Protein AF-0000000080872276 (afdb_homodimer)

Nearest PDB structures (foldseek):
  3lgg-assembly1_B  TM=9.192E-01  e=4.359E-32  Homo sapiens
  3ewd-assembly1_A  TM=8.668E-01  e=3.730E-13  Plasmodium vivax
  2pgr-assembly1_A  TM=8.253E-01  e=4.298E-13  Plasmodium vivax
  2amx-assembly1_A  TM=7.951E-01  e=5.872E-11  Plasmodium yoelii
  2amx-assembly1_B  TM=6.738E-01  e=1.422E-11  Plasmodium yoelii

Radius of gyration: 31.78 Å; Cα contacts (8 Å, |Δi|>4): 2050; chains: 2; bounding box: 65×90×80 Å

InterPro domains:
  IPR001365 Adenosine deaminase domain [PF00962] (225-517)
  IPR006330 Adenosine/adenine deaminase [PTHR11409] (85-547)
  IPR032466 Metal-dependent hydrolase [SSF51556] (74-552)

Structure (mmCIF, N/CA/C/O backbone):
data_AF-0000000080872276-model_v1
#
loop_
_entity.id
_entity.type
_entity.pdbx_description
1 polymer 'adenosine deaminase'
#
loop_
_atom_site.group_PDB
_atom_site.id
_atom_site.type_symbol
_atom_site.label_atom_id
_atom_site.label_alt_id
_atom_site.label_comp_id
_atom_site.label_asym_id
_atom_site.label_entity_id
_atom_site.label_seq_id
_atom_site.pdbx_PDB_ins_code
_atom_site.Cartn_x
_atom_site.Cartn_y
_atom_site.Cartn_z
_atom_site.occupancy
_atom_site.B_iso_or_equiv
_atom_site.auth_seq_id
_atom_site.auth_comp_id
_atom_site.auth_asym_id
_atom_site.auth_atom_id
_atom_site.pdbx_PDB_model_num
ATOM 1 N N . MET A 1 1 ? -10.508 29 40.312 1 31.61 1 MET A N 1
ATOM 2 C CA . MET A 1 1 ? -11.875 28.844 39.844 1 31.61 1 MET A CA 1
ATOM 3 C C . MET A 1 1 ? -11.922 28 38.562 1 31.61 1 MET A C 1
ATOM 5 O O . MET A 1 1 ? -11.836 28.547 37.438 1 31.61 1 MET A O 1
ATOM 9 N N . ALA A 1 2 ? -11.039 26.969 38.375 1 41.19 2 ALA A N 1
ATOM 10 C CA . ALA A 1 2 ? -11.328 26.062 37.281 1 41.19 2 ALA A CA 1
ATOM 11 C C . ALA A 1 2 ? -12.82 25.75 37.188 1 41.19 2 ALA A C 1
ATOM 13 O O . ALA A 1 2 ? -13.406 25.188 38.125 1 41.19 2 ALA A O 1
ATOM 14 N N . ASN A 1 3 ? -13.703 26.547 36.625 1 44.94 3 ASN A N 1
ATOM 15 C CA . ASN A 1 3 ? -15.164 26.578 36.625 1 44.94 3 ASN A CA 1
ATOM 16 C C . ASN A 1 3 ? -15.75 25.188 36.375 1 44.94 3 ASN A C 1
ATOM 18 O O . ASN A 1 3 ? -15.422 24.531 35.406 1 44.94 3 ASN A O 1
ATOM 22 N N . SER A 1 4 ? -16.109 24.531 37.406 1 52.19 4 SER A N 1
ATOM 23 C CA . SER A 1 4 ? -16.734 23.234 37.656 1 52.19 4 SER A CA 1
ATOM 24 C C . SER A 1 4 ? -17.828 22.953 36.656 1 52.19 4 SER A C 1
ATOM 26 O O . SER A 1 4 ? -18.859 23.641 36.625 1 52.19 4 SER A O 1
ATOM 28 N N . ILE A 1 5 ? -17.391 22.875 35.281 1 63 5 ILE A N 1
ATOM 29 C CA . ILE A 1 5 ? -18.438 22.391 34.375 1 63 5 ILE A CA 1
ATOM 30 C C . ILE A 1 5 ? -19.219 21.266 35.062 1 63 5 ILE A C 1
ATOM 32 O O . ILE A 1 5 ? -18.625 20.297 35.531 1 63 5 ILE A O 1
ATOM 36 N N . ASP A 1 6 ? -20.312 21.656 35.719 1 62.34 6 ASP A N 1
ATOM 37 C CA . ASP A 1 6 ? -21.234 20.703 36.344 1 62.34 6 ASP A CA 1
ATOM 38 C C . ASP A 1 6 ? -21.656 19.609 35.344 1 62.34 6 ASP A C 1
ATOM 40 O O . ASP A 1 6 ? -22.766 19.656 34.812 1 62.34 6 ASP A O 1
ATOM 44 N N . ILE A 1 7 ? -20.828 19.141 34.5 1 71.25 7 ILE A N 1
ATOM 45 C CA . ILE A 1 7 ? -21.25 18.062 33.625 1 71.25 7 ILE A CA 1
ATOM 46 C C . ILE A 1 7 ? -20.906 16.719 34.25 1 71.25 7 ILE A C 1
ATOM 48 O O . ILE A 1 7 ? -19.875 16.562 34.906 1 71.25 7 ILE A O 1
ATOM 52 N N . ASP A 1 8 ? -21.922 15.953 34.312 1 86.56 8 ASP A N 1
ATOM 53 C CA . ASP A 1 8 ? -21.625 14.57 34.688 1 86.56 8 ASP A CA 1
ATOM 54 C C . ASP A 1 8 ? -20.812 13.859 33.594 1 86.56 8 ASP A C 1
ATOM 56 O O . ASP A 1 8 ? -21.375 13.102 32.812 1 86.56 8 ASP A O 1
ATOM 60 N N . ILE A 1 9 ? -19.547 14.133 33.5 1 88.88 9 ILE A N 1
ATOM 61 C CA . ILE A 1 9 ? -18.625 13.641 32.5 1 88.88 9 ILE A CA 1
ATOM 62 C C . ILE A 1 9 ? -18.625 12.117 32.5 1 88.88 9 ILE A C 1
ATOM 64 O O . ILE A 1 9 ? -18.5 11.492 31.438 1 88.88 9 ILE A O 1
ATOM 68 N N . ASP A 1 10 ? -18.812 11.547 33.594 1 91.19 10 ASP A N 1
ATOM 69 C CA . ASP A 1 10 ? -18.828 10.094 33.719 1 91.19 10 ASP A CA 1
ATOM 70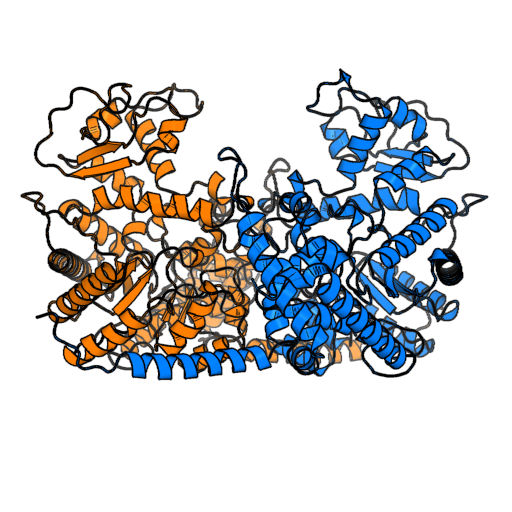 C C . ASP A 1 10 ? -20.016 9.492 32.969 1 91.19 10 ASP A C 1
ATOM 72 O O . ASP A 1 10 ? -19.891 8.469 32.312 1 91.19 10 ASP A O 1
ATOM 76 N N . LYS A 1 11 ? -21.141 10.125 33.219 1 93.5 11 LYS A N 1
ATOM 77 C CA . LYS A 1 11 ? -22.344 9.664 32.5 1 93.5 11 LYS A CA 1
ATOM 78 C C . LYS A 1 11 ? -22.188 9.82 31 1 93.5 11 LYS A C 1
ATOM 80 O O . LYS A 1 11 ? -22.578 8.93 30.234 1 93.5 11 LYS A O 1
ATOM 85 N N . GLN A 1 12 ? -21.672 10.906 30.562 1 94.5 12 GLN A N 1
ATOM 86 C CA . GLN A 1 12 ? -21.453 11.141 29.125 1 94.5 12 GLN A CA 1
ATOM 87 C C . GLN A 1 12 ? -20.484 10.125 28.547 1 94.5 12 GLN A C 1
ATOM 89 O O . GLN A 1 12 ? -20.672 9.641 27.422 1 94.5 12 GLN A O 1
ATOM 94 N N . ILE A 1 13 ? -19.5 9.828 29.281 1 96.19 13 ILE A N 1
ATOM 95 C CA . ILE A 1 13 ? -18.5 8.852 28.844 1 96.19 13 ILE A CA 1
ATOM 96 C C . ILE A 1 13 ? -19.156 7.484 28.688 1 96.19 13 ILE A C 1
ATOM 98 O O . ILE A 1 13 ? -18.938 6.785 27.703 1 96.19 13 ILE A O 1
ATOM 102 N N . SER A 1 14 ? -19.938 7.109 29.672 1 96.38 14 SER A N 1
ATOM 103 C CA . SER A 1 14 ? -20.609 5.816 29.641 1 96.38 14 SER A CA 1
ATOM 104 C C . SER A 1 14 ? -21.516 5.703 28.422 1 96.38 14 SER A C 1
ATOM 106 O O . SER A 1 14 ? -21.531 4.676 27.734 1 96.38 14 SER A O 1
ATOM 108 N N . GLU A 1 15 ? -22.312 6.734 28.172 1 96.69 15 GLU A N 1
ATOM 109 C CA . GLU A 1 15 ? -23.188 6.754 27.016 1 96.69 15 GLU A CA 1
ATOM 110 C C . GLU A 1 15 ? -22.391 6.688 25.719 1 96.69 15 GLU A C 1
ATOM 112 O O . GLU A 1 15 ? -22.781 5.988 24.781 1 96.69 15 GLU A O 1
ATOM 117 N N . TYR A 1 16 ? -21.312 7.422 25.734 1 97.31 16 TYR A N 1
ATOM 118 C CA . TYR A 1 16 ? -20.422 7.418 24.578 1 97.31 16 TYR A CA 1
ATOM 119 C C . TYR A 1 16 ? -19.875 6.023 24.312 1 97.31 16 TYR A C 1
ATOM 121 O O . TYR A 1 16 ? -19.859 5.559 23.172 1 97.31 16 TYR A O 1
ATOM 129 N N . LEU A 1 17 ? -19.391 5.379 25.281 1 98.12 17 LEU A N 1
ATOM 130 C CA . LEU A 1 17 ? -18.766 4.062 25.141 1 98.12 17 LEU A CA 1
ATOM 131 C C . LEU A 1 17 ? -19.781 3.039 24.641 1 98.12 17 LEU A C 1
ATOM 133 O O . LEU A 1 17 ? -19.422 2.145 23.859 1 98.12 17 LEU A O 1
ATOM 137 N N . LYS A 1 18 ? -21.031 3.172 25.031 1 98.12 18 LYS A N 1
ATOM 138 C CA . LYS A 1 18 ? -22.078 2.291 24.531 1 98.12 18 LYS A CA 1
ATOM 139 C C . LYS A 1 18 ? -22.281 2.484 23.031 1 98.12 18 LYS A C 1
ATOM 141 O O . LYS A 1 18 ? -22.406 1.51 22.297 1 98.12 18 LYS A O 1
ATOM 146 N N . LYS A 1 19 ? -22.359 3.729 22.641 1 98.19 19 LYS A N 1
ATOM 147 C CA . LYS A 1 19 ? -22.5 4.039 21.234 1 98.19 19 LYS A CA 1
ATOM 148 C C . LYS A 1 19 ? -21.312 3.514 20.422 1 98.19 19 LYS A C 1
ATOM 150 O O . LYS A 1 19 ? -21.484 2.99 19.328 1 98.19 19 LYS A O 1
ATOM 155 N N . ARG A 1 20 ? -20.172 3.691 20.969 1 98.31 20 ARG A N 1
ATOM 156 C CA . ARG A 1 20 ? -18.953 3.242 20.312 1 98.31 20 ARG A CA 1
ATOM 157 C C . ARG A 1 20 ? -18.953 1.728 20.141 1 98.31 20 ARG A C 1
ATOM 159 O O . ARG A 1 20 ? -18.578 1.217 19.078 1 98.31 20 ARG A O 1
ATOM 166 N N . GLU A 1 21 ? -19.266 1.045 21.156 1 97.88 21 GLU A N 1
ATOM 167 C CA . GLU A 1 21 ? -19.312 -0.413 21.109 1 97.88 21 GLU A CA 1
ATOM 168 C C . GLU A 1 21 ? -20.328 -0.896 20.078 1 97.88 21 GLU A C 1
ATOM 170 O O . GLU A 1 21 ? -20.062 -1.858 19.344 1 97.88 21 GLU A O 1
ATOM 175 N N . ALA A 1 22 ? -21.469 -0.276 20.016 1 98.31 22 ALA A N 1
ATOM 176 C CA . ALA A 1 22 ? -22.484 -0.627 19.031 1 98.31 22 ALA A CA 1
ATOM 177 C C . ALA A 1 22 ? -21.969 -0.394 17.625 1 98.31 22 ALA A C 1
ATOM 179 O O . ALA A 1 22 ? -22.25 -1.189 16.719 1 98.31 22 ALA A O 1
ATOM 180 N N . LEU A 1 23 ? -21.297 0.684 17.438 1 98.31 23 LEU A N 1
ATOM 181 C CA . LEU A 1 23 ? -20.75 1.012 16.125 1 98.31 23 LEU A CA 1
ATOM 182 C C . LEU A 1 23 ? -19.703 -0.02 15.695 1 98.31 23 LEU A C 1
ATOM 184 O O . LEU A 1 23 ? -19.703 -0.466 14.547 1 98.31 23 LEU A O 1
ATOM 188 N N . VAL A 1 24 ? -18.812 -0.357 16.562 1 97.75 24 VAL A N 1
ATOM 189 C CA . VAL A 1 24 ? -17.781 -1.355 16.297 1 97.75 24 VAL A CA 1
ATOM 190 C C . VAL A 1 24 ? -18.438 -2.693 15.961 1 97.75 24 VAL A C 1
ATOM 192 O O . VAL A 1 24 ? -18.016 -3.389 15.039 1 97.75 24 VAL A O 1
ATOM 195 N N . ALA A 1 25 ? -19.469 -3.033 16.734 1 97.25 25 ALA A N 1
ATOM 196 C CA . ALA A 1 25 ? -20.172 -4.289 16.516 1 97.25 25 ALA A CA 1
ATOM 197 C C . ALA A 1 25 ? -20.812 -4.324 15.125 1 97.25 25 ALA A C 1
ATOM 199 O O . ALA A 1 25 ? -20.797 -5.355 14.445 1 97.25 25 ALA A O 1
ATOM 200 N N . LYS A 1 26 ? -21.391 -3.234 14.734 1 97.81 26 LYS A N 1
ATOM 201 C CA . LYS A 1 26 ? -22 -3.148 13.414 1 97.81 26 LYS A CA 1
ATOM 202 C C . LYS A 1 26 ? -20.969 -3.348 12.305 1 97.81 26 LYS A C 1
ATOM 204 O O . LYS A 1 26 ? -21.234 -4.023 11.312 1 97.81 26 LYS A O 1
ATOM 209 N N . GLU A 1 27 ? -19.844 -2.709 12.5 1 96.69 27 GLU A N 1
ATOM 210 C CA . GLU A 1 27 ? -18.734 -2.887 11.562 1 96.69 27 GLU A CA 1
ATOM 211 C C . GLU A 1 27 ? -18.328 -4.355 11.453 1 96.69 27 GLU A C 1
ATOM 213 O O . GLU A 1 27 ? -18.125 -4.867 10.352 1 96.69 27 GLU A O 1
ATOM 218 N N . LYS A 1 28 ? -18.266 -5.07 12.508 1 96.81 28 LYS A N 1
ATOM 219 C CA . LYS A 1 28 ? -17.797 -6.449 12.57 1 96.81 28 LYS A CA 1
ATOM 220 C C . LYS A 1 28 ? -18.797 -7.406 11.938 1 96.81 28 LYS A C 1
ATOM 222 O O . LYS A 1 28 ? -18.422 -8.477 11.461 1 96.81 28 LYS A O 1
ATOM 227 N N . GLU A 1 29 ? -20.062 -7.066 11.859 1 98 29 GLU A N 1
ATOM 228 C CA . GLU A 1 29 ? -21.094 -7.902 11.258 1 98 29 GLU A CA 1
ATOM 229 C C . GLU A 1 29 ? -20.875 -8.078 9.766 1 98 29 GLU A C 1
ATOM 231 O O . GLU A 1 29 ? -21.344 -9.039 9.164 1 98 29 GLU A O 1
ATOM 236 N N . LEU A 1 30 ? -20.156 -7.184 9.195 1 97.94 30 LEU A N 1
ATOM 237 C CA . LEU A 1 30 ? -19.984 -7.191 7.742 1 97.94 30 LEU A CA 1
ATOM 238 C C . LEU A 1 30 ? -18.812 -8.078 7.348 1 97.94 30 LEU A C 1
ATOM 240 O O . LEU A 1 30 ? -18.656 -8.43 6.176 1 97.94 30 LEU A O 1
ATOM 244 N N . ARG A 1 31 ? -18.016 -8.523 8.266 1 98.06 31 ARG A N 1
ATOM 245 C CA . ARG A 1 31 ? -16.75 -9.18 7.977 1 98.06 31 ARG A CA 1
ATOM 246 C C . ARG A 1 31 ? -16.969 -10.617 7.508 1 98.06 31 ARG A C 1
ATOM 248 O O . ARG A 1 31 ? -17.984 -11.234 7.844 1 98.06 31 ARG A O 1
ATOM 255 N N . HIS A 1 32 ? -15.992 -11.164 6.871 1 96.56 32 HIS A N 1
ATOM 256 C CA . HIS A 1 32 ? -15.984 -12.5 6.293 1 96.56 32 HIS A CA 1
ATOM 257 C C . HIS A 1 32 ? -16.156 -13.57 7.371 1 96.56 32 HIS A C 1
ATOM 259 O O . HIS A 1 32 ? -16.719 -14.633 7.121 1 96.56 32 HIS A O 1
ATOM 265 N N . ASP A 1 33 ? -15.672 -13.266 8.578 1 98.12 33 ASP A N 1
ATOM 266 C CA . ASP A 1 33 ? -15.562 -14.305 9.602 1 98.12 33 ASP A CA 1
ATOM 267 C C . ASP A 1 33 ? -16.656 -14.156 10.648 1 98.12 33 ASP A C 1
ATOM 269 O O . ASP A 1 33 ? -16.594 -14.773 11.719 1 98.12 33 ASP A O 1
ATOM 273 N N . TYR A 1 34 ? -17.641 -13.281 10.422 1 98.19 34 TYR A N 1
ATOM 274 C CA . TYR A 1 34 ? -18.688 -13.016 11.398 1 98.19 34 TYR A CA 1
ATOM 275 C C . TYR A 1 34 ? -19.422 -14.297 11.773 1 98.19 34 TYR A C 1
ATOM 277 O O . TYR A 1 34 ? -19.531 -14.633 12.961 1 98.19 34 TYR A O 1
ATOM 285 N N . LYS A 1 35 ? -19.906 -15.062 10.812 1 97.75 35 LYS A N 1
ATOM 286 C CA . LYS A 1 35 ? -20.641 -16.297 11.07 1 97.75 35 LYS A CA 1
ATOM 287 C C . LYS A 1 35 ? -19.734 -17.359 11.711 1 97.75 35 LYS A C 1
ATOM 289 O O . LYS A 1 35 ? -20.172 -18.109 12.57 1 97.75 35 LYS A O 1
ATOM 294 N N . PHE A 1 36 ? -18.516 -17.406 11.211 1 98.44 36 PHE A N 1
ATOM 295 C CA . PHE A 1 36 ? -17.562 -18.359 11.773 1 98.44 36 PHE A CA 1
ATOM 296 C C . PHE A 1 36 ? -17.344 -18.109 13.258 1 98.44 36 PHE A C 1
ATOM 298 O O . PHE A 1 36 ? -17.375 -19.031 14.062 1 98.44 36 PHE A O 1
ATOM 305 N N . ARG A 1 37 ? -17.141 -16.859 13.656 1 98.12 37 ARG A N 1
ATOM 306 C CA . ARG A 1 37 ? -16.938 -16.484 15.047 1 98.12 37 ARG A CA 1
ATOM 307 C C . ARG A 1 37 ? -18.141 -16.875 15.906 1 98.12 37 ARG A C 1
ATOM 309 O O . ARG A 1 37 ? -17.969 -17.328 17.047 1 98.12 37 ARG A O 1
ATOM 316 N N . LYS A 1 38 ? -19.297 -16.734 15.383 1 97.5 38 LYS A N 1
ATOM 317 C CA . LYS A 1 38 ? -20.516 -17.047 16.125 1 97.5 38 LYS A CA 1
ATOM 318 C C . LYS A 1 38 ? -20.656 -18.562 16.328 1 97.5 38 LYS A C 1
ATOM 320 O O . LYS A 1 38 ? -21.297 -19 17.281 1 97.5 38 LYS A O 1
ATOM 325 N N . SER A 1 39 ? -20.016 -19.312 15.484 1 97.56 39 SER A N 1
ATOM 326 C CA . SER A 1 39 ? -20.203 -20.766 15.508 1 97.56 39 SER A CA 1
ATOM 327 C C . SER A 1 39 ? -19.109 -21.453 16.312 1 97.56 39 SER A C 1
ATOM 329 O O . SER A 1 39 ? -19.109 -22.672 16.453 1 97.56 39 SER A O 1
ATOM 331 N N . LEU A 1 40 ? -18.188 -20.75 16.812 1 98.31 40 LEU A N 1
ATOM 332 C CA . LEU A 1 40 ? -17.047 -21.344 17.5 1 98.31 40 LEU A CA 1
ATOM 333 C C . LEU A 1 40 ? -17.484 -22.062 18.766 1 98.31 40 LEU A C 1
ATOM 335 O O . LEU A 1 40 ? -18.375 -21.594 19.469 1 98.31 40 LEU A O 1
ATOM 339 N N . SER A 1 41 ? -16.922 -23.234 19.078 1 98.5 41 SER A N 1
ATOM 340 C CA . SER A 1 41 ? -17.094 -23.922 20.359 1 98.5 41 SER A CA 1
ATOM 341 C C . SER A 1 41 ? -16.438 -23.141 21.484 1 98.5 41 SER A C 1
ATOM 343 O O . SER A 1 41 ? -15.625 -22.25 21.25 1 98.5 41 SER A O 1
ATOM 345 N N . PRO A 1 42 ? -16.797 -23.453 22.719 1 98.19 42 PRO A N 1
ATOM 346 C CA . PRO A 1 42 ? -16.125 -22.828 23.844 1 98.19 42 PRO A CA 1
ATOM 347 C C . PRO A 1 42 ? -14.609 -23.047 23.828 1 98.19 42 PRO A C 1
ATOM 349 O O . PRO A 1 42 ? -13.844 -22.141 24.141 1 98.19 42 PRO A O 1
ATOM 352 N N . THR A 1 43 ? -14.211 -24.234 23.422 1 98.38 43 THR A N 1
ATOM 353 C CA . THR A 1 43 ? -12.789 -24.547 23.344 1 98.38 43 THR A CA 1
ATOM 354 C C . THR A 1 43 ? -12.102 -23.672 22.297 1 98.38 43 THR A C 1
ATOM 356 O O . THR A 1 43 ? -11.008 -23.156 22.531 1 98.38 43 THR A O 1
ATOM 359 N N . ALA A 1 44 ? -12.734 -23.516 21.156 1 98.69 44 ALA A N 1
ATOM 360 C CA . ALA A 1 44 ? -12.172 -22.688 20.094 1 98.69 44 ALA A CA 1
ATOM 361 C C . ALA A 1 44 ? -12.078 -21.234 20.516 1 98.69 44 ALA A C 1
ATOM 363 O O . ALA A 1 44 ? -11.125 -20.531 20.156 1 98.69 44 ALA A O 1
ATOM 364 N N . LYS A 1 45 ? -13.047 -20.75 21.25 1 98.31 45 LYS A N 1
ATOM 365 C CA . LYS A 1 45 ? -13.023 -19.391 21.766 1 98.31 45 LYS A CA 1
ATOM 366 C C . LYS A 1 45 ? -11.852 -19.188 22.719 1 98.31 45 LYS A C 1
ATOM 368 O O . LYS A 1 45 ? -11.188 -18.141 22.688 1 98.31 45 LYS A O 1
ATOM 373 N N . ARG A 1 46 ? -11.672 -20.188 23.578 1 98.25 46 ARG A N 1
ATOM 374 C CA . ARG A 1 46 ? -10.547 -20.125 24.5 1 98.25 46 ARG A CA 1
ATOM 375 C C . ARG A 1 46 ? -9.219 -20.109 23.75 1 98.25 46 ARG A C 1
ATOM 377 O O . ARG A 1 46 ? -8.32 -19.328 24.078 1 98.25 46 ARG A O 1
ATOM 384 N N . ALA A 1 47 ? -9.109 -20.969 22.766 1 98.81 47 ALA A N 1
ATOM 385 C CA . ALA A 1 47 ? -7.898 -21.016 21.953 1 98.81 47 ALA A CA 1
ATOM 386 C C . ALA A 1 47 ? -7.629 -19.656 21.297 1 98.81 47 ALA A C 1
ATOM 388 O O . ALA A 1 47 ? -6.492 -19.188 21.297 1 98.81 47 ALA A O 1
ATOM 389 N N . ALA A 1 48 ? -8.672 -19.062 20.75 1 98.56 48 ALA A N 1
ATOM 390 C CA . ALA A 1 48 ? -8.539 -17.766 20.094 1 98.56 48 ALA A CA 1
ATOM 391 C C . ALA A 1 48 ? -8.062 -16.688 21.078 1 98.56 48 ALA A C 1
ATOM 393 O O . ALA A 1 48 ? -7.23 -15.852 20.734 1 98.56 48 ALA A O 1
ATOM 394 N N . ALA A 1 49 ? -8.594 -16.719 22.266 1 98.19 49 ALA A N 1
ATOM 395 C CA . ALA A 1 49 ? -8.188 -15.758 23.281 1 98.19 49 ALA A CA 1
ATOM 396 C C . ALA A 1 49 ? -6.719 -15.938 23.656 1 98.19 49 ALA A C 1
ATOM 398 O O . ALA A 1 49 ? -6 -14.961 23.859 1 98.19 49 ALA A O 1
ATOM 399 N N . ILE A 1 50 ? -6.344 -17.188 23.797 1 98.62 50 ILE A N 1
ATOM 400 C CA . ILE A 1 50 ? -4.957 -17.516 24.109 1 98.62 50 ILE A CA 1
ATOM 401 C C . ILE A 1 50 ? -4.039 -16.969 23.016 1 98.62 50 ILE A C 1
ATOM 403 O O . ILE A 1 50 ? -3.037 -16.312 23.312 1 98.62 50 ILE A O 1
ATOM 407 N N . VAL A 1 51 ? -4.379 -17.219 21.781 1 98.69 51 VAL A N 1
ATOM 408 C CA . VAL A 1 51 ? -3.572 -16.797 20.641 1 98.69 51 VAL A CA 1
ATOM 409 C C . VAL A 1 51 ? -3.494 -15.266 20.609 1 98.69 51 VAL A C 1
ATOM 411 O O . VAL A 1 51 ? -2.441 -14.695 20.312 1 98.69 51 VAL A O 1
ATOM 414 N N . ALA A 1 52 ? -4.578 -14.602 20.922 1 97.75 52 ALA A N 1
ATOM 415 C CA . ALA A 1 52 ? -4.59 -13.141 20.969 1 97.75 52 ALA A CA 1
ATOM 416 C C . ALA A 1 52 ? -3.602 -12.609 22 1 97.75 52 ALA A C 1
ATOM 418 O O . ALA A 1 52 ? -2.914 -11.617 21.766 1 97.75 52 ALA A O 1
ATOM 419 N N . ARG A 1 53 ? -3.537 -13.25 23.141 1 97.88 53 ARG A N 1
ATOM 420 C CA . ARG A 1 53 ? -2.615 -12.844 24.203 1 97.88 53 ARG A CA 1
ATOM 421 C C . ARG A 1 53 ? -1.168 -13.086 23.781 1 97.88 53 ARG A C 1
ATOM 423 O O . ARG A 1 53 ? -0.294 -12.258 24.062 1 97.88 53 ARG A O 1
ATOM 430 N N . ILE A 1 54 ? -0.938 -14.203 23.156 1 98.38 54 ILE A N 1
ATOM 431 C CA . ILE A 1 54 ? 0.403 -14.508 22.672 1 98.38 54 ILE A CA 1
ATOM 432 C C . ILE A 1 54 ? 0.83 -13.469 21.641 1 98.38 54 ILE A C 1
ATOM 434 O O . ILE A 1 54 ? 1.961 -12.977 21.672 1 98.38 54 ILE A O 1
ATOM 438 N N . ARG A 1 55 ? -0.069 -13.156 20.734 1 97.5 55 ARG A N 1
ATOM 439 C CA . ARG A 1 55 ? 0.225 -12.164 19.703 1 97.5 55 ARG A CA 1
ATOM 440 C C . ARG A 1 55 ? 0.623 -10.828 20.328 1 97.5 55 ARG A C 1
ATOM 442 O O . ARG A 1 55 ? 1.596 -10.203 19.906 1 97.5 55 ARG A O 1
ATOM 449 N N . GLN A 1 56 ? -0.145 -10.414 21.312 1 95.56 56 GLN A N 1
ATOM 450 C CA . GLN A 1 56 ? 0.146 -9.164 22 1 95.56 56 GLN A CA 1
ATOM 451 C C . GLN A 1 56 ? 1.501 -9.219 22.703 1 95.56 56 GLN A C 1
ATOM 453 O O . GLN A 1 56 ? 2.289 -8.273 22.609 1 95.56 56 GLN A O 1
ATOM 458 N N . HIS A 1 57 ? 1.738 -10.281 23.359 1 96.56 57 HIS A N 1
ATOM 459 C CA . HIS A 1 57 ? 3.006 -10.453 24.062 1 96.56 57 HIS A CA 1
ATOM 460 C C . HIS A 1 57 ? 4.18 -10.422 23.078 1 96.56 57 HIS A C 1
ATOM 462 O O . HIS A 1 57 ? 5.191 -9.766 23.359 1 96.56 57 HIS A O 1
ATOM 468 N N . GLU A 1 58 ? 4.062 -11.125 22 1 96.88 58 GLU A N 1
ATOM 469 C CA . GLU A 1 58 ? 5.141 -11.172 21.016 1 96.88 58 GLU A CA 1
ATOM 470 C C . GLU A 1 58 ? 5.355 -9.805 20.359 1 96.88 58 GLU A C 1
ATOM 472 O O . GLU A 1 58 ? 6.484 -9.445 20.047 1 96.88 58 GLU A O 1
ATOM 477 N N . ALA A 1 59 ? 4.293 -9.07 20.156 1 94.12 59 ALA A N 1
ATOM 478 C CA . ALA A 1 59 ? 4.414 -7.715 19.625 1 94.12 59 ALA A CA 1
ATOM 479 C C . ALA A 1 59 ? 5.293 -6.852 20.516 1 94.12 59 ALA A C 1
ATOM 481 O O . ALA A 1 59 ? 6.027 -5.988 20.031 1 94.12 59 ALA A O 1
ATOM 482 N N . GLU A 1 60 ? 5.301 -7.129 21.766 1 92.38 60 GLU A N 1
ATOM 483 C CA . GLU A 1 60 ? 5.977 -6.285 22.75 1 92.38 60 GLU A CA 1
ATOM 484 C C . GLU A 1 60 ? 7.375 -6.816 23.062 1 92.38 60 GLU A C 1
ATOM 486 O O . GLU A 1 60 ? 8.211 -6.094 23.609 1 92.38 60 GLU A O 1
ATOM 491 N N . THR A 1 61 ? 7.637 -8.062 22.672 1 94.69 61 THR A N 1
ATOM 492 C CA . THR A 1 61 ? 8.883 -8.664 23.156 1 94.69 61 THR A CA 1
ATOM 493 C C . THR A 1 61 ? 9.758 -9.086 21.969 1 94.69 61 THR A C 1
ATOM 495 O O . THR A 1 61 ? 10.977 -8.914 22 1 94.69 61 THR A O 1
ATOM 498 N N . VAL A 1 62 ? 9.148 -9.664 20.938 1 95.38 62 VAL A N 1
ATOM 499 C CA . VAL A 1 62 ? 9.898 -10.195 19.812 1 95.38 62 VAL A CA 1
ATOM 500 C C . VAL A 1 62 ? 10.219 -9.07 18.828 1 95.38 62 VAL A C 1
ATOM 502 O O . VAL A 1 62 ? 11.32 -9.023 18.266 1 95.38 62 VAL A O 1
ATOM 505 N N . TRP A 1 63 ? 9.375 -8.25 18.656 1 94.56 63 TRP A N 1
ATOM 506 C CA . TRP A 1 63 ? 9.477 -7.23 17.609 1 94.56 63 TRP A CA 1
ATOM 507 C C . TRP A 1 63 ? 10 -5.922 18.188 1 94.56 63 TRP A C 1
ATOM 509 O O . TRP A 1 63 ? 9.391 -4.867 18 1 94.56 63 TRP A O 1
ATOM 519 N N . THR A 1 64 ? 11.086 -5.98 18.891 1 90.25 64 THR A N 1
ATOM 520 C CA . THR A 1 64 ? 11.836 -4.863 19.453 1 90.25 64 THR A CA 1
ATOM 521 C C . THR A 1 64 ? 13.305 -4.934 19.047 1 90.25 64 THR A C 1
ATOM 523 O O . THR A 1 64 ? 13.82 -6.012 18.75 1 90.25 64 THR A O 1
ATOM 526 N N . LYS A 1 65 ? 13.953 -3.809 19.047 1 87.5 65 LYS A N 1
ATOM 527 C CA . LYS A 1 65 ? 15.375 -3.766 18.703 1 87.5 65 LYS A CA 1
ATOM 528 C C . LYS A 1 65 ? 16.219 -4.48 19.766 1 87.5 65 LYS A C 1
ATOM 530 O O . LYS A 1 65 ? 15.984 -4.316 20.953 1 87.5 65 LYS A O 1
ATOM 535 N N . GLU A 1 66 ? 17.156 -5.266 19.25 1 79.19 66 GLU A N 1
ATOM 536 C CA . GLU A 1 66 ? 18.062 -5.938 20.188 1 79.19 66 GLU A CA 1
ATOM 537 C C . GLU A 1 66 ? 19.172 -5 20.641 1 79.19 66 GLU A C 1
ATOM 539 O O . GLU A 1 66 ? 19.594 -5.055 21.797 1 79.19 66 GLU A O 1
ATOM 544 N N . THR A 1 67 ? 19.656 -4.238 19.625 1 74.75 67 THR A N 1
ATOM 545 C CA . THR A 1 67 ? 20.703 -3.271 19.922 1 74.75 67 THR A CA 1
ATOM 546 C C . THR A 1 67 ? 20.375 -1.913 19.297 1 74.75 67 THR A C 1
ATOM 548 O O . THR A 1 67 ? 19.609 -1.829 18.344 1 74.75 67 THR A O 1
ATOM 551 N N . GLU A 1 68 ? 20.875 -1.021 19.781 1 71 68 GLU A N 1
ATOM 552 C CA . GLU A 1 68 ? 20.703 0.337 19.266 1 71 68 GLU A CA 1
ATOM 553 C C . GLU A 1 68 ? 21.328 0.49 17.875 1 71 68 GLU A C 1
ATOM 555 O O . GLU A 1 68 ? 20.938 1.375 17.125 1 71 68 GLU A O 1
ATOM 560 N N . GLU A 1 69 ? 22.156 -0.406 17.5 1 68.81 69 GLU A N 1
ATOM 561 C CA . GLU A 1 69 ? 22.906 -0.29 16.25 1 68.81 69 GLU A CA 1
ATOM 562 C C . GLU A 1 69 ? 22.125 -0.883 15.086 1 68.81 69 GLU A C 1
ATOM 564 O O . GLU A 1 69 ? 22.484 -0.687 13.922 1 68.81 69 GLU A O 1
ATOM 569 N N . GLU A 1 70 ? 21.125 -1.538 15.438 1 74.31 70 GLU A N 1
ATOM 570 C CA . GLU A 1 70 ? 20.312 -2.098 14.359 1 74.31 70 GLU A CA 1
ATOM 571 C C . GLU A 1 70 ? 19.672 -0.996 13.516 1 74.31 70 GLU A C 1
ATOM 573 O O . GLU A 1 70 ? 19.094 -0.049 14.062 1 74.31 70 GLU A O 1
ATOM 578 N N . GLU A 1 71 ? 20.062 -1.17 12.273 1 75.19 71 GLU A N 1
ATOM 579 C CA . GLU A 1 71 ? 19.547 -0.168 11.352 1 75.19 71 GLU A CA 1
ATOM 580 C C . GLU A 1 71 ? 18.047 -0.384 11.078 1 75.19 71 GLU A C 1
ATOM 582 O O . GLU A 1 71 ? 17.594 -1.523 10.945 1 75.19 71 GLU A O 1
ATOM 587 N N . GLY A 1 72 ? 17.312 0.676 11.172 1 83.81 72 GLY A N 1
ATOM 588 C CA . GLY A 1 72 ? 15.891 0.62 10.859 1 83.81 72 GLY A CA 1
ATOM 589 C C . GLY A 1 72 ? 15.031 0.211 12.039 1 83.81 72 GLY A C 1
ATOM 590 O O . GLY A 1 72 ? 15.555 -0.09 13.117 1 83.81 72 GLY A O 1
ATOM 591 N N . ASP A 1 73 ? 13.828 0.251 11.898 1 89.12 73 ASP A N 1
ATOM 592 C CA . ASP A 1 73 ? 12.875 -0.121 12.938 1 89.12 73 ASP A CA 1
ATOM 593 C C . ASP A 1 73 ? 12.539 -1.61 12.875 1 89.12 73 ASP A C 1
ATOM 595 O O . ASP A 1 73 ? 12.773 -2.26 11.852 1 89.12 73 ASP A O 1
ATOM 599 N N . VAL A 1 74 ? 12.234 -2.242 13.984 1 93.69 74 VAL A N 1
ATOM 600 C CA . VAL A 1 74 ? 11.742 -3.611 14.086 1 93.69 74 VAL A CA 1
ATOM 601 C C . VAL A 1 74 ? 10.305 -3.605 14.602 1 93.69 74 VAL A C 1
ATOM 603 O O . VAL A 1 74 ? 10.031 -3.102 15.688 1 93.69 74 VAL A O 1
ATOM 606 N N . TYR A 1 75 ? 9.375 -4.094 13.828 1 92.69 75 TYR A N 1
ATOM 607 C CA . TYR A 1 75 ? 7.965 -4.035 14.18 1 92.69 75 TYR A CA 1
ATOM 608 C C . TYR A 1 75 ? 7.188 -5.168 13.523 1 92.69 75 TYR A C 1
ATOM 610 O O . TYR A 1 75 ? 7.605 -5.695 12.484 1 92.69 75 TYR A O 1
ATOM 618 N N . PRO A 1 76 ? 6.121 -5.566 14.188 1 93.31 76 PRO A N 1
ATOM 619 C CA . PRO A 1 76 ? 5.309 -6.625 13.578 1 93.31 76 PRO A CA 1
ATOM 620 C C . PRO A 1 76 ? 4.762 -6.234 12.203 1 93.31 76 PRO A C 1
ATOM 622 O O . PRO A 1 76 ? 4.145 -5.176 12.062 1 93.31 76 PRO A O 1
ATOM 625 N N . GLY A 1 77 ? 4.977 -7.098 11.227 1 93.62 77 GLY A N 1
ATOM 626 C CA . GLY A 1 77 ? 4.438 -6.883 9.891 1 93.62 77 GLY A CA 1
ATOM 627 C C . GLY A 1 77 ? 5.406 -6.18 8.961 1 93.62 77 GLY A C 1
ATOM 628 O O . GLY A 1 77 ? 5.039 -5.793 7.848 1 93.62 77 GLY A O 1
ATOM 629 N N . MET A 1 78 ? 6.672 -5.969 9.461 1 94.38 78 MET A N 1
ATOM 630 C CA . MET A 1 78 ? 7.66 -5.363 8.578 1 94.38 78 MET A CA 1
ATOM 631 C C . MET A 1 78 ? 7.941 -6.266 7.375 1 94.38 78 MET A C 1
ATOM 633 O O . MET A 1 78 ? 7.312 -7.312 7.223 1 94.38 78 MET A O 1
ATOM 637 N N . MET A 1 79 ? 8.75 -5.895 6.41 1 95.56 79 MET A N 1
ATOM 638 C CA . MET A 1 79 ? 8.992 -6.594 5.148 1 95.56 79 MET A CA 1
ATOM 639 C C . MET A 1 79 ? 9.43 -8.031 5.402 1 95.56 79 MET A C 1
ATOM 641 O O . MET A 1 79 ? 10.227 -8.297 6.301 1 95.56 79 MET A O 1
ATOM 645 N N . PHE A 1 80 ? 9 -9.016 4.641 1 96.44 80 PHE A N 1
ATOM 646 C CA . PHE A 1 80 ? 9.039 -10.453 4.883 1 96.44 80 PHE A CA 1
ATOM 647 C C . PHE A 1 80 ? 10.469 -10.938 5.051 1 96.44 80 PHE A C 1
ATOM 649 O O . PHE A 1 80 ? 10.789 -11.617 6.027 1 96.44 80 PHE A O 1
ATOM 656 N N . THR A 1 81 ? 11.336 -10.539 4.145 1 94.12 81 THR A N 1
ATOM 657 C CA . THR A 1 81 ? 12.688 -11.102 4.148 1 94.12 81 THR A CA 1
ATOM 658 C C . THR A 1 81 ? 13.469 -10.617 5.363 1 94.12 81 THR A C 1
ATOM 660 O O . THR A 1 81 ? 14.422 -11.273 5.793 1 94.12 81 THR A O 1
ATOM 663 N N . LEU A 1 82 ? 13.062 -9.492 5.887 1 93.62 82 LEU A N 1
ATOM 664 C CA . LEU A 1 82 ? 13.68 -8.977 7.102 1 93.62 82 LEU A CA 1
ATOM 665 C C . LEU A 1 82 ? 13.07 -9.617 8.344 1 93.62 82 LEU A C 1
ATOM 667 O O . LEU A 1 82 ? 13.742 -9.773 9.367 1 93.62 82 LEU A O 1
ATOM 671 N N . ALA A 1 83 ? 11.828 -10.062 8.234 1 94.75 83 ALA A N 1
ATOM 672 C CA . ALA A 1 83 ? 11.07 -10.531 9.391 1 94.75 83 ALA A CA 1
ATOM 673 C C . ALA A 1 83 ? 11.18 -12.039 9.555 1 94.75 83 ALA A C 1
ATOM 675 O O . ALA A 1 83 ? 10.945 -12.578 10.641 1 94.75 83 ALA A O 1
ATOM 676 N N . LYS A 1 84 ? 11.547 -12.773 8.57 1 94.62 84 LYS A N 1
ATOM 677 C CA . LYS A 1 84 ? 11.375 -14.219 8.461 1 94.62 84 LYS A CA 1
ATOM 678 C C . LYS A 1 84 ? 12.078 -14.945 9.609 1 94.62 84 LYS A C 1
ATOM 680 O O . LYS A 1 84 ? 11.492 -15.82 10.25 1 94.62 84 LYS A O 1
ATOM 685 N N . ASP A 1 85 ? 13.305 -14.57 9.898 1 93.38 85 ASP A N 1
ATOM 686 C CA . ASP A 1 85 ? 14.078 -15.273 10.922 1 93.38 85 ASP A CA 1
ATOM 687 C C . ASP A 1 85 ? 13.422 -15.141 12.289 1 93.38 85 ASP A C 1
ATOM 689 O O . ASP A 1 85 ? 13.344 -16.109 13.047 1 93.38 85 ASP A O 1
ATOM 693 N N . ARG A 1 86 ? 12.945 -13.969 12.617 1 94.62 86 ARG A N 1
ATOM 694 C CA . ARG A 1 86 ? 12.266 -13.742 13.891 1 94.62 86 ARG A CA 1
ATOM 695 C C . ARG A 1 86 ? 10.922 -14.461 13.93 1 94.62 86 ARG A C 1
ATOM 697 O O . ARG A 1 86 ? 10.555 -15.039 14.953 1 94.62 86 ARG A O 1
ATOM 704 N N . MET A 1 87 ? 10.227 -14.422 12.859 1 95.31 87 MET A N 1
ATOM 705 C CA . MET A 1 87 ? 8.922 -15.062 12.695 1 95.31 87 MET A CA 1
ATOM 706 C C . MET A 1 87 ? 8.984 -16.531 13.078 1 95.31 87 MET A C 1
ATOM 708 O O . MET A 1 87 ? 8.148 -17.016 13.836 1 95.31 87 MET A O 1
ATOM 712 N N . GLU A 1 88 ? 10 -17.25 12.648 1 95.38 88 GLU A N 1
ATOM 713 C CA . GLU A 1 88 ? 10.094 -18.688 12.766 1 95.38 88 GLU A CA 1
ATOM 714 C C . GLU A 1 88 ? 10.453 -19.109 14.188 1 95.38 88 GLU A C 1
ATOM 716 O O . GLU A 1 88 ? 10.398 -20.297 14.523 1 95.38 88 GLU A O 1
ATOM 721 N N . LYS A 1 89 ? 10.688 -18.109 15.039 1 95.38 89 LYS A N 1
ATOM 722 C CA . LYS A 1 89 ? 11.078 -18.422 16.406 1 95.38 89 LYS A CA 1
ATOM 723 C C . LYS A 1 89 ? 9.961 -18.109 17.391 1 95.38 89 LYS A C 1
ATOM 725 O O . LYS A 1 89 ? 10.109 -18.297 18.594 1 95.38 89 LYS A O 1
ATOM 730 N N . THR A 1 90 ? 8.852 -17.703 16.938 1 97.38 90 THR A N 1
ATOM 731 C CA . THR A 1 90 ? 7.762 -17.234 17.781 1 97.38 90 THR A CA 1
ATOM 732 C C . THR A 1 90 ? 6.871 -18.406 18.203 1 97.38 90 THR A C 1
ATOM 734 O O . THR A 1 90 ? 6.902 -19.469 17.578 1 97.38 90 THR A O 1
ATOM 737 N N . GLU A 1 91 ? 6.109 -18.203 19.234 1 97.81 91 GLU A N 1
ATOM 738 C CA . GLU A 1 91 ? 5.062 -19.156 19.609 1 97.81 91 GLU A CA 1
ATOM 739 C C . GLU A 1 91 ? 3.951 -19.172 18.562 1 97.81 91 GLU A C 1
ATOM 741 O O . GLU A 1 91 ? 3.375 -20.234 18.281 1 97.81 91 GLU A O 1
ATOM 746 N N . LEU A 1 92 ? 3.648 -18.047 18 1 98.25 92 LEU A N 1
ATOM 747 C CA . LEU A 1 92 ? 2.641 -17.984 16.953 1 98.25 92 LEU A CA 1
ATOM 748 C C . LEU A 1 92 ? 3.025 -18.875 15.773 1 98.25 92 LEU A C 1
ATOM 750 O O . LEU A 1 92 ? 2.158 -19.469 15.133 1 98.25 92 LEU A O 1
ATOM 754 N N . TRP A 1 93 ? 4.344 -18.922 15.484 1 97.62 93 TRP A N 1
ATOM 755 C CA . TRP A 1 93 ? 4.812 -19.797 14.406 1 97.62 93 TRP A CA 1
ATOM 756 C C . TRP A 1 93 ? 4.48 -21.25 14.711 1 97.62 93 TRP A C 1
ATOM 758 O O . TRP A 1 93 ? 3.965 -21.969 13.852 1 97.62 93 TRP A O 1
ATOM 768 N N . ARG A 1 94 ? 4.742 -21.672 15.898 1 97.88 94 ARG A N 1
ATOM 769 C CA . ARG A 1 94 ? 4.457 -23.047 16.312 1 97.88 94 ARG A CA 1
ATOM 770 C C . ARG A 1 94 ? 2.971 -23.344 16.203 1 97.88 94 ARG A C 1
ATOM 772 O O . ARG A 1 94 ? 2.59 -24.422 15.734 1 97.88 94 ARG A O 1
ATOM 779 N N . ILE A 1 95 ? 2.195 -22.391 16.578 1 98.62 95 ILE A N 1
ATOM 780 C CA . ILE A 1 95 ? 0.748 -22.562 16.578 1 98.62 95 ILE A CA 1
ATOM 781 C C . ILE A 1 95 ? 0.245 -22.672 15.141 1 98.62 95 ILE A C 1
ATOM 783 O O . ILE A 1 95 ? -0.489 -23.594 14.797 1 98.62 95 ILE A O 1
ATOM 787 N N . VAL A 1 96 ? 0.659 -21.75 14.266 1 98.31 96 VAL A N 1
ATOM 788 C CA . VAL A 1 96 ? 0.17 -21.719 12.898 1 98.31 96 VAL A CA 1
ATOM 789 C C . VAL A 1 96 ? 0.696 -22.922 12.125 1 98.31 96 VAL A C 1
ATOM 791 O O . VAL A 1 96 ? 0.006 -23.469 11.258 1 98.31 96 VAL A O 1
ATOM 794 N N . LYS A 1 97 ? 1.915 -23.375 12.445 1 97.06 97 LYS A N 1
ATOM 795 C CA . LYS A 1 97 ? 2.48 -24.547 11.797 1 97.06 97 LYS A CA 1
ATOM 796 C C . LYS A 1 97 ? 1.621 -25.781 12.055 1 97.06 97 LYS A C 1
ATOM 798 O O . LYS A 1 97 ? 1.472 -26.641 11.18 1 97.06 97 LYS A O 1
ATOM 803 N N . LYS A 1 98 ? 1.057 -25.875 13.211 1 97.62 98 LYS A N 1
ATOM 804 C CA . LYS A 1 98 ? 0.258 -27.031 13.609 1 97.62 98 LYS A CA 1
ATOM 805 C C . LYS A 1 98 ? -1.18 -26.906 13.109 1 97.62 98 LYS A C 1
ATOM 807 O O . LYS A 1 98 ? -1.905 -27.891 13.031 1 97.62 98 LYS A O 1
ATOM 812 N N . MET A 1 99 ? -1.626 -25.734 12.742 1 98.38 99 MET A N 1
ATOM 813 C CA . MET A 1 99 ? -3.004 -25.453 12.344 1 98.38 99 MET A CA 1
ATOM 814 C C . MET A 1 99 ? -3.395 -26.266 11.117 1 98.38 99 MET A C 1
ATOM 816 O O . MET A 1 99 ? -2.605 -26.391 10.18 1 98.38 99 MET A O 1
ATOM 820 N N . PRO A 1 100 ? -4.59 -26.938 11.125 1 98.44 100 PRO A N 1
ATOM 821 C CA . PRO A 1 100 ? -5.082 -27.516 9.875 1 98.44 100 PRO A CA 1
ATOM 822 C C . PRO A 1 100 ? -5.492 -26.453 8.852 1 98.44 100 PRO A C 1
ATOM 824 O O . PRO A 1 100 ? -6.598 -25.922 8.93 1 98.44 100 PRO A O 1
ATOM 827 N N . LYS A 1 101 ? -4.691 -26.203 7.898 1 98.5 101 LYS A N 1
ATOM 828 C CA . LYS A 1 101 ? -4.895 -25.125 6.949 1 98.5 101 LYS A CA 1
ATOM 829 C C . LYS A 1 101 ? -5.832 -25.547 5.82 1 98.5 101 LYS A C 1
ATOM 831 O O . LYS A 1 101 ? -6.25 -24.719 5.012 1 98.5 101 LYS A O 1
ATOM 836 N N . GLY A 1 102 ? -6.176 -26.828 5.785 1 98.06 102 GLY A N 1
ATOM 837 C CA . GLY A 1 102 ? -7.188 -27.312 4.855 1 98.06 102 GLY A CA 1
ATOM 838 C C . GLY A 1 102 ? -6.66 -27.484 3.443 1 98.06 102 GLY A C 1
ATOM 839 O O . GLY A 1 102 ? -5.969 -28.453 3.15 1 98.06 102 GLY A O 1
ATOM 840 N N . CYS A 1 103 ? -6.961 -26.484 2.547 1 98.69 103 CYS A N 1
ATOM 841 C CA . CYS A 1 103 ? -6.656 -26.656 1.13 1 98.69 103 CYS A CA 1
ATOM 842 C C . CYS A 1 103 ? -5.793 -25.5 0.619 1 98.69 103 CYS A C 1
ATOM 844 O O . CYS A 1 103 ? -5.918 -24.375 1.086 1 98.69 103 CYS A O 1
ATOM 846 N N . LEU A 1 104 ? -4.871 -25.828 -0.265 1 98.56 104 LEU A N 1
ATOM 847 C CA . LEU A 1 104 ? -4.098 -24.844 -1.015 1 98.56 104 LEU A CA 1
ATOM 848 C C . LEU A 1 104 ? -4.66 -24.672 -2.422 1 98.56 104 LEU A C 1
ATOM 850 O O . LEU A 1 104 ? -4.641 -25.609 -3.223 1 98.56 104 LEU A O 1
ATOM 854 N N . LEU A 1 105 ? -5.137 -23.453 -2.709 1 98.75 105 LEU A N 1
ATOM 855 C CA . LEU A 1 105 ? -5.922 -23.266 -3.926 1 98.75 105 LEU A CA 1
ATOM 856 C C . LEU A 1 105 ? -5.117 -22.516 -4.984 1 98.75 105 LEU A C 1
ATOM 858 O O . LEU A 1 105 ? -5.512 -22.469 -6.148 1 98.75 105 LEU A O 1
ATOM 862 N N . HIS A 1 106 ? -3.992 -21.906 -4.566 1 98.69 106 HIS A N 1
ATOM 863 C CA . HIS A 1 106 ? -3.18 -21.141 -5.508 1 98.69 106 HIS A CA 1
ATOM 864 C C . HIS A 1 106 ? -1.694 -21.438 -5.312 1 98.69 106 HIS A C 1
ATOM 866 O O . HIS A 1 106 ? -1.073 -20.906 -4.383 1 98.69 106 HIS A O 1
ATOM 872 N N . ALA A 1 107 ? -1.151 -22.172 -6.195 1 97.38 107 ALA A N 1
ATOM 873 C CA . ALA A 1 107 ? 0.266 -22.531 -6.227 1 97.38 107 ALA A CA 1
ATOM 874 C C . ALA A 1 107 ? 0.695 -22.953 -7.625 1 97.38 107 ALA A C 1
ATOM 876 O O . ALA A 1 107 ? -0.051 -23.641 -8.328 1 97.38 107 ALA A O 1
ATOM 877 N N . HIS A 1 108 ? 1.795 -22.531 -7.984 1 96.56 108 HIS A N 1
ATOM 878 C CA . HIS A 1 108 ? 2.383 -22.922 -9.258 1 96.56 108 HIS A CA 1
ATOM 879 C C . HIS A 1 108 ? 3.424 -24.016 -9.062 1 96.56 108 HIS A C 1
ATOM 881 O O . HIS A 1 108 ? 4.438 -23.812 -8.391 1 96.56 108 HIS A O 1
ATOM 887 N N . LEU A 1 109 ? 3.215 -25.109 -9.672 1 94.69 109 LEU A N 1
ATOM 888 C CA . LEU A 1 109 ? 4.008 -26.312 -9.43 1 94.69 109 LEU A CA 1
ATOM 889 C C . LEU A 1 109 ? 5.496 -26.031 -9.586 1 94.69 109 LEU A C 1
ATOM 891 O O . LEU A 1 109 ? 6.289 -26.328 -8.695 1 94.69 109 LEU A O 1
ATOM 895 N N . GLU A 1 110 ? 5.906 -25.391 -10.648 1 92.56 110 GLU A N 1
ATOM 896 C CA . GLU A 1 110 ? 7.312 -25.172 -10.984 1 92.56 110 GLU A CA 1
ATOM 897 C C . GLU A 1 110 ? 8 -24.312 -9.922 1 92.56 110 GLU A C 1
ATOM 899 O O . GLU A 1 110 ? 9.195 -24.484 -9.664 1 92.56 110 GLU A O 1
ATOM 904 N N . ALA A 1 111 ? 7.207 -23.5 -9.312 1 93.75 111 ALA A N 1
ATOM 905 C CA . ALA A 1 111 ? 7.785 -22.531 -8.375 1 93.75 111 ALA A CA 1
ATOM 906 C C . ALA A 1 111 ? 7.664 -23.031 -6.938 1 93.75 111 ALA A C 1
ATOM 908 O O . ALA A 1 111 ? 7.996 -22.297 -5.996 1 93.75 111 ALA A O 1
ATOM 909 N N . MET A 1 112 ? 7.191 -24.188 -6.727 1 94.06 112 MET A N 1
ATOM 910 C CA . MET A 1 112 ? 7.117 -24.797 -5.398 1 94.06 112 MET A CA 1
ATOM 911 C C . MET A 1 112 ? 8.391 -25.562 -5.074 1 94.06 112 MET A C 1
ATOM 913 O O . MET A 1 112 ? 8.508 -26.156 -3.996 1 94.06 112 MET A O 1
ATOM 917 N N . VAL A 1 113 ? 9.359 -25.484 -5.82 1 88.81 113 VAL A N 1
ATOM 918 C CA . VAL A 1 113 ? 10.578 -26.266 -5.734 1 88.81 113 VAL A CA 1
ATOM 919 C C . VAL A 1 113 ? 11.5 -25.688 -4.664 1 88.81 113 VAL A C 1
ATOM 921 O O . VAL A 1 113 ? 11.555 -24.469 -4.484 1 88.81 113 VAL A O 1
ATOM 924 N N . ASP A 1 114 ? 12.133 -26.531 -3.945 1 91.88 114 ASP A N 1
ATOM 925 C CA . ASP A 1 114 ? 13.297 -26.156 -3.139 1 91.88 114 ASP A CA 1
ATOM 926 C C . ASP A 1 114 ? 14.547 -26.031 -4.004 1 91.88 114 ASP A C 1
ATOM 928 O O . ASP A 1 114 ? 15.031 -27.031 -4.555 1 91.88 114 ASP A O 1
ATOM 932 N N . MET A 1 115 ? 15.102 -24.891 -4.047 1 94.5 115 MET A N 1
ATOM 933 C CA . MET A 1 115 ? 16.172 -24.656 -5.012 1 94.5 115 MET A CA 1
ATOM 934 C C . MET A 1 115 ? 17.438 -25.422 -4.633 1 94.5 115 MET A C 1
ATOM 936 O O . MET A 1 115 ? 18.172 -25.875 -5.508 1 94.5 115 MET A O 1
ATOM 940 N N . ASP A 1 116 ? 17.672 -25.594 -3.316 1 93.94 116 ASP A N 1
ATOM 941 C CA . ASP A 1 116 ? 18.812 -26.422 -2.916 1 93.94 116 ASP A CA 1
ATOM 942 C C . ASP A 1 116 ? 18.641 -27.859 -3.395 1 93.94 116 ASP A C 1
ATOM 944 O O . ASP A 1 116 ? 19.578 -28.453 -3.951 1 93.94 116 ASP A O 1
ATOM 948 N N . TRP A 1 117 ? 17.531 -28.359 -3.146 1 95 117 TRP A N 1
ATOM 949 C CA . TRP A 1 117 ? 17.25 -29.719 -3.596 1 95 117 TRP A CA 1
ATOM 950 C C . TRP A 1 117 ? 17.344 -29.828 -5.113 1 95 117 TRP A C 1
ATOM 952 O O . TRP A 1 117 ? 17.875 -30.797 -5.641 1 95 117 TRP A O 1
ATOM 962 N N . LEU A 1 118 ? 16.797 -28.844 -5.832 1 95.69 118 LEU A N 1
ATOM 963 C CA . LEU A 1 118 ? 16.75 -28.859 -7.289 1 95.69 118 LEU A CA 1
ATOM 964 C C . LEU A 1 118 ? 18.141 -28.953 -7.891 1 95.69 118 LEU A C 1
ATOM 966 O O . LEU A 1 118 ? 18.391 -29.797 -8.75 1 95.69 118 LEU A O 1
ATOM 970 N N . PHE A 1 119 ? 19.031 -28.141 -7.434 1 96.81 119 PHE A N 1
ATOM 971 C CA . PHE A 1 119 ? 20.344 -28.094 -8.047 1 96.81 119 PHE A CA 1
ATOM 972 C C . PHE A 1 119 ? 21.203 -29.266 -7.57 1 96.81 119 PHE A C 1
ATOM 974 O O . PHE A 1 119 ? 22.062 -29.75 -8.305 1 96.81 119 PHE A O 1
ATOM 981 N N . ASP A 1 120 ? 20.891 -29.734 -6.379 1 96.19 120 ASP A N 1
ATOM 982 C CA . ASP A 1 120 ? 21.5 -31 -5.965 1 96.19 120 ASP A CA 1
ATOM 983 C C . ASP A 1 120 ? 21.062 -32.156 -6.875 1 96.19 120 ASP A C 1
ATOM 985 O O . ASP A 1 120 ? 21.875 -33 -7.242 1 96.19 120 ASP A O 1
ATOM 989 N N . ALA A 1 121 ? 19.781 -32.156 -7.184 1 95.94 121 ALA A N 1
ATOM 990 C CA . ALA A 1 121 ? 19.266 -33.188 -8.086 1 95.94 121 ALA A CA 1
ATOM 991 C C . ALA A 1 121 ? 19.938 -33.094 -9.453 1 95.94 121 ALA A C 1
ATOM 993 O O . ALA A 1 121 ? 20.297 -34.125 -10.039 1 95.94 121 ALA A O 1
ATOM 994 N N . ALA A 1 122 ? 20.125 -31.922 -9.961 1 97 122 ALA A N 1
ATOM 995 C CA . ALA A 1 122 ? 20.766 -31.734 -11.258 1 97 122 ALA A CA 1
ATOM 996 C C . ALA A 1 122 ? 22.219 -32.219 -11.234 1 97 122 ALA A C 1
ATOM 998 O O . ALA A 1 122 ? 22.688 -32.844 -12.188 1 97 122 ALA A O 1
ATOM 999 N N . LEU A 1 123 ? 22.891 -31.953 -10.148 1 97.38 123 LEU A N 1
ATOM 1000 C CA . LEU A 1 123 ? 24.312 -32.312 -10.023 1 97.38 123 LEU A CA 1
ATOM 1001 C C . LEU A 1 123 ? 24.484 -33.812 -9.805 1 97.38 123 LEU A C 1
ATOM 1003 O O . LEU A 1 123 ? 25.5 -34.375 -10.188 1 97.38 123 LEU A O 1
ATOM 1007 N N . ASN A 1 124 ? 23.469 -34.406 -9.273 1 96.56 124 ASN A N 1
ATOM 1008 C CA . ASN A 1 124 ? 23.609 -35.812 -8.891 1 96.56 124 ASN A CA 1
ATOM 1009 C C . ASN A 1 124 ? 22.922 -36.75 -9.891 1 96.56 124 ASN A C 1
ATOM 1011 O O . ASN A 1 124 ? 22.906 -37.969 -9.711 1 96.56 124 ASN A O 1
ATOM 1015 N N . THR A 1 125 ? 22.312 -36.219 -10.852 1 95.44 125 THR A N 1
ATOM 1016 C CA . THR A 1 125 ? 21.703 -37 -11.922 1 95.44 125 THR A CA 1
ATOM 1017 C C . THR A 1 125 ? 22.547 -36.938 -13.188 1 95.44 125 THR A C 1
ATOM 1019 O O . THR A 1 125 ? 22.641 -35.875 -13.812 1 95.44 125 THR A O 1
ATOM 1022 N N . PRO A 1 126 ? 23.094 -38.094 -13.508 1 93.38 126 PRO A N 1
ATOM 1023 C CA . PRO A 1 126 ? 23.891 -38.062 -14.727 1 93.38 126 PRO A CA 1
ATOM 1024 C C . PRO A 1 126 ? 23.094 -37.625 -15.953 1 93.38 126 PRO A C 1
ATOM 1026 O O . PRO A 1 126 ? 21.922 -38 -16.094 1 93.38 126 PRO A O 1
ATOM 1029 N N . GLY A 1 127 ? 23.781 -36.75 -16.781 1 93.75 127 GLY A N 1
ATOM 1030 C CA . GLY A 1 127 ? 23.172 -36.375 -18.047 1 93.75 127 GLY A CA 1
ATOM 1031 C C . GLY A 1 127 ? 22.734 -34.938 -18.094 1 93.75 127 GLY A C 1
ATOM 1032 O O . GLY A 1 127 ? 22.422 -34.406 -19.172 1 93.75 127 GLY A O 1
ATOM 1033 N N . PHE A 1 128 ? 22.797 -34.219 -16.984 1 96.19 128 PHE A N 1
ATOM 1034 C CA . PHE A 1 128 ? 22.391 -32.844 -17 1 96.19 128 PHE A CA 1
ATOM 1035 C C . PHE A 1 128 ? 23.516 -31.938 -17.531 1 96.19 128 PHE A C 1
ATOM 1037 O O . PHE A 1 128 ? 24.672 -32.125 -17.156 1 96.19 128 PHE A O 1
ATOM 1044 N N . HIS A 1 129 ? 23.172 -31.094 -18.359 1 96.12 129 HIS A N 1
ATOM 1045 C CA . HIS A 1 129 ? 24.062 -30.109 -18.953 1 96.12 129 HIS A CA 1
ATOM 1046 C C . HIS A 1 129 ? 23.547 -28.688 -18.703 1 96.12 129 HIS A C 1
ATOM 1048 O O . HIS A 1 129 ? 22.359 -28.5 -18.406 1 96.12 129 HIS A O 1
ATOM 1054 N N . ILE A 1 130 ? 24.391 -27.75 -18.734 1 97.06 130 ILE A N 1
ATOM 1055 C CA . ILE A 1 130 ? 24.094 -26.328 -18.594 1 97.06 130 ILE A CA 1
ATOM 1056 C C . ILE A 1 130 ? 24.578 -25.562 -19.828 1 97.06 130 ILE A C 1
ATOM 1058 O O . ILE A 1 130 ? 25.578 -25.938 -20.438 1 97.06 130 ILE A O 1
ATOM 1062 N N . SER A 1 131 ? 23.891 -24.562 -20.25 1 96.56 131 SER A N 1
ATOM 1063 C CA . SER A 1 131 ? 24.266 -23.703 -21.359 1 96.56 131 SER A CA 1
ATOM 1064 C C . SER A 1 131 ? 23.953 -22.234 -21.062 1 96.56 131 SER A C 1
ATOM 1066 O O . SER A 1 131 ? 23.203 -21.938 -20.141 1 96.56 131 SER A O 1
ATOM 1068 N N . SER A 1 132 ? 24.578 -21.328 -21.734 1 96.75 132 SER A N 1
ATOM 1069 C CA . SER A 1 132 ? 24.422 -19.875 -21.609 1 96.75 132 SER A CA 1
ATOM 1070 C C . SER A 1 132 ? 24.344 -19.219 -22.984 1 96.75 132 SER A C 1
ATOM 1072 O O . SER A 1 132 ? 24.891 -19.734 -23.953 1 96.75 132 SER A O 1
ATOM 1074 N N . ASP A 1 133 ? 23.625 -18.125 -23.078 1 97.06 133 ASP A N 1
ATOM 1075 C CA . ASP A 1 133 ? 23.516 -17.406 -24.344 1 97.06 133 ASP A CA 1
ATOM 1076 C C . ASP A 1 133 ? 24.734 -16.531 -24.578 1 97.06 133 ASP A C 1
ATOM 1078 O O . ASP A 1 133 ? 24.984 -16.078 -25.703 1 97.06 133 ASP A O 1
ATOM 1082 N N . ILE A 1 134 ? 25.469 -16.25 -23.5 1 96.75 134 ILE A N 1
ATOM 1083 C CA . ILE A 1 134 ? 26.703 -15.484 -23.609 1 96.75 134 ILE A CA 1
ATOM 1084 C C . ILE A 1 134 ? 27.797 -16.141 -22.766 1 96.75 134 ILE A C 1
ATOM 1086 O O . ILE A 1 134 ? 27.5 -16.922 -21.844 1 96.75 134 ILE A O 1
ATOM 1090 N N . PRO A 1 135 ? 29.109 -15.789 -23.062 1 96.12 135 PRO A N 1
ATOM 1091 C CA . PRO A 1 135 ? 30.188 -16.312 -22.219 1 96.12 135 PRO A CA 1
ATOM 1092 C C . PRO A 1 135 ? 30.125 -15.734 -20.797 1 96.12 135 PRO A C 1
ATOM 1094 O O . PRO A 1 135 ? 29.844 -14.547 -20.625 1 96.12 135 PRO A O 1
ATOM 1097 N N . LEU A 1 136 ? 30.422 -16.578 -19.828 1 96.12 136 LEU A N 1
ATOM 1098 C CA . LEU A 1 136 ? 30.391 -16.172 -18.438 1 96.12 136 LEU A CA 1
ATOM 1099 C C . LEU A 1 136 ? 31.781 -15.781 -17.953 1 96.12 136 LEU A C 1
ATOM 1101 O O . LEU A 1 136 ? 32.344 -16.422 -17.047 1 96.12 136 LEU A O 1
ATOM 1105 N N . THR A 1 137 ? 32.25 -14.602 -18.469 1 93.88 137 THR A N 1
ATOM 1106 C CA . THR A 1 137 ? 33.625 -14.234 -18.25 1 93.88 137 THR A CA 1
ATOM 1107 C C . THR A 1 137 ? 33.719 -13.102 -17.234 1 93.88 137 THR A C 1
ATOM 1109 O O . THR A 1 137 ? 34.812 -12.773 -16.766 1 93.88 137 THR A O 1
ATOM 1112 N N . THR A 1 138 ? 32.625 -12.5 -16.891 1 93 138 THR A N 1
ATOM 1113 C CA . THR A 1 138 ? 32.594 -11.383 -15.961 1 93 138 THR A CA 1
ATOM 1114 C C . THR A 1 138 ? 31.438 -11.539 -14.969 1 93 138 THR A C 1
ATOM 1116 O O . THR A 1 138 ? 30.469 -12.258 -15.234 1 93 138 THR A O 1
ATOM 1119 N N . PRO A 1 139 ? 31.562 -10.781 -13.891 1 91.19 139 PRO A N 1
ATOM 1120 C CA . PRO A 1 139 ? 30.422 -10.773 -12.961 1 91.19 139 PRO A CA 1
ATOM 1121 C C . PRO A 1 139 ? 29.141 -10.258 -13.594 1 91.19 139 PRO A C 1
ATOM 1123 O O . PRO A 1 139 ? 28.062 -10.766 -13.305 1 91.19 139 PRO A O 1
ATOM 1126 N N . LYS A 1 140 ? 29.281 -9.273 -14.414 1 90.19 140 LYS A N 1
ATOM 1127 C CA . LYS A 1 140 ? 28.109 -8.719 -15.102 1 90.19 140 LYS A CA 1
ATOM 1128 C C . LYS A 1 140 ? 27.453 -9.766 -15.992 1 90.19 140 LYS A C 1
ATOM 1130 O O . LYS A 1 140 ? 26.219 -9.844 -16.062 1 90.19 140 LYS A O 1
ATOM 1135 N N . ALA A 1 141 ? 28.266 -10.562 -16.656 1 93.56 141 ALA A N 1
ATOM 1136 C CA . ALA A 1 141 ? 27.734 -11.617 -17.516 1 93.56 141 ALA A CA 1
ATOM 1137 C C . ALA A 1 141 ? 27 -12.672 -16.688 1 93.56 141 ALA A C 1
ATOM 1139 O O . ALA A 1 141 ? 25.969 -13.195 -17.109 1 93.56 141 ALA A O 1
ATOM 1140 N N . LEU A 1 142 ? 27.562 -13 -15.523 1 93.75 142 LEU A N 1
ATOM 1141 C CA . LEU A 1 142 ? 26.922 -13.969 -14.633 1 93.75 142 LEU A CA 1
ATOM 1142 C C . LEU A 1 142 ? 25.547 -13.484 -14.211 1 93.75 142 LEU A C 1
ATOM 1144 O O 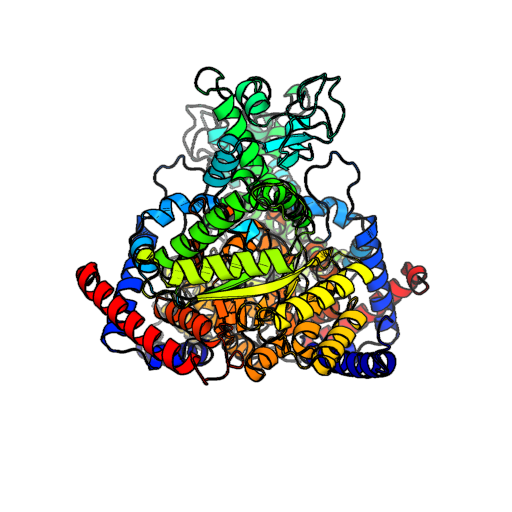. LEU A 1 142 ? 24.625 -14.297 -14.047 1 93.75 142 LEU A O 1
ATOM 1148 N N . GLY A 1 143 ? 25.406 -12.211 -14.133 1 90.56 143 GLY A N 1
ATOM 1149 C CA . GLY A 1 143 ? 24.156 -11.641 -13.664 1 90.56 143 GLY A CA 1
ATOM 1150 C C . GLY A 1 143 ? 23.125 -11.5 -14.758 1 90.56 143 GLY A C 1
ATOM 1151 O O . GLY A 1 143 ? 21.922 -11.445 -14.477 1 90.56 143 GLY A O 1
ATOM 1152 N N . LYS A 1 144 ? 23.5 -11.547 -15.984 1 90.38 144 LYS A N 1
ATOM 1153 C CA . LYS A 1 144 ? 22.578 -11.188 -17.047 1 90.38 144 LYS A CA 1
ATOM 1154 C C . LYS A 1 144 ? 22.328 -12.367 -17.984 1 90.38 144 LYS A C 1
ATOM 1156 O O . LYS A 1 144 ? 21.375 -12.367 -18.766 1 90.38 144 LYS A O 1
ATOM 1161 N N . ALA A 1 145 ? 23.234 -13.375 -17.922 1 94.94 145 ALA A N 1
ATOM 1162 C CA . ALA A 1 145 ? 23.188 -14.469 -18.891 1 94.94 145 ALA A CA 1
ATOM 1163 C C . ALA A 1 145 ? 21.891 -15.258 -18.766 1 94.94 145 ALA A C 1
ATOM 1165 O O . ALA A 1 145 ? 21.359 -15.438 -17.672 1 94.94 145 ALA A O 1
ATOM 1166 N N . ASN A 1 146 ? 21.375 -15.695 -19.922 1 96.06 146 ASN A N 1
ATOM 1167 C CA . ASN A 1 146 ? 20.281 -16.656 -19.938 1 96.06 146 ASN A CA 1
ATOM 1168 C C . ASN A 1 146 ? 20.812 -18.094 -19.812 1 96.06 146 ASN A C 1
ATOM 1170 O O . ASN A 1 146 ? 21.266 -18.688 -20.781 1 96.06 146 ASN A O 1
ATOM 1174 N N . ILE A 1 147 ? 20.594 -18.609 -18.641 1 96.5 147 ILE A N 1
ATOM 1175 C CA . ILE A 1 147 ? 21.094 -19.938 -18.312 1 96.5 147 ILE A CA 1
ATOM 1176 C C . ILE A 1 147 ? 20 -20.969 -18.516 1 96.5 147 ILE A C 1
ATOM 1178 O O . ILE A 1 147 ? 18.828 -20.719 -18.203 1 96.5 147 ILE A O 1
ATOM 1182 N N . GLN A 1 148 ? 20.391 -22.125 -19.047 1 95.5 148 GLN A N 1
ATOM 1183 C CA . GLN A 1 148 ? 19.438 -23.203 -19.219 1 95.5 148 GLN A CA 1
ATOM 1184 C C . GLN A 1 148 ? 20.047 -24.547 -18.828 1 95.5 148 GLN A C 1
ATOM 1186 O O . GLN A 1 148 ? 21.25 -24.781 -19.047 1 95.5 148 GLN A O 1
ATOM 1191 N N . PHE A 1 149 ? 19.312 -25.359 -18.203 1 96 149 PHE A N 1
ATOM 1192 C CA . PHE A 1 149 ? 19.656 -26.75 -17.922 1 96 149 PHE A CA 1
ATOM 1193 C C . PHE A 1 149 ? 18.906 -27.688 -18.859 1 96 149 PHE A C 1
ATOM 1195 O O . PHE A 1 149 ? 17.781 -27.391 -19.266 1 96 149 PHE A O 1
ATOM 1202 N N . THR A 1 150 ? 19.594 -28.703 -19.219 1 92.25 150 THR A N 1
ATOM 1203 C CA . THR A 1 150 ? 18.969 -29.672 -20.109 1 92.25 150 THR A CA 1
ATOM 1204 C C . THR A 1 150 ? 19.531 -31.078 -19.859 1 92.25 150 THR A C 1
ATOM 1206 O O . THR A 1 150 ? 20.719 -31.234 -19.594 1 92.25 150 THR A O 1
ATOM 1209 N N . TYR A 1 151 ? 18.641 -32.031 -19.859 1 93.25 151 TYR A N 1
ATOM 1210 C CA . TYR A 1 151 ? 19.094 -33.438 -19.812 1 93.25 151 TYR A CA 1
ATOM 1211 C C . TYR A 1 151 ? 19.438 -33.938 -21.203 1 93.25 151 TYR A C 1
ATOM 1213 O O . TYR A 1 151 ? 18.656 -33.781 -22.141 1 93.25 151 TYR A O 1
ATOM 1221 N N . CYS A 1 152 ? 20.594 -34.469 -21.281 1 90.12 152 CYS A N 1
ATOM 1222 C CA . CYS A 1 152 ? 21.031 -35.156 -22.484 1 90.12 152 CYS A CA 1
ATOM 1223 C C . CYS A 1 152 ? 21.719 -36.469 -22.125 1 90.12 152 CYS A C 1
ATOM 1225 O O . CYS A 1 152 ? 22.688 -36.469 -21.375 1 90.12 152 CYS A O 1
ATOM 1227 N N . ALA A 1 153 ? 21.219 -37.5 -22.781 1 86.31 153 ALA A N 1
ATOM 1228 C CA . ALA A 1 153 ? 21.797 -38.812 -22.5 1 86.31 153 ALA A CA 1
ATOM 1229 C C . ALA A 1 153 ? 23.25 -38.875 -22.953 1 86.31 153 ALA A C 1
ATOM 1231 O O . ALA A 1 153 ? 24.078 -39.531 -22.328 1 86.31 153 ALA A O 1
ATOM 1232 N N . THR A 1 154 ? 23.562 -38.25 -24.016 1 86.69 154 THR A N 1
ATOM 1233 C CA . THR A 1 154 ? 24.922 -38.25 -24.547 1 86.69 154 THR A CA 1
ATOM 1234 C C . THR A 1 154 ? 25.516 -36.844 -24.484 1 86.69 154 THR A C 1
ATOM 1236 O O . THR A 1 154 ? 24.906 -35.875 -24.953 1 86.69 154 THR A O 1
ATOM 1239 N N . THR A 1 155 ? 26.672 -36.75 -23.922 1 86.62 155 THR A N 1
ATOM 1240 C CA . THR A 1 155 ? 27.328 -35.469 -23.812 1 86.62 155 THR A CA 1
ATOM 1241 C C . THR A 1 155 ? 27.906 -35.031 -25.156 1 86.62 155 THR A C 1
ATOM 1243 O O . THR A 1 155 ? 28.781 -35.688 -25.703 1 86.62 155 THR A O 1
ATOM 1246 N N . PRO A 1 156 ? 27.469 -33.906 -25.562 1 85.75 156 PRO A N 1
ATOM 1247 C CA . PRO A 1 156 ? 28.078 -33.406 -26.797 1 85.75 156 PRO A CA 1
ATOM 1248 C C . PRO A 1 156 ? 29.516 -32.938 -26.609 1 85.75 156 PRO A C 1
ATOM 1250 O O . PRO A 1 156 ? 29.891 -32.5 -25.5 1 85.75 156 PRO A O 1
ATOM 1253 N N . LYS A 1 157 ? 30.281 -33.062 -27.609 1 83.56 157 LYS A N 1
ATOM 1254 C CA . LYS A 1 157 ? 31.656 -32.562 -27.578 1 83.56 157 LYS A CA 1
ATOM 1255 C C . LYS A 1 157 ? 31.688 -31.062 -27.703 1 83.56 157 LYS A C 1
ATOM 1257 O O . LYS A 1 157 ? 31.109 -30.5 -28.641 1 83.56 157 LYS A O 1
ATOM 1262 N N . VAL A 1 158 ? 32.156 -30.406 -26.672 1 81.56 158 VAL A N 1
ATOM 1263 C CA . VAL A 1 158 ? 32.312 -28.953 -26.734 1 81.56 158 VAL A CA 1
ATOM 1264 C C . VAL A 1 158 ? 33.781 -28.578 -26.578 1 81.56 158 VAL A C 1
ATOM 1266 O O . VAL A 1 158 ? 34.5 -29.188 -25.797 1 81.56 158 VAL A O 1
ATOM 1269 N N . ALA A 1 159 ? 34.219 -27.578 -27.359 1 74.94 159 ALA A N 1
ATOM 1270 C CA . ALA A 1 159 ? 35.625 -27.172 -27.391 1 74.94 159 ALA A CA 1
ATOM 1271 C C . ALA A 1 159 ? 35.969 -26.297 -26.188 1 74.94 159 ALA A C 1
ATOM 1273 O O . ALA A 1 159 ? 37.031 -26.422 -25.594 1 74.94 159 ALA A O 1
ATOM 1274 N N . GLU A 1 160 ? 34.969 -25.453 -25.781 1 85.56 160 GLU A N 1
ATOM 1275 C CA . GLU A 1 160 ? 35.25 -24.469 -24.734 1 85.56 160 GLU A CA 1
ATOM 1276 C C . GLU A 1 160 ? 34.156 -24.422 -23.703 1 85.56 160 GLU A C 1
ATOM 1278 O O . GLU A 1 160 ? 32.969 -24.562 -24.031 1 85.56 160 GLU A O 1
ATOM 1283 N N . GLY A 1 161 ? 34.594 -24.172 -22.469 1 91.44 161 GLY A N 1
ATOM 1284 C CA . GLY A 1 161 ? 33.688 -24.078 -21.359 1 91.44 161 GLY A CA 1
ATOM 1285 C C . GLY A 1 161 ? 32.969 -22.734 -21.266 1 91.44 161 GLY A C 1
ATOM 1286 O O . GLY A 1 161 ? 33.281 -21.828 -22.047 1 91.44 161 GLY A O 1
ATOM 1287 N N . LEU A 1 162 ? 32.062 -22.594 -20.375 1 95.06 162 LEU A N 1
ATOM 1288 C CA . LEU A 1 162 ? 31.172 -21.438 -20.25 1 95.06 162 LEU A CA 1
ATOM 1289 C C . LEU A 1 162 ? 31.969 -20.188 -19.906 1 95.06 162 LEU A C 1
ATOM 1291 O O . LEU A 1 162 ? 31.562 -19.078 -20.25 1 95.06 162 LEU A O 1
ATOM 1295 N N . CYS A 1 163 ? 33.094 -20.359 -19.281 1 93.81 163 CYS A N 1
ATOM 1296 C CA . CYS A 1 163 ? 33.844 -19.203 -18.797 1 93.81 163 CYS A CA 1
ATOM 1297 C C . CYS A 1 163 ? 34.938 -18.797 -19.797 1 93.81 163 CYS A C 1
ATOM 1299 O O . CYS A 1 163 ? 35.781 -17.953 -19.484 1 93.81 163 CYS A O 1
ATOM 1301 N N . SER A 1 164 ? 34.906 -19.359 -20.938 1 93.25 164 SER A N 1
ATOM 1302 C CA . SER A 1 164 ? 35.844 -19 -22.016 1 93.25 164 SER A CA 1
ATOM 1303 C C . SER A 1 164 ? 35.25 -17.922 -22.906 1 93.25 164 SER A C 1
ATOM 1305 O O . SER A 1 164 ? 34.062 -17.953 -23.219 1 93.25 164 SER A O 1
ATOM 1307 N N . SER A 1 165 ? 36.094 -17.062 -23.375 1 94.06 165 SER A N 1
ATOM 1308 C CA . SER A 1 165 ? 35.656 -16.047 -24.328 1 94.06 165 SER A CA 1
ATOM 1309 C C . SER A 1 165 ? 35.281 -16.672 -25.656 1 94.06 165 SER A C 1
ATOM 1311 O O . SER A 1 165 ? 34.562 -16.062 -26.469 1 94.06 165 SER A O 1
ATOM 1313 N N . GLN A 1 166 ? 35.719 -17.938 -25.875 1 94.62 166 GLN A N 1
ATOM 1314 C CA . GLN A 1 166 ? 35.438 -18.641 -27.125 1 94.62 166 GLN A CA 1
ATOM 1315 C C . GLN A 1 166 ? 34.219 -19.547 -26.984 1 94.62 166 GLN A C 1
ATOM 1317 O O . GLN A 1 166 ? 33.906 -20.328 -27.906 1 94.62 166 GLN A O 1
ATOM 1322 N N . TYR A 1 167 ? 33.562 -19.453 -25.828 1 96.12 167 TYR A N 1
ATOM 1323 C CA . TYR A 1 167 ? 32.375 -20.25 -25.625 1 96.12 167 TYR A CA 1
ATOM 1324 C C . TYR A 1 167 ? 31.344 -19.953 -26.719 1 96.12 167 TYR A C 1
ATOM 1326 O O . TYR A 1 167 ? 31.016 -18.797 -26.969 1 96.12 167 TYR A O 1
ATOM 1334 N N . GLU A 1 168 ? 30.891 -21.016 -27.438 1 95.5 168 GLU A N 1
ATOM 1335 C CA . GLU A 1 168 ? 29.797 -20.859 -28.391 1 95.5 168 GLU A CA 1
ATOM 1336 C C . GLU A 1 168 ? 28.438 -20.812 -27.688 1 95.5 168 GLU A C 1
ATOM 1338 O O . GLU A 1 168 ? 28.047 -21.766 -27.016 1 95.5 168 GLU A O 1
ATOM 1343 N N . PRO A 1 169 ? 27.734 -19.797 -27.891 1 96.12 169 PRO A N 1
ATOM 1344 C CA . PRO A 1 169 ? 26.453 -19.641 -27.203 1 96.12 169 PRO A CA 1
ATOM 1345 C C . PRO A 1 169 ? 25.547 -20.875 -27.359 1 96.12 169 PRO A C 1
ATOM 1347 O O . PRO A 1 169 ? 25.406 -21.391 -28.469 1 96.12 169 PRO A O 1
ATOM 1350 N N . ARG A 1 170 ? 25.078 -21.406 -26.203 1 95.69 170 ARG A N 1
ATOM 1351 C CA . ARG A 1 170 ? 24.078 -22.469 -26.094 1 95.69 170 ARG A CA 1
ATOM 1352 C C . ARG A 1 170 ? 24.719 -23.844 -26.266 1 95.69 170 ARG A C 1
ATOM 1354 O O . ARG A 1 170 ? 24.016 -24.844 -26.359 1 95.69 170 ARG A O 1
ATOM 1361 N N . SER A 1 171 ? 26.031 -23.812 -26.344 1 95.69 171 SER A N 1
ATOM 1362 C CA . SER A 1 171 ? 26.703 -25.094 -26.266 1 95.69 171 SER A CA 1
ATOM 1363 C C . SER A 1 171 ? 26.516 -25.75 -24.906 1 95.69 171 SER A C 1
ATOM 1365 O O . SER A 1 171 ? 26.562 -25.062 -23.875 1 95.69 171 SER A O 1
ATOM 1367 N N . LEU A 1 172 ? 26.297 -27.078 -24.953 1 96.12 172 LEU A N 1
ATOM 1368 C CA . LEU A 1 172 ? 26 -27.812 -23.719 1 96.12 172 LEU A CA 1
ATOM 1369 C C . LEU A 1 172 ? 27.281 -28.25 -23.031 1 96.12 172 LEU A C 1
ATOM 1371 O O . LEU A 1 172 ? 28.172 -28.797 -23.656 1 96.12 172 LEU A O 1
ATOM 1375 N N . VAL A 1 173 ? 27.344 -27.953 -21.766 1 96.06 173 VAL A N 1
ATOM 1376 C CA . VAL A 1 173 ? 28.438 -28.375 -20.906 1 96.06 173 VAL A CA 1
ATOM 1377 C C . VAL A 1 173 ? 27.906 -29.172 -19.719 1 96.06 173 VAL A C 1
ATOM 1379 O O . VAL A 1 173 ? 26.906 -28.781 -19.109 1 96.06 173 VAL A O 1
ATOM 1382 N N . PRO A 1 174 ? 28.531 -30.344 -19.453 1 96.5 174 PRO A N 1
ATOM 1383 C CA . PRO A 1 174 ? 28.062 -31.047 -18.266 1 96.5 174 PRO A CA 1
ATOM 1384 C C . PRO A 1 174 ? 28.031 -30.156 -17.016 1 96.5 174 PRO A C 1
ATOM 1386 O O . PRO A 1 174 ? 29.031 -29.484 -16.734 1 96.5 174 PRO A O 1
ATOM 1389 N N . VAL A 1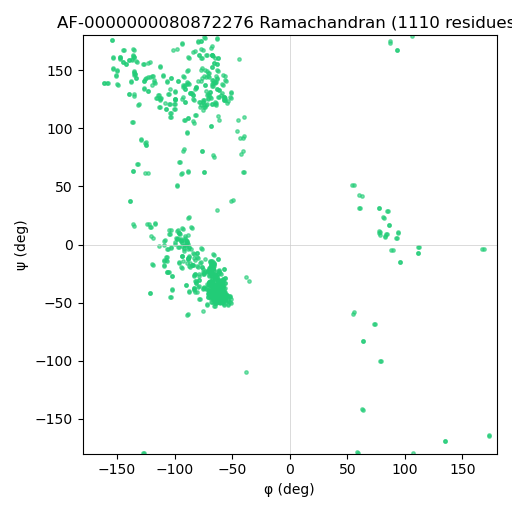 175 ? 26.906 -30.203 -16.328 1 97.38 175 VAL A N 1
ATOM 1390 C CA . VAL A 1 175 ? 26.719 -29.281 -15.211 1 97.38 175 VAL A CA 1
ATOM 1391 C C . VAL A 1 175 ? 27.781 -29.516 -14.148 1 97.38 175 VAL A C 1
ATOM 1393 O O . VAL A 1 175 ? 28.281 -28.578 -13.523 1 97.38 175 VAL A O 1
ATOM 1396 N N . THR A 1 176 ? 28.188 -30.75 -13.914 1 96.5 176 THR A N 1
ATOM 1397 C CA . THR A 1 176 ? 29.172 -31.109 -12.906 1 96.5 176 THR A CA 1
ATOM 1398 C C . THR A 1 176 ? 30.531 -30.516 -13.25 1 96.5 176 THR A C 1
ATOM 1400 O O . THR A 1 176 ? 31.25 -30.031 -12.375 1 96.5 176 THR A O 1
ATOM 1403 N N . GLU A 1 177 ? 30.859 -30.562 -14.547 1 95.12 177 GLU A N 1
ATOM 1404 C CA . GLU A 1 177 ? 32.125 -30 -14.984 1 95.12 177 GLU A CA 1
ATOM 1405 C C . GLU A 1 177 ? 32.188 -28.5 -14.719 1 95.12 177 GLU A C 1
ATOM 1407 O O . GLU A 1 177 ? 33.188 -27.984 -14.211 1 95.12 177 GLU A O 1
ATOM 1412 N N . PHE A 1 178 ? 31.156 -27.859 -15.055 1 96.25 178 PHE A N 1
ATOM 1413 C CA . PHE A 1 178 ? 31.109 -26.422 -14.836 1 96.25 178 PHE A CA 1
ATOM 1414 C C . PHE A 1 178 ? 31.109 -26.094 -13.344 1 96.25 178 PHE A C 1
ATOM 1416 O O . PHE A 1 178 ? 31.875 -25.234 -12.898 1 96.25 178 PHE A O 1
ATOM 1423 N N . ALA A 1 179 ? 30.266 -26.781 -12.57 1 96.94 179 ALA A N 1
ATOM 1424 C CA . ALA A 1 179 ? 30.172 -26.547 -11.133 1 96.94 179 ALA A CA 1
ATOM 1425 C C . ALA A 1 179 ? 31.516 -26.766 -10.445 1 96.94 179 ALA A C 1
ATOM 1427 O O . ALA A 1 179 ? 31.891 -26 -9.555 1 96.94 179 ALA A O 1
ATOM 1428 N N . ASP A 1 180 ? 32.25 -27.688 -10.891 1 95.12 180 ASP A N 1
ATOM 1429 C CA . ASP A 1 180 ? 33.5 -28.078 -10.25 1 95.12 180 ASP A CA 1
ATOM 1430 C C . ASP A 1 180 ? 34.656 -27.156 -10.672 1 95.12 180 ASP A C 1
ATOM 1432 O O . ASP A 1 180 ? 35.719 -27.156 -10.055 1 95.12 180 ASP A O 1
ATOM 1436 N N . SER A 1 181 ? 34.438 -26.375 -11.688 1 92.94 181 SER A N 1
ATOM 1437 C CA . SER A 1 181 ? 35.5 -25.469 -12.156 1 92.94 181 SER A CA 1
ATOM 1438 C C . SER A 1 181 ? 35.031 -24.016 -12.086 1 92.94 181 SER A C 1
ATOM 1440 O O . SER A 1 181 ? 35.594 -23.156 -12.75 1 92.94 181 SER A O 1
ATOM 1442 N N . PHE A 1 182 ? 33.938 -23.766 -11.359 1 94.25 182 PHE A N 1
ATOM 1443 C CA . PHE A 1 182 ? 33.406 -22.422 -11.25 1 94.25 182 PHE A CA 1
ATOM 1444 C C . PHE A 1 182 ? 34.469 -21.453 -10.727 1 94.25 182 PHE A C 1
ATOM 1446 O O . PHE A 1 182 ? 35.062 -21.688 -9.664 1 94.25 182 PHE A O 1
ATOM 1453 N N . PRO A 1 183 ? 34.719 -20.375 -11.43 1 87.62 183 PRO A N 1
ATOM 1454 C CA . PRO A 1 183 ? 35.844 -19.516 -11.07 1 87.62 183 PRO A CA 1
ATOM 1455 C C . PRO A 1 183 ? 35.594 -18.703 -9.797 1 87.62 183 PRO A C 1
ATOM 1457 O O . PRO A 1 183 ? 34.5 -18.156 -9.617 1 87.62 183 PRO A O 1
ATOM 1460 N N . ALA A 1 184 ? 36.562 -18.484 -9.008 1 81.06 184 ALA A N 1
ATOM 1461 C CA . ALA A 1 184 ? 36.5 -17.812 -7.719 1 81.06 184 ALA A CA 1
ATOM 1462 C C . ALA A 1 184 ? 36.344 -16.297 -7.898 1 81.06 184 ALA A C 1
ATOM 1464 O O . ALA A 1 184 ? 35.75 -15.633 -7.039 1 81.06 184 ALA A O 1
ATOM 1465 N N . ASP A 1 185 ? 36.719 -15.719 -8.961 1 81.75 185 ASP A N 1
ATOM 1466 C CA . ASP A 1 185 ? 36.812 -14.273 -9.109 1 81.75 185 ASP A CA 1
ATOM 1467 C C . ASP A 1 185 ? 35.531 -13.703 -9.703 1 81.75 185 ASP A C 1
ATOM 1469 O O . ASP A 1 185 ? 35.406 -12.484 -9.852 1 81.75 185 ASP A O 1
ATOM 1473 N N . LEU A 1 186 ? 34.625 -14.523 -9.945 1 83.88 186 LEU A N 1
ATOM 1474 C CA . LEU A 1 186 ? 33.438 -14.031 -10.617 1 83.88 186 LEU A CA 1
ATOM 1475 C C . LEU A 1 186 ? 32.375 -13.641 -9.609 1 83.88 186 LEU A C 1
ATOM 1477 O O . LEU A 1 186 ? 31.359 -13.016 -9.969 1 83.88 186 LEU A O 1
ATOM 1481 N N . LEU A 1 187 ? 32.406 -13.883 -8.406 1 80.12 187 LEU A N 1
ATOM 1482 C CA . LEU A 1 187 ? 31.438 -13.453 -7.398 1 80.12 187 LEU A CA 1
ATOM 1483 C C . LEU A 1 187 ? 32.031 -12.375 -6.5 1 80.12 187 LEU A C 1
ATOM 1485 O O . LEU A 1 187 ? 33.219 -12.422 -6.172 1 80.12 187 LEU A O 1
ATOM 1489 N N . PRO A 1 188 ? 31.328 -11.117 -6.449 1 59.56 188 PRO A N 1
ATOM 1490 C CA . PRO A 1 188 ? 31.906 -10.031 -5.66 1 59.56 188 PRO A CA 1
ATOM 1491 C C . PRO A 1 188 ? 32.562 -10.516 -4.359 1 59.56 188 PRO A C 1
ATOM 1493 O O . PRO A 1 188 ? 33.719 -10.25 -4.109 1 59.56 188 PRO A O 1
ATOM 1496 N N . SER A 1 189 ? 32.062 -10.289 -3.102 1 51.88 189 SER A N 1
ATOM 1497 C CA . SER A 1 189 ? 32.562 -9.852 -1.81 1 51.88 189 SER A CA 1
ATOM 1498 C C . SER A 1 189 ? 33.344 -10.961 -1.124 1 51.88 189 SER A C 1
ATOM 1500 O O . SER A 1 189 ? 33.969 -10.742 -0.077 1 51.88 189 SER A O 1
ATOM 1502 N N . GLU A 1 190 ? 32.906 -12.219 -0.801 1 54.09 190 GLU A N 1
ATOM 1503 C CA . GLU A 1 190 ? 33.531 -12.781 0.399 1 54.09 190 GLU A CA 1
ATOM 1504 C C . GLU A 1 190 ? 34.938 -13.258 0.125 1 54.09 190 GLU A C 1
ATOM 1506 O O . GLU A 1 190 ? 35.281 -13.578 -1.014 1 54.09 190 GLU A O 1
ATOM 1511 N N . PRO A 1 191 ? 35.75 -13.07 1.052 1 52.56 191 PRO A N 1
ATOM 1512 C CA . PRO A 1 191 ? 37.094 -13.641 0.95 1 52.56 191 PRO A CA 1
ATOM 1513 C C . PRO A 1 191 ? 37.094 -15.039 0.346 1 52.56 191 PRO A C 1
ATOM 1515 O O . PRO A 1 191 ? 36.344 -15.906 0.773 1 52.56 191 PRO A O 1
ATOM 1518 N N . LEU A 1 192 ? 37.562 -15.266 -0.811 1 53.88 192 LEU A N 1
ATOM 1519 C CA . LEU A 1 192 ? 37.688 -16.438 -1.664 1 53.88 192 LEU A CA 1
ATOM 1520 C C . LEU A 1 192 ? 37.969 -17.688 -0.834 1 53.88 192 LEU A C 1
ATOM 1522 O O . LEU A 1 192 ? 37.656 -18.812 -1.254 1 53.88 192 LEU A O 1
ATOM 1526 N N . GLY A 1 193 ? 38.656 -17.594 0.307 1 57.41 193 GLY A N 1
ATOM 1527 C CA . GLY A 1 193 ? 39.406 -18.703 0.858 1 57.41 193 GLY A CA 1
ATOM 1528 C C . GLY A 1 193 ? 38.531 -19.828 1.397 1 57.41 193 GLY A C 1
ATOM 1529 O O . GLY A 1 193 ? 39.031 -20.922 1.659 1 57.41 193 GLY A O 1
ATOM 1530 N N . LYS A 1 194 ? 37.156 -19.562 1.723 1 69.62 194 LYS A N 1
ATOM 1531 C CA . LYS A 1 194 ? 36.625 -20.656 2.52 1 69.62 194 LYS A CA 1
ATOM 1532 C C . LYS A 1 194 ? 35.625 -21.484 1.717 1 69.62 194 LYS A C 1
ATOM 1534 O O . LYS A 1 194 ? 35.188 -22.547 2.166 1 69.62 194 LYS A O 1
ATOM 1539 N N . LYS A 1 195 ? 35.156 -21.281 0.284 1 88.06 195 LYS A N 1
ATOM 1540 C CA . LYS A 1 195 ? 34.125 -22.078 -0.388 1 88.06 195 LYS A CA 1
ATOM 1541 C C . LYS A 1 195 ? 34.719 -22.828 -1.58 1 88.06 195 LYS A C 1
ATOM 1543 O O . LYS A 1 195 ? 35.594 -22.312 -2.295 1 88.06 195 LYS A O 1
ATOM 1548 N N . THR A 1 196 ? 34.281 -24.109 -1.73 1 92.81 196 THR A N 1
ATOM 1549 C CA . THR A 1 196 ? 34.656 -24.891 -2.902 1 92.81 196 THR A CA 1
ATOM 1550 C C . THR A 1 196 ? 34.031 -24.312 -4.16 1 92.81 196 THR A C 1
ATOM 1552 O O . THR A 1 196 ? 33.062 -23.531 -4.078 1 92.81 196 THR A O 1
ATOM 1555 N N . PRO A 1 197 ? 34.562 -24.672 -5.34 1 93.5 197 PRO A N 1
ATOM 1556 C CA . PRO A 1 197 ? 33.938 -24.219 -6.586 1 93.5 197 PRO A CA 1
ATOM 1557 C C . PRO A 1 197 ? 32.469 -24.594 -6.676 1 93.5 197 PRO A C 1
ATOM 1559 O O . PRO A 1 197 ? 31.641 -23.766 -7.078 1 93.5 197 PRO A O 1
ATOM 1562 N N . ARG A 1 198 ? 32.156 -25.719 -6.316 1 94.75 198 ARG A N 1
ATOM 1563 C CA . ARG A 1 198 ? 30.766 -26.172 -6.359 1 94.75 198 ARG A CA 1
ATOM 1564 C C . ARG A 1 198 ? 29.891 -25.328 -5.438 1 94.75 198 ARG A C 1
ATOM 1566 O O . ARG A 1 198 ? 28.75 -25.031 -5.773 1 94.75 198 ARG A O 1
ATOM 1573 N N . GLU A 1 199 ? 30.391 -25.031 -4.301 1 94.25 199 GLU A N 1
ATOM 1574 C CA . GLU A 1 199 ? 29.641 -24.188 -3.367 1 94.25 199 GLU A CA 1
ATOM 1575 C C . GLU A 1 199 ? 29.406 -22.797 -3.943 1 94.25 199 GLU A C 1
ATOM 1577 O O . GLU A 1 199 ? 28.312 -22.219 -3.773 1 94.25 199 GLU A O 1
ATOM 1582 N N . ARG A 1 200 ? 30.391 -22.297 -4.625 1 93.88 200 ARG A N 1
ATOM 1583 C CA . ARG A 1 200 ? 30.25 -20.984 -5.258 1 93.88 200 ARG A CA 1
ATOM 1584 C C . ARG A 1 200 ? 29.25 -21.031 -6.406 1 93.88 200 ARG A C 1
ATOM 1586 O O . ARG A 1 200 ? 28.469 -20.094 -6.59 1 93.88 200 ARG A O 1
ATOM 1593 N N . PHE A 1 201 ? 29.359 -22.125 -7.148 1 95.56 201 PHE A N 1
ATOM 1594 C CA . PHE A 1 201 ? 28.391 -22.328 -8.219 1 95.56 201 PHE A CA 1
ATOM 1595 C C . PHE A 1 201 ? 26.969 -22.328 -7.676 1 95.56 201 PHE A C 1
ATOM 1597 O O . PHE A 1 201 ? 26.094 -21.641 -8.203 1 95.56 201 PHE A O 1
ATOM 1604 N N . LEU A 1 202 ? 26.781 -23.031 -6.574 1 96.06 202 LEU A N 1
ATOM 1605 C CA . LEU A 1 202 ? 25.453 -23.156 -5.973 1 96.06 202 LEU A CA 1
ATOM 1606 C C . LEU A 1 202 ? 24.984 -21.812 -5.43 1 96.06 202 LEU A C 1
ATOM 1608 O O . LEU A 1 202 ? 23.812 -21.453 -5.57 1 96.06 202 LEU A O 1
ATOM 1612 N N . GLU A 1 203 ? 25.844 -21.109 -4.832 1 93.81 203 GLU A N 1
ATOM 1613 C CA . GLU A 1 203 ? 25.5 -19.781 -4.344 1 93.81 203 GLU A CA 1
ATOM 1614 C C . GLU A 1 203 ? 25.031 -18.875 -5.488 1 93.81 203 GLU A C 1
ATOM 1616 O O . GLU A 1 203 ? 24.031 -18.172 -5.367 1 93.81 203 GLU A O 1
ATOM 1621 N N . TRP A 1 204 ? 25.734 -18.953 -6.555 1 95.31 204 TRP A N 1
ATOM 1622 C CA . TRP A 1 204 ? 25.422 -18.141 -7.723 1 95.31 204 TRP A CA 1
ATOM 1623 C C . TRP A 1 204 ? 24.062 -18.531 -8.312 1 95.31 204 TRP A C 1
ATOM 1625 O O . TRP A 1 204 ? 23.203 -17.672 -8.5 1 95.31 204 TRP A O 1
ATOM 1635 N N . ILE A 1 205 ? 23.922 -19.812 -8.57 1 96.5 205 ILE A N 1
ATOM 1636 C CA . ILE A 1 205 ? 22.75 -20.234 -9.328 1 96.5 205 ILE A CA 1
ATOM 1637 C C . ILE A 1 205 ? 21.5 -20.078 -8.469 1 96.5 205 ILE A C 1
ATOM 1639 O O . ILE A 1 205 ? 20.422 -19.781 -8.984 1 96.5 205 ILE A O 1
ATOM 1643 N N . ILE A 1 206 ? 21.609 -20.25 -7.199 1 95.56 206 ILE A N 1
ATOM 1644 C CA . ILE A 1 206 ? 20.484 -20.078 -6.301 1 95.56 206 ILE A CA 1
ATOM 1645 C C . ILE A 1 206 ? 20.094 -18.594 -6.234 1 95.56 206 ILE A C 1
ATOM 1647 O O . ILE A 1 206 ? 18.906 -18.25 -6.285 1 95.56 206 ILE A O 1
ATOM 1651 N N . ALA A 1 207 ? 21.078 -17.734 -6.168 1 94.5 207 ALA A N 1
ATOM 1652 C CA . ALA A 1 207 ? 20.781 -16.297 -6.188 1 94.5 207 ALA A CA 1
ATOM 1653 C C . ALA A 1 207 ? 20.125 -15.891 -7.5 1 94.5 207 ALA A C 1
ATOM 1655 O O . ALA A 1 207 ? 19.281 -14.992 -7.52 1 94.5 207 ALA A O 1
ATOM 1656 N N . ARG A 1 208 ? 20.469 -16.594 -8.555 1 95.5 208 ARG A N 1
ATOM 1657 C CA . ARG A 1 208 ? 19.906 -16.297 -9.867 1 95.5 208 ARG A CA 1
ATOM 1658 C C . ARG A 1 208 ? 18.469 -16.797 -9.969 1 95.5 208 ARG A C 1
ATOM 1660 O O . ARG A 1 208 ? 17.672 -16.25 -10.758 1 95.5 208 ARG A O 1
ATOM 1667 N N . THR A 1 209 ? 18.141 -17.766 -9.086 1 96.38 209 THR A N 1
ATOM 1668 C CA . THR A 1 209 ? 16.859 -18.438 -9.273 1 96.38 209 THR A CA 1
ATOM 1669 C C . THR A 1 209 ? 15.938 -18.188 -8.078 1 96.38 209 THR A C 1
ATOM 1671 O O . THR A 1 209 ? 15.008 -18.953 -7.836 1 96.38 209 THR A O 1
ATOM 1674 N N . THR A 1 210 ? 16.172 -17.203 -7.254 1 95.94 210 THR A N 1
ATOM 1675 C CA . THR A 1 210 ? 15.312 -16.703 -6.184 1 95.94 210 THR A CA 1
ATOM 1676 C C . THR A 1 210 ? 15.297 -15.18 -6.176 1 95.94 210 THR A C 1
ATOM 1678 O O . THR A 1 210 ? 16.141 -14.539 -6.801 1 95.94 210 THR A O 1
ATOM 1681 N N . ILE A 1 211 ? 14.344 -14.617 -5.609 1 96.31 211 ILE A N 1
ATOM 1682 C CA . ILE A 1 211 ? 14.398 -13.195 -5.285 1 96.31 211 ILE A CA 1
ATOM 1683 C C . ILE A 1 211 ? 15.172 -13 -3.982 1 96.31 211 ILE A C 1
ATOM 1685 O O . ILE A 1 211 ? 14.719 -13.406 -2.912 1 96.31 211 ILE A O 1
ATOM 1689 N N . THR A 1 212 ? 16.344 -12.398 -4.074 1 94.5 212 THR A N 1
ATOM 1690 C CA . THR A 1 212 ? 17.219 -12.266 -2.91 1 94.5 212 THR A CA 1
ATOM 1691 C C . THR A 1 212 ? 16.656 -11.234 -1.936 1 94.5 212 THR A C 1
ATOM 1693 O O . THR A 1 212 ? 15.773 -10.453 -2.291 1 94.5 212 THR A O 1
ATOM 1696 N N . ALA A 1 213 ? 17.125 -11.266 -0.76 1 92.56 213 ALA A N 1
ATOM 1697 C CA . ALA A 1 213 ? 16.703 -10.305 0.256 1 92.56 213 ALA A CA 1
ATOM 1698 C C . ALA A 1 213 ? 16.938 -8.867 -0.208 1 92.56 213 ALA A C 1
ATOM 1700 O O . ALA A 1 213 ? 16.094 -8 -0.023 1 92.56 213 ALA A O 1
ATOM 1701 N N . GLU A 1 214 ? 18.031 -8.633 -0.827 1 92.56 214 GLU A N 1
ATOM 1702 C CA . GLU A 1 214 ? 18.359 -7.301 -1.319 1 92.56 214 GLU A CA 1
ATOM 1703 C C . GLU A 1 214 ? 17.391 -6.855 -2.406 1 92.56 214 GLU A C 1
ATOM 1705 O O . GLU A 1 214 ? 16.906 -5.719 -2.387 1 92.56 214 GLU A O 1
ATOM 1710 N N . GLU A 1 215 ? 17.125 -7.73 -3.311 1 93.88 215 GLU A N 1
ATOM 1711 C CA . GLU A 1 215 ? 16.219 -7.426 -4.41 1 93.88 215 GLU A CA 1
ATOM 1712 C C . GLU A 1 215 ? 14.805 -7.156 -3.902 1 93.88 215 GLU A C 1
ATOM 1714 O O . GLU A 1 215 ? 14.094 -6.309 -4.441 1 93.88 215 GLU A O 1
ATOM 1719 N N . SER A 1 216 ? 14.438 -7.898 -2.865 1 94.5 216 SER A N 1
ATOM 1720 C CA . SER A 1 216 ? 13.078 -7.805 -2.346 1 94.5 216 SER A CA 1
ATOM 1721 C C . SER A 1 216 ? 12.828 -6.449 -1.693 1 94.5 216 SER A C 1
ATOM 1723 O O . SER A 1 216 ? 11.68 -6.031 -1.543 1 94.5 216 SER A O 1
ATOM 1725 N N . LEU A 1 217 ? 13.883 -5.699 -1.342 1 92.62 217 LEU A N 1
ATOM 1726 C CA . LEU A 1 217 ? 13.75 -4.43 -0.633 1 92.62 217 LEU A CA 1
ATOM 1727 C C . LEU A 1 217 ? 13.711 -3.262 -1.613 1 92.62 217 LEU A C 1
ATOM 1729 O O . LEU A 1 217 ? 13.352 -2.143 -1.238 1 92.62 217 LEU A O 1
ATOM 1733 N N . ARG A 1 218 ? 14 -3.473 -2.928 1 92.38 218 ARG A N 1
ATOM 1734 C CA . ARG A 1 218 ? 14.156 -2.389 -3.891 1 92.38 218 ARG A CA 1
ATOM 1735 C C . ARG A 1 218 ? 12.836 -2.104 -4.613 1 92.38 218 ARG A C 1
ATOM 1737 O O . ARG A 1 218 ? 12.797 -2.074 -5.844 1 92.38 218 ARG A O 1
ATOM 1744 N N . HIS A 1 219 ? 11.828 -1.718 -3.844 1 90.81 219 HIS A N 1
ATOM 1745 C CA . HIS A 1 219 ? 10.5 -1.469 -4.383 1 90.81 219 HIS A CA 1
ATOM 1746 C C . HIS A 1 219 ? 10.516 -0.32 -5.383 1 90.81 219 HIS A C 1
ATOM 1748 O O . HIS A 1 219 ? 9.703 -0.287 -6.309 1 90.81 219 HIS A O 1
ATOM 1754 N N . HIS A 1 220 ? 11.477 0.573 -5.258 1 91.06 220 HIS A N 1
ATOM 1755 C CA . HIS A 1 220 ? 11.539 1.746 -6.121 1 91.06 220 HIS A CA 1
ATOM 1756 C C . HIS A 1 220 ? 11.898 1.358 -7.551 1 91.06 220 HIS A C 1
ATOM 1758 O O . HIS A 1 220 ? 11.734 2.156 -8.477 1 91.06 220 HIS A O 1
ATOM 1764 N N . GLU A 1 221 ? 12.383 0.131 -7.738 1 93 221 GLU A N 1
ATOM 1765 C CA . GLU A 1 221 ? 12.781 -0.309 -9.07 1 93 221 GLU A CA 1
ATOM 1766 C C . GLU A 1 221 ? 11.57 -0.731 -9.898 1 93 221 GLU A C 1
ATOM 1768 O O . GLU A 1 221 ? 11.68 -0.935 -11.109 1 93 221 GLU A O 1
ATOM 1773 N N . GLY A 1 222 ? 10.391 -0.89 -9.297 1 93 222 GLY A N 1
ATOM 1774 C CA . GLY A 1 222 ? 9.148 -1.08 -10.031 1 93 222 GLY A CA 1
ATOM 1775 C C . GLY A 1 222 ? 8.797 -2.541 -10.234 1 93 222 GLY A C 1
ATOM 1776 O O . GLY A 1 222 ? 9.648 -3.418 -10.086 1 93 222 GLY A O 1
ATOM 1777 N N . ILE A 1 223 ? 7.609 -2.818 -10.641 1 95.94 223 ILE A N 1
ATOM 1778 C CA . ILE A 1 223 ? 7.02 -4.148 -10.758 1 95.94 223 ILE A CA 1
ATOM 1779 C C . ILE A 1 223 ? 7.602 -4.863 -11.977 1 95.94 223 ILE A C 1
ATOM 1781 O O . ILE A 1 223 ? 7.914 -6.055 -11.914 1 95.94 223 ILE A O 1
ATOM 1785 N N . ASN A 1 224 ? 7.848 -4.145 -13.047 1 95.31 224 ASN A N 1
ATOM 1786 C CA . ASN A 1 224 ? 8.312 -4.777 -14.281 1 95.31 224 ASN A CA 1
ATOM 1787 C C . ASN A 1 224 ? 9.688 -5.406 -14.102 1 95.31 224 ASN A C 1
ATOM 1789 O O . ASN A 1 224 ? 9.953 -6.492 -14.625 1 95.31 224 ASN A O 1
ATOM 1793 N N . MET A 1 225 ? 10.5 -4.789 -13.305 1 94.5 225 MET A N 1
ATOM 1794 C CA . MET A 1 225 ? 11.867 -5.281 -13.133 1 94.5 225 MET A CA 1
ATOM 1795 C C . MET A 1 225 ? 11.875 -6.59 -12.352 1 94.5 225 MET A C 1
ATOM 1797 O O . MET A 1 225 ? 12.586 -7.531 -12.719 1 94.5 225 MET A O 1
ATOM 1801 N N . ILE A 1 226 ? 11.141 -6.668 -11.297 1 96.69 226 ILE A N 1
ATOM 1802 C CA . ILE A 1 226 ? 11.141 -7.883 -10.484 1 96.69 226 ILE A CA 1
ATOM 1803 C C . ILE A 1 226 ? 10.445 -9.008 -11.242 1 96.69 226 ILE A C 1
ATOM 1805 O O . ILE A 1 226 ? 10.828 -10.18 -11.117 1 96.69 226 ILE A O 1
ATOM 1809 N N . TRP A 1 227 ? 9.43 -8.664 -12.008 1 97.25 227 TRP A N 1
ATOM 1810 C CA . TRP A 1 227 ? 8.734 -9.68 -12.805 1 97.25 227 TRP A CA 1
ATOM 1811 C C . TRP A 1 227 ? 9.656 -10.25 -13.883 1 97.25 227 TRP A C 1
ATOM 1813 O O . TRP A 1 227 ? 9.594 -11.438 -14.188 1 97.25 227 TRP A O 1
ATOM 1823 N N . ALA A 1 228 ? 10.492 -9.375 -14.461 1 94.94 228 ALA A N 1
ATOM 1824 C CA . ALA A 1 228 ? 11.453 -9.867 -15.445 1 94.94 228 ALA A CA 1
ATOM 1825 C C . ALA A 1 228 ? 12.375 -10.922 -14.828 1 94.94 228 ALA A C 1
ATOM 1827 O O . ALA A 1 228 ? 12.594 -11.984 -15.414 1 94.94 228 ALA A O 1
ATOM 1828 N N . LYS A 1 229 ? 12.891 -10.602 -13.719 1 95.25 229 LYS A N 1
ATOM 1829 C CA . LYS A 1 229 ? 13.711 -11.586 -13.023 1 95.25 229 LYS A CA 1
ATOM 1830 C C . LYS A 1 229 ? 12.914 -12.844 -12.695 1 95.25 229 LYS A C 1
ATOM 1832 O O . LYS A 1 229 ? 13.367 -13.961 -12.953 1 95.25 229 LYS A O 1
ATOM 1837 N N . PHE A 1 230 ? 11.773 -12.672 -12.117 1 97.38 230 PHE A N 1
ATOM 1838 C CA . PHE A 1 230 ? 10.883 -13.758 -11.727 1 97.38 230 PHE A CA 1
ATOM 1839 C C . PHE A 1 230 ? 10.633 -14.703 -12.891 1 97.38 230 PHE A C 1
ATOM 1841 O O . PHE A 1 230 ? 10.797 -15.922 -12.758 1 97.38 230 PHE A O 1
ATOM 1848 N N . GLN A 1 231 ? 10.273 -14.156 -14.023 1 95.5 231 GLN A N 1
ATOM 1849 C CA . GLN A 1 231 ? 9.93 -14.961 -15.195 1 95.5 231 GLN A CA 1
ATOM 1850 C C . GLN A 1 231 ? 11.156 -15.695 -15.734 1 95.5 231 GLN A C 1
ATOM 1852 O O . GLN A 1 231 ? 11.039 -16.812 -16.234 1 95.5 231 GLN A O 1
ATOM 1857 N N . SER A 1 232 ? 12.305 -15.094 -15.594 1 94.56 232 SER A N 1
ATOM 1858 C CA . SER A 1 232 ? 13.523 -15.703 -16.125 1 94.56 232 SER A CA 1
ATOM 1859 C C . SER A 1 232 ? 13.883 -16.969 -15.352 1 94.56 232 SER A C 1
ATOM 1861 O O . SER A 1 232 ? 14.555 -17.859 -15.883 1 94.56 232 SER A O 1
ATOM 1863 N N . ILE A 1 233 ? 13.406 -17.047 -14.141 1 95.94 233 ILE A N 1
ATOM 1864 C CA . ILE A 1 233 ? 13.766 -18.156 -13.258 1 95.94 233 ILE A CA 1
ATOM 1865 C C . ILE A 1 233 ? 13.141 -19.453 -13.781 1 95.94 233 ILE A C 1
ATOM 1867 O O . ILE A 1 233 ? 13.766 -20.516 -13.711 1 95.94 233 ILE A O 1
ATOM 1871 N N . PHE A 1 234 ? 11.977 -19.375 -14.344 1 94.5 234 PHE A N 1
ATOM 1872 C CA . PHE A 1 234 ? 11.242 -20.547 -14.797 1 94.5 234 PHE A CA 1
ATOM 1873 C C . PHE A 1 234 ? 11.977 -21.25 -15.93 1 94.5 234 PHE A C 1
ATOM 1875 O O . PHE A 1 234 ? 11.914 -22.469 -16.062 1 94.5 234 PHE A O 1
ATOM 1882 N N . LEU A 1 235 ? 12.734 -20.469 -16.703 1 90.69 235 LEU A N 1
ATOM 1883 C CA . LEU A 1 235 ? 13.492 -21.047 -17.812 1 90.69 235 LEU A CA 1
ATOM 1884 C C . LEU A 1 235 ? 14.586 -21.984 -17.281 1 90.69 235 LEU A C 1
ATOM 1886 O O . LEU A 1 235 ? 14.883 -23 -17.922 1 90.69 235 LEU A O 1
ATOM 1890 N N . VAL A 1 236 ? 15.102 -21.625 -16.156 1 94.88 236 VAL A N 1
ATOM 1891 C CA . VAL A 1 236 ? 16.156 -22.422 -15.562 1 94.88 236 VAL A CA 1
ATOM 1892 C C . VAL A 1 236 ? 15.555 -23.656 -14.898 1 94.88 236 VAL A C 1
ATOM 1894 O O . VAL A 1 236 ? 16 -24.781 -15.148 1 94.88 236 VAL A O 1
ATOM 1897 N N . VAL A 1 237 ? 14.531 -23.5 -14.156 1 94.25 237 VAL A N 1
ATOM 1898 C CA . VAL A 1 237 ? 13.938 -24.531 -13.328 1 94.25 237 VAL A CA 1
ATOM 1899 C C . VAL A 1 237 ? 13.32 -25.609 -14.219 1 94.25 237 VAL A C 1
ATOM 1901 O O . VAL A 1 237 ? 13.469 -26.812 -13.953 1 94.25 237 VAL A O 1
ATOM 1904 N N . GLN A 1 238 ? 12.695 -25.188 -15.258 1 92.69 238 GLN A N 1
ATOM 1905 C CA . GLN A 1 238 ? 11.992 -26.109 -16.141 1 92.69 238 GLN A CA 1
ATOM 1906 C C . GLN A 1 238 ? 12.969 -27.078 -16.812 1 92.69 238 GLN A C 1
ATOM 1908 O O . GLN A 1 238 ? 12.633 -28.234 -17.062 1 92.69 238 GLN A O 1
ATOM 1913 N N . GLY A 1 239 ? 14.195 -26.641 -17.047 1 93.12 239 GLY A N 1
ATOM 1914 C CA . GLY A 1 239 ? 15.203 -27.484 -17.656 1 93.12 239 GLY A CA 1
ATOM 1915 C C . GLY A 1 239 ? 15.609 -28.656 -16.797 1 93.12 239 GLY A C 1
ATOM 1916 O O . GLY A 1 239 ? 16.141 -29.656 -17.297 1 93.12 239 GLY A O 1
ATOM 1917 N N . ILE A 1 240 ? 15.289 -28.516 -15.516 1 95.31 240 ILE A N 1
ATOM 1918 C CA . ILE A 1 240 ? 15.68 -29.562 -14.586 1 95.31 240 ILE A CA 1
ATOM 1919 C C . ILE A 1 240 ? 14.461 -30.406 -14.227 1 95.31 240 ILE A C 1
ATOM 1921 O O . ILE A 1 240 ? 14.5 -31.641 -14.336 1 95.31 240 ILE A O 1
ATOM 1925 N N . ILE A 1 241 ? 13.352 -29.875 -13.938 1 93.81 241 ILE A N 1
ATOM 1926 C CA . ILE A 1 241 ? 12.211 -30.594 -13.398 1 93.81 241 ILE A CA 1
ATOM 1927 C C . ILE A 1 241 ? 11.523 -31.391 -14.516 1 93.81 241 ILE A C 1
ATOM 1929 O O . ILE A 1 241 ? 10.82 -32.375 -14.258 1 93.81 241 ILE A O 1
ATOM 1933 N N . ASN A 1 242 ? 11.789 -31 -15.82 1 92.69 242 ASN A N 1
ATOM 1934 C CA . ASN A 1 242 ? 11.062 -31.641 -16.922 1 92.69 242 ASN A CA 1
ATOM 1935 C C . ASN A 1 242 ? 11.781 -32.906 -17.391 1 92.69 242 ASN A C 1
ATOM 1937 O O . ASN A 1 242 ? 11.742 -33.219 -18.578 1 92.69 242 ASN A O 1
ATOM 1941 N N . TYR A 1 243 ? 12.539 -33.469 -16.578 1 94.94 243 TYR A N 1
ATOM 1942 C CA . TYR A 1 243 ? 13.047 -34.812 -16.703 1 94.94 243 TYR A CA 1
ATOM 1943 C C . TYR A 1 243 ? 12.32 -35.75 -15.75 1 94.94 243 TYR A C 1
ATOM 1945 O O . TYR A 1 243 ? 12.336 -35.562 -14.531 1 94.94 243 TYR A O 1
ATOM 1953 N N . GLU A 1 244 ? 11.656 -36.812 -16.312 1 95.31 244 GLU A N 1
ATOM 1954 C CA . GLU A 1 244 ? 10.648 -37.594 -15.609 1 95.31 244 GLU A CA 1
ATOM 1955 C C . GLU A 1 244 ? 11.156 -38.062 -14.25 1 95.31 244 GLU A C 1
ATOM 1957 O O . GLU A 1 244 ? 10.461 -37.938 -13.242 1 95.31 244 GLU A O 1
ATOM 1962 N N . PRO A 1 245 ? 12.406 -38.625 -14.117 1 95.69 245 PRO A N 1
ATOM 1963 C CA . PRO A 1 245 ? 12.859 -39.094 -12.805 1 95.69 245 PRO A CA 1
ATOM 1964 C C . PRO A 1 245 ? 12.93 -37.969 -11.781 1 95.69 245 PRO A C 1
ATOM 1966 O O . PRO A 1 245 ? 12.578 -38.156 -10.617 1 95.69 245 PRO A O 1
ATOM 1969 N N . VAL A 1 246 ? 13.359 -36.844 -12.234 1 95.75 246 VAL A N 1
ATOM 1970 C CA . VAL A 1 246 ? 13.438 -35.688 -11.336 1 95.75 246 VAL A CA 1
ATOM 1971 C C . VAL A 1 246 ? 12.039 -35.156 -11.039 1 95.75 246 VAL A C 1
ATOM 1973 O O . VAL A 1 246 ? 11.734 -34.812 -9.898 1 95.75 246 VAL A O 1
ATOM 1976 N N . TYR A 1 247 ? 11.188 -35.188 -12.055 1 95.12 247 TYR A N 1
ATOM 1977 C CA . TYR A 1 247 ? 9.82 -34.688 -11.914 1 95.12 247 TYR A CA 1
ATOM 1978 C C . TYR A 1 247 ? 9.062 -35.469 -10.859 1 95.12 247 TYR A C 1
ATOM 1980 O O . TYR A 1 247 ? 8.352 -34.906 -10.031 1 95.12 247 TYR A O 1
ATOM 1988 N N . ARG A 1 248 ? 9.172 -36.812 -10.906 1 96.31 248 ARG A N 1
ATOM 1989 C CA . ARG A 1 248 ? 8.469 -37.688 -9.969 1 96.31 248 ARG A CA 1
ATOM 1990 C C . ARG A 1 248 ? 8.883 -37.375 -8.531 1 96.31 248 ARG A C 1
ATOM 1992 O O . ARG A 1 248 ? 8.039 -37.281 -7.637 1 96.31 248 ARG A O 1
ATOM 1999 N N . GLN A 1 249 ? 10.195 -37.188 -8.352 1 95.88 249 GLN A N 1
ATOM 2000 C CA . GLN A 1 249 ? 10.688 -36.875 -7.012 1 95.88 249 GLN A CA 1
ATOM 2001 C C . GLN A 1 249 ? 10.242 -35.5 -6.566 1 95.88 249 GLN A C 1
ATOM 2003 O O . GLN A 1 249 ? 9.836 -35.312 -5.422 1 95.88 249 GLN A O 1
ATOM 2008 N N . PHE A 1 250 ? 10.422 -34.625 -7.492 1 94.5 250 PHE A N 1
ATOM 2009 C CA . PHE A 1 250 ? 10.039 -33.219 -7.277 1 94.5 250 PHE A CA 1
ATOM 2010 C C . PHE A 1 250 ? 8.586 -33.125 -6.836 1 94.5 250 PHE A C 1
ATOM 2012 O O . PHE A 1 250 ? 8.281 -32.5 -5.812 1 94.5 250 PHE A O 1
ATOM 2019 N N . PHE A 1 251 ? 7.695 -33.719 -7.504 1 95.38 251 PHE A N 1
ATOM 2020 C CA . PHE A 1 251 ? 6.258 -33.656 -7.25 1 95.38 251 PHE A CA 1
ATOM 2021 C C . PHE A 1 251 ? 5.926 -34.344 -5.926 1 95.38 251 PHE A C 1
ATOM 2023 O O . PHE A 1 251 ? 5.129 -33.812 -5.141 1 95.38 251 PHE A O 1
ATOM 2030 N N . TRP A 1 252 ? 6.547 -35.469 -5.676 1 96.25 252 TRP A N 1
ATOM 2031 C CA . TRP A 1 252 ? 6.363 -36.188 -4.41 1 96.25 252 TRP A CA 1
ATOM 2032 C C . TRP A 1 252 ? 6.746 -35.281 -3.232 1 96.25 252 TRP A C 1
ATOM 2034 O O . TRP A 1 252 ? 6.02 -35.219 -2.238 1 96.25 252 TRP A O 1
ATOM 2044 N N . ASN A 1 253 ? 7.891 -34.656 -3.35 1 94.81 253 ASN A N 1
ATOM 2045 C CA . ASN A 1 253 ? 8.375 -33.781 -2.283 1 94.81 253 ASN A CA 1
ATOM 2046 C C . ASN A 1 253 ? 7.398 -32.625 -1.997 1 94.81 253 ASN A C 1
ATOM 2048 O O . ASN A 1 253 ? 7.199 -32.25 -0.841 1 94.81 253 ASN A O 1
ATOM 2052 N N . ILE A 1 254 ? 6.812 -32.094 -3.033 1 95.38 254 ILE A N 1
ATOM 2053 C CA . ILE A 1 254 ? 5.844 -31.016 -2.873 1 95.38 254 ILE A CA 1
ATOM 2054 C C . ILE A 1 254 ? 4.652 -31.516 -2.055 1 95.38 254 ILE A C 1
ATOM 2056 O O . ILE A 1 254 ? 4.262 -30.875 -1.071 1 95.38 254 ILE A O 1
ATOM 2060 N N . LEU A 1 255 ? 4.078 -32.656 -2.404 1 96.75 255 LEU A N 1
ATOM 2061 C CA . LEU A 1 255 ? 2.922 -33.219 -1.696 1 96.75 255 LEU A CA 1
ATOM 2062 C C . LEU A 1 255 ? 3.266 -33.5 -0.242 1 96.75 255 LEU A C 1
ATOM 2064 O O . LEU A 1 255 ? 2.488 -33.188 0.663 1 96.75 255 LEU A O 1
ATOM 2068 N N . HIS A 1 256 ? 4.441 -34.031 -0.087 1 95.62 256 HIS A N 1
ATOM 2069 C CA . HIS A 1 256 ? 4.891 -34.375 1.254 1 95.62 256 HIS A CA 1
ATOM 2070 C C . HIS A 1 256 ? 5.031 -33.156 2.137 1 95.62 256 HIS A C 1
ATOM 2072 O O . HIS A 1 256 ? 4.535 -33.125 3.266 1 95.62 256 HIS A O 1
ATOM 2078 N N . HIS A 1 257 ? 5.707 -32.156 1.657 1 94.75 257 HIS A N 1
ATOM 2079 C CA . HIS A 1 257 ? 5.945 -30.953 2.432 1 94.75 257 HIS A CA 1
ATOM 2080 C C . HIS A 1 257 ? 4.645 -30.203 2.711 1 94.75 257 HIS A C 1
ATOM 2082 O O . HIS A 1 257 ? 4.465 -29.641 3.793 1 94.75 257 HIS A O 1
ATOM 2088 N N . LEU A 1 258 ? 3.74 -30.141 1.746 1 96.56 258 LEU A N 1
ATOM 2089 C CA . LEU A 1 258 ? 2.441 -29.516 1.956 1 96.56 258 LEU A CA 1
ATOM 2090 C C . LEU A 1 258 ? 1.655 -30.234 3.041 1 96.56 258 LEU A C 1
ATOM 2092 O O . LEU A 1 258 ? 1.063 -29.609 3.918 1 96.56 258 LEU A O 1
ATOM 2096 N N . HIS A 1 259 ? 1.688 -31.547 2.918 1 96.75 259 HIS A N 1
ATOM 2097 C CA . HIS A 1 259 ? 0.989 -32.375 3.902 1 96.75 259 HIS A CA 1
ATOM 2098 C C . HIS A 1 259 ? 1.537 -32.125 5.305 1 96.75 259 HIS A C 1
ATOM 2100 O O . HIS A 1 259 ? 0.77 -31.969 6.258 1 96.75 259 HIS A O 1
ATOM 2106 N N . GLN A 1 260 ? 2.822 -32 5.41 1 94.69 260 GLN A N 1
ATOM 2107 C CA . GLN A 1 260 ? 3.463 -31.766 6.695 1 94.69 260 GLN A CA 1
ATOM 2108 C C . GLN A 1 260 ? 3.127 -30.375 7.219 1 94.69 260 GLN A C 1
ATOM 2110 O O . GLN A 1 260 ? 3.166 -30.125 8.43 1 94.69 260 GLN A O 1
ATOM 2115 N N . ASP A 1 261 ? 2.729 -29.531 6.332 1 96 261 ASP A N 1
ATOM 2116 C CA . ASP A 1 261 ? 2.441 -28.156 6.707 1 96 261 ASP A CA 1
ATOM 2117 C C . ASP A 1 261 ? 0.951 -27.953 6.973 1 96 261 ASP A C 1
ATOM 2119 O O . ASP A 1 261 ? 0.47 -26.812 7.027 1 96 261 ASP A O 1
ATOM 2123 N N . GLY A 1 262 ? 0.203 -28.984 7.035 1 96.25 262 GLY A N 1
ATOM 2124 C CA . GLY A 1 262 ? -1.193 -28.906 7.434 1 96.25 262 GLY A CA 1
ATOM 2125 C C . GLY A 1 262 ? -2.146 -28.781 6.262 1 96.25 262 GLY A C 1
ATOM 2126 O O . GLY A 1 262 ? -3.326 -28.469 6.445 1 96.25 262 GLY A O 1
ATOM 2127 N N . ILE A 1 263 ? -1.652 -28.969 5.062 1 97.94 263 ILE A N 1
ATOM 2128 C CA . ILE A 1 263 ? -2.48 -28.953 3.861 1 97.94 263 ILE A CA 1
ATOM 2129 C C . ILE A 1 263 ? -2.973 -30.375 3.555 1 97.94 263 ILE A C 1
ATOM 2131 O O . ILE A 1 263 ? -2.186 -31.312 3.533 1 97.94 263 ILE A O 1
ATOM 2135 N N . LEU A 1 264 ? -4.266 -30.469 3.262 1 98.19 264 LEU A N 1
ATOM 2136 C CA . LEU A 1 264 ? -4.875 -31.781 3.062 1 98.19 264 LEU A CA 1
ATOM 2137 C C . LEU A 1 264 ? -5.23 -32 1.594 1 98.19 264 LEU A C 1
ATOM 2139 O O . LEU A 1 264 ? -5.461 -33.125 1.167 1 98.19 264 LEU A O 1
ATOM 2143 N N . TRP A 1 265 ? -5.289 -30.953 0.883 1 98.19 265 TRP A N 1
ATOM 2144 C CA . TRP A 1 265 ? -5.637 -30.953 -0.534 1 98.19 265 TRP A CA 1
ATOM 2145 C C . TRP A 1 265 ? -4.973 -29.781 -1.254 1 98.19 265 TRP A C 1
ATOM 2147 O O . TRP A 1 265 ? -4.84 -28.688 -0.692 1 98.19 265 TRP A O 1
ATOM 2157 N N . VAL A 1 266 ? -4.594 -30.031 -2.535 1 98.12 266 VAL A N 1
ATOM 2158 C CA . VAL A 1 266 ? -3.98 -28.922 -3.25 1 98.12 266 VAL A CA 1
ATOM 2159 C C . VAL A 1 266 ? -4.484 -28.891 -4.691 1 98.12 266 VAL A C 1
ATOM 2161 O O . VAL A 1 266 ? -4.605 -29.938 -5.336 1 98.12 266 VAL A O 1
ATOM 2164 N N . ASP A 1 267 ? -4.965 -27.719 -5.184 1 98.19 267 ASP A N 1
ATOM 2165 C CA . ASP A 1 267 ? -5.172 -27.406 -6.594 1 98.19 267 ASP A CA 1
ATOM 2166 C C . ASP A 1 267 ? -3.936 -26.75 -7.195 1 98.19 267 ASP A C 1
ATOM 2168 O O . ASP A 1 267 ? -3.689 -25.562 -6.973 1 98.19 267 ASP A O 1
ATOM 2172 N N . LEU A 1 268 ? -3.199 -27.484 -8.023 1 97.25 268 LEU A N 1
ATOM 2173 C CA . LEU A 1 268 ? -1.913 -27 -8.516 1 97.25 268 LEU A CA 1
ATOM 2174 C C . LEU A 1 268 ? -2.047 -26.438 -9.93 1 97.25 268 LEU A C 1
ATOM 2176 O O . LEU A 1 268 ? -2.691 -27.047 -10.781 1 97.25 268 LEU A O 1
ATOM 2180 N N . ARG A 1 269 ? -1.511 -25.281 -10.125 1 97.75 269 ARG A N 1
ATOM 2181 C CA . ARG A 1 269 ? -1.399 -24.75 -11.484 1 97.75 269 ARG A CA 1
ATOM 2182 C C . ARG A 1 269 ? -0.136 -25.266 -12.164 1 97.75 269 ARG A C 1
ATOM 2184 O O . ARG A 1 269 ? 0.958 -25.188 -11.602 1 97.75 269 ARG A O 1
ATOM 2191 N N . VAL A 1 270 ? -0.307 -25.766 -13.336 1 95 270 VAL A N 1
ATOM 2192 C CA . VAL A 1 270 ? 0.807 -26.312 -14.102 1 95 270 VAL A CA 1
ATOM 2193 C C . VAL A 1 270 ? 0.774 -25.766 -15.531 1 95 270 VAL A C 1
ATOM 2195 O O . VAL A 1 270 ? -0.239 -25.875 -16.219 1 95 270 VAL A O 1
ATOM 2198 N N . ALA A 1 271 ? 1.845 -25.109 -15.844 1 89.19 271 ALA A N 1
ATOM 2199 C CA . ALA A 1 271 ? 2.018 -24.672 -17.219 1 89.19 271 ALA A CA 1
ATOM 2200 C C . ALA A 1 271 ? 2.779 -25.703 -18.047 1 89.19 271 ALA A C 1
ATOM 2202 O O . ALA A 1 271 ? 4.008 -25.672 -18.109 1 89.19 271 ALA A O 1
ATOM 2203 N N . TYR A 1 272 ? 2.152 -26.734 -18.562 1 72 272 TYR A N 1
ATOM 2204 C CA . TYR A 1 272 ? 2.812 -27.859 -19.203 1 72 272 TYR A CA 1
ATOM 2205 C C . TYR A 1 272 ? 3.594 -27.406 -20.438 1 72 272 TYR A C 1
ATOM 2207 O O . TYR A 1 272 ? 3.043 -26.75 -21.312 1 72 272 TYR A O 1
ATOM 2215 N N . PRO A 1 273 ? 4.961 -27.594 -19.969 1 63.81 273 PRO A N 1
ATOM 2216 C CA . PRO A 1 273 ? 5.887 -27.203 -21.031 1 63.81 273 PRO A CA 1
ATOM 2217 C C . PRO A 1 273 ? 5.844 -28.156 -22.234 1 63.81 273 PRO A C 1
ATOM 2219 O O . PRO A 1 273 ? 5.402 -29.297 -22.094 1 63.81 273 PRO A O 1
ATOM 2222 N N . ILE A 1 274 ? 6.465 -27.703 -23.219 1 63.41 274 ILE A N 1
ATOM 2223 C CA . ILE A 1 274 ? 6.648 -28.438 -24.453 1 63.41 274 ILE A CA 1
ATOM 2224 C C . ILE A 1 274 ? 7.859 -29.359 -24.344 1 63.41 274 ILE A C 1
ATOM 2226 O O . ILE A 1 274 ? 8.109 -30.188 -25.219 1 63.41 274 ILE A O 1
ATOM 2230 N N . THR A 1 275 ? 8.414 -29.609 -23.109 1 77 275 THR A N 1
ATOM 2231 C CA . THR A 1 275 ? 9.711 -30.281 -23.172 1 77 275 THR A CA 1
ATOM 2232 C C . THR A 1 275 ? 9.82 -31.359 -22.094 1 77 275 THR A C 1
ATOM 2234 O O . THR A 1 275 ? 10.891 -31.562 -21.516 1 77 275 THR A O 1
ATOM 2237 N N . PHE A 1 276 ? 8.836 -32.094 -21.75 1 87.56 276 PHE A N 1
ATOM 2238 C CA . PHE A 1 276 ? 8.898 -33.156 -20.766 1 87.56 276 PHE A CA 1
ATOM 2239 C C . PHE A 1 276 ? 9.602 -34.375 -21.344 1 87.56 276 PHE A C 1
ATOM 2241 O O . PHE A 1 276 ? 9.203 -34.906 -22.391 1 87.56 276 PHE A O 1
ATOM 2248 N N . ARG A 1 277 ? 10.695 -34.844 -20.625 1 90.44 277 ARG A N 1
ATOM 2249 C CA . ARG A 1 277 ? 11.555 -35.875 -21.188 1 90.44 277 ARG A CA 1
ATOM 2250 C C . ARG A 1 277 ? 11.391 -37.188 -20.438 1 90.44 277 ARG A C 1
ATOM 2252 O O . ARG A 1 277 ? 11.289 -37.188 -19.203 1 90.44 277 ARG A O 1
ATOM 2259 N N . ALA A 1 278 ? 11.5 -38.281 -21.219 1 89.94 278 ALA A N 1
ATOM 2260 C CA . ALA A 1 278 ? 11.32 -39.625 -20.688 1 89.94 278 ALA A CA 1
ATOM 2261 C C . ALA A 1 278 ? 12.555 -40.062 -19.906 1 89.94 278 ALA A C 1
ATOM 2263 O O . ALA A 1 278 ? 13.68 -39.688 -20.219 1 89.94 278 ALA A O 1
ATOM 2264 N N . ALA A 1 279 ? 12.391 -40.906 -18.953 1 83.94 279 ALA A N 1
ATOM 2265 C CA . ALA A 1 279 ? 13.43 -41.406 -18.047 1 83.94 279 ALA A CA 1
ATOM 2266 C C . ALA A 1 279 ? 14.516 -42.156 -18.812 1 83.94 279 ALA A C 1
ATOM 2268 O O . ALA A 1 279 ? 15.703 -41.844 -18.656 1 83.94 279 ALA A O 1
ATOM 2269 N N . GLU A 1 280 ? 14.141 -43.031 -19.625 1 80.44 280 GLU A N 1
ATOM 2270 C CA . GLU A 1 280 ? 15.094 -43.969 -20.219 1 80.44 280 GLU A CA 1
ATOM 2271 C C . GLU A 1 280 ? 15.719 -43.375 -21.484 1 80.44 280 GLU A C 1
ATOM 2273 O O . GLU A 1 280 ? 16.938 -43.469 -21.672 1 80.44 280 GLU A O 1
ATOM 2278 N N . THR A 1 281 ? 14.938 -42.719 -22.297 1 79.06 281 THR A N 1
ATOM 2279 C CA . THR A 1 281 ? 15.414 -42.344 -23.625 1 79.06 281 THR A CA 1
ATOM 2280 C C . THR A 1 281 ? 15.727 -40.875 -23.688 1 79.06 281 THR A C 1
ATOM 2282 O O . THR A 1 281 ? 16.469 -40.438 -24.578 1 79.06 281 THR A O 1
ATOM 2285 N N . GLY A 1 282 ? 15.094 -40.188 -22.812 1 83.31 282 GLY A N 1
ATOM 2286 C CA . GLY A 1 282 ? 15.219 -38.75 -22.906 1 83.31 282 GLY A CA 1
ATOM 2287 C C . GLY A 1 282 ? 14.352 -38.156 -23.984 1 83.31 282 GLY A C 1
ATOM 2288 O O . GLY A 1 282 ? 14.43 -36.938 -24.25 1 83.31 282 GLY A O 1
ATOM 2289 N N . ALA A 1 283 ? 13.5 -38.938 -24.562 1 87.75 283 ALA A N 1
ATOM 2290 C CA . ALA A 1 283 ? 12.625 -38.438 -25.625 1 87.75 283 ALA A CA 1
ATOM 2291 C C . ALA A 1 283 ? 11.57 -37.5 -25.078 1 87.75 283 ALA A C 1
ATOM 2293 O O . ALA A 1 283 ? 11.117 -37.656 -23.938 1 87.75 283 ALA A O 1
ATOM 2294 N N . ILE A 1 284 ? 11.227 -36.562 -25.891 1 89.81 284 ILE A N 1
ATOM 2295 C CA . ILE A 1 284 ? 10.211 -35.594 -25.484 1 89.81 284 ILE A CA 1
ATOM 2296 C C . ILE A 1 284 ? 8.844 -36.281 -25.453 1 89.81 284 ILE A C 1
ATOM 2298 O O . ILE A 1 284 ? 8.445 -36.938 -26.422 1 89.81 284 ILE A O 1
ATOM 2302 N N . LEU A 1 285 ? 8.203 -36.188 -24.359 1 88.94 285 LEU A N 1
ATOM 2303 C CA . LEU A 1 285 ? 6.883 -36.75 -24.156 1 88.94 285 LEU A CA 1
ATOM 2304 C C . LEU A 1 285 ? 5.793 -35.719 -24.328 1 88.94 285 LEU A C 1
ATOM 2306 O O . LEU A 1 285 ? 6.086 -34.5 -24.391 1 88.94 285 LEU A O 1
ATOM 2310 N N . THR A 1 286 ? 4.562 -36.156 -24.406 1 87.56 286 THR A N 1
ATOM 2311 C CA . THR A 1 286 ? 3.432 -35.25 -24.578 1 87.56 286 THR A CA 1
ATOM 2312 C C . THR A 1 286 ? 2.98 -34.688 -23.234 1 87.56 286 THR A C 1
ATOM 2314 O O . THR A 1 286 ? 3.387 -35.188 -22.188 1 87.56 286 THR A O 1
ATOM 2317 N N . SER A 1 287 ? 2.172 -33.656 -23.328 1 89.38 287 SER A N 1
ATOM 2318 C CA . SER A 1 287 ? 1.577 -33.125 -22.109 1 89.38 287 SER A CA 1
ATOM 2319 C C . SER A 1 287 ? 0.723 -34.156 -21.406 1 89.38 287 SER A C 1
ATOM 2321 O O . SER A 1 287 ? 0.67 -34.188 -20.172 1 89.38 287 SER A O 1
ATOM 2323 N N . ALA A 1 288 ? 0.05 -34.969 -22.156 1 89.06 288 ALA A N 1
ATOM 2324 C CA . ALA A 1 288 ? -0.768 -36.062 -21.594 1 89.06 288 ALA A CA 1
ATOM 2325 C C . ALA A 1 288 ? 0.086 -37.031 -20.781 1 89.06 288 ALA A C 1
ATOM 2327 O O . ALA A 1 288 ? -0.35 -37.531 -19.75 1 89.06 288 ALA A O 1
ATOM 2328 N N . ASP A 1 289 ? 1.264 -37.281 -21.281 1 90.5 289 ASP A N 1
ATOM 2329 C CA . ASP A 1 289 ? 2.191 -38.156 -20.562 1 90.5 289 ASP A CA 1
ATOM 2330 C C . ASP A 1 289 ? 2.584 -37.531 -19.219 1 90.5 289 ASP A C 1
ATOM 2332 O O . ASP A 1 289 ? 2.689 -38.25 -18.219 1 90.5 289 ASP A O 1
ATOM 2336 N N . ALA A 1 290 ? 2.834 -36.281 -19.312 1 92.31 290 ALA A N 1
ATOM 2337 C CA . ALA A 1 290 ? 3.189 -35.594 -18.078 1 92.31 290 ALA A CA 1
ATOM 2338 C C . ALA A 1 290 ? 2.045 -35.625 -17.062 1 92.31 290 ALA A C 1
ATOM 2340 O O . ALA A 1 290 ? 2.273 -35.812 -15.859 1 92.31 290 ALA A O 1
ATOM 2341 N N . VAL A 1 291 ? 0.781 -35.5 -17.5 1 95.19 291 VAL A N 1
ATOM 2342 C CA . VAL A 1 291 ? -0.396 -35.562 -16.656 1 95.19 291 VAL A CA 1
ATOM 2343 C C . VAL A 1 291 ? -0.501 -36.969 -16.047 1 95.19 291 VAL A C 1
ATOM 2345 O O . VAL A 1 291 ? -0.823 -37.125 -14.867 1 95.19 291 VAL A O 1
ATOM 2348 N N . LYS A 1 292 ? -0.232 -37.938 -16.891 1 95 292 LYS A N 1
ATOM 2349 C CA . LYS A 1 292 ? -0.24 -39.312 -16.406 1 95 292 LYS A CA 1
ATOM 2350 C C . LYS A 1 292 ? 0.76 -39.5 -15.273 1 95 292 LYS A C 1
ATOM 2352 O O . LYS A 1 292 ? 0.433 -40.125 -14.25 1 95 292 LYS A O 1
ATOM 2357 N N . VAL A 1 293 ? 1.954 -39 -15.484 1 95.06 293 VAL A N 1
ATOM 2358 C CA . VAL A 1 293 ? 2.992 -39.125 -14.469 1 95.06 293 VAL A CA 1
ATOM 2359 C C . VAL A 1 293 ? 2.537 -38.438 -13.18 1 95.06 293 VAL A C 1
ATOM 2361 O O . VAL A 1 293 ? 2.711 -38.969 -12.086 1 95.06 293 VAL A O 1
ATOM 2364 N N . SER A 1 294 ? 1.948 -37.25 -13.281 1 95.62 294 SER A N 1
ATOM 2365 C CA . SER A 1 294 ? 1.422 -36.531 -12.125 1 95.62 294 SER A CA 1
ATOM 2366 C C . SER A 1 294 ? 0.367 -37.344 -11.398 1 95.62 294 SER A C 1
ATOM 2368 O O . SER A 1 294 ? 0.37 -37.438 -10.172 1 95.62 294 SER A O 1
ATOM 2370 N N . SER A 1 295 ? -0.523 -37.906 -12.164 1 96.75 295 SER A N 1
ATOM 2371 C CA . SER A 1 295 ? -1.575 -38.75 -11.609 1 96.75 295 SER A CA 1
ATOM 2372 C C . SER A 1 295 ? -0.989 -39.938 -10.82 1 96.75 295 SER A C 1
ATOM 2374 O O . SER A 1 295 ? -1.458 -40.25 -9.727 1 96.75 295 SER A O 1
ATOM 2376 N N . GLU A 1 296 ? 0.005 -40.531 -11.406 1 97.69 296 GLU A N 1
ATOM 2377 C CA . GLU A 1 296 ? 0.645 -41.688 -10.766 1 97.69 296 GLU A CA 1
ATOM 2378 C C . GLU A 1 296 ? 1.305 -41.281 -9.445 1 97.69 296 GLU A C 1
ATOM 2380 O O . GLU A 1 296 ? 1.223 -42 -8.461 1 97.69 296 GLU A O 1
ATOM 2385 N N . VAL A 1 297 ? 1.96 -40.125 -9.43 1 97.62 297 VAL A N 1
ATOM 2386 C CA . VAL A 1 297 ? 2.643 -39.656 -8.227 1 97.62 297 VAL A CA 1
ATOM 2387 C C . VAL A 1 297 ? 1.615 -39.312 -7.152 1 97.62 297 VAL A C 1
ATOM 2389 O O . VAL A 1 297 ? 1.809 -39.625 -5.973 1 97.62 297 VAL A O 1
ATOM 2392 N N . ILE A 1 298 ? 0.496 -38.656 -7.496 1 97.75 298 ILE A N 1
ATOM 2393 C CA . ILE A 1 298 ? -0.559 -38.312 -6.559 1 97.75 298 ILE A CA 1
ATOM 2394 C C . ILE A 1 298 ? -1.13 -39.562 -5.906 1 97.75 298 ILE A C 1
ATOM 2396 O O . ILE A 1 298 ? -1.252 -39.625 -4.68 1 97.75 298 ILE A O 1
ATOM 2400 N N . GLU A 1 299 ? -1.433 -40.562 -6.734 1 97.81 299 GLU A N 1
ATOM 2401 C CA . GLU A 1 299 ? -2.012 -41.781 -6.223 1 97.81 299 GLU A CA 1
ATOM 2402 C C . GLU A 1 299 ? -1.022 -42.531 -5.336 1 97.81 299 GLU A C 1
ATOM 2404 O O . GLU A 1 299 ? -1.406 -43.125 -4.312 1 97.81 299 GLU A O 1
ATOM 2409 N N . ALA A 1 300 ? 0.197 -42.531 -5.805 1 98.31 300 ALA A N 1
ATOM 2410 C CA . ALA A 1 300 ? 1.229 -43.188 -5.016 1 98.31 300 ALA A CA 1
ATOM 2411 C C . ALA A 1 300 ? 1.374 -42.562 -3.643 1 98.31 300 ALA A C 1
ATOM 2413 O O . ALA A 1 300 ? 1.535 -43.25 -2.635 1 98.31 300 ALA A O 1
ATOM 2414 N N . TYR A 1 301 ? 1.386 -41.25 -3.58 1 98.12 301 TYR A N 1
ATOM 2415 C CA . TYR A 1 301 ? 1.52 -40.531 -2.307 1 98.12 301 TYR A CA 1
ATOM 2416 C C . TYR A 1 301 ? 0.333 -40.844 -1.396 1 98.12 301 TYR A C 1
ATOM 2418 O O . TYR A 1 301 ? 0.511 -41.156 -0.217 1 98.12 301 TYR A O 1
ATOM 2426 N N . LYS A 1 302 ? -0.893 -40.75 -1.923 1 97.56 302 LYS A N 1
ATOM 2427 C CA . LYS A 1 302 ? -2.104 -41 -1.148 1 97.56 302 LYS A CA 1
ATOM 2428 C C . LYS A 1 302 ? -2.088 -42.406 -0.549 1 97.56 302 LYS A C 1
ATOM 2430 O O . LYS A 1 302 ? -2.6 -42.625 0.551 1 97.56 302 LYS A O 1
ATOM 2435 N N . SER A 1 303 ? -1.49 -43.281 -1.284 1 97.69 303 SER A N 1
ATOM 2436 C CA . SER A 1 303 ? -1.508 -44.688 -0.878 1 97.69 303 SER A CA 1
ATOM 2437 C C . SER A 1 303 ? -0.337 -45 0.044 1 97.69 303 SER A C 1
ATOM 2439 O O . SER A 1 303 ? -0.298 -46.094 0.655 1 97.69 303 SER A O 1
ATOM 2441 N N . SER A 1 304 ? 0.578 -44.125 0.116 1 97.94 304 SER A N 1
ATOM 2442 C CA . SER A 1 304 ? 1.758 -44.344 0.945 1 97.94 304 SER A CA 1
ATOM 2443 C C . SER A 1 304 ? 1.443 -44.156 2.422 1 97.94 304 SER A C 1
ATOM 2445 O O . SER A 1 304 ? 0.396 -43.594 2.768 1 97.94 304 SER A O 1
ATOM 2447 N N . LEU A 1 305 ? 2.342 -44.562 3.285 1 97.31 305 LEU A N 1
ATOM 2448 C CA . LEU A 1 305 ? 2.223 -44.344 4.723 1 97.31 305 LEU A CA 1
ATOM 2449 C C . LEU A 1 305 ? 2.318 -42.875 5.062 1 97.31 305 LEU A C 1
ATOM 2451 O O . LEU A 1 305 ? 1.573 -42.375 5.91 1 97.31 305 LEU A O 1
ATOM 2455 N N . GLU A 1 306 ? 3.186 -42.188 4.363 1 95.56 306 GLU A N 1
ATOM 2456 C CA . GLU A 1 306 ? 3.385 -40.781 4.586 1 95.56 306 GLU A CA 1
ATOM 2457 C C . GLU A 1 306 ? 2.16 -39.969 4.152 1 95.56 306 GLU A C 1
ATOM 2459 O O . GLU A 1 306 ? 1.902 -38.875 4.684 1 95.56 306 GLU A O 1
ATOM 2464 N N . GLY A 1 307 ? 1.431 -40.5 3.23 1 97.5 307 GLY A N 1
ATOM 2465 C CA . GLY A 1 307 ? 0.305 -39.781 2.645 1 97.5 307 GLY A CA 1
ATOM 2466 C C . GLY A 1 307 ? -1.005 -40.062 3.363 1 97.5 307 GLY A C 1
ATOM 2467 O O . GLY A 1 307 ? -2.055 -39.562 2.949 1 97.5 307 GLY A O 1
ATOM 2468 N N . LYS A 1 308 ? -0.931 -40.844 4.469 1 97.19 308 LYS A N 1
ATOM 2469 C CA . LYS A 1 308 ? -2.156 -41.125 5.207 1 97.19 308 LYS A CA 1
ATOM 2470 C C . LYS A 1 308 ? -2.846 -39.844 5.656 1 97.19 308 LYS A C 1
ATOM 2472 O O . LYS A 1 308 ? -2.221 -38.969 6.277 1 97.19 308 LYS A O 1
ATOM 2477 N N . GLY A 1 309 ? -4.086 -39.688 5.305 1 95.75 309 GLY A N 1
ATOM 2478 C CA . GLY A 1 309 ? -4.867 -38.531 5.703 1 95.75 309 GLY A CA 1
ATOM 2479 C C . GLY A 1 309 ? -4.883 -37.438 4.656 1 95.75 309 GLY A C 1
ATOM 2480 O O . GLY A 1 309 ? -5.672 -36.5 4.75 1 95.75 309 GLY A O 1
ATOM 2481 N N . PHE A 1 310 ? -3.977 -37.5 3.676 1 97.94 310 PHE A N 1
ATOM 2482 C CA . PHE A 1 310 ? -3.965 -36.562 2.574 1 97.94 310 PHE A CA 1
ATOM 2483 C C . PHE A 1 310 ? -5.148 -36.781 1.641 1 97.94 310 PHE A C 1
ATOM 2485 O O . PHE A 1 310 ? -5.449 -37.938 1.291 1 97.94 310 PHE A O 1
ATOM 2492 N N . TRP A 1 311 ? -5.895 -35.719 1.328 1 97.38 311 TRP A N 1
ATOM 2493 C CA . TRP A 1 311 ? -7.129 -35.844 0.561 1 97.38 311 TRP A CA 1
ATOM 2494 C C . TRP A 1 311 ? -6.832 -36 -0.928 1 97.38 311 TRP A C 1
ATOM 2496 O O . TRP A 1 311 ? -7.621 -36.562 -1.67 1 97.38 311 TRP A O 1
ATOM 2506 N N . GLY A 1 312 ? -5.715 -35.406 -1.416 1 97.19 312 GLY A N 1
ATOM 2507 C CA . GLY A 1 312 ? -5.371 -35.531 -2.824 1 97.19 312 GLY A CA 1
ATOM 2508 C C . GLY A 1 312 ? -4.949 -34.219 -3.457 1 97.19 312 GLY A C 1
ATOM 2509 O O . GLY A 1 312 ? -4.688 -33.219 -2.754 1 97.19 312 GLY A O 1
ATOM 2510 N N . ALA A 1 313 ? -4.836 -34.219 -4.75 1 97.69 313 ALA A N 1
ATOM 2511 C CA . ALA A 1 313 ? -4.43 -33.062 -5.539 1 97.69 313 ALA A CA 1
ATOM 2512 C C . ALA A 1 313 ? -5.055 -33.094 -6.93 1 97.69 313 ALA A C 1
ATOM 2514 O O . ALA A 1 313 ? -5.375 -34.156 -7.445 1 97.69 313 ALA A O 1
ATOM 2515 N N . ARG A 1 314 ? -5.281 -31.984 -7.461 1 97.31 314 ARG A N 1
ATOM 2516 C CA . ARG A 1 314 ? -5.676 -31.828 -8.859 1 97.31 314 ARG A CA 1
ATOM 2517 C C . ARG A 1 314 ? -4.906 -30.703 -9.523 1 97.31 314 ARG A C 1
ATOM 2519 O O . ARG A 1 314 ? -4.223 -29.922 -8.844 1 97.31 314 ARG A O 1
ATOM 2526 N N . ILE A 1 315 ? -5.035 -30.703 -10.852 1 97.19 315 ILE A N 1
ATOM 2527 C CA . ILE A 1 315 ? -4.238 -29.766 -11.633 1 97.19 315 ILE A CA 1
ATOM 2528 C C . ILE A 1 315 ? -5.152 -28.766 -12.344 1 97.19 315 ILE A C 1
ATOM 2530 O O . ILE A 1 315 ? -6.145 -29.172 -12.961 1 97.19 315 ILE A O 1
ATOM 2534 N N . ILE A 1 316 ? -4.906 -27.516 -12.148 1 98 316 ILE A N 1
ATOM 2535 C CA . ILE A 1 316 ? -5.477 -26.469 -12.992 1 98 316 ILE A CA 1
ATOM 2536 C C . ILE A 1 316 ? -4.559 -26.219 -14.18 1 98 316 ILE A C 1
ATOM 2538 O O . ILE A 1 316 ? -3.455 -25.688 -14.023 1 98 316 ILE A O 1
ATOM 2542 N N . TRP A 1 317 ? -5.039 -26.656 -15.352 1 97.62 317 TRP A N 1
ATOM 2543 C CA . TRP A 1 317 ? -4.273 -26.422 -16.578 1 97.62 317 TRP A CA 1
ATOM 2544 C C . TRP A 1 317 ? -4.098 -24.938 -16.844 1 97.62 317 TRP A C 1
ATOM 2546 O O . TRP A 1 317 ? -5.074 -24.188 -16.875 1 97.62 317 TRP A O 1
ATOM 2556 N N . THR A 1 318 ? -2.836 -24.516 -17.031 1 97.06 318 THR A N 1
ATOM 2557 C CA . THR A 1 318 ? -2.637 -23.078 -17.188 1 97.06 318 THR A CA 1
ATOM 2558 C C . THR A 1 318 ? -1.866 -22.766 -18.469 1 97.06 318 THR A C 1
ATOM 2560 O O . THR A 1 318 ? -0.999 -23.547 -18.875 1 97.06 318 THR A O 1
ATOM 2563 N N . SER A 1 319 ? -2.229 -21.734 -19.141 1 96.19 319 SER A N 1
ATOM 2564 C CA . SER A 1 319 ? -1.503 -21.172 -20.281 1 96.19 319 SER A CA 1
ATOM 2565 C C . SER A 1 319 ? -0.933 -19.797 -19.938 1 96.19 319 SER A C 1
ATOM 2567 O O . SER A 1 319 ? -1.43 -19.109 -19.031 1 96.19 319 SER A O 1
ATOM 2569 N N . ILE A 1 320 ? 0.151 -19.453 -20.641 1 95.94 320 ILE A N 1
ATOM 2570 C CA . ILE A 1 320 ? 0.784 -18.156 -20.406 1 95.94 320 ILE A CA 1
ATOM 2571 C C . ILE A 1 320 ? 0.065 -17.078 -21.219 1 95.94 320 ILE A C 1
ATOM 2573 O O . ILE A 1 320 ? -0.039 -17.188 -22.453 1 95.94 320 ILE A O 1
ATOM 2577 N N . ARG A 1 321 ? -0.379 -16.062 -20.578 1 96.94 321 ARG A N 1
ATOM 2578 C CA . ARG A 1 321 ? -1.28 -15.094 -21.188 1 96.94 321 ARG A CA 1
ATOM 2579 C C . ARG A 1 321 ? -0.585 -14.328 -22.297 1 96.94 321 ARG A C 1
ATOM 2581 O O . ARG A 1 321 ? -1.244 -13.766 -23.188 1 96.94 321 ARG A O 1
ATOM 2588 N N . ARG A 1 322 ? 0.734 -14.297 -22.297 1 95.62 322 ARG A N 1
ATOM 2589 C CA . ARG A 1 322 ? 1.467 -13.516 -23.297 1 95.62 322 ARG A CA 1
ATOM 2590 C C . ARG A 1 322 ? 1.501 -14.234 -24.641 1 95.62 322 ARG A C 1
ATOM 2592 O O . ARG A 1 322 ? 1.833 -13.633 -25.656 1 95.62 322 ARG A O 1
ATOM 2599 N N . PHE A 1 323 ? 1.178 -15.523 -24.688 1 95.69 323 PHE A N 1
ATOM 2600 C CA . PHE A 1 323 ? 1.246 -16.297 -25.906 1 95.69 323 PHE A CA 1
ATOM 2601 C C . PHE A 1 323 ? 0.219 -15.805 -26.922 1 95.69 323 PHE A C 1
ATOM 2603 O O . PHE A 1 323 ? -0.765 -15.164 -26.547 1 95.69 323 PHE A O 1
ATOM 2610 N N . ASP A 1 324 ? 0.503 -16.078 -28.156 1 95.56 324 ASP A N 1
ATOM 2611 C CA . ASP A 1 324 ? -0.416 -15.625 -29.203 1 95.56 324 ASP A CA 1
ATOM 2612 C C . ASP A 1 324 ? -1.65 -16.516 -29.266 1 95.56 324 ASP A C 1
ATOM 2614 O O . ASP A 1 324 ? -1.747 -17.5 -28.531 1 95.56 324 ASP A O 1
ATOM 2618 N N . GLN A 1 325 ? -2.574 -16.219 -30.047 1 96.25 325 GLN A N 1
ATOM 2619 C CA . GLN A 1 325 ? -3.873 -16.875 -30.125 1 96.25 325 GLN A CA 1
ATOM 2620 C C . GLN A 1 325 ? -3.721 -18.344 -30.5 1 96.25 325 GLN A C 1
ATOM 2622 O O . GLN A 1 325 ? -4.371 -19.203 -29.906 1 96.25 325 GLN A O 1
ATOM 2627 N N . GLU A 1 326 ? -2.891 -18.641 -31.453 1 95.88 326 GLU A N 1
ATOM 2628 C CA . GLU A 1 326 ? -2.711 -20.016 -31.922 1 95.88 326 GLU A CA 1
ATOM 2629 C C . GLU A 1 326 ? -2.176 -20.906 -30.812 1 95.88 326 GLU A C 1
ATOM 2631 O O . GLU A 1 326 ? -2.66 -22.031 -30.625 1 95.88 326 GLU A O 1
ATOM 2636 N N . ALA A 1 327 ? -1.231 -20.406 -30.109 1 94.75 327 ALA A N 1
ATOM 2637 C CA . ALA A 1 327 ? -0.63 -21.172 -29.031 1 94.75 327 ALA A CA 1
ATOM 2638 C C . ALA A 1 327 ? -1.636 -21.406 -27.906 1 94.75 327 ALA A C 1
ATOM 2640 O O . ALA A 1 327 ? -1.67 -22.484 -27.312 1 94.75 327 ALA A O 1
ATOM 2641 N N . ILE A 1 328 ? -2.439 -20.438 -27.562 1 96.38 328 ILE A N 1
ATOM 2642 C CA . ILE A 1 328 ? -3.426 -20.562 -26.5 1 96.38 328 ILE A CA 1
ATOM 2643 C C . ILE A 1 328 ? -4.492 -21.578 -26.891 1 96.38 328 ILE A C 1
ATOM 2645 O O . ILE A 1 328 ? -4.863 -22.438 -26.078 1 96.38 328 ILE A O 1
ATOM 2649 N N . ILE A 1 329 ? -4.945 -21.531 -28.125 1 96.25 329 ILE A N 1
ATOM 2650 C CA . ILE A 1 329 ? -5.961 -22.469 -28.594 1 96.25 329 ILE A CA 1
ATOM 2651 C C . ILE A 1 329 ? -5.406 -23.891 -28.594 1 96.25 329 ILE A C 1
ATOM 2653 O O . ILE A 1 329 ? -6.094 -24.828 -28.188 1 96.25 329 ILE A O 1
ATOM 2657 N N . ALA A 1 330 ? -4.145 -24.031 -29.047 1 94.94 330 ALA A N 1
ATOM 2658 C CA . ALA A 1 330 ? -3.508 -25.344 -29.016 1 94.94 330 ALA A CA 1
ATOM 2659 C C . ALA A 1 330 ? -3.461 -25.875 -27.594 1 94.94 330 ALA A C 1
ATOM 2661 O O . ALA A 1 330 ? -3.732 -27.062 -27.359 1 94.94 330 ALA A O 1
ATOM 2662 N N . SER A 1 331 ? -3.082 -25.047 -26.672 1 95.56 331 SER A N 1
ATOM 2663 C CA . SER A 1 331 ? -3.035 -25.438 -25.266 1 95.56 331 SER A CA 1
ATOM 2664 C C . SER A 1 331 ? -4.418 -25.828 -24.75 1 95.56 331 SER A C 1
ATOM 2666 O O . SER A 1 331 ? -4.555 -26.797 -24 1 95.56 331 SER A O 1
ATOM 2668 N N . MET A 1 332 ? -5.43 -25.109 -25.125 1 97.19 332 MET A N 1
ATOM 2669 C CA . MET A 1 332 ? -6.805 -25.391 -24.734 1 97.19 332 MET A CA 1
ATOM 2670 C C . MET A 1 332 ? -7.258 -26.766 -25.25 1 97.19 332 MET A C 1
ATOM 2672 O O . MET A 1 332 ? -7.922 -27.516 -24.547 1 97.19 332 MET A O 1
ATOM 2676 N N . LYS A 1 333 ? -6.906 -27.047 -26.453 1 96.38 333 LYS A N 1
ATOM 2677 C CA . LYS A 1 333 ? -7.23 -28.359 -27.016 1 96.38 333 LYS A CA 1
ATOM 2678 C C . LYS A 1 333 ? -6.539 -29.469 -26.234 1 96.38 333 LYS A C 1
ATOM 2680 O O . LYS A 1 333 ? -7.145 -30.516 -25.969 1 96.38 333 LYS A O 1
ATOM 2685 N N . GLU A 1 334 ? -5.293 -29.25 -25.891 1 95.19 334 GLU A N 1
ATOM 2686 C CA . GLU A 1 334 ? -4.562 -30.234 -25.094 1 95.19 334 GLU A CA 1
ATOM 2687 C C . GLU A 1 334 ? -5.207 -30.422 -23.719 1 95.19 334 GLU A C 1
ATOM 2689 O O . GLU A 1 334 ? -5.262 -31.531 -23.203 1 95.19 334 GLU A O 1
ATOM 2694 N N . CYS A 1 335 ? -5.641 -29.344 -23.156 1 96.69 335 CYS A N 1
ATOM 2695 C CA . CYS A 1 335 ? -6.316 -29.391 -21.859 1 96.69 335 CYS A CA 1
ATOM 2696 C C . CYS A 1 335 ? -7.547 -30.281 -21.922 1 96.69 335 CYS A C 1
ATOM 2698 O O . CYS A 1 335 ? -7.746 -31.125 -21.047 1 96.69 335 CYS A O 1
ATOM 2700 N N . VAL A 1 336 ? -8.375 -30.094 -22.953 1 96.94 336 VAL A N 1
ATOM 2701 C CA . VAL A 1 336 ? -9.602 -30.875 -23.125 1 96.94 336 VAL A CA 1
ATOM 2702 C C . VAL A 1 336 ? -9.25 -32.344 -23.297 1 96.94 336 VAL A C 1
ATOM 2704 O O . VAL A 1 336 ? -9.891 -33.219 -22.688 1 96.94 336 VAL A O 1
ATOM 2707 N N . GLU A 1 337 ? -8.219 -32.625 -24.094 1 95.94 337 GLU A N 1
ATOM 2708 C CA . GLU A 1 337 ? -7.785 -34 -24.281 1 95.94 337 GLU A CA 1
ATOM 2709 C C . GLU A 1 337 ? -7.32 -34.625 -22.969 1 95.94 337 GLU A C 1
ATOM 2711 O O . GLU A 1 337 ? -7.648 -35.75 -22.672 1 95.94 337 GLU A O 1
ATOM 2716 N N . ALA A 1 338 ? -6.527 -33.875 -22.234 1 95.06 338 ALA A N 1
ATOM 2717 C CA . ALA A 1 338 ? -6.051 -34.344 -20.938 1 95.06 338 ALA A CA 1
ATOM 2718 C C . ALA A 1 338 ? -7.211 -34.594 -19.984 1 95.06 338 ALA A C 1
ATOM 2720 O O . ALA A 1 338 ? -7.199 -35.562 -19.219 1 95.06 338 ALA A O 1
ATOM 2721 N N . LYS A 1 339 ? -8.195 -33.719 -20 1 96.12 339 LYS A N 1
ATOM 2722 C CA . LYS A 1 339 ? -9.367 -33.875 -19.156 1 96.12 339 LYS A CA 1
ATOM 2723 C C . LYS A 1 339 ? -10.133 -35.156 -19.5 1 96.12 339 LYS A C 1
ATOM 2725 O O . LYS A 1 339 ? -10.625 -35.844 -18.609 1 96.12 339 LYS A O 1
ATOM 2730 N N . LYS A 1 340 ? -10.258 -35.469 -20.75 1 96.25 340 LYS A N 1
ATOM 2731 C CA . LYS A 1 340 ? -10.945 -36.688 -21.188 1 96.25 340 LYS A CA 1
ATOM 2732 C C . LYS A 1 340 ? -10.188 -37.938 -20.734 1 96.25 340 LYS A C 1
ATOM 2734 O O . LYS A 1 340 ? -10.797 -38.906 -20.297 1 96.25 340 LYS A O 1
ATOM 2739 N N . LEU A 1 341 ? -8.891 -37.875 -20.844 1 95.25 341 LEU A N 1
ATOM 2740 C CA . LEU A 1 341 ? -8.055 -39.031 -20.516 1 95.25 341 LEU A CA 1
ATOM 2741 C C . LEU A 1 341 ? -7.938 -39.219 -19.016 1 95.25 341 LEU A C 1
ATOM 2743 O O . LEU A 1 341 ? -7.875 -40.344 -18.531 1 95.25 341 LEU A O 1
ATOM 2747 N N . TYR A 1 342 ? -7.855 -38.062 -18.297 1 93.81 342 TYR A N 1
ATOM 2748 C CA . TYR A 1 342 ? -7.66 -38.094 -16.844 1 93.81 342 TYR A CA 1
ATOM 2749 C C . TYR A 1 342 ? -8.641 -37.156 -16.156 1 93.81 342 TYR A C 1
ATOM 2751 O O . TYR A 1 342 ? -8.234 -36.156 -15.547 1 93.81 342 TYR A O 1
ATOM 2759 N N . PRO A 1 343 ? -9.898 -37.469 -16.156 1 92.75 343 PRO A N 1
ATOM 2760 C CA . PRO A 1 343 ? -10.953 -36.562 -15.695 1 92.75 343 PRO A CA 1
ATOM 2761 C C . PRO A 1 343 ? -10.797 -36.188 -14.219 1 92.75 343 PRO A C 1
ATOM 2763 O O . PRO A 1 343 ? -11.211 -35.094 -13.805 1 92.75 343 PRO A O 1
ATOM 2766 N N . ASP A 1 344 ? -10.133 -37 -13.461 1 91.94 344 ASP A N 1
ATOM 2767 C CA . ASP A 1 344 ? -10.016 -36.75 -12.031 1 91.94 344 ASP A CA 1
ATOM 2768 C C . ASP A 1 344 ? -8.758 -35.938 -11.711 1 91.94 344 ASP A C 1
ATOM 2770 O O . ASP A 1 344 ? -8.57 -35.5 -10.57 1 91.94 344 ASP A O 1
ATOM 2774 N N . VAL A 1 345 ? -7.941 -35.656 -12.711 1 95.12 345 VAL A N 1
ATOM 2775 C CA . VAL A 1 345 ? -6.676 -34.969 -12.469 1 95.12 345 VAL A CA 1
ATOM 2776 C C . VAL A 1 345 ? -6.801 -33.5 -12.859 1 95.12 345 VAL A C 1
ATOM 2778 O O . VAL A 1 345 ? -6.328 -32.594 -12.141 1 95.12 345 VAL A O 1
ATOM 2781 N N . ILE A 1 346 ? -7.496 -33.25 -13.945 1 96.5 346 ILE A N 1
ATOM 2782 C CA . ILE A 1 346 ? -7.609 -31.891 -14.461 1 96.5 346 ILE A CA 1
ATOM 2783 C C . ILE A 1 346 ? -8.844 -31.219 -13.867 1 96.5 346 ILE A C 1
ATOM 2785 O O . ILE A 1 346 ? -9.969 -31.688 -14.062 1 96.5 346 ILE A O 1
ATOM 2789 N N . ALA A 1 347 ? -8.609 -30.094 -13.203 1 96.5 347 ALA A N 1
ATOM 2790 C CA . ALA A 1 347 ? -9.68 -29.469 -12.43 1 96.5 347 ALA A CA 1
ATOM 2791 C C . ALA A 1 347 ? -10.266 -28.266 -13.18 1 96.5 347 ALA A C 1
ATOM 2793 O O . ALA A 1 347 ? -11.422 -27.906 -12.969 1 96.5 347 ALA A O 1
ATOM 2794 N N . GLY A 1 348 ? -9.523 -27.672 -13.977 1 97.56 348 GLY A N 1
ATOM 2795 C CA . GLY A 1 348 ? -9.977 -26.453 -14.641 1 97.56 348 GLY A CA 1
ATOM 2796 C C . GLY A 1 348 ? -8.883 -25.781 -15.445 1 97.56 348 GLY A C 1
ATOM 2797 O O . GLY A 1 348 ? -7.891 -26.406 -15.812 1 97.56 348 GLY A O 1
ATOM 2798 N N . PHE A 1 349 ? -9.164 -24.484 -15.797 1 98.25 349 PHE A N 1
ATOM 2799 C CA . PHE A 1 349 ? -8.289 -23.75 -16.703 1 98.25 349 PHE A CA 1
ATOM 2800 C C . PHE A 1 349 ? -7.98 -22.359 -16.188 1 98.25 349 PHE A C 1
ATOM 2802 O O . PHE A 1 349 ? -8.844 -21.719 -15.578 1 98.25 349 PHE A O 1
ATOM 2809 N N . ASP A 1 350 ? -6.75 -21.922 -16.422 1 98.44 350 ASP A N 1
ATOM 2810 C CA . ASP A 1 350 ? -6.332 -20.594 -16 1 98.44 350 ASP A CA 1
ATOM 2811 C C . ASP A 1 350 ? -5.359 -19.984 -17 1 98.44 350 ASP A C 1
ATOM 2813 O O . ASP A 1 350 ? -4.816 -20.672 -17.859 1 98.44 350 ASP A O 1
ATOM 2817 N N . LEU A 1 351 ? -5.262 -18.641 -17 1 97.94 351 LEU A N 1
ATOM 2818 C CA . LEU A 1 351 ? -4.254 -17.859 -17.703 1 97.94 351 LEU A CA 1
ATOM 2819 C C . LEU A 1 351 ? -3.326 -17.156 -16.719 1 97.94 351 LEU A C 1
ATOM 2821 O O . LEU A 1 351 ? -3.783 -16.422 -15.852 1 97.94 351 LEU A O 1
ATOM 2825 N N . VAL A 1 352 ? -2.025 -17.391 -16.906 1 97.38 352 VAL A N 1
ATOM 2826 C CA . VAL A 1 352 ? -1.105 -16.906 -15.891 1 97.38 352 VAL A CA 1
ATOM 2827 C C . VAL A 1 352 ? -0.018 -16.047 -16.531 1 97.38 352 VAL A C 1
ATOM 2829 O O . VAL A 1 352 ? -0.043 -15.805 -17.734 1 97.38 352 VAL A O 1
ATOM 2832 N N . GLY A 1 353 ? 0.898 -15.539 -15.734 1 96.75 353 GLY A N 1
ATOM 2833 C CA . GLY A 1 353 ? 1.917 -14.586 -16.141 1 96.75 353 GLY A CA 1
ATOM 2834 C C . GLY A 1 353 ? 1.655 -13.18 -15.633 1 96.75 353 GLY A C 1
ATOM 2835 O O . GLY A 1 353 ? 0.646 -12.93 -14.969 1 96.75 353 GLY A O 1
ATOM 2836 N N . GLN A 1 354 ? 2.592 -12.289 -16.016 1 97.69 354 GLN A N 1
ATOM 2837 C CA . GLN A 1 354 ? 2.412 -10.898 -15.586 1 97.69 354 GLN A CA 1
ATOM 2838 C C . GLN A 1 354 ? 1.159 -10.297 -16.219 1 97.69 354 GLN A C 1
ATOM 2840 O O . GLN A 1 354 ? 1.047 -10.211 -17.438 1 97.69 354 GLN A O 1
ATOM 2845 N N . GLU A 1 355 ? 0.224 -9.859 -15.461 1 97.62 355 GLU A N 1
ATOM 2846 C CA . GLU A 1 355 ? -1.026 -9.312 -15.984 1 97.62 355 GLU A CA 1
ATOM 2847 C C . GLU A 1 355 ? -0.794 -7.996 -16.719 1 97.62 355 GLU A C 1
ATOM 2849 O O . GLU A 1 355 ? -1.341 -7.77 -17.797 1 97.62 355 GLU A O 1
ATOM 2854 N N . ASP A 1 356 ? 0.029 -7.078 -16.203 1 95.88 356 ASP A N 1
ATOM 2855 C CA . ASP A 1 356 ? 0.203 -5.719 -16.703 1 95.88 356 ASP A CA 1
ATOM 2856 C C . ASP A 1 356 ? 0.816 -5.723 -18.094 1 95.88 356 ASP A C 1
ATOM 2858 O O . ASP A 1 356 ? 0.512 -4.852 -18.922 1 95.88 356 ASP A O 1
ATOM 2862 N N . LEU A 1 357 ? 1.709 -6.641 -18.406 1 94.94 357 LEU A N 1
ATOM 2863 C CA . LEU A 1 357 ? 2.381 -6.648 -19.703 1 94.94 357 LEU A CA 1
ATOM 2864 C C . LEU A 1 357 ? 1.849 -7.77 -20.578 1 94.94 357 LEU A C 1
ATOM 2866 O O . LEU A 1 357 ? 2.258 -7.906 -21.734 1 94.94 357 LEU A O 1
ATOM 2870 N N . GLY A 1 358 ? 0.953 -8.57 -20.016 1 96.69 358 GLY A N 1
ATOM 2871 C CA . GLY A 1 358 ? 0.356 -9.656 -20.781 1 96.69 358 GLY A CA 1
ATOM 2872 C C . GLY A 1 358 ? -0.956 -9.266 -21.438 1 96.69 358 GLY A C 1
ATOM 2873 O O . GLY A 1 358 ? -1.483 -8.18 -21.188 1 96.69 358 GLY A O 1
ATOM 2874 N N . ARG A 1 359 ? -1.465 -10.148 -22.234 1 97.81 359 ARG A N 1
ATOM 2875 C CA . ARG A 1 359 ? -2.766 -9.93 -22.859 1 97.81 359 ARG A CA 1
ATOM 2876 C C . ARG A 1 359 ? -3.883 -9.953 -21.828 1 97.81 359 ARG A C 1
ATOM 2878 O O . ARG A 1 359 ? -3.865 -10.773 -20.906 1 97.81 359 ARG A O 1
ATOM 2885 N N . THR A 1 360 ? -4.805 -9.07 -21.953 1 98.44 360 THR A N 1
ATOM 2886 C CA . THR A 1 360 ? -5.945 -9.008 -21.047 1 98.44 360 THR A CA 1
ATOM 2887 C C . THR A 1 360 ? -6.984 -10.062 -21.422 1 98.44 360 THR A C 1
ATOM 2889 O O . THR A 1 360 ? -6.926 -10.648 -22.5 1 98.44 360 THR A O 1
ATOM 2892 N N . HIS A 1 361 ? -7.918 -10.367 -20.484 1 98.62 361 HIS A N 1
ATOM 2893 C CA . HIS A 1 361 ? -9.031 -11.258 -20.797 1 98.62 361 HIS A CA 1
ATOM 2894 C C . HIS A 1 361 ? -9.852 -10.727 -21.953 1 98.62 361 HIS A C 1
ATOM 2896 O O . HIS A 1 361 ? -10.32 -11.5 -22.797 1 98.62 361 HIS A O 1
ATOM 2902 N N . LEU A 1 362 ? -9.992 -9.414 -22.016 1 98.25 362 LEU A N 1
ATOM 2903 C CA . LEU A 1 362 ? -10.75 -8.805 -23.094 1 98.25 362 LEU A CA 1
ATOM 2904 C C . LEU A 1 362 ? -10.086 -9.062 -24.438 1 98.25 362 LEU A C 1
ATOM 2906 O O . LEU A 1 362 ? -10.758 -9.391 -25.422 1 98.25 362 LEU A O 1
ATOM 2910 N N . GLU A 1 363 ? -8.789 -8.891 -24.484 1 97.88 363 GLU A N 1
ATOM 2911 C CA . GLU A 1 363 ? -8.047 -9.148 -25.703 1 97.88 363 GLU A CA 1
ATOM 2912 C C . GLU A 1 363 ? -8.156 -10.617 -26.125 1 97.88 363 GLU A C 1
ATOM 2914 O O . GLU A 1 363 ? -8.133 -10.938 -27.312 1 97.88 363 GLU A O 1
ATOM 2919 N N . MET A 1 364 ? -8.297 -11.523 -25.156 1 98.06 364 MET A N 1
ATOM 2920 C CA . MET A 1 364 ? -8.336 -12.961 -25.422 1 98.06 364 MET A CA 1
ATOM 2921 C C . MET A 1 364 ? -9.781 -13.469 -25.469 1 98.06 364 MET A C 1
ATOM 2923 O O . MET A 1 364 ? -10.016 -14.68 -25.453 1 98.06 364 MET A O 1
ATOM 2927 N N . LEU A 1 365 ? -10.734 -12.555 -25.516 1 97.56 365 LEU A N 1
ATOM 2928 C CA . LEU A 1 365 ? -12.148 -12.914 -25.422 1 97.56 365 LEU A CA 1
ATOM 2929 C C . LEU A 1 365 ? -12.531 -13.906 -26.516 1 97.56 365 LEU A C 1
ATOM 2931 O O . LEU A 1 365 ? -13.25 -14.875 -26.266 1 97.56 365 LEU A O 1
ATOM 2935 N N . PRO A 1 366 ? -12.062 -13.742 -27.797 1 96.06 366 PRO A N 1
ATOM 2936 C CA . PRO A 1 366 ? -12.422 -14.727 -28.828 1 96.06 366 PRO A CA 1
ATOM 2937 C C . PRO A 1 366 ? -11.961 -16.141 -28.469 1 96.06 366 PRO A C 1
ATOM 2939 O O . PRO A 1 366 ? -12.719 -17.094 -28.625 1 96.06 366 PRO A O 1
ATOM 2942 N N . GLU A 1 367 ? -10.742 -16.281 -27.953 1 96.62 367 GLU A N 1
ATOM 2943 C CA . GLU A 1 367 ? -10.211 -17.578 -27.547 1 96.62 367 GLU A CA 1
ATOM 2944 C C . GLU A 1 367 ? -11.016 -18.172 -26.391 1 96.62 367 GLU A C 1
ATOM 2946 O O . GLU A 1 367 ? -11.312 -19.359 -26.375 1 96.62 367 GLU A O 1
ATOM 2951 N N . LEU A 1 368 ? -11.383 -17.328 -25.453 1 97.94 368 LEU A N 1
ATOM 2952 C CA . LEU A 1 368 ? -12.062 -17.781 -24.25 1 97.94 368 LEU A CA 1
ATOM 2953 C C . LEU A 1 368 ? -13.484 -18.234 -24.547 1 97.94 368 LEU A C 1
ATOM 2955 O O . LEU A 1 368 ? -13.945 -19.25 -24.016 1 97.94 368 LEU A O 1
ATOM 2959 N N . LEU A 1 369 ? -14.172 -17.484 -25.375 1 96.5 369 LEU A N 1
ATOM 2960 C CA . LEU A 1 369 ? -15.516 -17.891 -25.781 1 96.5 369 LEU A CA 1
ATOM 2961 C C . LEU A 1 369 ? -15.477 -19.156 -26.625 1 96.5 369 LEU A C 1
ATOM 2963 O O . LEU A 1 369 ? -16.328 -20.031 -26.469 1 96.5 369 LEU A O 1
ATOM 2967 N N . TRP A 1 370 ? -14.516 -19.203 -27.516 1 95.94 370 TRP A N 1
ATOM 2968 C CA . TRP A 1 370 ? -14.32 -20.422 -28.281 1 95.94 370 TRP A CA 1
ATOM 2969 C C . TRP A 1 370 ? -14.109 -21.625 -27.359 1 95.94 370 TRP A C 1
ATOM 2971 O O . TRP A 1 370 ? -14.695 -22.688 -27.578 1 95.94 370 TRP A O 1
ATOM 2981 N N . PHE A 1 371 ? -13.289 -21.516 -26.406 1 97.38 371 PHE A N 1
ATOM 2982 C CA . PHE A 1 371 ? -12.961 -22.594 -25.484 1 97.38 371 PHE A CA 1
ATOM 2983 C C . PHE A 1 371 ? -14.211 -23.094 -24.766 1 97.38 371 PHE A C 1
ATOM 2985 O O . PHE A 1 371 ? -14.406 -24.297 -24.609 1 97.38 371 PHE A O 1
ATOM 2992 N N . LYS A 1 372 ? -15.016 -22.172 -24.281 1 96.25 372 LYS A N 1
ATOM 2993 C CA . LYS A 1 372 ? -16.25 -22.547 -23.609 1 96.25 372 LYS A CA 1
ATOM 2994 C C . LYS A 1 372 ? -17.125 -23.406 -24.516 1 96.25 372 LYS A C 1
ATOM 2996 O O . LYS A 1 372 ? -17.656 -24.422 -24.078 1 96.25 372 LYS A O 1
ATOM 3001 N N . GLU A 1 373 ? -17.25 -22.984 -25.734 1 94.94 373 GLU A N 1
ATOM 3002 C CA . GLU A 1 373 ? -18.062 -23.734 -26.688 1 94.94 373 GLU A CA 1
ATOM 3003 C C . GLU A 1 373 ? -17.422 -25.078 -27.016 1 94.94 373 GLU A C 1
ATOM 3005 O O . GLU A 1 373 ? -18.109 -26.094 -27.156 1 94.94 373 GLU A O 1
ATOM 3010 N N . TYR A 1 374 ? -16.141 -25.031 -27.188 1 96.5 374 TYR A N 1
ATOM 3011 C CA . TYR A 1 374 ? -15.414 -26.25 -27.469 1 96.5 374 TYR A CA 1
ATOM 3012 C C . TYR A 1 374 ? -15.594 -27.266 -26.344 1 96.5 374 TYR A C 1
ATOM 3014 O O . TYR A 1 374 ? -15.836 -28.453 -26.594 1 96.5 374 TYR A O 1
ATOM 3022 N N . CYS A 1 375 ? -15.5 -26.875 -25.141 1 97.12 375 CYS A N 1
ATOM 3023 C CA . CYS A 1 375 ? -15.719 -27.734 -23.984 1 97.12 375 CYS A CA 1
ATOM 3024 C C . CYS A 1 375 ? -17.125 -28.312 -23.984 1 97.12 375 CYS A C 1
ATOM 3026 O O . CYS A 1 375 ? -17.297 -29.5 -23.719 1 97.12 375 CYS A O 1
ATOM 3028 N N . LYS A 1 376 ? -18.062 -27.484 -24.328 1 95.06 376 LYS A N 1
ATOM 3029 C CA . LYS A 1 376 ? -19.438 -27.969 -24.422 1 95.06 376 LYS A CA 1
ATOM 3030 C C . LYS A 1 376 ? -19.578 -29.078 -25.469 1 95.06 376 LYS A C 1
ATOM 3032 O O . LYS A 1 376 ? -20.203 -30.109 -25.219 1 95.06 376 LYS A O 1
ATOM 3037 N N . GLN A 1 377 ? -19.016 -28.797 -26.547 1 95.19 377 GLN A N 1
ATOM 3038 C CA . GLN A 1 377 ? -19.078 -29.766 -27.641 1 95.19 377 GLN A CA 1
ATOM 3039 C C . GLN A 1 377 ? -18.391 -31.062 -27.266 1 95.19 377 GLN A C 1
ATOM 3041 O O . GLN A 1 377 ? -18.828 -32.156 -27.688 1 95.19 377 GLN A O 1
ATOM 3046 N N . GLN A 1 378 ? -17.375 -30.953 -26.562 1 96.44 378 GLN A N 1
ATOM 3047 C CA . GLN A 1 378 ? -16.609 -32.125 -26.172 1 96.44 378 GLN A CA 1
ATOM 3048 C C . GLN A 1 378 ? -17.141 -32.75 -24.891 1 96.44 378 GLN A C 1
ATOM 3050 O O . GLN A 1 378 ? -16.609 -33.75 -24.406 1 96.44 378 GLN A O 1
ATOM 3055 N N . HIS A 1 379 ? -18.141 -32.188 -24.266 1 95.62 379 HIS A N 1
ATOM 3056 C CA . HIS A 1 379 ? -18.828 -32.656 -23.078 1 95.62 379 HIS A CA 1
ATOM 3057 C C . HIS A 1 379 ? -17.891 -32.781 -21.891 1 95.62 379 HIS A C 1
ATOM 3059 O O . HIS A 1 379 ? -17.859 -33.781 -21.203 1 95.62 379 HIS A O 1
ATOM 3065 N N . VAL A 1 380 ? -17.047 -31.781 -21.75 1 95.12 380 VAL A N 1
ATOM 3066 C CA . VAL A 1 380 ? -16.172 -31.672 -20.578 1 95.12 380 VAL A CA 1
ATOM 3067 C C . VAL A 1 380 ? -16.469 -30.391 -19.812 1 95.12 380 VAL A C 1
ATOM 3069 O O . VAL A 1 380 ? -16.891 -29.391 -20.406 1 95.12 380 VAL A O 1
ATOM 3072 N N . ASP A 1 381 ? -16.359 -30.469 -18.531 1 93.75 381 ASP A N 1
ATOM 3073 C CA . ASP A 1 381 ? -16.531 -29.312 -17.656 1 93.75 381 ASP A CA 1
ATOM 3074 C C . ASP A 1 381 ? -15.172 -28.797 -17.172 1 93.75 381 ASP A C 1
ATOM 3076 O O . ASP A 1 381 ? -14.516 -29.453 -16.359 1 93.75 381 ASP A O 1
ATOM 3080 N N . LEU A 1 382 ? -14.789 -27.703 -17.625 1 96.5 382 LEU A N 1
ATOM 3081 C CA . LEU A 1 382 ? -13.539 -27.078 -17.234 1 96.5 382 LEU A CA 1
ATOM 3082 C C . LEU A 1 382 ? -13.781 -25.656 -16.734 1 96.5 382 LEU A C 1
ATOM 3084 O O . LEU A 1 382 ? -13.695 -24.703 -17.5 1 96.5 382 LEU A O 1
ATOM 3088 N N . PRO A 1 383 ? -14.062 -25.562 -15.445 1 97.06 383 PRO A N 1
ATOM 3089 C CA . PRO A 1 383 ? -14.281 -24.219 -14.898 1 97.06 383 PRO A CA 1
ATOM 3090 C C . PRO A 1 383 ? -13.039 -23.328 -14.992 1 97.06 383 PRO A C 1
ATOM 3092 O O . PRO A 1 383 ? -11.914 -23.844 -15.055 1 97.06 383 PRO A O 1
ATOM 3095 N N . PHE A 1 384 ? -13.312 -21.984 -15 1 98.25 384 PHE A N 1
ATOM 3096 C CA . PHE A 1 384 ? -12.219 -21.016 -15.016 1 98.25 384 PHE A CA 1
ATOM 3097 C C . PHE A 1 384 ? -11.797 -20.672 -13.594 1 98.25 384 PHE A C 1
ATOM 3099 O O . PHE A 1 384 ? -12.641 -20.531 -12.711 1 98.25 384 PHE A O 1
ATOM 3106 N N . PHE A 1 385 ? -10.531 -20.547 -13.336 1 98.62 385 PHE A N 1
ATOM 3107 C CA . PHE A 1 385 ? -9.891 -20.031 -12.133 1 98.62 385 PHE A CA 1
ATOM 3108 C C . PHE A 1 385 ? -8.93 -18.906 -12.469 1 98.62 385 PHE A C 1
ATOM 3110 O O . PHE A 1 385 ? -7.766 -18.922 -12.07 1 98.62 385 PHE A O 1
ATOM 3117 N N . PHE A 1 386 ? -9.406 -17.828 -13.023 1 98.81 386 PHE A N 1
ATOM 3118 C CA . PHE A 1 386 ? -8.586 -16.844 -13.703 1 98.81 386 PHE A CA 1
ATOM 3119 C C . PHE A 1 386 ? -7.793 -16.016 -12.703 1 98.81 386 PHE A C 1
ATOM 3121 O O . PHE A 1 386 ? -8.336 -15.586 -11.68 1 98.81 386 PHE A O 1
ATOM 3128 N N . HIS A 1 387 ? -6.543 -15.797 -13.055 1 98.81 387 HIS A N 1
ATOM 3129 C CA . HIS A 1 387 ? -5.863 -14.633 -12.5 1 98.81 387 HIS A CA 1
ATOM 3130 C C . HIS A 1 387 ? -6.535 -13.336 -12.938 1 98.81 387 HIS A C 1
ATOM 3132 O O . HIS A 1 387 ? -6.805 -13.148 -14.133 1 98.81 387 HIS A O 1
ATOM 3138 N N . ALA A 1 388 ? -6.758 -12.445 -12.023 1 98.81 388 ALA A N 1
ATOM 3139 C CA . ALA A 1 388 ? -7.293 -11.117 -12.328 1 98.81 388 ALA A CA 1
ATOM 3140 C C . ALA A 1 388 ? -7.027 -10.148 -11.18 1 98.81 388 ALA A C 1
ATOM 3142 O O . ALA A 1 388 ? -7.133 -10.516 -10.008 1 98.81 388 ALA A O 1
ATOM 3143 N N . GLY A 1 389 ? -6.656 -8.953 -11.508 1 98.62 389 GLY A N 1
ATOM 3144 C CA . GLY A 1 389 ? -6.508 -7.895 -10.516 1 98.62 389 GLY A CA 1
ATOM 3145 C C . GLY A 1 389 ? -5.156 -7.918 -9.82 1 98.62 389 GLY A C 1
ATOM 3146 O O . GLY A 1 389 ? -4.973 -7.262 -8.797 1 98.62 389 GLY A O 1
ATOM 3147 N N . GLU A 1 390 ? -4.195 -8.734 -10.266 1 98.62 390 GLU A N 1
ATOM 3148 C CA . GLU A 1 390 ? -2.838 -8.664 -9.742 1 98.62 390 GLU A CA 1
ATOM 3149 C C . GLU A 1 390 ? -2.102 -7.438 -10.281 1 98.62 390 GLU A C 1
ATOM 3151 O O . GLU A 1 390 ? -1.12 -7.57 -11.016 1 98.62 390 GLU A O 1
ATOM 3156 N N . THR A 1 391 ? -2.602 -6.266 -9.969 1 98.25 391 THR A N 1
ATOM 3157 C CA . THR A 1 391 ? -2.15 -4.992 -10.523 1 98.25 391 THR A CA 1
ATOM 3158 C C . THR A 1 391 ? -2.428 -3.85 -9.555 1 98.25 391 THR A C 1
ATOM 3160 O O . THR A 1 391 ? -3.174 -4.016 -8.586 1 98.25 391 THR A O 1
ATOM 3163 N N . LEU A 1 392 ? -1.717 -2.771 -9.789 1 97.31 392 LEU A N 1
ATOM 3164 C CA . LEU A 1 392 ? -1.962 -1.555 -9.023 1 97.31 392 LEU A CA 1
ATOM 3165 C C . LEU A 1 392 ? -2.932 -0.636 -9.758 1 97.31 392 LEU A C 1
ATOM 3167 O O . LEU A 1 392 ? -3.223 0.468 -9.289 1 97.31 392 LEU A O 1
ATOM 3171 N N . GLY A 1 393 ? -3.449 -1.066 -10.906 1 96.62 393 GLY A N 1
ATOM 3172 C CA . GLY A 1 393 ? -4.367 -0.261 -11.695 1 96.62 393 GLY A CA 1
ATOM 3173 C C . GLY A 1 393 ? -5.707 -0.049 -11.023 1 96.62 393 GLY A C 1
ATOM 3174 O O . GLY A 1 393 ? -6.055 -0.764 -10.078 1 96.62 393 GLY A O 1
ATOM 3175 N N . ASP A 1 394 ? -6.441 0.928 -11.5 1 96 394 ASP A N 1
ATOM 3176 C CA . ASP A 1 394 ? -7.758 1.249 -10.953 1 96 394 ASP A CA 1
ATOM 3177 C C . ASP A 1 394 ? -8.766 1.5 -12.078 1 96 394 ASP A C 1
ATOM 3179 O O . ASP A 1 394 ? -9.766 2.191 -11.875 1 96 394 ASP A O 1
ATOM 3183 N N . GLY A 1 395 ? -8.406 1.057 -13.234 1 95 395 GLY A N 1
ATOM 3184 C CA . GLY A 1 395 ? -9.297 1.271 -14.367 1 95 395 GLY A CA 1
ATOM 3185 C C . GLY A 1 395 ? -8.633 0.998 -15.703 1 95 395 GLY A C 1
ATOM 3186 O O . GLY A 1 395 ? -9.281 1.076 -16.75 1 95 395 GLY A O 1
ATOM 3187 N N . ASN A 1 396 ? -7.379 0.696 -15.719 1 94.75 396 ASN A N 1
ATOM 3188 C CA . ASN A 1 396 ? -6.695 0.355 -16.969 1 94.75 396 ASN A CA 1
ATOM 3189 C C . ASN A 1 396 ? -7.082 -1.038 -17.453 1 94.75 396 ASN A C 1
ATOM 3191 O O . ASN A 1 396 ? -7.883 -1.724 -16.812 1 94.75 396 ASN A O 1
ATOM 3195 N N . GLY A 1 397 ? -6.543 -1.429 -18.594 1 96.31 397 GLY A N 1
ATOM 3196 C CA . GLY A 1 397 ? -6.895 -2.697 -19.219 1 96.31 397 GLY A CA 1
ATOM 3197 C C . GLY A 1 397 ? -6.648 -3.891 -18.312 1 96.31 397 GLY A C 1
ATOM 3198 O O . GLY A 1 397 ? -7.469 -4.809 -18.266 1 96.31 397 GLY A O 1
ATOM 3199 N N . THR A 1 398 ? -5.539 -3.881 -17.625 1 97.75 398 THR A N 1
ATOM 3200 C CA . THR A 1 398 ? -5.191 -4.992 -16.75 1 97.75 398 THR A CA 1
ATOM 3201 C C . THR A 1 398 ? -6.184 -5.098 -15.594 1 97.75 398 THR A C 1
ATOM 3203 O O . THR A 1 398 ? -6.645 -6.195 -15.266 1 97.75 398 THR A O 1
ATOM 3206 N N . ASP A 1 399 ? -6.469 -3.955 -14.977 1 98.25 399 ASP A N 1
ATOM 3207 C CA . ASP A 1 399 ? -7.469 -3.922 -13.914 1 98.25 399 ASP A CA 1
ATOM 3208 C C . ASP A 1 399 ? -8.82 -4.434 -14.414 1 98.25 399 ASP A C 1
ATOM 3210 O O . ASP A 1 399 ? -9.57 -5.051 -13.656 1 98.25 399 ASP A O 1
ATOM 3214 N N . GLY A 1 400 ? -9.102 -4.254 -15.664 1 98.38 400 GLY A N 1
ATOM 3215 C CA . GLY A 1 400 ? -10.336 -4.691 -16.297 1 98.38 400 GLY A CA 1
ATOM 3216 C C . GLY A 1 400 ? -10.484 -6.199 -16.344 1 98.38 400 GLY A C 1
ATOM 3217 O O . GLY A 1 400 ? -11.594 -6.715 -16.531 1 98.38 400 GLY A O 1
ATOM 3218 N N . ASN A 1 401 ? -9.391 -6.918 -16.125 1 98.81 401 ASN A N 1
ATOM 3219 C CA . ASN A 1 401 ? -9.461 -8.375 -16.047 1 98.81 401 ASN A CA 1
ATOM 3220 C C . ASN A 1 401 ? -10.445 -8.836 -14.977 1 98.81 401 ASN A C 1
ATOM 3222 O O . ASN A 1 401 ? -11.055 -9.898 -15.102 1 98.81 401 ASN A O 1
ATOM 3226 N N . LEU A 1 402 ? -10.617 -8.023 -13.93 1 98.88 402 LEU A N 1
ATOM 3227 C CA . LEU A 1 402 ? -11.562 -8.367 -12.867 1 98.88 402 LEU A CA 1
ATOM 3228 C C . LEU A 1 402 ? -12.984 -8.414 -13.406 1 98.88 402 LEU A C 1
ATOM 3230 O O . LEU A 1 402 ? -13.742 -9.344 -13.102 1 98.88 402 LEU A O 1
ATOM 3234 N N . PHE A 1 403 ? -13.359 -7.453 -14.242 1 98.81 403 PHE A N 1
ATOM 3235 C CA . PHE A 1 403 ? -14.688 -7.418 -14.844 1 98.81 403 PHE A CA 1
ATOM 3236 C C . PHE A 1 403 ? -14.914 -8.648 -15.711 1 98.81 403 PHE A C 1
ATOM 3238 O O . PHE A 1 403 ? -15.961 -9.297 -15.617 1 98.81 403 PHE A O 1
ATOM 3245 N N . ASP A 1 404 ? -13.977 -8.93 -16.469 1 98.88 404 ASP A N 1
ATOM 3246 C CA . ASP A 1 404 ? -14.086 -10.031 -17.422 1 98.88 404 ASP A CA 1
ATOM 3247 C C . ASP A 1 404 ? -14.109 -11.375 -16.703 1 98.88 404 ASP A C 1
ATOM 3249 O O . ASP A 1 404 ? -14.828 -12.289 -17.109 1 98.88 404 ASP A O 1
ATOM 3253 N N . ALA A 1 405 ? -13.227 -11.531 -15.664 1 98.81 405 ALA A N 1
ATOM 3254 C CA . ALA A 1 405 ? -13.242 -12.781 -14.898 1 98.81 405 ALA A CA 1
ATOM 3255 C C . ALA A 1 405 ? -14.641 -13.078 -14.359 1 98.81 405 ALA A C 1
ATOM 3257 O O . ALA A 1 405 ? -15.117 -14.211 -14.453 1 98.81 405 ALA A O 1
ATOM 3258 N N . ILE A 1 406 ? -15.297 -12.078 -13.82 1 98.81 406 ILE A N 1
ATOM 3259 C CA . ILE A 1 406 ? -16.625 -12.25 -13.242 1 98.81 406 ILE A CA 1
ATOM 3260 C C . ILE A 1 406 ? -17.625 -12.562 -14.344 1 98.81 406 ILE A C 1
ATOM 3262 O O . ILE A 1 406 ? -18.422 -13.5 -14.227 1 98.81 406 ILE A O 1
ATOM 3266 N N . LEU A 1 407 ? -17.578 -11.844 -15.492 1 98.56 407 LEU A N 1
ATOM 3267 C CA . LEU A 1 407 ? -18.531 -12.008 -16.578 1 98.56 407 LEU A CA 1
ATOM 3268 C C . LEU A 1 407 ? -18.375 -13.375 -17.234 1 98.56 407 LEU A C 1
ATOM 3270 O O . LEU A 1 407 ? -19.344 -13.953 -17.734 1 98.56 407 LEU A O 1
ATOM 3274 N N . LEU A 1 408 ? -17.156 -13.914 -17.203 1 98.31 408 LEU A N 1
ATOM 3275 C CA . LEU A 1 408 ? -16.875 -15.188 -17.844 1 98.31 408 LEU A CA 1
ATOM 3276 C C . LEU A 1 408 ? -17.188 -16.359 -16.922 1 98.31 408 LEU A C 1
ATOM 3278 O O . LEU A 1 408 ? -17.031 -17.516 -17.297 1 98.31 408 LEU A O 1
ATOM 3282 N N . GLY A 1 409 ? -17.578 -16.078 -15.688 1 97.38 409 GLY A N 1
ATOM 3283 C CA . GLY A 1 409 ? -18.062 -17.094 -14.781 1 97.38 409 GLY A CA 1
ATOM 3284 C C . GLY A 1 409 ? -16.953 -17.812 -14.023 1 97.38 409 GLY A C 1
ATOM 3285 O O . GLY A 1 409 ? -17.078 -19 -13.703 1 97.38 409 GLY A O 1
ATOM 3286 N N . THR A 1 410 ? -15.883 -17.141 -13.812 1 98.25 410 THR A N 1
ATOM 3287 C CA . THR A 1 410 ? -14.797 -17.734 -13.039 1 98.25 410 THR A CA 1
ATOM 3288 C C . THR A 1 410 ? -15.289 -18.172 -11.664 1 98.25 410 THR A C 1
ATOM 3290 O O . THR A 1 410 ? -16.125 -17.5 -11.055 1 98.25 410 THR A O 1
ATOM 3293 N N . LYS A 1 411 ? -14.742 -19.266 -11.156 1 97.69 411 LYS A N 1
ATOM 3294 C CA . LYS A 1 411 ? -15.164 -19.797 -9.859 1 97.69 411 LYS A CA 1
ATOM 3295 C C . LYS A 1 411 ? -14.328 -19.203 -8.727 1 97.69 411 LYS A C 1
ATOM 3297 O O . LYS A 1 411 ? -14.812 -19.062 -7.602 1 97.69 411 LYS A O 1
ATOM 3302 N N . ARG A 1 412 ? -13.141 -18.984 -9.016 1 98.69 412 ARG A N 1
ATOM 3303 C CA . ARG A 1 412 ? -12.195 -18.328 -8.109 1 98.69 412 ARG A CA 1
ATOM 3304 C C . ARG A 1 412 ? -11.375 -17.266 -8.836 1 98.69 412 ARG A C 1
ATOM 3306 O O . ARG A 1 412 ? -11.125 -17.391 -10.039 1 98.69 412 ARG A O 1
ATOM 3313 N N . ILE A 1 413 ? -11.031 -16.234 -8.172 1 98.88 413 ILE A N 1
ATOM 3314 C CA . ILE A 1 413 ? -10.164 -15.203 -8.727 1 98.88 413 ILE A CA 1
ATOM 3315 C C . ILE A 1 413 ? -8.789 -15.289 -8.07 1 98.88 413 ILE A C 1
ATOM 3317 O O . ILE A 1 413 ? -8.664 -15.141 -6.852 1 98.88 413 ILE A O 1
ATOM 3321 N N . GLY A 1 414 ? -7.797 -15.594 -8.898 1 98.81 414 GLY A N 1
ATOM 3322 C CA . GLY A 1 414 ? -6.434 -15.586 -8.406 1 98.81 414 GLY A CA 1
ATOM 3323 C C . GLY A 1 414 ? -5.918 -14.195 -8.086 1 98.81 414 GLY A C 1
ATOM 3324 O O . GLY A 1 414 ? -6.004 -13.289 -8.914 1 98.81 414 GLY A O 1
ATOM 3325 N N . HIS A 1 415 ? -5.387 -13.977 -6.836 1 98.62 415 HIS A N 1
ATOM 3326 C CA . HIS A 1 415 ? -4.801 -12.758 -6.281 1 98.62 415 HIS A CA 1
ATOM 3327 C C . HIS A 1 415 ? -5.879 -11.727 -5.965 1 98.62 415 HIS A C 1
ATOM 3329 O O . HIS A 1 415 ? -6.121 -11.414 -4.797 1 98.62 415 HIS A O 1
ATOM 3335 N N . GLY A 1 416 ? -6.504 -11.195 -7.023 1 98.69 416 GLY A N 1
ATOM 3336 C CA . GLY A 1 416 ? -7.562 -10.219 -6.805 1 98.69 416 GLY A CA 1
ATOM 3337 C C . GLY A 1 416 ? -7.094 -8.984 -6.066 1 98.69 416 GLY A C 1
ATOM 3338 O O . GLY A 1 416 ? -7.855 -8.367 -5.32 1 98.69 416 GLY A O 1
ATOM 3339 N N . PHE A 1 417 ? -5.871 -8.562 -6.219 1 98.69 417 PHE A N 1
ATOM 3340 C CA . PHE A 1 417 ? -5.234 -7.543 -5.395 1 98.69 417 PHE A CA 1
ATOM 3341 C C . PHE A 1 417 ? -5.961 -6.211 -5.523 1 98.69 417 PHE A C 1
ATOM 3343 O O . PHE A 1 417 ? -6.145 -5.5 -4.535 1 98.69 417 PHE A O 1
ATOM 3350 N N . SER A 1 418 ? -6.406 -5.793 -6.727 1 98.62 418 SER A N 1
ATOM 3351 C CA . SER A 1 418 ? -7.008 -4.484 -6.949 1 98.62 418 SER A CA 1
ATOM 3352 C C . SER A 1 418 ? -8.516 -4.527 -6.738 1 98.62 418 SER A C 1
ATOM 3354 O O . SER A 1 418 ? -9.203 -3.512 -6.883 1 98.62 418 SER A O 1
ATOM 3356 N N . LEU A 1 419 ? -9.062 -5.652 -6.348 1 98.81 419 LEU A N 1
ATOM 3357 C CA . LEU A 1 419 ? -10.5 -5.836 -6.227 1 98.81 419 LEU A CA 1
ATOM 3358 C C . LEU A 1 419 ? -11.094 -4.859 -5.215 1 98.81 419 LEU A C 1
ATOM 3360 O O . LEU A 1 419 ? -12.211 -4.379 -5.391 1 98.81 419 LEU A O 1
ATOM 3364 N N . HIS A 1 420 ? -10.336 -4.527 -4.148 1 98.25 420 HIS A N 1
ATOM 3365 C CA . HIS A 1 420 ? -10.82 -3.674 -3.07 1 98.25 420 HIS A CA 1
ATOM 3366 C C . HIS A 1 420 ? -11.156 -2.279 -3.584 1 98.25 420 HIS A C 1
ATOM 3368 O O . HIS A 1 420 ? -11.859 -1.519 -2.91 1 98.25 420 HIS A O 1
ATOM 3374 N N . ARG A 1 421 ? -10.766 -1.923 -4.793 1 98.19 421 ARG A N 1
ATOM 3375 C CA . ARG A 1 421 ? -11.023 -0.617 -5.391 1 98.19 421 ARG A CA 1
ATOM 3376 C C . ARG A 1 421 ? -12.359 -0.607 -6.129 1 98.19 421 ARG A C 1
ATOM 3378 O O . ARG A 1 421 ? -12.742 0.406 -6.719 1 98.19 421 ARG A O 1
ATOM 3385 N N . HIS A 1 422 ? -13.094 -1.727 -6.125 1 98.5 422 HIS A N 1
ATOM 3386 C CA . HIS A 1 422 ? -14.305 -1.87 -6.934 1 98.5 422 HIS A CA 1
ATOM 3387 C C . HIS A 1 422 ? -15.477 -2.357 -6.09 1 98.5 422 HIS A C 1
ATOM 3389 O O . HIS A 1 422 ? -15.758 -3.557 -6.043 1 98.5 422 HIS A O 1
ATOM 3395 N N . PRO A 1 423 ? -16.219 -1.407 -5.531 1 98.12 423 PRO A N 1
ATOM 3396 C CA . PRO A 1 423 ? -17.281 -1.792 -4.598 1 98.12 423 PRO A CA 1
ATOM 3397 C C . PRO A 1 423 ? -18.375 -2.643 -5.254 1 98.12 423 PRO A C 1
ATOM 3399 O O . PRO A 1 423 ? -18.859 -3.602 -4.652 1 98.12 423 PRO A O 1
ATOM 3402 N N . HIS A 1 424 ? -18.766 -2.346 -6.484 1 98.5 424 HIS A N 1
ATOM 3403 C CA . HIS A 1 424 ? -19.797 -3.146 -7.137 1 98.5 424 HIS A CA 1
ATOM 3404 C C . HIS A 1 424 ? -19.281 -4.543 -7.473 1 98.5 424 HIS A C 1
ATOM 3406 O O . HIS A 1 424 ? -20.016 -5.523 -7.352 1 98.5 424 HIS A O 1
ATOM 3412 N N . LEU A 1 425 ? -18.047 -4.652 -7.945 1 98.75 425 LEU A N 1
ATOM 3413 C CA . LEU A 1 425 ? -17.469 -5.969 -8.211 1 98.75 425 LEU A CA 1
ATOM 3414 C C . LEU A 1 425 ? -17.422 -6.805 -6.938 1 98.75 425 LEU A C 1
ATOM 3416 O O . LEU A 1 425 ? -17.609 -8.023 -6.977 1 98.75 425 LEU A O 1
ATOM 3420 N N . ILE A 1 426 ? -17.047 -6.199 -5.797 1 98.62 426 ILE A N 1
ATOM 3421 C CA . ILE A 1 426 ? -17.047 -6.918 -4.527 1 98.62 426 ILE A CA 1
ATOM 3422 C C . ILE A 1 426 ? -18.438 -7.504 -4.258 1 98.62 426 ILE A C 1
ATOM 3424 O O . ILE A 1 426 ? -18.562 -8.664 -3.865 1 98.62 426 ILE A O 1
ATOM 3428 N N . SER A 1 427 ? -19.469 -6.719 -4.488 1 98.19 427 SER A N 1
ATOM 3429 C CA . SER A 1 427 ? -20.844 -7.203 -4.305 1 98.19 427 SER A CA 1
ATOM 3430 C C . SER A 1 427 ? -21.125 -8.398 -5.203 1 98.19 427 SER A C 1
ATOM 3432 O O . SER A 1 427 ? -21.75 -9.375 -4.77 1 98.19 427 SER A O 1
ATOM 3434 N N . LEU A 1 428 ? -20.656 -8.328 -6.414 1 98.69 428 LEU A N 1
ATOM 3435 C CA . LEU A 1 428 ? -20.891 -9.406 -7.367 1 98.69 428 LEU A CA 1
ATOM 3436 C C . LEU A 1 428 ? -20.109 -10.656 -6.984 1 98.69 428 LEU A C 1
ATOM 3438 O O . LEU A 1 428 ? -20.594 -11.781 -7.152 1 98.69 428 LEU A O 1
ATOM 3442 N N . VAL A 1 429 ? -18.906 -10.438 -6.527 1 98.62 429 VAL A N 1
ATOM 3443 C CA . VAL A 1 429 ? -18.078 -11.555 -6.082 1 98.62 429 VAL A CA 1
ATOM 3444 C C . VAL A 1 429 ? -18.781 -12.305 -4.953 1 98.62 429 VAL A C 1
ATOM 3446 O O . VAL A 1 429 ? -18.812 -13.539 -4.941 1 98.62 429 VAL A O 1
ATOM 3449 N N . LYS A 1 430 ? -19.359 -11.609 -4.023 1 97.88 430 LYS A N 1
ATOM 3450 C CA . LYS A 1 430 ? -20.094 -12.219 -2.914 1 97.88 430 LYS A CA 1
ATOM 3451 C C . LYS A 1 430 ? -21.375 -12.891 -3.404 1 97.88 430 LYS A C 1
ATOM 3453 O O . LYS A 1 430 ? -21.656 -14.039 -3.053 1 97.88 430 LYS A O 1
ATOM 3458 N N . GLN A 1 431 ? -22.094 -12.219 -4.285 1 97.75 431 GLN A N 1
ATOM 3459 C CA . GLN A 1 431 ? -23.375 -12.711 -4.785 1 97.75 431 GLN A CA 1
ATOM 3460 C C . GLN A 1 431 ? -23.188 -13.977 -5.617 1 97.75 431 GLN A C 1
ATOM 3462 O O . GLN A 1 431 ? -24.016 -14.891 -5.57 1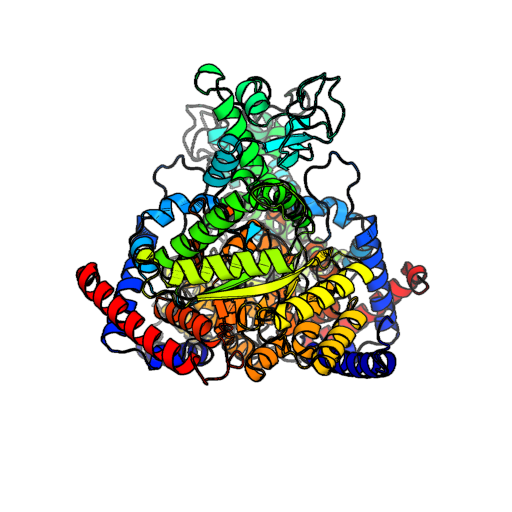 97.75 431 GLN A O 1
ATOM 3467 N N . ASN A 1 432 ? -22.094 -13.977 -6.363 1 97.69 432 ASN A N 1
ATOM 3468 C CA . ASN A 1 432 ? -21.844 -15.102 -7.266 1 97.69 432 ASN A CA 1
ATOM 3469 C C . ASN A 1 432 ? -21.016 -16.188 -6.59 1 97.69 432 ASN A C 1
ATOM 3471 O O . ASN A 1 432 ? -20.609 -17.156 -7.234 1 97.69 432 ASN A O 1
ATOM 3475 N N . ASN A 1 433 ? -20.734 -16.062 -5.328 1 96.62 433 ASN A N 1
ATOM 3476 C CA . ASN A 1 433 ? -19.984 -17.047 -4.562 1 96.62 433 ASN A CA 1
ATOM 3477 C C . ASN A 1 433 ? -18.625 -17.344 -5.207 1 96.62 433 ASN A C 1
ATOM 3479 O O . ASN A 1 433 ? -18.297 -18.5 -5.469 1 96.62 433 ASN A O 1
ATOM 3483 N N . ILE A 1 434 ? -17.906 -16.297 -5.48 1 98.44 434 ILE A N 1
ATOM 3484 C CA . ILE A 1 434 ? -16.562 -16.375 -6.039 1 98.44 434 ILE A CA 1
ATOM 3485 C C . ILE A 1 434 ? -15.523 -16.203 -4.93 1 98.44 434 ILE A C 1
ATOM 3487 O O . ILE A 1 434 ? -15.562 -15.219 -4.184 1 98.44 434 ILE A O 1
ATOM 3491 N N . CYS A 1 435 ? -14.617 -17.156 -4.785 1 98.5 435 CYS A N 1
ATOM 3492 C CA . CYS A 1 435 ? -13.555 -17.078 -3.793 1 98.5 435 CYS A CA 1
ATOM 3493 C C . CYS A 1 435 ? -12.336 -16.359 -4.355 1 98.5 435 CYS A C 1
ATOM 3495 O O . CYS A 1 435 ? -11.984 -16.531 -5.523 1 98.5 435 CYS A O 1
ATOM 3497 N N . VAL A 1 436 ? -11.711 -15.5 -3.561 1 98.88 436 VAL A N 1
ATOM 3498 C CA . VAL A 1 436 ? -10.484 -14.82 -3.967 1 98.88 436 VAL A CA 1
ATOM 3499 C C . VAL A 1 436 ? -9.273 -15.523 -3.354 1 98.88 436 VAL A C 1
ATOM 3501 O O . VAL A 1 436 ? -9.234 -15.75 -2.143 1 98.88 436 VAL A O 1
ATOM 3504 N N . GLU A 1 437 ? -8.328 -15.922 -4.199 1 98.94 437 GLU A N 1
ATOM 3505 C CA . GLU A 1 437 ? -7.105 -16.594 -3.775 1 98.94 437 GLU A CA 1
ATOM 3506 C C . GLU A 1 437 ? -6 -15.586 -3.471 1 98.94 437 GLU A C 1
ATOM 3508 O O . GLU A 1 437 ? -5.254 -15.188 -4.367 1 98.94 437 GLU A O 1
ATOM 3513 N N . VAL A 1 438 ? -5.855 -15.242 -2.221 1 98.81 438 VAL A N 1
ATOM 3514 C CA . VAL A 1 438 ? -4.918 -14.188 -1.855 1 98.81 438 VAL A CA 1
ATOM 3515 C C . VAL A 1 438 ? -3.557 -14.797 -1.527 1 98.81 438 VAL A C 1
ATOM 3517 O O . VAL A 1 438 ? -3.477 -15.812 -0.835 1 98.81 438 VAL A O 1
ATOM 3520 N N . CYS A 1 439 ? -2.49 -14.195 -2.016 1 98.5 439 CYS A N 1
ATOM 3521 C CA . CYS A 1 439 ? -1.112 -14.617 -1.794 1 98.5 439 CYS A CA 1
ATOM 3522 C C . CYS A 1 439 ? -0.279 -13.477 -1.216 1 98.5 439 CYS A C 1
ATOM 3524 O O . CYS A 1 439 ? 0.47 -12.82 -1.94 1 98.5 439 CYS A O 1
ATOM 3526 N N . PRO A 1 440 ? -0.281 -13.281 0.117 1 98.06 440 PRO A N 1
ATOM 3527 C CA . PRO A 1 440 ? 0.271 -12.07 0.737 1 98.06 440 PRO A CA 1
ATOM 3528 C C . PRO A 1 440 ? 1.759 -11.883 0.448 1 98.06 440 PRO A C 1
ATOM 3530 O O . PRO A 1 440 ? 2.184 -10.797 0.045 1 98.06 440 PRO A O 1
ATOM 3533 N N . ILE A 1 441 ? 2.535 -12.898 0.62 1 97.56 441 ILE A N 1
ATOM 3534 C CA . ILE A 1 441 ? 3.979 -12.773 0.46 1 97.56 441 ILE A CA 1
ATOM 3535 C C . ILE A 1 441 ? 4.32 -12.57 -1.016 1 97.56 441 ILE A C 1
ATOM 3537 O O . ILE A 1 441 ? 5.188 -11.758 -1.354 1 97.56 441 ILE A O 1
ATOM 3541 N N . SER A 1 442 ? 3.65 -13.297 -1.92 1 97.94 442 SER A N 1
ATOM 3542 C CA . SER A 1 442 ? 3.848 -13.102 -3.352 1 97.94 442 SER A CA 1
ATOM 3543 C C . SER A 1 442 ? 3.576 -11.656 -3.758 1 97.94 442 SER A C 1
ATOM 3545 O O . SER A 1 442 ? 4.363 -11.055 -4.488 1 97.94 442 SER A O 1
ATOM 3547 N N . ASN A 1 443 ? 2.455 -11.102 -3.246 1 98.25 443 ASN A N 1
ATOM 3548 C CA . ASN A 1 443 ? 2.094 -9.719 -3.561 1 98.25 443 ASN A CA 1
ATOM 3549 C C . ASN A 1 443 ? 3.154 -8.734 -3.072 1 98.25 443 ASN A C 1
ATOM 3551 O O . ASN A 1 443 ? 3.424 -7.73 -3.729 1 98.25 443 ASN A O 1
ATOM 3555 N N . GLU A 1 444 ? 3.756 -9.039 -1.932 1 97.56 444 GLU A N 1
ATOM 3556 C CA . GLU A 1 444 ? 4.801 -8.172 -1.39 1 97.56 444 GLU A CA 1
ATOM 3557 C C . GLU A 1 444 ? 6.082 -8.273 -2.213 1 97.56 444 GLU A C 1
ATOM 3559 O O . GLU A 1 444 ? 6.613 -7.258 -2.67 1 97.56 444 GLU A O 1
ATOM 3564 N N . ILE A 1 445 ? 6.559 -9.5 -2.443 1 97.5 445 ILE A N 1
ATOM 3565 C CA . ILE A 1 445 ? 7.855 -9.727 -3.072 1 97.5 445 ILE A CA 1
ATOM 3566 C C . ILE A 1 445 ? 7.812 -9.273 -4.527 1 97.5 445 ILE A C 1
ATOM 3568 O O . ILE A 1 445 ? 8.805 -8.758 -5.051 1 97.5 445 ILE A O 1
ATOM 3572 N N . LEU A 1 446 ? 6.625 -9.406 -5.113 1 97.81 446 LEU A N 1
ATOM 3573 C CA . LEU A 1 446 ? 6.488 -8.961 -6.496 1 97.81 446 LEU A CA 1
ATOM 3574 C C . LEU A 1 446 ? 5.992 -7.52 -6.559 1 97.81 446 LEU A C 1
ATOM 3576 O O . LEU A 1 446 ? 5.508 -7.07 -7.598 1 97.81 446 LEU A O 1
ATOM 3580 N N . ARG A 1 447 ? 6.008 -6.805 -5.512 1 96.75 447 ARG A N 1
ATOM 3581 C CA . ARG A 1 447 ? 6.055 -5.359 -5.332 1 96.75 447 ARG A CA 1
ATOM 3582 C C . ARG A 1 447 ? 4.688 -4.73 -5.578 1 96.75 447 ARG A C 1
ATOM 3584 O O . ARG A 1 447 ? 4.59 -3.609 -6.074 1 96.75 447 ARG A O 1
ATOM 3591 N N . LEU A 1 448 ? 3.633 -5.473 -5.266 1 97.69 448 LEU A N 1
ATOM 3592 C CA . LEU A 1 448 ? 2.307 -4.867 -5.258 1 97.69 448 LEU A CA 1
ATOM 3593 C C . LEU A 1 448 ? 2.051 -4.137 -3.945 1 97.69 448 LEU A C 1
ATOM 3595 O O . LEU A 1 448 ? 1.204 -3.242 -3.881 1 97.69 448 LEU A O 1
ATOM 3599 N N . THR A 1 449 ? 2.699 -4.527 -2.887 1 96.81 449 THR A N 1
ATOM 3600 C CA . THR A 1 449 ? 2.666 -3.873 -1.584 1 96.81 449 THR A CA 1
ATOM 3601 C C . THR A 1 449 ? 4.043 -3.904 -0.927 1 96.81 449 THR A C 1
ATOM 3603 O O . THR A 1 449 ? 4.852 -4.793 -1.213 1 96.81 449 THR A O 1
ATOM 3606 N N . SER A 1 450 ? 4.312 -2.982 -0.049 1 94.81 450 SER A N 1
ATOM 3607 C CA . SER A 1 450 ? 5.641 -2.891 0.552 1 94.81 450 SER A CA 1
ATOM 3608 C C . SER A 1 450 ? 5.801 -3.885 1.696 1 94.81 450 SER A C 1
ATOM 3610 O O . SER A 1 450 ? 6.91 -4.332 1.987 1 94.81 450 SER A O 1
ATOM 3612 N N . SER A 1 451 ? 4.746 -4.137 2.377 1 96.12 451 SER A N 1
ATOM 3613 C CA . SER A 1 451 ? 4.68 -5.109 3.463 1 96.12 451 SER A CA 1
ATOM 3614 C C . SER A 1 451 ? 3.26 -5.637 3.646 1 96.12 451 SER A C 1
ATOM 3616 O O . SER A 1 451 ? 2.332 -5.184 2.973 1 96.12 451 SER A O 1
ATOM 3618 N N . ILE A 1 452 ? 3.102 -6.578 4.547 1 97.69 452 ILE A N 1
ATOM 3619 C CA . ILE A 1 452 ? 1.787 -7.152 4.812 1 97.69 452 ILE A CA 1
ATOM 3620 C C . ILE A 1 452 ? 0.865 -6.078 5.395 1 97.69 452 ILE A C 1
ATOM 3622 O O . ILE A 1 452 ? -0.349 -6.113 5.176 1 97.69 452 ILE A O 1
ATOM 3626 N N . LEU A 1 453 ? 1.373 -5.074 6.027 1 96.69 453 LEU A N 1
ATOM 3627 C CA . LEU A 1 453 ? 0.573 -4.043 6.68 1 96.69 453 LEU A CA 1
ATOM 3628 C C . LEU A 1 453 ? -0.155 -3.186 5.648 1 96.69 453 LEU A C 1
ATOM 3630 O O . LEU A 1 453 ? -1.249 -2.682 5.914 1 96.69 453 LEU A O 1
ATOM 3634 N N . SER A 1 454 ? 0.417 -3.016 4.52 1 96.44 454 SER A N 1
ATOM 3635 C CA . SER A 1 454 ? -0.15 -2.176 3.471 1 96.44 454 SER A CA 1
ATOM 3636 C C . SER A 1 454 ? -0.973 -3 2.486 1 96.44 454 SER A C 1
ATOM 3638 O O . SER A 1 454 ? -1.426 -2.484 1.463 1 96.44 454 SER A O 1
ATOM 3640 N N . HIS A 1 455 ? -1.125 -4.25 2.744 1 98 455 HIS A N 1
ATOM 3641 C CA . HIS A 1 455 ? -1.844 -5.145 1.846 1 98 455 HIS A CA 1
ATOM 3642 C C . HIS A 1 455 ? -3.33 -4.809 1.803 1 98 455 HIS A C 1
ATOM 3644 O O . HIS A 1 455 ? -3.896 -4.355 2.801 1 98 455 HIS A O 1
ATOM 3650 N N . SER A 1 456 ? -4.02 -5.102 0.728 1 97.31 456 SER A N 1
ATOM 3651 C CA . SER A 1 456 ? -5.426 -4.777 0.512 1 97.31 456 SER A CA 1
ATOM 3652 C C . SER A 1 456 ? -6.34 -5.785 1.207 1 97.31 456 SER A C 1
ATOM 3654 O O . SER A 1 456 ? -7.551 -5.578 1.291 1 97.31 456 SER A O 1
ATOM 3656 N N . LEU A 1 457 ? -5.816 -6.852 1.768 1 98.5 457 LEU A N 1
ATOM 3657 C CA . LEU A 1 457 ? -6.551 -7.98 2.328 1 98.5 457 LEU A CA 1
ATOM 3658 C C . LEU A 1 457 ? -7.543 -7.512 3.387 1 98.5 457 LEU A C 1
ATOM 3660 O O . LEU A 1 457 ? -8.703 -7.934 3.389 1 98.5 457 LEU A O 1
ATOM 3664 N N . PRO A 1 458 ? -7.168 -6.562 4.336 1 98.06 458 PRO A N 1
ATOM 3665 C CA . PRO A 1 458 ? -8.125 -6.156 5.367 1 98.06 458 PRO A CA 1
ATOM 3666 C C . PRO A 1 458 ? -9.398 -5.547 4.781 1 98.06 458 PRO A C 1
ATOM 3668 O O . PRO A 1 458 ? -10.492 -5.766 5.309 1 98.06 458 PRO A O 1
ATOM 3671 N N . ALA A 1 459 ? -9.242 -4.812 3.695 1 98.25 459 ALA A N 1
ATOM 3672 C CA . ALA A 1 459 ? -10.414 -4.207 3.064 1 98.25 459 ALA A CA 1
ATOM 3673 C C . ALA A 1 459 ? -11.352 -5.277 2.512 1 98.25 459 ALA A C 1
ATOM 3675 O O . ALA A 1 459 ? -12.57 -5.188 2.674 1 98.25 459 ALA A O 1
ATOM 3676 N N . MET A 1 460 ? -10.812 -6.305 1.886 1 98.38 460 MET A N 1
ATOM 3677 C CA . MET A 1 460 ? -11.625 -7.391 1.336 1 98.38 460 MET A CA 1
ATOM 3678 C C . MET A 1 460 ? -12.32 -8.164 2.447 1 98.38 460 MET A C 1
ATOM 3680 O O . MET A 1 460 ? -13.516 -8.469 2.348 1 98.38 460 MET A O 1
ATOM 3684 N N . LEU A 1 461 ? -11.586 -8.438 3.492 1 98.5 461 LEU A N 1
ATOM 3685 C CA . LEU A 1 461 ? -12.141 -9.172 4.621 1 98.5 461 LEU A CA 1
ATOM 3686 C C . LEU A 1 461 ? -13.273 -8.398 5.273 1 98.5 461 LEU A C 1
ATOM 3688 O O . LEU A 1 461 ? -14.297 -8.977 5.641 1 98.5 461 LEU A O 1
ATOM 3692 N N . ALA A 1 462 ? -13.062 -7.098 5.422 1 98.25 462 ALA A N 1
ATOM 3693 C CA . ALA A 1 462 ? -14.047 -6.234 6.066 1 98.25 462 ALA A CA 1
ATOM 3694 C C . ALA A 1 462 ? -15.344 -6.18 5.254 1 98.25 462 ALA A C 1
ATOM 3696 O O . ALA A 1 462 ? -16.422 -5.992 5.812 1 98.25 462 ALA A O 1
ATOM 3697 N N . HIS A 1 463 ? -15.234 -6.402 3.932 1 97.81 463 HIS A N 1
ATOM 3698 C CA . HIS A 1 463 ? -16.391 -6.355 3.049 1 97.81 463 HIS A CA 1
ATOM 3699 C C . HIS A 1 463 ? -17.047 -7.73 2.922 1 97.81 463 HIS A C 1
ATOM 3701 O O . HIS A 1 463 ? -17.984 -7.91 2.135 1 97.81 463 HIS A O 1
ATOM 3707 N N . GLY A 1 464 ? -16.5 -8.711 3.594 1 98.31 464 GLY A N 1
ATOM 3708 C CA . GLY A 1 464 ? -17.141 -10.023 3.643 1 98.31 464 GLY A CA 1
ATOM 3709 C C . GLY A 1 464 ? -16.766 -10.906 2.471 1 98.31 464 GLY A C 1
ATOM 3710 O O . GLY A 1 464 ? -17.453 -11.883 2.178 1 98.31 464 GLY A O 1
ATOM 3711 N N . VAL A 1 465 ? -15.727 -10.594 1.757 1 98.56 465 VAL A N 1
ATOM 3712 C CA . VAL A 1 465 ? -15.273 -11.383 0.62 1 98.56 465 VAL A CA 1
ATOM 3713 C C . VAL A 1 465 ? -14.719 -12.719 1.11 1 98.56 465 VAL A C 1
ATOM 3715 O O . VAL A 1 465 ? -13.969 -12.773 2.088 1 98.56 465 VAL A O 1
ATOM 3718 N N . GLY A 1 466 ? -15.164 -13.875 0.489 1 98.38 466 GLY A N 1
ATOM 3719 C CA . GLY A 1 466 ? -14.539 -15.156 0.767 1 98.38 466 GLY A CA 1
ATOM 3720 C C . GLY A 1 466 ? -13.109 -15.242 0.26 1 98.38 466 GLY A C 1
ATOM 3721 O O . GLY A 1 466 ? -12.859 -15.086 -0.937 1 98.38 466 GLY A O 1
ATOM 3722 N N . VAL A 1 467 ? -12.203 -15.484 1.185 1 98.75 467 VAL A N 1
ATOM 3723 C CA . VAL A 1 467 ? -10.781 -15.461 0.845 1 98.75 467 VAL A CA 1
ATOM 3724 C C . VAL A 1 467 ? -10.125 -16.766 1.279 1 98.75 467 VAL A C 1
ATOM 3726 O O . VAL A 1 467 ? -10.406 -17.281 2.361 1 98.75 467 VAL A O 1
ATOM 3729 N N . SER A 1 468 ? -9.336 -17.328 0.414 1 98.75 468 SER A N 1
ATOM 3730 C CA . SER A 1 468 ? -8.375 -18.375 0.789 1 98.75 468 SER A CA 1
ATOM 3731 C C . SER A 1 468 ? -6.949 -17.828 0.781 1 98.75 468 SER A C 1
ATOM 3733 O O . SER A 1 468 ? -6.594 -17.016 -0.073 1 98.75 468 SER A O 1
ATOM 3735 N N . LEU A 1 469 ? -6.129 -18.219 1.732 1 98.56 469 LEU A N 1
ATOM 3736 C CA . LEU A 1 469 ? -4.727 -17.828 1.793 1 98.56 469 LEU A CA 1
ATOM 3737 C C . LEU A 1 469 ? -3.842 -18.859 1.098 1 98.56 469 LEU A C 1
ATOM 3739 O O . LEU A 1 469 ? -4.066 -20.062 1.229 1 98.56 469 LEU A O 1
ATOM 3743 N N . ASN A 1 470 ? -2.881 -18.359 0.338 1 98.62 470 ASN A N 1
ATOM 3744 C CA . ASN A 1 470 ? -2.064 -19.234 -0.491 1 98.62 470 ASN A CA 1
ATOM 3745 C C . ASN A 1 470 ? -0.621 -18.75 -0.574 1 98.62 470 ASN A C 1
ATOM 3747 O O . ASN A 1 470 ? -0.324 -17.609 -0.206 1 98.62 470 ASN A O 1
ATOM 3751 N N . ASN A 1 471 ? 0.276 -19.609 -1.082 1 97.44 471 ASN A N 1
ATOM 3752 C CA . ASN A 1 471 ? 1.698 -19.281 -1.049 1 97.44 471 ASN A CA 1
ATOM 3753 C C . ASN A 1 471 ? 2.232 -18.969 -2.441 1 97.44 471 ASN A C 1
ATOM 3755 O O . ASN A 1 471 ? 3.334 -18.438 -2.582 1 97.44 471 ASN A O 1
ATOM 3759 N N . ASP A 1 472 ? 1.488 -19.281 -3.49 1 97.31 472 ASP A N 1
ATOM 3760 C CA . ASP A 1 472 ? 1.768 -18.922 -4.875 1 97.31 472 ASP A CA 1
ATOM 3761 C C . ASP A 1 472 ? 3.064 -19.562 -5.363 1 97.31 472 ASP A C 1
ATOM 3763 O O . ASP A 1 472 ? 3.057 -20.688 -5.867 1 97.31 472 ASP A O 1
ATOM 3767 N N . ASP A 1 473 ? 4.305 -18.984 -5.09 1 96.5 473 ASP A N 1
ATOM 3768 C CA . ASP A 1 473 ? 5.598 -19.391 -5.621 1 96.5 473 ASP A CA 1
ATOM 3769 C C . ASP A 1 473 ? 6.664 -19.406 -4.531 1 96.5 473 ASP A C 1
ATOM 3771 O O . ASP A 1 473 ? 7.707 -18.766 -4.664 1 96.5 473 ASP A O 1
ATOM 3775 N N . PRO A 1 474 ? 6.52 -20.25 -3.518 1 96 474 PRO A N 1
ATOM 3776 C CA . PRO A 1 474 ? 7.359 -20.141 -2.324 1 96 474 PRO A CA 1
ATOM 3777 C C . PRO A 1 474 ? 8.82 -20.484 -2.6 1 96 474 PRO A C 1
ATOM 3779 O O . PRO A 1 474 ? 9.719 -20 -1.903 1 96 474 PRO A O 1
ATOM 3782 N N . GLY A 1 475 ? 9.109 -21.266 -3.598 1 94.75 475 GLY A N 1
ATOM 3783 C CA . GLY A 1 475 ? 10.484 -21.625 -3.904 1 94.75 475 GLY A CA 1
ATOM 3784 C C . GLY A 1 475 ? 11.305 -20.469 -4.43 1 94.75 475 GLY A C 1
ATOM 3785 O O . GLY A 1 475 ? 12.539 -20.5 -4.383 1 94.75 475 GLY A O 1
ATOM 3786 N N . ILE A 1 476 ? 10.633 -19.484 -4.902 1 96 476 ILE A N 1
ATOM 3787 C CA . ILE A 1 476 ? 11.297 -18.359 -5.543 1 96 476 ILE A CA 1
ATOM 3788 C C . ILE A 1 476 ? 11.258 -17.141 -4.617 1 96 476 ILE A C 1
ATOM 3790 O O . ILE A 1 476 ? 12.156 -16.297 -4.648 1 96 476 ILE A O 1
ATOM 3794 N N . LEU A 1 477 ? 10.297 -17.094 -3.688 1 96 477 LEU A N 1
ATOM 3795 C CA . LEU A 1 477 ? 9.922 -15.828 -3.049 1 96 477 LEU A CA 1
ATOM 3796 C C . LEU A 1 477 ? 10.578 -15.695 -1.679 1 96 477 LEU A C 1
ATOM 3798 O O . LEU A 1 477 ? 10.344 -14.719 -0.967 1 96 477 LEU A O 1
ATOM 3802 N N . GLY A 1 478 ? 11.414 -16.656 -1.228 1 89.06 478 GLY A N 1
ATOM 3803 C CA . GLY A 1 478 ? 12.234 -16.453 -0.038 1 89.06 478 GLY A CA 1
ATOM 3804 C C . GLY A 1 478 ? 11.797 -17.328 1.127 1 89.06 478 GLY A C 1
ATOM 3805 O O . GLY A 1 478 ? 12.445 -17.344 2.174 1 89.06 478 GLY A O 1
ATOM 3806 N N . GLN A 1 479 ? 10.75 -18.141 1.054 1 88.31 479 GLN A N 1
ATOM 3807 C CA . GLN A 1 479 ? 10.297 -19 2.145 1 88.31 479 GLN A CA 1
ATOM 3808 C C . GLN A 1 479 ? 11.312 -20.094 2.428 1 88.31 479 GLN A C 1
ATOM 3810 O O . GLN A 1 479 ? 11.398 -20.609 3.551 1 88.31 479 GLN A O 1
ATOM 3815 N N . LYS A 1 480 ? 12.289 -20.422 1.574 1 73.06 480 LYS A N 1
ATOM 3816 C CA . LYS A 1 480 ? 13.359 -21.422 1.627 1 73.06 480 LYS A CA 1
ATOM 3817 C C . LYS A 1 480 ? 12.797 -22.812 1.852 1 73.06 480 LYS A C 1
ATOM 3819 O O . LYS A 1 480 ? 13.242 -23.781 1.216 1 73.06 480 LYS A O 1
ATOM 3824 N N . THR A 1 481 ? 11.992 -22.984 3.061 1 64.69 481 THR A N 1
ATOM 3825 C CA . THR A 1 481 ? 11.391 -24.312 3.209 1 64.69 481 THR A CA 1
ATOM 3826 C C . THR A 1 481 ? 10.258 -24.5 2.209 1 64.69 481 THR A C 1
ATOM 3828 O O . THR A 1 481 ? 9.359 -23.656 2.111 1 64.69 481 THR A O 1
ATOM 3831 N N . THR A 1 482 ? 10.5 -25.562 1.407 1 62.91 482 THR A N 1
ATOM 3832 C CA . THR A 1 482 ? 9.664 -25.828 0.243 1 62.91 482 THR A CA 1
ATOM 3833 C C . THR A 1 482 ? 8.195 -25.922 0.643 1 62.91 482 THR A C 1
ATOM 3835 O O . THR A 1 482 ? 7.848 -26.641 1.584 1 62.91 482 THR A O 1
ATOM 3838 N N . ALA A 1 483 ? 7.363 -25.062 0.052 1 67.19 483 ALA A N 1
ATOM 3839 C CA . ALA A 1 483 ? 5.91 -25.141 -0.066 1 67.19 483 ALA A CA 1
ATOM 3840 C C . ALA A 1 483 ? 5.227 -24.672 1.214 1 67.19 483 ALA A C 1
ATOM 3842 O O . ALA A 1 483 ? 4.141 -25.141 1.557 1 67.19 483 ALA A O 1
ATOM 3843 N N . SER A 1 484 ? 6.035 -23.828 1.928 1 86.31 484 SER A N 1
ATOM 3844 C CA . SER A 1 484 ? 5.43 -23.453 3.199 1 86.31 484 SER A CA 1
ATOM 3845 C C . SER A 1 484 ? 4.297 -22.453 2.99 1 86.31 484 SER A C 1
ATOM 3847 O O . SER A 1 484 ? 4.52 -21.344 2.484 1 86.31 484 SER A O 1
ATOM 3849 N N . VAL A 1 485 ? 3.117 -22.859 3.41 1 95.75 485 VAL A N 1
ATOM 3850 C CA . VAL A 1 485 ? 1.919 -22.031 3.463 1 95.75 485 VAL A CA 1
ATOM 3851 C C . VAL A 1 485 ? 1.842 -21.328 4.812 1 95.75 485 VAL A C 1
ATOM 3853 O O . VAL A 1 485 ? 1.163 -20.297 4.945 1 95.75 485 VAL A O 1
ATOM 3856 N N . THR A 1 486 ? 2.607 -21.781 5.789 1 97.5 486 THR A N 1
ATOM 3857 C CA . THR A 1 486 ? 2.594 -21.266 7.152 1 97.5 486 THR A CA 1
ATOM 3858 C C . THR A 1 486 ? 3.041 -19.812 7.18 1 97.5 486 THR A C 1
ATOM 3860 O O . THR A 1 486 ? 2.498 -19 7.934 1 97.5 486 THR A O 1
ATOM 3863 N N . HIS A 1 487 ? 3.998 -19.469 6.348 1 97.19 487 HIS A N 1
ATOM 3864 C CA . HIS A 1 487 ? 4.508 -18.094 6.324 1 97.19 487 HIS A CA 1
ATOM 3865 C C . HIS A 1 487 ? 3.395 -17.109 6.02 1 97.19 487 HIS A C 1
ATOM 3867 O O . HIS A 1 487 ? 3.275 -16.078 6.691 1 97.19 487 HIS A O 1
ATOM 3873 N N . ASP A 1 488 ? 2.576 -17.422 5.039 1 98.06 488 ASP A N 1
ATOM 3874 C CA . ASP A 1 488 ? 1.494 -16.516 4.645 1 98.06 488 ASP A CA 1
ATOM 3875 C C . ASP A 1 488 ? 0.432 -16.422 5.738 1 98.06 488 ASP A C 1
ATOM 3877 O O . ASP A 1 488 ? -0.037 -15.328 6.062 1 98.06 488 ASP A O 1
ATOM 3881 N N . TYR A 1 489 ? 0.061 -17.578 6.328 1 98.5 489 TYR A N 1
ATOM 3882 C CA . TYR A 1 489 ? -0.91 -17.594 7.414 1 98.5 489 TYR A CA 1
ATOM 3883 C C . TYR A 1 489 ? -0.405 -16.797 8.609 1 98.5 489 TYR A C 1
ATOM 3885 O O . TYR A 1 489 ? -1.155 -16.016 9.203 1 98.5 489 TYR A O 1
ATOM 3893 N N . TRP A 1 490 ? 0.862 -17.016 8.93 1 97.75 490 TRP A N 1
ATOM 3894 C CA . TRP A 1 490 ? 1.459 -16.328 10.062 1 97.75 490 TRP A CA 1
ATOM 3895 C C . TRP A 1 490 ? 1.456 -14.812 9.844 1 97.75 490 TRP A C 1
ATOM 3897 O O . TRP A 1 490 ? 1.092 -14.047 10.742 1 97.75 490 TRP A O 1
ATOM 3907 N N . GLN A 1 491 ? 1.803 -14.367 8.633 1 97.38 491 GLN A N 1
ATOM 3908 C CA . GLN A 1 491 ? 1.836 -12.945 8.312 1 97.38 491 GLN A CA 1
ATOM 3909 C C . GLN A 1 491 ? 0.479 -12.297 8.562 1 97.38 491 GLN A C 1
ATOM 3911 O O . GLN A 1 491 ? 0.401 -11.211 9.148 1 97.38 491 GLN A O 1
ATOM 3916 N N . VAL A 1 492 ? -0.512 -12.961 8.156 1 98.25 492 VAL A N 1
ATOM 3917 C CA . VAL A 1 492 ? -1.859 -12.406 8.266 1 98.25 492 VAL A CA 1
ATOM 3918 C C . VAL A 1 492 ? -2.281 -12.359 9.734 1 98.25 492 VAL A C 1
ATOM 3920 O O . VAL A 1 492 ? -2.838 -11.359 10.195 1 98.25 492 VAL A O 1
ATOM 3923 N N . LEU A 1 493 ? -2.002 -13.398 10.492 1 98.12 493 LEU A N 1
ATOM 3924 C CA . LEU A 1 493 ? -2.35 -13.453 11.906 1 98.12 493 LEU A CA 1
ATOM 3925 C C . LEU A 1 493 ? -1.625 -12.367 12.688 1 98.12 493 LEU A C 1
ATOM 3927 O O . LEU A 1 493 ? -2.234 -11.672 13.508 1 98.12 493 LEU A O 1
ATOM 3931 N N . GLN A 1 494 ? -0.375 -12.25 12.438 1 96.75 494 GLN A N 1
ATOM 3932 C CA . GLN A 1 494 ? 0.454 -11.328 13.203 1 96.75 494 GLN A CA 1
ATOM 3933 C C . GLN A 1 494 ? 0.133 -9.875 12.852 1 96.75 494 GLN A C 1
ATOM 3935 O O . GLN A 1 494 ? 0.142 -9.008 13.727 1 96.75 494 GLN A O 1
ATOM 3940 N N . ALA A 1 495 ? -0.199 -9.594 11.641 1 96.44 495 ALA A N 1
ATOM 3941 C CA . ALA A 1 495 ? -0.249 -8.227 11.141 1 96.44 495 ALA A CA 1
ATOM 3942 C C . ALA A 1 495 ? -1.579 -7.562 11.492 1 96.44 495 ALA A C 1
ATOM 3944 O O . ALA A 1 495 ? -1.635 -6.352 11.719 1 96.44 495 ALA A O 1
ATOM 3945 N N . PHE A 1 496 ? -2.662 -8.305 11.445 1 96.81 496 PHE A N 1
ATOM 3946 C CA . PHE A 1 496 ? -3.971 -7.66 11.422 1 96.81 496 PHE A CA 1
ATOM 3947 C C . PHE A 1 496 ? -4.738 -7.945 12.711 1 96.81 496 PHE A C 1
ATOM 3949 O O . PHE A 1 496 ? -5.066 -9.094 13 1 96.81 496 PHE A O 1
ATOM 3956 N N . ASP A 1 497 ? -5.133 -6.918 13.328 1 95.38 497 ASP A N 1
ATOM 3957 C CA . ASP A 1 497 ? -5.777 -6.988 14.641 1 95.38 497 ASP A CA 1
ATOM 3958 C C . ASP A 1 497 ? -7.168 -7.605 14.531 1 95.38 497 ASP A C 1
ATOM 3960 O O . ASP A 1 497 ? -7.617 -8.297 15.445 1 95.38 497 ASP A O 1
ATOM 3964 N N . ASN A 1 498 ? -7.766 -7.465 13.414 1 96.56 498 ASN A N 1
ATOM 3965 C CA . ASN A 1 498 ? -9.164 -7.875 13.297 1 96.56 498 ASN A CA 1
ATOM 3966 C C . ASN A 1 498 ? -9.281 -9.32 12.812 1 96.56 498 ASN A C 1
ATOM 3968 O O . ASN A 1 498 ? -10.391 -9.852 12.703 1 96.56 498 ASN A O 1
ATOM 3972 N N . VAL A 1 499 ? -8.219 -9.984 12.508 1 97.69 499 VAL A N 1
ATOM 3973 C CA . VAL A 1 499 ? -8.305 -11.328 11.945 1 97.69 499 VAL A CA 1
ATOM 3974 C C . VAL A 1 499 ? -8.352 -12.359 13.07 1 97.69 499 VAL A C 1
ATOM 3976 O O . VAL A 1 499 ? -9.367 -13.031 13.258 1 97.69 499 VAL A O 1
ATOM 3979 N N . GLY A 1 500 ? -7.27 -12.398 13.953 1 97.44 500 GLY A N 1
ATOM 3980 C CA . GLY A 1 500 ? -7.188 -13.398 15.008 1 97.44 500 GLY A CA 1
ATOM 3981 C C . GLY A 1 500 ? -7.211 -14.82 14.492 1 97.44 500 GLY A C 1
ATOM 3982 O O . GLY A 1 500 ? -7.188 -15.047 13.281 1 97.44 500 GLY A O 1
ATOM 3983 N N . LEU A 1 501 ? -7.176 -15.742 15.477 1 98.62 501 LEU A N 1
ATOM 3984 C CA . LEU A 1 501 ? -7.238 -17.156 15.109 1 98.62 501 LEU A CA 1
ATOM 3985 C C . LEU A 1 501 ? -8.547 -17.469 14.398 1 98.62 501 LEU A C 1
ATOM 3987 O O . LEU A 1 501 ? -8.586 -18.312 13.5 1 98.62 501 LEU A O 1
ATOM 3991 N N . GLU A 1 502 ? -9.617 -16.75 14.781 1 98.5 502 GLU A N 1
ATOM 3992 C CA . GLU A 1 502 ? -10.945 -16.969 14.203 1 98.5 502 GLU A CA 1
ATOM 3993 C C . GLU A 1 502 ? -10.953 -16.625 12.711 1 98.5 502 GLU A C 1
ATOM 3995 O O . GLU A 1 502 ? -11.445 -17.422 11.898 1 98.5 502 GLU A O 1
ATOM 4000 N N . GLY A 1 503 ? -10.43 -15.438 12.414 1 98.56 503 GLY A N 1
ATOM 4001 C CA . GLY A 1 503 ? -10.367 -15.055 11.016 1 98.56 503 GLY A CA 1
ATOM 4002 C C . GLY A 1 503 ? -9.531 -16 10.172 1 98.56 503 GLY A C 1
ATOM 4003 O O . GLY A 1 503 ? -9.875 -16.297 9.023 1 98.56 503 GLY A O 1
ATOM 4004 N N . LEU A 1 504 ? -8.438 -16.5 10.734 1 98.56 504 LEU A N 1
ATOM 4005 C CA . LEU A 1 504 ? -7.594 -17.469 10.031 1 98.56 504 LEU A CA 1
ATOM 4006 C C . LEU A 1 504 ? -8.344 -18.766 9.781 1 98.56 504 LEU A C 1
ATOM 4008 O O . LEU A 1 504 ? -8.219 -19.359 8.711 1 98.56 504 LEU A O 1
ATOM 4012 N N . GLY A 1 505 ? -9.023 -19.234 10.844 1 98.81 505 GLY A N 1
ATOM 4013 C CA . GLY A 1 505 ? -9.836 -20.422 10.68 1 98.81 505 GLY A CA 1
ATOM 4014 C C . GLY A 1 505 ? -10.883 -20.281 9.594 1 98.81 505 GLY A C 1
ATOM 4015 O O . GLY A 1 505 ? -11.086 -21.219 8.805 1 98.81 505 GLY A O 1
ATOM 4016 N N . ASP A 1 506 ? -11.516 -19.125 9.547 1 98.75 506 ASP A N 1
ATOM 4017 C CA . ASP A 1 506 ? -12.523 -18.875 8.523 1 98.75 506 ASP A CA 1
ATOM 4018 C C . ASP A 1 506 ? -11.914 -18.953 7.129 1 98.75 506 ASP A C 1
ATOM 4020 O O . ASP A 1 506 ? -12.531 -19.484 6.203 1 98.75 506 ASP A O 1
ATOM 4024 N N . MET A 1 507 ? -10.75 -18.406 6.945 1 98.81 507 MET A N 1
ATOM 4025 C CA . MET A 1 507 ? -10.094 -18.422 5.641 1 98.81 507 MET A CA 1
ATOM 4026 C C . MET A 1 507 ? -9.672 -19.844 5.258 1 98.81 507 MET A C 1
ATOM 4028 O O . MET A 1 507 ? -9.734 -20.219 4.086 1 98.81 507 MET A O 1
ATOM 4032 N N . ALA A 1 508 ? -9.211 -20.609 6.242 1 98.81 508 ALA A N 1
ATOM 4033 C CA . ALA A 1 508 ? -8.891 -22.016 5.984 1 98.81 508 ALA A CA 1
ATOM 4034 C C . ALA A 1 508 ? -10.141 -22.797 5.566 1 98.81 508 ALA A C 1
ATOM 4036 O O . ALA A 1 508 ? -10.109 -23.547 4.598 1 98.81 508 ALA A O 1
ATOM 4037 N N . LEU A 1 509 ? -11.203 -22.609 6.277 1 98.69 509 LEU A N 1
ATOM 4038 C CA . LEU A 1 509 ? -12.453 -23.266 5.938 1 98.69 509 LEU A CA 1
ATOM 4039 C C . LEU A 1 509 ? -12.938 -22.844 4.551 1 98.69 509 LEU A C 1
ATOM 4041 O O . LEU A 1 509 ? -13.469 -23.672 3.801 1 98.69 509 LEU A O 1
ATOM 4045 N N . THR A 1 510 ? -12.766 -21.578 4.254 1 98.56 510 THR A N 1
ATOM 4046 C CA . THR A 1 510 ? -13.117 -21.078 2.922 1 98.56 510 THR A CA 1
ATOM 4047 C C . THR A 1 510 ? -12.344 -21.844 1.848 1 98.56 510 THR A C 1
ATOM 4049 O O . THR A 1 510 ? -12.906 -22.219 0.812 1 98.56 510 THR A O 1
ATOM 4052 N N . GLY A 1 511 ? -11.07 -22.109 2.119 1 98.62 511 GLY A N 1
ATOM 4053 C CA . GLY A 1 511 ? -10.289 -22.922 1.198 1 98.62 511 GLY A CA 1
ATOM 4054 C C . GLY A 1 511 ? -10.898 -24.297 0.961 1 98.62 511 GLY A C 1
ATOM 4055 O O . GLY A 1 511 ? -10.953 -24.766 -0.176 1 98.62 511 GLY A O 1
ATOM 4056 N N . VAL A 1 512 ? -11.398 -24.922 1.973 1 98.5 512 VAL A N 1
ATOM 4057 C CA . VAL A 1 512 ? -12.008 -26.234 1.859 1 98.5 512 VAL A CA 1
ATOM 4058 C C . VAL A 1 512 ? -13.297 -26.141 1.046 1 98.5 512 VAL A C 1
ATOM 4060 O O . VAL A 1 512 ? -13.555 -26.984 0.182 1 98.5 512 VAL A O 1
ATOM 4063 N N . LYS A 1 513 ? -14.008 -25.109 1.27 1 97.94 513 LYS A N 1
ATOM 4064 C CA . LYS A 1 513 ? -15.312 -24.938 0.623 1 97.94 513 LYS A CA 1
ATOM 4065 C C . LYS A 1 513 ? -15.148 -24.672 -0.873 1 97.94 513 LYS A C 1
ATOM 4067 O O . LYS A 1 513 ? -16.047 -24.969 -1.659 1 97.94 513 LYS A O 1
ATOM 4072 N N . PHE A 1 514 ? -13.984 -24.203 -1.28 1 98.25 514 PHE A N 1
ATOM 4073 C CA . PHE A 1 514 ? -13.867 -23.766 -2.668 1 98.25 514 PHE A CA 1
ATOM 4074 C C . PHE A 1 514 ? -12.82 -24.594 -3.408 1 98.25 514 PHE A C 1
ATOM 4076 O O . PHE A 1 514 ? -12.461 -24.281 -4.547 1 98.25 514 PHE A O 1
ATOM 4083 N N . ALA A 1 515 ? -12.273 -25.625 -2.756 1 98.25 515 ALA A N 1
ATOM 4084 C CA . ALA A 1 515 ? -11.352 -26.531 -3.436 1 98.25 515 ALA A CA 1
ATOM 4085 C C . ALA A 1 515 ? -12.039 -27.25 -4.59 1 98.25 515 ALA A C 1
ATOM 4087 O O . ALA A 1 515 ? -13.242 -27.516 -4.547 1 98.25 515 ALA A O 1
ATOM 4088 N N . ALA A 1 516 ? -11.289 -27.578 -5.609 1 97.31 516 ALA A N 1
ATOM 4089 C CA . ALA A 1 516 ? -11.844 -28.234 -6.789 1 97.31 516 ALA A CA 1
ATOM 4090 C C . ALA A 1 516 ? -11.844 -29.75 -6.617 1 97.31 516 ALA A C 1
ATOM 4092 O O . ALA A 1 516 ? -11.25 -30.469 -7.422 1 97.31 516 ALA A O 1
ATOM 4093 N N . PHE A 1 517 ? -12.609 -30.234 -5.617 1 95.94 517 PHE A N 1
ATOM 4094 C CA . PHE A 1 517 ? -12.742 -31.672 -5.383 1 95.94 517 PHE A CA 1
ATOM 4095 C C . PHE A 1 517 ? -13.383 -32.344 -6.582 1 95.94 517 PHE A C 1
ATOM 4097 O O . PHE A 1 517 ? -14.094 -31.719 -7.359 1 95.94 517 PHE A O 1
ATOM 4104 N N . GLU A 1 518 ? -13.172 -33.688 -6.641 1 88.56 518 GLU A N 1
ATOM 4105 C CA . GLU A 1 518 ? -13.805 -34.469 -7.688 1 88.56 518 GLU A CA 1
ATOM 4106 C C . GLU A 1 518 ? -15.312 -34.594 -7.465 1 88.56 518 GLU A C 1
ATOM 4108 O O . GLU A 1 518 ? -15.766 -34.719 -6.324 1 88.56 518 GLU A O 1
ATOM 4113 N N . GLY A 1 519 ? -15.984 -34.594 -8.516 1 79.19 519 GLY A N 1
ATOM 4114 C CA . GLY A 1 519 ? -17.391 -34.938 -8.484 1 79.19 519 GLY A CA 1
ATOM 4115 C C . GLY A 1 519 ? -18.281 -33.844 -7.984 1 79.19 519 GLY A C 1
ATOM 4116 O O . GLY A 1 519 ? -19.469 -34.062 -7.711 1 79.19 519 GLY A O 1
ATOM 4117 N N . GLY A 1 520 ? -17.781 -32.625 -7.844 1 80.56 520 GLY A N 1
ATOM 4118 C CA . GLY A 1 520 ? -18.641 -31.562 -7.375 1 80.56 520 GLY A CA 1
ATOM 4119 C C . GLY A 1 520 ? -18.281 -30.219 -7.973 1 80.56 520 GLY A C 1
ATOM 4120 O O . GLY A 1 520 ? -17.172 -30.016 -8.469 1 80.56 520 GLY A O 1
ATOM 4121 N N . GLU A 1 521 ? -19.375 -29.312 -7.883 1 88.94 521 GLU A N 1
ATOM 4122 C CA . GLU A 1 521 ? -19.172 -27.953 -8.344 1 88.94 521 GLU A CA 1
ATOM 4123 C C . GLU A 1 521 ? -18.484 -27.109 -7.273 1 88.94 521 GLU A C 1
ATOM 4125 O O . GLU A 1 521 ? -18.812 -27.203 -6.09 1 88.94 521 GLU A O 1
ATOM 4130 N N . VAL A 1 522 ? -17.547 -26.375 -7.66 1 94.38 522 VAL A N 1
ATOM 4131 C CA . VAL A 1 522 ? -16.766 -25.531 -6.75 1 94.38 522 VAL A CA 1
ATOM 4132 C C . VAL A 1 522 ? -17.703 -24.594 -6 1 94.38 522 VAL A C 1
ATOM 4134 O O . VAL A 1 522 ? -18.547 -23.922 -6.609 1 94.38 522 VAL A O 1
ATOM 4137 N N . GLY A 1 523 ? -17.641 -24.562 -4.664 1 92.81 523 GLY A N 1
ATOM 4138 C CA . GLY A 1 523 ? -18.406 -23.641 -3.844 1 92.81 523 GLY A CA 1
ATOM 4139 C C . GLY A 1 523 ? -19.766 -24.156 -3.467 1 92.81 523 GLY A C 1
ATOM 4140 O O . GLY A 1 523 ? -20.5 -23.516 -2.693 1 92.81 523 GLY A O 1
ATOM 4141 N N . VAL A 1 524 ? -20.156 -25.312 -3.992 1 94.56 524 VAL A N 1
ATOM 4142 C CA . VAL A 1 524 ? -21.453 -25.891 -3.682 1 94.56 524 VAL A CA 1
ATOM 4143 C C . VAL A 1 524 ? -21.281 -27.062 -2.715 1 94.56 524 VAL A C 1
ATOM 4145 O O . VAL A 1 524 ? -20.453 -27.953 -2.953 1 94.56 524 VAL A O 1
ATOM 4148 N N . MET A 1 525 ? -22.047 -27.031 -1.652 1 93.94 525 MET A N 1
ATOM 4149 C CA . MET A 1 525 ? -21.953 -28.047 -0.604 1 93.94 525 MET A CA 1
ATOM 4150 C C . MET A 1 525 ? -22.609 -29.359 -1.045 1 93.94 525 MET A C 1
ATOM 4152 O O . MET A 1 525 ? -23.703 -29.688 -0.599 1 93.94 525 MET A O 1
ATOM 4156 N N . GLU A 1 526 ? -21.875 -30.094 -1.811 1 92.12 526 GLU A N 1
ATOM 4157 C CA . GLU A 1 526 ? -22.312 -31.391 -2.307 1 92.12 526 GLU A CA 1
ATOM 4158 C C . GLU A 1 526 ? -21.125 -32.344 -2.449 1 92.12 526 GLU A C 1
ATOM 4160 O O . GLU A 1 526 ? -19.969 -31.938 -2.361 1 92.12 526 GLU A O 1
ATOM 4165 N N . GLY A 1 527 ? -21.453 -33.562 -2.504 1 88.56 527 GLY A N 1
ATOM 4166 C CA . GLY A 1 527 ? -20.438 -34.594 -2.758 1 88.56 527 GLY A CA 1
ATOM 4167 C C . GLY A 1 527 ? -19.391 -34.656 -1.656 1 88.56 527 GLY A C 1
ATOM 4168 O O . GLY A 1 527 ? -19.734 -34.688 -0.472 1 88.56 527 GLY A O 1
ATOM 4169 N N . PRO A 1 528 ? -18.188 -34.875 -2.104 1 91.12 528 PRO A N 1
ATOM 4170 C CA . PRO A 1 528 ? -17.109 -35.031 -1.13 1 91.12 528 PRO A CA 1
ATOM 4171 C C . PRO A 1 528 ? -16.891 -33.812 -0.263 1 91.12 528 PRO A C 1
ATOM 4173 O O . PRO A 1 528 ? -16.328 -33.906 0.832 1 91.12 528 PRO A O 1
ATOM 4176 N N . ARG A 1 529 ? -17.312 -32.656 -0.734 1 95.81 529 ARG A N 1
ATOM 4177 C CA . ARG A 1 529 ? -17.078 -31.391 -0.028 1 95.81 529 ARG A CA 1
ATOM 4178 C C . ARG A 1 529 ? -17.734 -31.406 1.348 1 95.81 529 ARG A C 1
ATOM 4180 O O . ARG A 1 529 ? -17.172 -30.906 2.318 1 95.81 529 ARG A O 1
ATOM 4187 N N . VAL A 1 530 ? -18.938 -31.938 1.445 1 96.31 530 VAL A N 1
ATOM 4188 C CA . VAL A 1 530 ? -19.656 -32 2.713 1 96.31 530 VAL A CA 1
ATOM 4189 C C . VAL A 1 530 ? -18.828 -32.781 3.734 1 96.31 530 VAL A C 1
ATOM 4191 O O . VAL A 1 530 ? -18.656 -32.344 4.867 1 96.31 530 VAL A O 1
ATOM 4194 N N . GLN A 1 531 ? -18.344 -33.875 3.285 1 95.75 531 GLN A N 1
ATOM 4195 C CA . GLN A 1 531 ? -17.547 -34.719 4.164 1 95.75 531 GLN A CA 1
ATOM 4196 C C . GLN A 1 531 ? -16.234 -34.031 4.539 1 95.75 531 GLN A C 1
ATOM 4198 O O . GLN A 1 531 ? -15.781 -34.125 5.684 1 95.75 531 GLN A O 1
ATOM 4203 N N . ARG A 1 532 ? -15.594 -33.406 3.588 1 97.38 532 ARG A N 1
ATOM 4204 C CA . ARG A 1 532 ? -14.312 -32.781 3.826 1 97.38 532 ARG A CA 1
ATOM 4205 C C . ARG A 1 532 ? -14.461 -31.609 4.801 1 97.38 532 ARG A C 1
ATOM 4207 O O . ARG A 1 532 ? -13.586 -31.375 5.637 1 97.38 532 ARG A O 1
ATOM 4214 N N . VAL A 1 533 ? -15.539 -30.859 4.668 1 97.88 533 VAL A N 1
ATOM 4215 C CA . VAL A 1 533 ? -15.797 -29.75 5.59 1 97.88 533 VAL A CA 1
ATOM 4216 C C . VAL A 1 533 ? -15.961 -30.297 7.008 1 97.88 533 VAL A C 1
ATOM 4218 O O . VAL A 1 533 ? -15.414 -29.734 7.961 1 97.88 533 VAL A O 1
ATOM 4221 N N . GLU A 1 534 ? -16.672 -31.391 7.168 1 97.81 534 GLU A N 1
ATOM 4222 C CA . GLU A 1 534 ? -16.875 -32 8.477 1 97.81 534 GLU A CA 1
ATOM 4223 C C . GLU A 1 534 ? -15.547 -32.5 9.055 1 97.81 534 GLU A C 1
ATOM 4225 O O . GLU A 1 534 ? -15.273 -32.344 10.242 1 97.81 534 GLU A O 1
ATOM 4230 N N . GLU A 1 535 ? -14.812 -33.156 8.219 1 98 535 GLU A N 1
ATOM 4231 C CA . GLU A 1 535 ? -13.508 -33.656 8.656 1 98 535 GLU A CA 1
ATOM 4232 C C . GLU A 1 535 ? -12.602 -32.5 9.102 1 98 535 GLU A C 1
ATOM 4234 O O . GLU A 1 535 ? -11.898 -32.625 10.102 1 98 535 GLU A O 1
ATOM 4239 N N . TRP A 1 536 ? -12.586 -31.453 8.305 1 98.62 536 TRP A N 1
ATOM 4240 C CA . TRP A 1 536 ? -11.766 -30.297 8.672 1 98.62 536 TRP A CA 1
ATOM 4241 C C . TRP A 1 536 ? -12.211 -29.719 10.008 1 98.62 536 TRP A C 1
ATOM 4243 O O . TRP A 1 536 ? -11.375 -29.344 10.836 1 98.62 536 TRP A O 1
ATOM 4253 N N . ARG A 1 537 ? -13.5 -29.625 10.25 1 98.31 537 ARG A N 1
ATOM 4254 C CA . ARG A 1 537 ? -14.016 -29.094 11.5 1 98.31 537 ARG A CA 1
ATOM 4255 C C . ARG A 1 537 ? -13.547 -29.922 12.688 1 98.31 537 ARG A C 1
ATOM 4257 O O . ARG A 1 537 ? -13.242 -29.391 13.75 1 98.31 537 ARG A O 1
ATOM 4264 N N . LYS A 1 538 ? -13.523 -31.234 12.5 1 98.38 538 LYS A N 1
ATOM 4265 C CA . LYS A 1 538 ? -13.016 -32.094 13.547 1 98.38 538 LYS A CA 1
ATOM 4266 C C . LYS A 1 538 ? -11.539 -31.828 13.828 1 98.38 538 LYS A C 1
ATOM 4268 O O . LYS A 1 538 ? -11.125 -31.766 14.984 1 98.38 538 LYS A O 1
ATOM 4273 N N . ARG A 1 539 ? -10.82 -31.688 12.773 1 98.44 539 ARG A N 1
ATOM 4274 C CA . ARG A 1 539 ? -9.398 -31.391 12.922 1 98.44 539 ARG A CA 1
ATOM 4275 C C . ARG A 1 539 ? -9.188 -30.031 13.594 1 98.44 539 ARG A C 1
ATOM 4277 O O . ARG A 1 539 ? -8.258 -29.859 14.383 1 98.44 539 ARG A O 1
ATOM 4284 N N . TRP A 1 540 ? -10.008 -29.031 13.242 1 98.75 540 TRP A N 1
ATOM 4285 C CA . TRP A 1 540 ? -9.961 -27.703 13.836 1 98.75 540 TRP A CA 1
ATOM 4286 C C . TRP A 1 540 ? -10.195 -27.766 15.344 1 98.75 540 TRP A C 1
ATOM 4288 O O . TRP A 1 540 ? -9.484 -27.125 16.125 1 98.75 540 TRP A O 1
ATOM 4298 N N . GLU A 1 541 ? -11.156 -28.562 15.742 1 98.75 541 GLU A N 1
ATOM 4299 C CA . GLU A 1 541 ? -11.453 -28.703 17.156 1 98.75 541 GLU A CA 1
ATOM 4300 C C . GLU A 1 541 ? -10.289 -29.359 17.906 1 98.75 541 GLU A C 1
ATOM 4302 O O . GLU A 1 541 ? -9.945 -28.922 19.016 1 98.75 541 GLU A O 1
ATOM 4307 N N . VAL A 1 542 ? -9.742 -30.391 17.312 1 98.75 542 VAL A N 1
ATOM 4308 C CA . VAL A 1 542 ? -8.594 -31.062 17.906 1 98.75 542 VAL A CA 1
ATOM 4309 C C . VAL A 1 542 ? -7.43 -30.078 18.047 1 98.75 542 VAL A C 1
ATOM 4311 O O . VAL A 1 542 ? -6.73 -30.078 19.062 1 98.75 542 VAL A O 1
ATOM 4314 N N . PHE A 1 543 ? -7.18 -29.328 17.078 1 98.69 543 PHE A N 1
ATOM 4315 C CA . PHE A 1 543 ? -6.145 -28.297 17.078 1 98.69 543 PHE A CA 1
ATOM 4316 C C . PHE A 1 543 ? -6.383 -27.297 18.203 1 98.69 543 PHE A C 1
ATOM 4318 O O . PHE A 1 543 ? -5.457 -26.938 18.938 1 98.69 543 PHE A O 1
ATOM 4325 N N . CYS A 1 544 ? -7.633 -26.75 18.312 1 98.88 544 CYS A N 1
ATOM 4326 C CA . CYS A 1 544 ? -7.965 -25.797 19.359 1 98.88 544 CYS A CA 1
ATOM 4327 C C . CYS A 1 544 ? -7.742 -26.406 20.734 1 98.88 544 CYS A C 1
ATOM 4329 O O . CYS A 1 544 ? -7.27 -25.719 21.656 1 98.88 544 CYS A O 1
ATOM 4331 N N . GLU A 1 545 ? -8.086 -27.703 20.859 1 98.75 545 GLU A N 1
ATOM 4332 C CA . GLU A 1 545 ? -7.809 -28.406 22.109 1 98.75 545 GLU A CA 1
ATOM 4333 C C . GLU A 1 545 ? -6.312 -28.438 22.406 1 98.75 545 GLU A C 1
ATOM 4335 O O . GLU A 1 545 ? -5.898 -28.25 23.562 1 98.75 545 GLU A O 1
ATOM 4340 N N . TRP A 1 546 ? -5.594 -28.672 21.406 1 98.81 546 TRP A N 1
ATOM 4341 C CA . TRP A 1 546 ? -4.141 -28.703 21.562 1 98.81 546 TRP A CA 1
ATOM 4342 C C . TRP A 1 546 ? -3.617 -27.328 21.984 1 98.81 546 TRP A C 1
ATOM 4344 O O . TRP A 1 546 ? -2.74 -27.234 22.844 1 98.81 546 TRP A O 1
ATOM 4354 N N . VAL A 1 547 ? -4.098 -26.234 21.406 1 98.81 547 VAL A N 1
ATOM 4355 C CA . VAL A 1 547 ? -3.676 -24.875 21.766 1 98.81 547 VAL A CA 1
ATOM 4356 C C . VAL A 1 547 ? -3.953 -24.625 23.234 1 98.81 547 VAL A C 1
ATOM 4358 O O . VAL A 1 547 ? -3.092 -24.125 23.969 1 98.81 547 VAL A O 1
ATOM 4361 N N . VAL A 1 548 ? -5.152 -25.031 23.641 1 98.56 548 VAL A N 1
ATOM 4362 C CA . VAL A 1 548 ? -5.543 -24.797 25.031 1 98.56 548 VAL A CA 1
ATOM 4363 C C . VAL A 1 548 ? -4.664 -25.641 25.953 1 98.56 548 VAL A C 1
ATOM 4365 O O . VAL A 1 548 ? -4.234 -25.156 27.016 1 98.56 548 VAL A O 1
ATOM 4368 N N . ALA A 1 549 ? -4.391 -26.828 25.562 1 98.5 549 ALA A N 1
ATOM 4369 C CA . ALA A 1 549 ? -3.584 -27.734 26.391 1 98.5 549 ALA A CA 1
ATOM 4370 C C . ALA A 1 549 ? -2.137 -27.25 26.469 1 98.5 549 ALA A C 1
ATOM 4372 O O . ALA A 1 549 ? -1.532 -27.234 27.547 1 98.5 549 ALA A O 1
ATOM 4373 N N . GLU A 1 550 ? -1.612 -26.891 25.359 1 98.31 550 GLU A N 1
ATOM 4374 C CA . GLU A 1 550 ? -0.19 -26.578 25.266 1 98.31 550 GLU A CA 1
ATOM 4375 C C . GLU A 1 550 ? 0.098 -25.156 25.75 1 98.31 550 GLU A C 1
ATOM 4377 O O . GLU A 1 550 ? 1.158 -24.891 26.312 1 98.31 550 GLU A O 1
ATOM 4382 N N . PHE A 1 551 ? -0.852 -24.234 25.562 1 98.12 551 PHE A N 1
ATOM 4383 C CA . PHE A 1 551 ? -0.588 -22.828 25.828 1 98.12 551 PHE A CA 1
ATOM 4384 C C . PHE A 1 551 ? -1.575 -22.281 26.859 1 98.12 551 PHE A C 1
ATOM 4386 O O . PHE A 1 551 ? -1.757 -21.062 26.953 1 98.12 551 PHE A O 1
ATOM 4393 N N . GLY A 1 552 ? -2.229 -23.078 27.578 1 96.31 552 GLY A N 1
ATOM 4394 C CA . GLY A 1 552 ? -3.238 -22.688 28.547 1 96.31 552 GLY A CA 1
ATOM 4395 C C . GLY A 1 552 ? -2.709 -21.719 29.609 1 96.31 552 GLY A C 1
ATOM 4396 O O . GLY A 1 552 ? -3.482 -21.016 30.25 1 96.31 552 GLY A O 1
ATOM 4397 N N . HIS A 1 553 ? -1.392 -21.688 29.812 1 94.56 553 HIS A N 1
ATOM 4398 C CA . HIS A 1 553 ? -0.791 -20.812 30.812 1 94.56 553 HIS A CA 1
ATOM 4399 C C . HIS A 1 553 ? -0.967 -19.344 30.438 1 94.56 553 HIS A C 1
ATOM 4401 O O . HIS A 1 553 ? -0.805 -18.469 31.281 1 94.56 553 HIS A O 1
ATOM 4407 N N . TRP A 1 554 ? -1.469 -19.031 29.203 1 92.94 554 TRP A N 1
ATOM 4408 C CA . TRP A 1 554 ? -1.712 -17.672 28.734 1 92.94 554 TRP A CA 1
ATOM 4409 C C . TRP A 1 554 ? -3.102 -17.203 29.156 1 92.94 554 TRP A C 1
ATOM 4411 O O . TRP A 1 554 ? -3.402 -16 29.078 1 92.94 554 TRP A O 1
ATOM 4421 N N . GLU A 1 555 ? -4.098 -17.969 29.516 1 89.38 555 GLU A N 1
ATOM 4422 C CA . GLU A 1 555 ? -5.461 -17.578 29.859 1 89.38 555 GLU A CA 1
ATOM 4423 C C . GLU A 1 555 ? -5.473 -16.609 31.047 1 89.38 555 GLU A C 1
ATOM 4425 O O . GLU A 1 555 ? -6.32 -15.719 31.125 1 89.38 555 GLU A O 1
ATOM 4430 N N . GLY A 1 556 ? -4.473 -16.578 31.969 1 75 556 GLY A N 1
ATOM 4431 C CA . GLY A 1 556 ? -4.453 -15.734 33.156 1 75 556 GLY A CA 1
ATOM 4432 C C . GLY A 1 556 ? -3.529 -14.539 33 1 75 556 GLY A C 1
ATOM 4433 O O . GLY A 1 556 ? -3.379 -13.758 33.938 1 75 556 GLY A O 1
ATOM 4434 N N . LYS A 1 557 ? -3.129 -14.305 31.906 1 72.62 557 LYS A N 1
ATOM 4435 C CA . LYS A 1 557 ? -2.195 -13.203 31.703 1 72.62 557 LYS A CA 1
ATOM 4436 C C . LYS A 1 557 ? -2.877 -12.031 31 1 72.62 557 LYS A C 1
ATOM 4438 O O . LYS A 1 557 ? -3.789 -12.227 30.188 1 72.62 557 LYS A O 1
ATOM 4443 N N . MET B 1 1 ? -9.25 -30.484 -40.438 1 30.3 1 MET B N 1
ATOM 4444 C CA . MET B 1 1 ? -10.594 -30.438 -39.875 1 30.3 1 MET B CA 1
ATOM 4445 C C . MET B 1 1 ? -10.609 -29.547 -38.625 1 30.3 1 MET B C 1
ATOM 4447 O O . MET B 1 1 ? -10.375 -30.031 -37.5 1 30.3 1 MET B O 1
ATOM 4451 N N . ALA B 1 2 ? -9.891 -28.406 -38.562 1 41.16 2 ALA B N 1
ATOM 4452 C CA . ALA B 1 2 ? -10.117 -27.438 -37.5 1 41.16 2 ALA B CA 1
ATOM 4453 C C . ALA B 1 2 ? -11.609 -27.25 -37.25 1 41.16 2 ALA B C 1
ATOM 4455 O O . ALA B 1 2 ? -12.344 -26.797 -38.125 1 41.16 2 ALA B O 1
ATOM 4456 N N . ASN B 1 3 ? -12.32 -28.141 -36.562 1 44.75 3 ASN B N 1
ATOM 4457 C CA . ASN B 1 3 ? -13.75 -28.344 -36.375 1 44.75 3 ASN B CA 1
ATOM 4458 C C . ASN B 1 3 ? -14.477 -27.031 -36.125 1 44.75 3 ASN B C 1
ATOM 4460 O O . ASN B 1 3 ? -14.141 -26.297 -35.188 1 44.75 3 ASN B O 1
ATOM 4464 N N . SER B 1 4 ? -14.93 -26.438 -37.125 1 52.78 4 SER B N 1
ATOM 4465 C CA . SER B 1 4 ? -15.711 -25.219 -37.344 1 52.78 4 SER B CA 1
ATOM 4466 C C . SER B 1 4 ? -16.797 -25.078 -36.281 1 52.78 4 SER B C 1
ATOM 4468 O O . SER B 1 4 ? -17.719 -25.891 -36.219 1 52.78 4 SER B O 1
ATOM 4470 N N . ILE B 1 5 ? -16.297 -24.953 -34.969 1 63.38 5 ILE B N 1
ATOM 4471 C CA . ILE B 1 5 ? -17.359 -24.609 -34.031 1 63.38 5 ILE B CA 1
ATOM 4472 C C . ILE B 1 5 ? -18.297 -23.578 -34.656 1 63.38 5 ILE B C 1
ATOM 4474 O O . ILE B 1 5 ? -17.844 -22.547 -35.188 1 63.38 5 ILE B O 1
ATOM 4478 N N . ASP B 1 6 ? -19.359 -24.078 -35.312 1 62.41 6 ASP B N 1
ATOM 4479 C CA . ASP B 1 6 ? -20.406 -23.234 -35.906 1 62.41 6 ASP B CA 1
ATOM 4480 C C . ASP B 1 6 ? -20.906 -22.203 -34.906 1 62.41 6 ASP B C 1
ATOM 4482 O O . ASP B 1 6 ? -21.969 -22.375 -34.312 1 62.41 6 ASP B O 1
ATOM 4486 N N . ILE B 1 7 ? -20.094 -21.625 -34.094 1 71.25 7 ILE B N 1
ATOM 4487 C CA . ILE B 1 7 ? -20.578 -20.609 -33.188 1 71.25 7 ILE B CA 1
ATOM 4488 C C . ILE B 1 7 ? -20.406 -19.219 -33.812 1 71.25 7 ILE B C 1
ATOM 4490 O O . ILE B 1 7 ? -19.422 -18.969 -34.5 1 71.25 7 ILE B O 1
ATOM 4494 N N . ASP B 1 8 ? -21.516 -18.562 -33.844 1 86.56 8 ASP B N 1
ATOM 4495 C CA . ASP B 1 8 ? -21.391 -17.172 -34.219 1 86.56 8 ASP B CA 1
ATOM 4496 C C . ASP B 1 8 ? -20.609 -16.375 -33.188 1 86.56 8 ASP B C 1
ATOM 4498 O O . ASP B 1 8 ? -21.219 -15.672 -32.344 1 86.56 8 ASP B O 1
ATOM 4502 N N . ILE B 1 9 ? -19.328 -16.5 -33.125 1 88.88 9 ILE B N 1
ATOM 4503 C CA . ILE B 1 9 ? -18.422 -15.898 -32.156 1 88.88 9 ILE B CA 1
ATOM 4504 C C . ILE B 1 9 ? -18.594 -14.383 -32.156 1 88.88 9 ILE B C 1
ATOM 4506 O O . ILE B 1 9 ? -18.484 -13.742 -31.109 1 88.88 9 ILE B O 1
ATOM 4510 N N . ASP B 1 10 ? -18.891 -13.844 -33.281 1 91.12 10 ASP B N 1
ATOM 4511 C CA . ASP B 1 10 ? -19.062 -12.398 -33.375 1 91.12 10 ASP B CA 1
ATOM 4512 C C . ASP B 1 10 ? -20.281 -11.93 -32.594 1 91.12 10 ASP B C 1
ATOM 4514 O O . ASP B 1 10 ? -20.234 -10.891 -31.922 1 91.12 10 ASP B O 1
ATOM 4518 N N . LYS B 1 11 ? -21.375 -12.664 -32.781 1 93.56 11 LYS B N 1
ATOM 4519 C CA . LYS B 1 11 ? -22.578 -12.328 -32.031 1 93.56 11 LYS B CA 1
ATOM 4520 C C . LYS B 1 11 ? -22.344 -12.461 -30.516 1 93.56 11 LYS B C 1
ATOM 4522 O O . LYS B 1 11 ? -22.797 -11.617 -29.75 1 93.56 11 LYS B O 1
ATOM 4527 N N . GLN B 1 12 ? -21.672 -13.492 -30.078 1 94.5 12 GLN B N 1
ATOM 4528 C CA . GLN B 1 12 ? -21.375 -13.695 -28.672 1 94.5 12 GLN B CA 1
ATOM 4529 C C . GLN B 1 12 ? -20.484 -12.578 -28.125 1 94.5 12 GLN B C 1
ATOM 4531 O O . GLN B 1 12 ? -20.688 -12.117 -27 1 94.5 12 GLN B O 1
ATOM 4536 N N . ILE B 1 13 ? -19.547 -12.195 -28.891 1 96.25 13 ILE B N 1
ATOM 4537 C CA . ILE B 1 13 ? -18.656 -11.117 -28.5 1 96.25 13 ILE B CA 1
ATOM 4538 C C . ILE B 1 13 ? -19.453 -9.82 -28.328 1 96.25 13 ILE B C 1
ATOM 4540 O O . ILE B 1 13 ? -19.25 -9.102 -27.344 1 96.25 13 ILE B O 1
ATOM 4544 N N . SER B 1 14 ? -20.297 -9.531 -29.281 1 96.38 14 SER B N 1
ATOM 4545 C CA . SER B 1 14 ? -21.109 -8.312 -29.203 1 96.38 14 SER B CA 1
ATOM 4546 C C . SER B 1 14 ? -21.969 -8.297 -27.953 1 96.38 14 SER B C 1
ATOM 4548 O O . SER B 1 14 ? -22.062 -7.27 -27.281 1 96.38 14 SER B O 1
ATOM 4550 N N . GLU B 1 15 ? -22.625 -9.414 -27.672 1 96.69 15 GLU B N 1
ATOM 4551 C CA . GLU B 1 15 ? -23.453 -9.523 -26.469 1 96.69 15 GLU B CA 1
ATOM 4552 C C . GLU B 1 15 ? -22.609 -9.367 -25.203 1 96.69 15 GLU B C 1
ATOM 4554 O O . GLU B 1 15 ? -23.031 -8.703 -24.25 1 96.69 15 GLU B O 1
ATOM 4559 N N . TYR B 1 16 ? -21.469 -9.984 -25.281 1 97.31 16 TYR B N 1
ATOM 4560 C CA . TYR B 1 16 ? -20.531 -9.883 -24.156 1 97.31 16 TYR B CA 1
ATOM 4561 C C . TYR B 1 16 ? -20.125 -8.438 -23.922 1 97.31 16 TYR B C 1
ATOM 4563 O O . TYR B 1 16 ? -20.109 -7.969 -22.781 1 97.31 16 TYR B O 1
ATOM 4571 N N . LEU B 1 17 ? -19.75 -7.742 -24.906 1 98.12 17 LEU B N 1
ATOM 4572 C CA . LEU B 1 17 ? -19.281 -6.367 -24.797 1 98.12 17 LEU B CA 1
ATOM 4573 C C . LEU B 1 17 ? -20.359 -5.453 -24.25 1 98.12 17 LEU B C 1
ATOM 4575 O O . LEU B 1 17 ? -20.078 -4.523 -23.484 1 98.12 17 LEU B O 1
ATOM 4579 N N . LYS B 1 18 ? -21.609 -5.711 -24.594 1 98.12 18 LYS B N 1
ATOM 4580 C CA . LYS B 1 18 ? -22.719 -4.941 -24.062 1 98.12 18 LYS B CA 1
ATOM 4581 C C . LYS B 1 18 ? -22.844 -5.148 -22.547 1 98.12 18 LYS B C 1
ATOM 4583 O O . LYS B 1 18 ? -23.047 -4.188 -21.797 1 98.12 18 LYS B O 1
ATOM 4588 N N . LYS B 1 19 ? -22.766 -6.402 -22.156 1 98.19 19 LYS B N 1
ATOM 4589 C CA . LYS B 1 19 ? -22.828 -6.719 -20.734 1 98.19 19 LYS B CA 1
ATOM 4590 C C . LYS B 1 19 ? -21.656 -6.066 -19.984 1 98.19 19 LYS B C 1
ATOM 4592 O O . LYS B 1 19 ? -21.844 -5.559 -18.875 1 98.19 19 LYS B O 1
ATOM 4597 N N . ARG B 1 20 ? -20.531 -6.129 -20.562 1 98.31 20 ARG B N 1
ATOM 4598 C CA . ARG B 1 20 ? -19.344 -5.555 -19.969 1 98.31 20 ARG B CA 1
ATOM 4599 C C . ARG B 1 20 ? -19.484 -4.043 -19.797 1 98.31 20 ARG B C 1
ATOM 4601 O O . ARG B 1 20 ? -19.125 -3.494 -18.75 1 98.31 20 ARG B O 1
ATOM 4608 N N . GLU B 1 21 ? -19.922 -3.4 -20.812 1 97.88 21 GLU B N 1
ATOM 4609 C CA . GLU B 1 21 ? -20.125 -1.955 -20.75 1 97.88 21 GLU B CA 1
ATOM 4610 C C . GLU B 1 21 ? -21.125 -1.577 -19.672 1 97.88 21 GLU B C 1
ATOM 4612 O O . GLU B 1 21 ? -20.938 -0.59 -18.953 1 97.88 21 GLU B O 1
ATOM 4617 N N . ALA B 1 22 ? -22.188 -2.314 -19.562 1 98.31 22 ALA B N 1
ATOM 4618 C CA . ALA B 1 22 ? -23.203 -2.068 -18.547 1 98.31 22 ALA B CA 1
ATOM 4619 C C . ALA B 1 22 ? -22.609 -2.242 -17.141 1 98.31 22 ALA B C 1
ATOM 4621 O O . ALA B 1 22 ? -22.922 -1.477 -16.234 1 98.31 22 ALA B O 1
ATOM 4622 N N . LEU B 1 23 ? -21.812 -3.24 -16.984 1 98.31 23 LEU B N 1
ATOM 4623 C CA . LEU B 1 23 ? -21.172 -3.504 -15.703 1 98.31 23 LEU B CA 1
ATOM 4624 C C . LEU B 1 23 ? -20.234 -2.367 -15.32 1 98.31 23 LEU B C 1
ATOM 4626 O O . LEU B 1 23 ? -20.234 -1.917 -14.172 1 98.31 23 LEU B O 1
ATOM 4630 N N . VAL B 1 24 ? -19.422 -1.942 -16.234 1 97.75 24 VAL B N 1
ATOM 4631 C CA . VAL B 1 24 ? -18.484 -0.841 -16 1 97.75 24 VAL B CA 1
ATOM 4632 C C . VAL B 1 24 ? -19.266 0.424 -15.648 1 97.75 24 VAL B C 1
ATOM 4634 O O . VAL B 1 24 ? -18.875 1.161 -14.734 1 97.75 24 VAL B O 1
ATOM 4637 N N . ALA B 1 25 ? -20.359 0.654 -16.375 1 97.25 25 ALA B N 1
ATOM 4638 C CA . ALA B 1 25 ? -21.188 1.832 -16.109 1 97.25 25 ALA B CA 1
ATOM 4639 C C . ALA B 1 25 ? -21.766 1.804 -14.703 1 97.25 25 ALA B C 1
ATOM 4641 O O . ALA B 1 25 ? -21.828 2.834 -14.031 1 97.25 25 ALA B O 1
ATOM 4642 N N . LYS B 1 26 ? -22.203 0.664 -14.289 1 97.81 26 LYS B N 1
ATOM 4643 C CA . LYS B 1 26 ? -22.75 0.518 -12.945 1 97.81 26 LYS B CA 1
ATOM 4644 C C . LYS B 1 26 ? -21.688 0.827 -11.883 1 97.81 26 LYS B C 1
ATOM 4646 O O . LYS B 1 26 ? -21.984 1.479 -10.883 1 97.81 26 LYS B O 1
ATOM 4651 N N . GLU B 1 27 ? -20.516 0.305 -12.133 1 96.62 27 GLU B N 1
ATOM 4652 C CA . GLU B 1 27 ? -19.391 0.598 -11.234 1 96.62 27 GLU B CA 1
ATOM 4653 C C . GLU B 1 27 ? -19.141 2.1 -11.141 1 96.62 27 GLU B C 1
ATOM 4655 O O . GLU B 1 27 ? -18.938 2.633 -10.055 1 96.62 27 GLU B O 1
ATOM 4660 N N . LYS B 1 28 ? -19.188 2.816 -12.195 1 96.75 28 LYS B N 1
ATOM 4661 C CA . LYS B 1 28 ? -18.859 4.238 -12.273 1 96.75 28 LYS B CA 1
ATOM 4662 C C . LYS B 1 28 ? -19.938 5.09 -11.602 1 96.75 28 LYS B C 1
ATOM 4664 O O . LYS B 1 28 ? -19.656 6.195 -11.141 1 96.75 28 LYS B O 1
ATOM 4669 N N . GLU B 1 29 ? -21.156 4.621 -11.461 1 97.94 29 GLU B N 1
ATOM 4670 C CA . GLU B 1 29 ? -22.25 5.348 -10.82 1 97.94 29 GLU B CA 1
ATOM 4671 C C . GLU B 1 29 ? -21.969 5.555 -9.336 1 97.94 29 GLU B C 1
ATOM 4673 O O . GLU B 1 29 ? -22.531 6.465 -8.719 1 97.94 29 GLU B O 1
ATOM 4678 N N . LEU B 1 30 ? -21.141 4.738 -8.797 1 97.94 30 LEU B N 1
ATOM 4679 C CA . LEU B 1 30 ? -20.906 4.773 -7.359 1 97.94 30 LEU B CA 1
ATOM 4680 C C . LEU B 1 30 ? -19.797 5.773 -7.012 1 97.94 30 LEU B C 1
ATOM 4682 O O . LEU B 1 30 ? -19.641 6.141 -5.848 1 97.94 30 LEU B O 1
ATOM 4686 N N . ARG B 1 31 ? -19.109 6.289 -7.957 1 98.06 31 ARG B N 1
ATOM 4687 C CA . ARG B 1 31 ? -17.891 7.07 -7.723 1 98.06 31 ARG B CA 1
ATOM 4688 C C . ARG B 1 31 ? -18.234 8.477 -7.242 1 98.06 31 ARG B C 1
ATOM 4690 O O . ARG B 1 31 ? -19.328 8.992 -7.531 1 98.06 31 ARG B O 1
ATOM 4697 N N . HIS B 1 32 ? -17.297 9.125 -6.648 1 96.62 32 HIS B N 1
ATOM 4698 C CA . HIS B 1 32 ? -17.406 10.453 -6.066 1 96.62 32 HIS B CA 1
ATOM 4699 C C . HIS B 1 32 ? -17.734 11.492 -7.133 1 96.62 32 HIS B C 1
ATOM 4701 O O . HIS B 1 32 ? -18.406 12.492 -6.848 1 96.62 32 HIS B O 1
ATOM 4707 N N . ASP B 1 33 ? -17.281 11.258 -8.367 1 98.12 33 ASP B N 1
ATOM 4708 C CA . ASP B 1 33 ? -17.328 12.297 -9.391 1 98.12 33 ASP B CA 1
ATOM 4709 C C . ASP B 1 33 ? -18.453 12.039 -10.391 1 98.12 33 ASP B C 1
ATOM 4711 O O . ASP B 1 33 ? -18.5 12.656 -11.453 1 98.12 33 ASP B O 1
ATOM 4715 N N . TYR B 1 34 ? -19.328 11.062 -10.109 1 98.19 34 TYR B N 1
ATOM 4716 C CA . TYR B 1 34 ? -20.375 10.688 -11.047 1 98.19 34 TYR B CA 1
ATOM 4717 C C . TYR B 1 34 ? -21.25 11.891 -11.383 1 98.19 34 TYR B C 1
ATOM 4719 O O . TYR B 1 34 ? -21.453 12.203 -12.562 1 98.19 34 TYR B O 1
ATOM 4727 N N . LYS B 1 35 ? -21.766 12.602 -10.406 1 97.75 35 LYS B N 1
ATOM 4728 C CA . LYS B 1 35 ? -22.641 13.758 -10.625 1 97.75 35 LYS B CA 1
ATOM 4729 C C . LYS B 1 35 ? -21.875 14.891 -11.297 1 97.75 35 LYS B C 1
ATOM 4731 O O . LYS B 1 35 ? -22.438 15.602 -12.141 1 97.75 35 LYS B O 1
ATOM 4736 N N . PHE B 1 36 ? -20.656 15.07 -10.867 1 98.38 36 PHE B N 1
ATOM 4737 C CA . PHE B 1 36 ? -19.844 16.109 -11.461 1 98.38 36 PHE B CA 1
ATOM 4738 C C . PHE B 1 36 ? -19.656 15.875 -12.961 1 98.38 36 PHE B C 1
ATOM 4740 O O . PHE B 1 36 ? -19.812 16.797 -13.758 1 98.38 36 PHE B O 1
ATOM 4747 N N . ARG B 1 37 ? -19.344 14.664 -13.367 1 98.12 37 ARG B N 1
ATOM 4748 C CA . ARG B 1 37 ? -19.156 14.297 -14.766 1 98.12 37 ARG B CA 1
ATOM 4749 C C . ARG B 1 37 ? -20.422 14.562 -15.578 1 98.12 37 ARG B C 1
ATOM 4751 O O . ARG B 1 37 ? -20.344 15.023 -16.719 1 98.12 37 ARG B O 1
ATOM 4758 N N . LYS B 1 38 ? -21.531 14.32 -15 1 97.5 38 LYS B N 1
ATOM 4759 C CA . LYS B 1 38 ? -22.797 14.5 -15.68 1 97.5 38 LYS B CA 1
ATOM 4760 C C . LYS B 1 38 ? -23.109 15.984 -15.875 1 97.5 38 LYS B C 1
ATOM 4762 O O . LYS B 1 38 ? -23.828 16.359 -16.812 1 97.5 38 LYS B O 1
ATOM 4767 N N . SER B 1 39 ? -22.516 16.812 -15.062 1 97.56 39 SER B N 1
ATOM 4768 C CA . SER B 1 39 ? -22.859 18.234 -15.07 1 97.56 39 SER B CA 1
ATOM 4769 C C . SER B 1 39 ? -21.875 19.031 -15.914 1 97.56 39 SER B C 1
ATOM 4771 O O . SER B 1 39 ? -22 20.25 -16.062 1 97.56 39 SER B O 1
ATOM 4773 N N . LEU B 1 40 ? -20.906 18.422 -16.453 1 98.31 40 LEU B N 1
ATOM 4774 C CA . LEU B 1 40 ? -19.859 19.125 -17.188 1 98.31 40 LEU B CA 1
ATOM 4775 C C . LEU B 1 40 ? -20.422 19.797 -18.422 1 98.31 40 LEU B C 1
ATOM 4777 O O . LEU B 1 40 ? -21.297 19.25 -19.094 1 98.31 40 LEU B O 1
ATOM 4781 N N . SER B 1 41 ? -20 21.031 -18.766 1 98.5 41 SER B N 1
ATOM 4782 C CA . SER B 1 41 ? -20.297 21.688 -20.031 1 98.5 41 SER B CA 1
ATOM 4783 C C . SER B 1 41 ? -19.609 20.984 -21.188 1 98.5 41 SER B C 1
ATOM 4785 O O . SER B 1 41 ? -18.703 20.188 -20.984 1 98.5 41 SER B O 1
ATOM 4787 N N . PRO B 1 42 ? -20.062 21.25 -22.406 1 98.19 42 PRO B N 1
ATOM 4788 C CA . PRO B 1 42 ? -19.359 20.703 -23.562 1 98.19 42 PRO B CA 1
ATOM 4789 C C . PRO B 1 42 ? -17.891 21.078 -23.609 1 98.19 42 PRO B C 1
ATOM 4791 O O . PRO B 1 42 ? -17.047 20.234 -23.953 1 98.19 42 PRO B O 1
ATOM 4794 N N . THR B 1 43 ? -17.594 22.297 -23.203 1 98.38 43 THR B N 1
ATOM 4795 C CA . THR B 1 43 ? -16.203 22.75 -23.188 1 98.38 43 THR B CA 1
ATOM 4796 C C . THR B 1 43 ? -15.391 21.953 -22.172 1 98.38 43 THR B C 1
ATOM 4798 O O . THR B 1 43 ? -14.266 21.562 -22.453 1 98.38 43 THR B O 1
ATOM 4801 N N . ALA B 1 44 ? -15.961 21.734 -21.016 1 98.69 44 ALA B N 1
ATOM 4802 C CA . ALA B 1 44 ? -15.266 20.984 -19.969 1 98.69 44 ALA B CA 1
ATOM 4803 C C . ALA B 1 44 ? -15.039 19.531 -20.406 1 98.69 44 ALA B C 1
ATOM 4805 O O . ALA B 1 44 ? -14.008 18.938 -20.094 1 98.69 44 ALA B O 1
ATOM 4806 N N . LYS B 1 45 ? -15.992 18.953 -21.109 1 98.31 45 LYS B N 1
ATOM 4807 C CA . LYS B 1 45 ? -15.836 17.594 -21.625 1 98.31 45 LYS B CA 1
ATOM 4808 C C . LYS B 1 45 ? -14.695 17.516 -22.625 1 98.31 45 LYS B C 1
ATOM 4810 O O . LYS B 1 45 ? -13.922 16.547 -22.625 1 98.31 45 LYS B O 1
ATOM 4815 N N . ARG B 1 46 ? -14.648 18.531 -23.484 1 98.31 46 ARG B N 1
ATOM 4816 C CA . ARG B 1 46 ? -13.562 18.578 -24.453 1 98.31 46 ARG B CA 1
ATOM 4817 C C . ARG B 1 46 ? -12.211 18.703 -23.75 1 98.31 46 ARG B C 1
ATOM 4819 O O . ARG B 1 46 ? -11.25 18.031 -24.125 1 98.31 46 ARG B O 1
ATOM 4826 N N . ALA B 1 47 ? -12.156 19.578 -22.766 1 98.81 47 ALA B N 1
ATOM 4827 C CA . ALA B 1 47 ? -10.922 19.75 -22.016 1 98.81 47 ALA B CA 1
ATOM 4828 C C . ALA B 1 47 ? -10.484 18.422 -21.375 1 98.81 47 ALA B C 1
ATOM 4830 O O . ALA B 1 47 ? -9.305 18.078 -21.406 1 98.81 47 ALA B O 1
ATOM 4831 N N . ALA B 1 48 ? -11.43 17.719 -20.797 1 98.56 48 ALA B N 1
ATOM 4832 C CA . ALA B 1 48 ? -11.148 16.453 -20.141 1 98.56 48 ALA B CA 1
ATOM 4833 C C . ALA B 1 48 ? -10.602 15.438 -21.156 1 98.56 48 ALA B C 1
ATOM 4835 O O . ALA B 1 48 ? -9.672 14.688 -20.844 1 98.56 48 ALA B O 1
ATOM 4836 N N . ALA B 1 49 ? -11.18 15.406 -22.297 1 98.19 49 ALA B N 1
ATOM 4837 C CA . ALA B 1 49 ? -10.727 14.492 -23.344 1 98.19 49 ALA B CA 1
ATOM 4838 C C . ALA B 1 49 ? -9.297 14.82 -23.781 1 98.19 49 ALA B C 1
ATOM 4840 O O . ALA B 1 49 ? -8.484 13.922 -24 1 98.19 49 ALA B O 1
ATOM 4841 N N . ILE B 1 50 ? -9.055 16.094 -23.922 1 98.62 50 ILE B N 1
ATOM 4842 C CA . ILE B 1 50 ? -7.723 16.562 -24.297 1 98.62 50 ILE B CA 1
ATOM 4843 C C . ILE B 1 50 ? -6.711 16.125 -23.234 1 98.62 50 ILE B C 1
ATOM 4845 O O . ILE B 1 50 ? -5.656 15.578 -23.578 1 98.62 50 ILE B O 1
ATOM 4849 N N . VAL B 1 51 ? -7.023 16.344 -22 1 98.69 51 VAL B N 1
ATOM 4850 C CA . VAL B 1 51 ? -6.137 16 -20.891 1 98.69 51 VAL B CA 1
ATOM 4851 C C . VAL B 1 51 ? -5.895 14.492 -20.859 1 98.69 51 VAL B C 1
ATOM 4853 O O . VAL B 1 51 ? -4.777 14.039 -20.609 1 98.69 51 VAL B O 1
ATOM 4856 N N . ALA B 1 52 ? -6.918 13.711 -21.141 1 97.75 52 ALA B N 1
ATOM 4857 C CA . ALA B 1 52 ? -6.777 12.258 -21.188 1 97.75 52 ALA B CA 1
ATOM 4858 C C . ALA B 1 52 ? -5.781 11.836 -22.266 1 97.75 52 ALA B C 1
ATOM 4860 O O . ALA B 1 52 ? -4.988 10.914 -22.062 1 97.75 52 ALA B O 1
ATOM 4861 N N . ARG B 1 53 ? -5.832 12.477 -23.406 1 97.94 53 ARG B N 1
ATOM 4862 C CA . ARG B 1 53 ? -4.918 12.172 -24.5 1 97.94 53 ARG B CA 1
ATOM 4863 C C . ARG B 1 53 ? -3.484 12.555 -24.141 1 97.94 53 ARG B C 1
ATOM 4865 O O . ARG B 1 53 ? -2.543 11.828 -24.453 1 97.94 53 ARG B O 1
ATOM 4872 N N . ILE B 1 54 ? -3.352 13.695 -23.516 1 98.38 54 ILE B N 1
ATOM 4873 C CA . ILE B 1 54 ? -2.031 14.141 -23.094 1 98.38 54 ILE B CA 1
ATOM 4874 C C . ILE B 1 54 ? -1.456 13.148 -22.078 1 98.38 54 ILE B C 1
ATOM 4876 O O . ILE B 1 54 ? -0.282 12.781 -22.156 1 98.38 54 ILE B O 1
ATOM 4880 N N . ARG B 1 55 ? -2.275 12.75 -21.125 1 97.5 55 ARG B N 1
ATOM 4881 C CA . ARG B 1 55 ? -1.839 11.789 -20.125 1 97.5 55 ARG B CA 1
ATOM 4882 C C . ARG B 1 55 ? -1.333 10.508 -20.781 1 97.5 55 ARG B C 1
ATOM 4884 O O . ARG B 1 55 ? -0.283 9.984 -20.391 1 97.5 55 ARG B O 1
ATOM 4891 N N . GLN B 1 56 ? -2.09 10.016 -21.734 1 95.56 56 GLN B N 1
ATOM 4892 C CA . GLN B 1 56 ? -1.699 8.797 -22.422 1 95.56 56 GLN B CA 1
ATOM 4893 C C . GLN B 1 56 ? -0.388 8.992 -23.188 1 95.56 56 GLN B C 1
ATOM 4895 O O . GLN B 1 56 ? 0.495 8.133 -23.141 1 95.56 56 GLN B O 1
ATOM 4900 N N . HIS B 1 57 ? -0.29 10.078 -23.844 1 96.56 57 HIS B N 1
ATOM 4901 C CA . HIS B 1 57 ? 0.922 10.383 -24.594 1 96.56 57 HIS B CA 1
ATOM 4902 C C . HIS B 1 57 ? 2.135 10.469 -23.672 1 96.56 57 HIS B C 1
ATOM 4904 O O . HIS B 1 57 ? 3.195 9.922 -23.984 1 96.56 57 HIS B O 1
ATOM 4910 N N . GLU B 1 58 ? 1.987 11.156 -22.578 1 96.88 58 GLU B N 1
ATOM 4911 C CA . GLU B 1 58 ? 3.096 11.305 -21.641 1 96.88 58 GLU B CA 1
ATOM 4912 C C . GLU B 1 58 ? 3.477 9.969 -21.016 1 96.88 58 GLU B C 1
ATOM 4914 O O . GLU B 1 58 ? 4.652 9.719 -20.734 1 96.88 58 GLU B O 1
ATOM 4919 N N . ALA B 1 59 ? 2.506 9.125 -20.766 1 94.12 59 ALA B N 1
ATOM 4920 C CA . ALA B 1 59 ? 2.785 7.785 -20.25 1 94.12 59 ALA B CA 1
ATOM 4921 C C . ALA B 1 59 ? 3.709 7.016 -21.188 1 94.12 59 ALA B C 1
ATOM 4923 O O . ALA B 1 59 ? 4.551 6.234 -20.75 1 94.12 59 ALA B O 1
ATOM 4924 N N . GLU B 1 60 ? 3.631 7.297 -22.438 1 92.44 60 GLU B N 1
ATOM 4925 C CA . GLU B 1 60 ? 4.344 6.531 -23.453 1 92.44 60 GLU B CA 1
ATOM 4926 C C . GLU B 1 60 ? 5.668 7.199 -23.812 1 92.44 60 GLU B C 1
ATOM 4928 O O . GLU B 1 60 ? 6.543 6.57 -24.422 1 92.44 60 GLU B O 1
ATOM 4933 N N . THR B 1 61 ? 5.816 8.461 -23.438 1 94.62 61 THR B N 1
ATOM 4934 C CA . THR B 1 61 ? 6.98 9.18 -23.953 1 94.62 61 THR B CA 1
ATOM 4935 C C . THR B 1 61 ? 7.852 9.688 -22.797 1 94.62 61 THR B C 1
ATOM 4937 O O . THR B 1 61 ? 9.078 9.633 -22.875 1 94.62 61 THR B O 1
ATOM 4940 N N . VAL B 1 62 ? 7.23 10.203 -21.75 1 95.38 62 VAL B N 1
ATOM 4941 C CA . VAL B 1 62 ? 7.965 10.812 -20.641 1 95.38 62 VAL B CA 1
ATOM 4942 C C . VAL B 1 62 ? 8.43 9.719 -19.672 1 95.38 62 VAL B C 1
ATOM 4944 O O . VAL B 1 62 ? 9.547 9.781 -19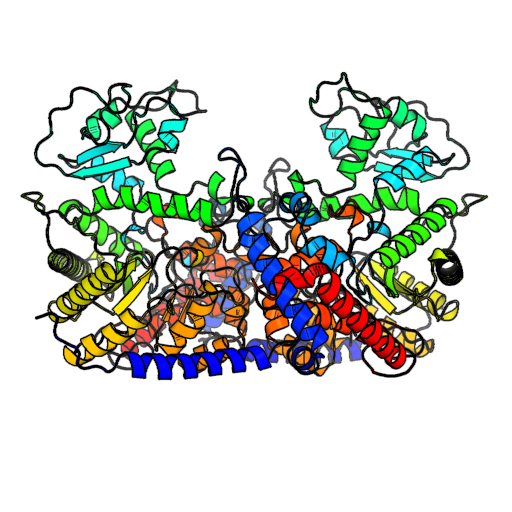.141 1 95.38 62 VAL B O 1
ATOM 4947 N N . TRP B 1 63 ? 7.672 8.82 -19.469 1 94.56 63 TRP B N 1
ATOM 4948 C CA . TRP B 1 63 ? 7.902 7.82 -18.422 1 94.56 63 TRP B CA 1
ATOM 4949 C C . TRP B 1 63 ? 8.516 6.559 -19.016 1 94.56 63 TRP B C 1
ATOM 4951 O O . TRP B 1 63 ? 8.016 5.453 -18.797 1 94.56 63 TRP B O 1
ATOM 4961 N N . THR B 1 64 ? 9.562 6.727 -19.781 1 90.25 64 THR B N 1
ATOM 4962 C CA . THR B 1 64 ? 10.383 5.676 -20.359 1 90.25 64 THR B CA 1
ATOM 4963 C C . THR B 1 64 ? 11.859 5.887 -20.016 1 90.25 64 THR B C 1
ATOM 4965 O O . THR B 1 64 ? 12.281 7.012 -19.75 1 90.25 64 THR B O 1
ATOM 4968 N N . LYS B 1 65 ? 12.594 4.82 -20.031 1 87.44 65 LYS B N 1
ATOM 4969 C CA . LYS B 1 65 ? 14.023 4.918 -19.75 1 87.44 65 LYS B CA 1
ATOM 4970 C C . LYS B 1 65 ? 14.75 5.699 -20.844 1 87.44 65 LYS B C 1
ATOM 4972 O O . LYS B 1 65 ? 14.5 5.5 -22.031 1 87.44 65 LYS B O 1
ATOM 4977 N N . GLU B 1 66 ? 15.648 6.582 -20.406 1 79.19 66 GLU B N 1
ATOM 4978 C CA . GLU B 1 66 ? 16.453 7.32 -21.359 1 79.19 66 GLU B CA 1
ATOM 4979 C C . GLU B 1 66 ? 17.656 6.496 -21.828 1 79.19 66 GLU B C 1
ATOM 4981 O O . GLU B 1 66 ? 18.047 6.57 -23 1 79.19 66 GLU B O 1
ATOM 4986 N N . THR B 1 67 ? 18.234 5.805 -20.812 1 74.75 67 THR B N 1
ATOM 4987 C CA . THR B 1 67 ? 19.375 4.957 -21.125 1 74.75 67 THR B CA 1
ATOM 4988 C C . THR B 1 67 ? 19.234 3.588 -20.469 1 74.75 67 THR B C 1
ATOM 4990 O O . THR B 1 67 ? 18.5 3.445 -19.484 1 74.75 67 THR B O 1
ATOM 4993 N N . GLU B 1 68 ? 19.812 2.746 -20.922 1 70.94 68 GLU B N 1
ATOM 4994 C CA . GLU B 1 68 ? 19.812 1.395 -20.359 1 70.94 68 GLU B CA 1
ATOM 4995 C C . GLU B 1 68 ? 20.5 1.353 -19 1 70.94 68 GLU B C 1
ATOM 4997 O O . GLU B 1 68 ? 20.25 0.448 -18.203 1 70.94 68 GLU B O 1
ATOM 5002 N N . GLU B 1 69 ? 21.219 2.357 -18.656 1 68.62 69 GLU B N 1
ATOM 5003 C CA . GLU B 1 69 ? 22.016 2.365 -17.438 1 68.62 69 GLU B CA 1
ATOM 5004 C C . GLU B 1 69 ? 21.203 2.881 -16.25 1 68.62 69 GLU B C 1
ATOM 5006 O O . GLU B 1 69 ? 21.609 2.736 -15.102 1 68.62 69 GLU B O 1
ATOM 5011 N N . GLU B 1 70 ? 20.109 3.408 -16.578 1 74.06 70 GLU B N 1
ATOM 5012 C CA . GLU B 1 70 ? 19.266 3.881 -15.484 1 74.06 70 GLU B CA 1
ATOM 5013 C C . GLU B 1 70 ? 18.797 2.723 -14.609 1 74.06 70 GLU B C 1
ATOM 5015 O O . GLU B 1 70 ? 18.328 1.706 -15.125 1 74.06 70 GLU B O 1
ATOM 5020 N N . GLU B 1 71 ? 19.203 2.973 -13.391 1 74.81 71 GLU B N 1
ATOM 5021 C CA . GLU B 1 71 ? 18.844 1.926 -12.438 1 74.81 71 GLU B CA 1
ATOM 5022 C C . GLU B 1 71 ? 17.359 1.933 -12.148 1 74.81 71 GLU B C 1
ATOM 5024 O O . GLU B 1 71 ? 16.75 2.996 -11.977 1 74.81 71 GLU B O 1
ATOM 5029 N N . GLY B 1 72 ? 16.766 0.795 -12.273 1 83.38 72 GLY B N 1
ATOM 5030 C CA . GLY B 1 72 ? 15.352 0.659 -11.953 1 83.38 72 GLY B CA 1
ATOM 5031 C C . GLY B 1 72 ? 14.445 0.995 -13.117 1 83.38 72 GLY B C 1
ATOM 5032 O O . GLY B 1 72 ? 14.914 1.387 -14.188 1 83.38 72 GLY B O 1
ATOM 5033 N N . ASP B 1 73 ? 13.258 0.823 -12.961 1 88.94 73 ASP B N 1
ATOM 5034 C CA . ASP B 1 73 ? 12.25 1.108 -13.977 1 88.94 73 ASP B CA 1
ATOM 5035 C C . ASP B 1 73 ? 11.766 2.551 -13.883 1 88.94 73 ASP B C 1
ATOM 5037 O O . ASP B 1 73 ? 11.953 3.209 -12.859 1 88.94 73 ASP B O 1
ATOM 5041 N N . VAL B 1 74 ? 11.359 3.156 -14.977 1 93.75 74 VAL B N 1
ATOM 5042 C CA . VAL B 1 74 ? 10.719 4.465 -15.039 1 93.75 74 VAL B CA 1
ATOM 5043 C C . VAL B 1 74 ? 9.273 4.309 -15.492 1 93.75 74 VAL B C 1
ATOM 5045 O O . VAL B 1 74 ? 9.008 3.779 -16.578 1 93.75 74 VAL B O 1
ATOM 5048 N N . TYR B 1 75 ? 8.32 4.691 -14.688 1 92.69 75 TYR B N 1
ATOM 5049 C CA . TYR B 1 75 ? 6.902 4.484 -14.977 1 92.69 75 TYR B CA 1
ATOM 5050 C C . TYR B 1 75 ? 6.043 5.531 -14.281 1 92.69 75 TYR B C 1
ATOM 5052 O O . TYR B 1 75 ? 6.453 6.102 -13.266 1 92.69 75 TYR B O 1
ATOM 5060 N N . PRO B 1 76 ? 4.906 5.816 -14.883 1 93.25 76 PRO B N 1
ATOM 5061 C CA . PRO B 1 76 ? 4.016 6.781 -14.234 1 93.25 76 PRO B CA 1
ATOM 5062 C C . PRO B 1 76 ? 3.59 6.344 -12.836 1 93.25 76 PRO B C 1
ATOM 5064 O O . PRO B 1 76 ? 3.148 5.207 -12.648 1 93.25 76 PRO B O 1
ATOM 5067 N N . GLY B 1 77 ? 3.721 7.242 -11.875 1 93.5 77 GLY B N 1
ATOM 5068 C CA . GLY B 1 77 ? 3.262 6.984 -10.523 1 93.5 77 GLY B CA 1
ATOM 5069 C C . GLY B 1 77 ? 4.336 6.391 -9.625 1 93.5 77 GLY B C 1
ATOM 5070 O O . GLY B 1 77 ? 4.059 5.984 -8.5 1 93.5 77 GLY B O 1
ATOM 5071 N N . MET B 1 78 ? 5.598 6.305 -10.164 1 94.31 78 MET B N 1
ATOM 5072 C CA . MET B 1 78 ? 6.676 5.801 -9.32 1 94.31 78 MET B CA 1
ATOM 5073 C C . MET B 1 78 ? 6.91 6.727 -8.133 1 94.31 78 MET B C 1
ATOM 5075 O O . MET B 1 78 ? 6.172 7.691 -7.934 1 94.31 78 MET B O 1
ATOM 5079 N N . MET B 1 79 ? 7.801 6.449 -7.215 1 95.5 79 MET B N 1
ATOM 5080 C CA . MET B 1 79 ? 8.023 7.168 -5.965 1 95.5 79 MET B CA 1
ATOM 5081 C C . MET B 1 79 ? 8.297 8.648 -6.23 1 95.5 79 MET B C 1
ATOM 5083 O O . MET B 1 79 ? 9.023 8.992 -7.168 1 95.5 79 MET B O 1
ATOM 5087 N N . PHE B 1 80 ? 7.82 9.578 -5.441 1 96.44 80 PHE B N 1
ATOM 5088 C CA . PHE B 1 80 ? 7.703 11.016 -5.676 1 96.44 80 PHE B CA 1
ATOM 5089 C C . PHE B 1 80 ? 9.07 11.641 -5.91 1 96.44 80 PHE B C 1
ATOM 5091 O O . PHE B 1 80 ? 9.273 12.352 -6.898 1 96.44 80 PHE B O 1
ATOM 5098 N N . THR B 1 81 ? 10.023 11.328 -5.051 1 93.94 81 THR B N 1
ATOM 5099 C CA . THR B 1 81 ? 11.305 12.023 -5.117 1 93.94 81 THR B CA 1
ATOM 5100 C C . THR B 1 81 ? 12.07 11.625 -6.379 1 93.94 81 THR B C 1
ATOM 5102 O O . THR B 1 81 ? 12.93 12.375 -6.852 1 93.94 81 THR B O 1
ATOM 5105 N N . LEU B 1 82 ? 11.758 10.461 -6.879 1 93.62 82 LEU B N 1
ATOM 5106 C CA . LEU B 1 82 ? 12.367 10.016 -8.125 1 93.62 82 LEU B CA 1
ATOM 5107 C C . LEU B 1 82 ? 11.633 10.594 -9.328 1 93.62 82 LEU B C 1
ATOM 5109 O O . LEU B 1 82 ? 12.234 10.812 -10.383 1 93.62 82 LEU B O 1
ATOM 5113 N N . ALA B 1 83 ? 10.359 10.898 -9.164 1 94.69 83 ALA B N 1
ATOM 5114 C CA . ALA B 1 83 ? 9.5 11.289 -10.281 1 94.69 83 ALA B CA 1
ATOM 5115 C C . ALA B 1 83 ? 9.461 12.805 -10.438 1 94.69 83 ALA B C 1
ATOM 5117 O O . ALA B 1 83 ? 9.125 13.312 -11.516 1 94.69 83 ALA B O 1
ATOM 5118 N N . LYS B 1 84 ? 9.789 13.562 -9.469 1 94.62 84 LYS B N 1
ATOM 5119 C CA . LYS B 1 84 ? 9.484 14.984 -9.344 1 94.62 84 LYS B CA 1
ATOM 5120 C C . LYS B 1 84 ? 10.062 15.773 -10.516 1 94.62 84 LYS B C 1
ATOM 5122 O O . LYS B 1 84 ? 9.367 16.594 -11.125 1 94.62 84 LYS B O 1
ATOM 5127 N N . ASP B 1 85 ? 11.305 15.523 -10.859 1 93.31 85 ASP B N 1
ATOM 5128 C CA . ASP B 1 85 ? 11.961 16.312 -11.906 1 93.31 85 ASP B CA 1
ATOM 5129 C C . ASP B 1 85 ? 11.266 16.109 -13.258 1 93.31 85 ASP B C 1
ATOM 5131 O O . ASP B 1 85 ? 11.07 17.078 -14 1 93.31 85 ASP B O 1
ATOM 5135 N N . ARG B 1 86 ? 10.906 14.898 -13.562 1 94.62 86 ARG B N 1
ATOM 5136 C CA . ARG B 1 86 ? 10.195 14.609 -14.805 1 94.62 86 ARG B CA 1
ATOM 5137 C C . ARG B 1 86 ? 8.789 15.188 -14.781 1 94.62 86 ARG B C 1
ATOM 5139 O O . ARG B 1 86 ? 8.32 15.727 -15.789 1 94.62 86 ARG B O 1
ATOM 5146 N N . MET B 1 87 ? 8.141 15.07 -13.68 1 95.38 87 MET B N 1
ATOM 5147 C CA . MET B 1 87 ? 6.789 15.57 -13.453 1 95.38 87 MET B CA 1
ATOM 5148 C C . MET B 1 87 ? 6.684 17.047 -13.836 1 95.38 87 MET B C 1
ATOM 5150 O O . MET B 1 87 ? 5.766 17.438 -14.562 1 95.38 87 MET B O 1
ATOM 5154 N N . GLU B 1 88 ? 7.633 17.859 -13.453 1 95.44 88 GLU B N 1
ATOM 5155 C CA . GLU B 1 88 ? 7.57 19.312 -13.562 1 95.44 88 GLU B CA 1
ATOM 5156 C C . GLU B 1 88 ? 7.82 19.781 -14.992 1 95.44 88 GLU B C 1
ATOM 5158 O O . GLU B 1 88 ? 7.641 20.953 -15.32 1 95.44 88 GLU B O 1
ATOM 5163 N N . LYS B 1 89 ? 8.117 18.797 -15.867 1 95.38 89 LYS B N 1
ATOM 5164 C CA . LYS B 1 89 ? 8.422 19.156 -17.25 1 95.38 89 LYS B CA 1
ATOM 5165 C C . LYS B 1 89 ? 7.305 18.719 -18.188 1 95.38 89 LYS B C 1
ATOM 5167 O O . LYS B 1 89 ? 7.379 18.938 -19.406 1 95.38 89 LYS B O 1
ATOM 5172 N N . THR B 1 90 ? 6.27 18.188 -17.688 1 97.31 90 THR B N 1
ATOM 5173 C CA . THR B 1 90 ? 5.199 17.625 -18.484 1 97.31 90 THR B CA 1
ATOM 5174 C C . THR B 1 90 ? 4.172 18.688 -18.859 1 97.31 90 THR B C 1
ATOM 5176 O O . THR B 1 90 ? 4.121 19.75 -18.234 1 97.31 90 THR B O 1
ATOM 5179 N N . GLU B 1 91 ? 3.395 18.406 -19.875 1 97.88 91 GLU B N 1
ATOM 5180 C CA . GLU B 1 91 ? 2.24 19.25 -20.188 1 97.88 91 GLU B CA 1
ATOM 5181 C C . GLU B 1 91 ? 1.175 19.156 -19.109 1 97.88 91 GLU B C 1
ATOM 5183 O O . GLU B 1 91 ? 0.504 20.141 -18.797 1 97.88 91 GLU B O 1
ATOM 5188 N N . LEU B 1 92 ? 1.014 18 -18.531 1 98.25 92 LEU B N 1
ATOM 5189 C CA . LEU B 1 92 ? 0.062 17.828 -17.438 1 98.25 92 LEU B CA 1
ATOM 5190 C C . LEU B 1 92 ? 0.402 18.75 -16.281 1 98.25 92 LEU B C 1
ATOM 5192 O O . LEU B 1 92 ? -0.495 19.266 -15.602 1 98.25 92 LEU B O 1
ATOM 5196 N N . TRP B 1 93 ? 1.724 18.938 -16.047 1 97.62 93 TRP B N 1
ATOM 5197 C CA . TRP B 1 93 ? 2.146 19.859 -14.992 1 97.62 93 TRP B CA 1
ATOM 5198 C C . TRP B 1 93 ? 1.656 21.281 -15.273 1 97.62 93 TRP B C 1
ATOM 5200 O O . TRP B 1 93 ? 1.106 21.938 -14.391 1 97.62 93 TRP B O 1
ATOM 5210 N N . ARG B 1 94 ? 1.823 21.719 -16.469 1 97.81 94 ARG B N 1
ATOM 5211 C CA . ARG B 1 94 ? 1.383 23.047 -16.875 1 97.81 94 ARG B CA 1
ATOM 5212 C C . ARG B 1 94 ? -0.123 23.203 -16.688 1 97.81 94 ARG B C 1
ATOM 5214 O O . ARG B 1 94 ? -0.592 24.234 -16.203 1 97.81 94 ARG B O 1
ATOM 5221 N N . ILE B 1 95 ? -0.808 22.156 -17.047 1 98.62 95 ILE B N 1
ATOM 5222 C CA . ILE B 1 95 ? -2.266 22.188 -16.984 1 98.62 95 ILE B CA 1
ATOM 5223 C C . ILE B 1 95 ? -2.715 22.25 -15.523 1 98.62 95 ILE B C 1
ATOM 5225 O O . ILE 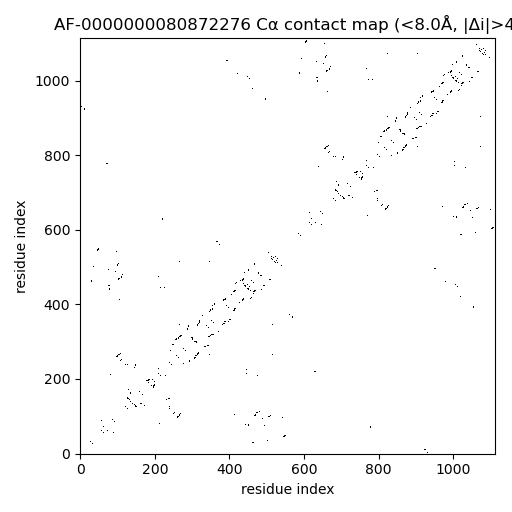B 1 95 ? -3.525 23.094 -15.141 1 98.62 95 ILE B O 1
ATOM 5229 N N . VAL B 1 96 ? -2.176 21.375 -14.672 1 98.31 96 VAL B N 1
ATOM 5230 C CA . VAL B 1 96 ? -2.6 21.297 -13.273 1 98.31 96 VAL B CA 1
ATOM 5231 C C . VAL B 1 96 ? -2.172 22.547 -12.531 1 98.31 96 VAL B C 1
ATOM 5233 O O . VAL B 1 96 ? -2.877 23.016 -11.633 1 98.31 96 VAL B O 1
ATOM 5236 N N . LYS B 1 97 ? -1.025 23.125 -12.891 1 97 97 LYS B N 1
ATOM 5237 C CA . LYS B 1 97 ? -0.559 24.359 -12.266 1 97 97 LYS B CA 1
ATOM 5238 C C . LYS B 1 97 ? -1.551 25.5 -12.484 1 97 97 LYS B C 1
ATOM 5240 O O . LYS B 1 97 ? -1.746 26.328 -11.609 1 97 97 LYS B O 1
ATOM 5245 N N . LYS B 1 98 ? -2.174 25.531 -13.609 1 97.56 98 LYS B N 1
ATOM 5246 C CA . LYS B 1 98 ? -3.104 26.594 -13.969 1 97.56 98 LYS B CA 1
ATOM 5247 C C . LYS B 1 98 ? -4.5 26.312 -13.422 1 97.56 98 LYS B C 1
ATOM 5249 O O . LYS B 1 98 ? -5.32 27.234 -13.305 1 97.56 98 LYS B O 1
ATOM 5254 N N . MET B 1 99 ? -4.805 25.109 -13.039 1 98.38 99 MET B N 1
ATOM 5255 C CA . MET B 1 99 ? -6.129 24.672 -12.594 1 98.38 99 MET B CA 1
ATOM 5256 C C . MET B 1 99 ? -6.555 25.453 -11.344 1 98.38 99 MET B C 1
ATOM 5258 O O . MET B 1 99 ? -5.75 25.656 -10.445 1 98.38 99 MET B O 1
ATOM 5262 N N . PRO B 1 100 ? -7.812 25.984 -11.312 1 98.44 100 PRO B N 1
ATOM 5263 C CA . PRO B 1 100 ? -8.312 26.516 -10.039 1 98.44 100 PRO B CA 1
ATOM 5264 C C . PRO B 1 100 ? -8.562 25.422 -9.008 1 98.44 100 PRO B C 1
ATOM 5266 O O . PRO B 1 100 ? -9.617 24.781 -9.031 1 98.44 100 PRO B O 1
ATOM 5269 N N . LYS B 1 101 ? -7.707 25.25 -8.094 1 98.44 101 LYS B N 1
ATOM 5270 C CA . LYS B 1 101 ? -7.754 24.156 -7.133 1 98.44 101 LYS B CA 1
ATOM 5271 C C . LYS B 1 101 ? -8.688 24.484 -5.969 1 98.44 101 LYS B C 1
ATOM 5273 O O . LYS B 1 101 ? -8.992 23.609 -5.148 1 98.44 101 LYS B O 1
ATOM 5278 N N . GLY B 1 102 ? -9.156 25.734 -5.914 1 98.06 102 GLY B N 1
ATOM 5279 C CA . GLY B 1 102 ? -10.18 26.109 -4.941 1 98.06 102 GLY B CA 1
ATOM 5280 C C . GLY B 1 102 ? -9.617 26.344 -3.553 1 98.06 102 GLY B C 1
ATOM 5281 O O . GLY B 1 102 ? -9.039 27.391 -3.279 1 98.06 102 GLY B O 1
ATOM 5282 N N . CYS B 1 103 ? -9.766 25.312 -2.648 1 98.62 103 CYS B N 1
ATOM 5283 C CA . CYS B 1 103 ? -9.422 25.516 -1.245 1 98.62 103 CYS B CA 1
ATOM 5284 C C . CYS B 1 103 ? -8.422 24.469 -0.772 1 98.62 103 CYS B C 1
ATOM 5286 O O . CYS B 1 103 ? -8.438 23.328 -1.242 1 98.62 103 CYS B O 1
ATOM 5288 N N . LEU B 1 104 ? -7.5 24.875 0.07 1 98.56 104 LEU B N 1
ATOM 5289 C CA . LEU B 1 104 ? -6.602 23.984 0.789 1 98.56 104 LEU B CA 1
ATOM 5290 C C . LEU B 1 104 ? -7.086 23.766 2.217 1 98.56 104 LEU B C 1
ATOM 5292 O O . LEU B 1 104 ? -7.129 24.703 3.018 1 98.56 104 LEU B O 1
ATOM 5296 N N . LEU B 1 105 ? -7.422 22.5 2.529 1 98.75 105 LEU B N 1
ATOM 5297 C CA . LEU B 1 105 ? -8.133 22.234 3.775 1 98.75 105 LEU B CA 1
ATOM 5298 C C . LEU B 1 105 ? -7.219 21.562 4.797 1 98.75 105 LEU B C 1
ATOM 5300 O O . LEU B 1 105 ? -7.559 21.484 5.98 1 98.75 105 LEU B O 1
ATOM 5304 N N . HIS B 1 106 ? -6.047 21.078 4.336 1 98.62 106 HIS B N 1
ATOM 5305 C CA . HIS B 1 106 ? -5.121 20.406 5.242 1 98.62 106 HIS B CA 1
ATOM 5306 C C . HIS B 1 106 ? -3.684 20.844 4.988 1 98.62 106 HIS B C 1
ATOM 5308 O O . HIS B 1 106 ? -3.049 20.391 4.035 1 98.62 106 HIS B O 1
ATOM 5314 N N . ALA B 1 107 ? -3.189 21.641 5.84 1 97.31 107 ALA B N 1
ATOM 5315 C CA . ALA B 1 107 ? -1.814 22.141 5.812 1 97.31 107 ALA B CA 1
ATOM 5316 C C . ALA B 1 107 ? -1.373 22.609 7.195 1 97.31 107 ALA B C 1
ATOM 5318 O O . ALA B 1 107 ? -2.154 23.219 7.93 1 97.31 107 ALA B O 1
ATOM 5319 N N . HIS B 1 108 ? -0.222 22.297 7.504 1 96.5 108 HIS B N 1
ATOM 5320 C CA . HIS B 1 108 ? 0.375 22.766 8.75 1 96.5 108 HIS B CA 1
ATOM 5321 C C . HIS B 1 108 ? 1.287 23.953 8.516 1 96.5 108 HIS B C 1
ATOM 5323 O O . HIS B 1 108 ? 2.291 23.859 7.809 1 96.5 108 HIS B O 1
ATOM 5329 N N . LEU B 1 109 ? 0.985 25.031 9.141 1 94.69 109 LEU B N 1
ATOM 5330 C CA . LEU B 1 109 ? 1.638 26.297 8.867 1 94.69 109 LEU B CA 1
ATOM 5331 C C . LEU B 1 109 ? 3.152 26.172 8.969 1 94.69 109 LEU B C 1
ATOM 5333 O O . LEU B 1 109 ? 3.879 26.547 8.047 1 94.69 109 LEU B O 1
ATOM 5337 N N . GLU B 1 110 ? 3.664 25.578 10.016 1 92.5 110 GLU B N 1
ATOM 5338 C CA . GLU B 1 110 ? 5.094 25.516 10.297 1 92.5 110 GLU B CA 1
ATOM 5339 C C . GLU B 1 110 ? 5.836 24.734 9.219 1 92.5 110 GLU B C 1
ATOM 5341 O O . GLU B 1 110 ? 6.996 25.031 8.922 1 92.5 110 GLU B O 1
ATOM 5346 N N . ALA B 1 111 ? 5.113 23.844 8.633 1 93.88 111 ALA B N 1
ATOM 5347 C CA . ALA B 1 111 ? 5.754 22.938 7.68 1 93.88 111 ALA B CA 1
ATOM 5348 C C . ALA B 1 111 ? 5.523 23.406 6.246 1 93.88 111 ALA B C 1
ATOM 5350 O O . ALA B 1 111 ? 5.887 22.703 5.297 1 93.88 111 ALA B O 1
ATOM 5351 N N . MET B 1 112 ? 4.938 24.516 6.055 1 94.06 112 MET B N 1
ATOM 5352 C CA . MET B 1 112 ? 4.742 25.094 4.727 1 94.06 112 MET B CA 1
ATOM 5353 C C . MET B 1 112 ? 5.91 25.984 4.344 1 94.06 112 MET B C 1
ATOM 5355 O O . MET B 1 112 ? 5.945 26.531 3.236 1 94.06 112 MET B O 1
ATOM 5359 N N . VAL B 1 113 ? 6.887 26.078 5.094 1 89 113 VAL B N 1
ATOM 5360 C CA . VAL B 1 113 ? 8.008 27 4.938 1 89 113 VAL B CA 1
ATOM 5361 C C . VAL B 1 113 ? 8.953 26.484 3.852 1 89 113 VAL B C 1
ATOM 5363 O O . VAL B 1 113 ? 9.148 25.281 3.713 1 89 113 VAL B O 1
ATOM 5366 N N . ASP B 1 114 ? 9.445 27.375 3.074 1 91.88 114 ASP B N 1
ATOM 5367 C CA . ASP B 1 114 ? 10.602 27.094 2.223 1 91.88 114 ASP B CA 1
ATOM 5368 C C . ASP B 1 114 ? 11.891 27.109 3.031 1 91.88 114 ASP B C 1
ATOM 5370 O O . ASP B 1 114 ? 12.297 28.141 3.557 1 91.88 114 ASP B O 1
ATOM 5374 N N . MET B 1 115 ? 12.562 26.031 3.037 1 94.56 115 MET B N 1
ATOM 5375 C CA . MET B 1 115 ? 13.695 25.906 3.951 1 94.56 115 MET B CA 1
ATOM 5376 C C . MET B 1 115 ? 14.852 26.797 3.52 1 94.56 115 MET B C 1
ATOM 5378 O O . MET B 1 115 ? 15.586 27.312 4.359 1 94.56 115 MET B O 1
ATOM 5382 N N . ASP B 1 116 ? 15.016 26.984 2.189 1 93.94 116 ASP B N 1
ATOM 5383 C CA . ASP B 1 116 ? 16.047 27.922 1.739 1 93.94 116 ASP B CA 1
ATOM 5384 C C . ASP B 1 116 ? 15.75 29.344 2.225 1 93.94 116 ASP B C 1
ATOM 5386 O O . ASP B 1 116 ? 16.641 30.031 2.736 1 93.94 116 ASP B O 1
ATOM 5390 N N . TRP B 1 117 ? 14.578 29.719 2.033 1 95.06 117 TRP B N 1
ATOM 5391 C CA . TRP B 1 117 ? 14.18 31.047 2.492 1 95.06 117 TRP B CA 1
ATOM 5392 C C . TRP B 1 117 ? 14.328 31.172 4.004 1 95.06 117 TRP B C 1
ATOM 5394 O O . TRP B 1 117 ? 14.781 32.188 4.508 1 95.06 117 TRP B O 1
ATOM 5404 N N . LEU B 1 118 ? 13.93 30.141 4.738 1 95.75 118 LEU B N 1
ATOM 5405 C CA . LEU B 1 118 ? 13.93 30.156 6.199 1 95.75 118 LEU B CA 1
ATOM 5406 C C . LEU B 1 118 ? 15.336 30.406 6.742 1 95.75 118 LEU B C 1
ATOM 5408 O O . LEU B 1 118 ? 15.531 31.281 7.594 1 95.75 118 LEU B O 1
ATOM 5412 N N . PHE B 1 119 ? 16.281 29.672 6.246 1 96.81 119 PHE B N 1
ATOM 5413 C CA . PHE B 1 119 ? 17.625 29.781 6.805 1 96.81 119 PHE B CA 1
ATOM 5414 C C . PHE B 1 119 ? 18.328 31.016 6.285 1 96.81 119 PHE B C 1
ATOM 5416 O O . PHE B 1 119 ? 19.156 31.609 6.98 1 96.81 119 PHE B O 1
ATOM 5423 N N . ASP B 1 120 ? 17.922 31.469 5.113 1 96.19 120 ASP B N 1
ATOM 5424 C CA . ASP B 1 120 ? 18.375 32.781 4.676 1 96.19 120 ASP B CA 1
ATOM 5425 C C . ASP B 1 120 ? 17.859 33.875 5.605 1 96.19 120 ASP B C 1
ATOM 5427 O O . ASP B 1 120 ? 18.594 34.812 5.934 1 96.19 120 ASP B O 1
ATOM 5431 N N . ALA B 1 121 ? 16.609 33.781 5.969 1 96 121 ALA B N 1
ATOM 5432 C CA . ALA B 1 121 ? 16.031 34.719 6.895 1 96 121 ALA B CA 1
ATOM 5433 C C . ALA B 1 121 ? 16.766 34.719 8.234 1 96 121 ALA B C 1
ATOM 5435 O O . ALA B 1 121 ? 17.031 35.781 8.805 1 96 121 ALA B O 1
ATOM 5436 N N . ALA B 1 122 ? 17.094 33.562 8.727 1 97.06 122 ALA B N 1
ATOM 5437 C CA . ALA B 1 122 ? 17.812 33.438 9.992 1 97.06 122 ALA B CA 1
ATOM 5438 C C . ALA B 1 122 ? 19.188 34.094 9.906 1 97.06 122 ALA B C 1
ATOM 5440 O O . ALA B 1 122 ? 19.641 34.75 10.844 1 97.06 122 ALA B O 1
ATOM 5441 N N . LEU B 1 123 ? 19.844 33.906 8.789 1 97.38 123 LEU B N 1
ATOM 5442 C CA . LEU B 1 123 ? 21.203 34.375 8.609 1 97.38 123 LEU B CA 1
ATOM 5443 C C . LEU B 1 123 ? 21.203 35.906 8.383 1 97.38 123 LEU B C 1
ATOM 5445 O O . LEU B 1 123 ? 22.172 36.562 8.727 1 97.38 123 LEU B O 1
ATOM 5449 N N . ASN B 1 124 ? 20.125 36.406 7.887 1 96.5 124 ASN B N 1
ATOM 5450 C CA . ASN B 1 124 ? 20.109 37.812 7.5 1 96.5 124 ASN B CA 1
ATOM 5451 C C . ASN B 1 124 ? 19.375 38.656 8.531 1 96.5 124 ASN B C 1
ATOM 5453 O O . ASN B 1 124 ? 19.219 39.875 8.359 1 96.5 124 ASN B O 1
ATOM 5457 N N . THR B 1 125 ? 18.844 38.062 9.523 1 95.38 125 THR B N 1
ATOM 5458 C CA . THR B 1 125 ? 18.203 38.781 10.617 1 95.38 125 THR B CA 1
ATOM 5459 C C . THR B 1 125 ? 19.109 38.812 11.852 1 95.38 125 THR B C 1
ATOM 5461 O O . THR B 1 125 ? 19.344 37.75 12.469 1 95.38 125 THR B O 1
ATOM 5464 N N . PRO B 1 126 ? 19.547 40.031 12.148 1 93.19 126 PRO B N 1
ATOM 5465 C CA . PRO B 1 126 ? 20.391 40.094 13.344 1 93.19 126 PRO B CA 1
ATOM 5466 C C . PRO B 1 126 ? 19.703 39.562 14.594 1 93.19 126 PRO B C 1
ATOM 5468 O O . PRO B 1 126 ? 18.5 39.812 14.797 1 93.19 126 PRO B O 1
ATOM 5471 N N . GLY B 1 127 ? 20.516 38.75 15.391 1 93.5 127 GLY B N 1
ATOM 5472 C CA . GLY B 1 127 ? 19.984 38.312 16.672 1 93.5 127 GLY B CA 1
ATOM 5473 C C . GLY B 1 127 ? 19.703 36.844 16.75 1 93.5 127 GLY B C 1
ATOM 5474 O O . GLY B 1 127 ? 19.484 36.281 17.828 1 93.5 127 GLY B O 1
ATOM 5475 N N . PHE B 1 128 ? 19.812 36.156 15.641 1 96.06 128 PHE B N 1
ATOM 5476 C CA . PHE B 1 128 ? 19.547 34.719 15.68 1 96.06 128 PHE B CA 1
ATOM 5477 C C . PHE B 1 128 ? 20.766 33.938 16.156 1 96.06 128 PHE B C 1
ATOM 5479 O O . PHE B 1 128 ? 21.891 34.25 15.742 1 96.06 128 PHE B O 1
ATOM 5486 N N . HIS B 1 129 ? 20.547 33.094 17 1 96.06 129 HIS B N 1
ATOM 5487 C CA . HIS B 1 129 ? 21.562 32.188 17.547 1 96.06 129 HIS B CA 1
ATOM 5488 C C . HIS B 1 129 ? 21.188 30.734 17.328 1 96.06 129 HIS B C 1
ATOM 5490 O O . HIS B 1 129 ? 20.031 30.422 17.062 1 96.06 129 HIS B O 1
ATOM 5496 N N . ILE B 1 130 ? 22.141 29.859 17.328 1 97.06 130 ILE B N 1
ATOM 5497 C CA . ILE B 1 130 ? 21.984 28.422 17.188 1 97.06 130 ILE B CA 1
ATOM 5498 C C . ILE B 1 130 ? 22.609 27.719 18.406 1 97.06 130 ILE B C 1
ATOM 5500 O O . ILE B 1 130 ? 23.594 28.203 18.969 1 97.06 130 ILE B O 1
ATOM 5504 N N . SER B 1 131 ? 22.031 26.656 18.844 1 96.62 131 SER B N 1
ATOM 5505 C CA . SER B 1 131 ? 22.547 25.859 19.953 1 96.62 131 SER B CA 1
ATOM 5506 C C . SER B 1 131 ? 22.375 24.359 19.656 1 96.62 131 SER B C 1
ATOM 5508 O O . SER B 1 131 ? 21.609 23.984 18.781 1 96.62 131 SER B O 1
ATOM 5510 N N . SER B 1 132 ? 23.125 23.516 20.297 1 96.75 132 SER B N 1
ATOM 5511 C CA . SER B 1 132 ? 23.125 22.062 20.172 1 96.75 132 SER B CA 1
ATOM 5512 C C . SER B 1 132 ? 23.172 21.406 21.547 1 96.75 132 SER B C 1
ATOM 5514 O O . SER B 1 132 ? 23.703 21.969 22.5 1 96.75 132 SER B O 1
ATOM 5516 N N . ASP B 1 133 ? 22.562 20.25 21.672 1 97.06 133 ASP B N 1
ATOM 5517 C CA . ASP B 1 133 ? 22.578 19.516 22.953 1 97.06 133 ASP B CA 1
ATOM 5518 C C . ASP B 1 133 ? 23.906 18.781 23.125 1 97.06 133 ASP B C 1
ATOM 5520 O O . ASP B 1 133 ? 24.234 18.359 24.25 1 97.06 133 ASP B O 1
ATOM 5524 N N . ILE B 1 134 ? 24.609 18.578 22.031 1 96.75 134 ILE B N 1
ATOM 5525 C CA . ILE B 1 134 ? 25.922 17.953 22.078 1 96.75 134 ILE B CA 1
ATOM 5526 C C . ILE B 1 134 ? 26.906 18.719 21.188 1 96.75 134 ILE B C 1
ATOM 5528 O O . ILE B 1 134 ? 26.484 19.453 20.281 1 96.75 134 ILE B O 1
ATOM 5532 N N . PRO B 1 135 ? 28.266 18.5 21.438 1 96.19 135 PRO B N 1
ATOM 5533 C CA . PRO B 1 135 ? 29.234 19.125 20.531 1 96.19 135 PRO B CA 1
ATOM 5534 C C . PRO B 1 135 ? 29.188 18.547 19.125 1 96.19 135 PRO B C 1
ATOM 5536 O O . PRO B 1 135 ? 29.016 17.328 18.953 1 96.19 135 PRO B O 1
ATOM 5539 N N . LEU B 1 136 ? 29.344 19.422 18.141 1 96.12 136 LEU B N 1
ATOM 5540 C CA . LEU B 1 136 ? 29.297 19.016 16.75 1 96.12 136 LEU B CA 1
ATOM 5541 C C . LEU B 1 136 ? 30.703 18.766 16.203 1 96.12 136 LEU B C 1
ATOM 5543 O O . LEU B 1 136 ? 31.156 19.469 15.289 1 96.12 136 LEU B O 1
ATOM 5547 N N . THR B 1 137 ? 31.297 17.641 16.703 1 93.94 137 THR B N 1
ATOM 5548 C CA . THR B 1 137 ? 32.719 17.422 16.406 1 93.94 137 THR B CA 1
ATOM 5549 C C . THR B 1 137 ? 32.875 16.297 15.391 1 93.94 137 THR B C 1
ATOM 5551 O O . THR B 1 137 ? 34 16.078 14.875 1 93.94 137 THR B O 1
ATOM 5554 N N . THR B 1 138 ? 31.828 15.578 15.109 1 93.12 138 THR B N 1
ATOM 5555 C CA . THR B 1 138 ? 31.875 14.469 14.172 1 93.12 138 THR B CA 1
ATOM 5556 C C . THR B 1 138 ? 30.672 14.492 13.227 1 93.12 138 THR B C 1
ATOM 5558 O O . THR B 1 138 ? 29.656 15.109 13.539 1 93.12 138 THR B O 1
ATOM 5561 N N . PRO B 1 139 ? 30.828 13.75 12.141 1 91.25 139 PRO B N 1
ATOM 5562 C CA . PRO B 1 139 ? 29.656 13.625 11.258 1 91.25 139 PRO B CA 1
ATOM 5563 C C . PRO B 1 139 ? 28.469 12.969 11.945 1 91.25 139 PRO B C 1
ATOM 5565 O O . PRO B 1 139 ? 27.312 13.359 11.703 1 91.25 139 PRO B O 1
ATOM 5568 N N . LYS B 1 140 ? 28.734 12.008 12.75 1 90.25 140 LYS B N 1
ATOM 5569 C CA . LYS B 1 140 ? 27.672 11.336 13.492 1 90.25 140 LYS B CA 1
ATOM 5570 C C . LYS B 1 140 ? 26.938 12.305 14.414 1 90.25 140 LYS B C 1
ATOM 5572 O O . LYS B 1 140 ? 25.719 12.258 14.531 1 90.25 140 LYS B O 1
ATOM 5577 N N . ALA B 1 141 ? 27.688 13.195 15.047 1 93.62 141 ALA B N 1
ATOM 5578 C CA . ALA B 1 141 ? 27.094 14.188 15.93 1 93.62 141 ALA B CA 1
ATOM 5579 C C . ALA B 1 141 ? 26.219 15.164 15.141 1 93.62 141 ALA B C 1
ATOM 5581 O O . ALA B 1 141 ? 25.156 15.57 15.609 1 93.62 141 ALA B O 1
ATOM 5582 N N . LEU B 1 142 ? 26.688 15.539 13.953 1 93.75 142 LEU B N 1
ATOM 5583 C CA . LEU B 1 142 ? 25.922 16.422 13.094 1 93.75 142 LEU B CA 1
ATOM 5584 C C . LEU B 1 142 ? 24.578 15.805 12.734 1 93.75 142 LEU B C 1
ATOM 5586 O O . LEU B 1 142 ? 23.562 16.516 12.609 1 93.75 142 LEU B O 1
ATOM 5590 N N . GLY B 1 143 ? 24.578 14.523 12.656 1 90.62 143 GLY B N 1
ATOM 5591 C CA . GLY B 1 143 ? 23.375 13.82 12.242 1 90.62 143 GLY B CA 1
ATOM 5592 C C . GLY B 1 143 ? 22.406 13.578 13.375 1 90.62 143 GLY B C 1
ATOM 5593 O O . GLY B 1 143 ? 21.203 13.398 13.148 1 90.62 143 GLY B O 1
ATOM 5594 N N . LYS B 1 144 ? 22.828 13.672 14.578 1 90.44 144 LYS B N 1
ATOM 5595 C CA . LYS B 1 144 ? 21.984 13.227 15.688 1 90.44 144 LYS B CA 1
ATOM 5596 C C . LYS B 1 144 ? 21.672 14.375 16.641 1 90.44 144 LYS B C 1
ATOM 5598 O O . LYS B 1 144 ? 20.75 14.281 17.453 1 90.44 144 LYS B O 1
ATOM 5603 N N . ALA B 1 145 ? 22.453 15.469 16.547 1 95 145 ALA B N 1
ATOM 5604 C CA . ALA B 1 145 ? 22.344 16.562 17.516 1 95 145 ALA B CA 1
ATOM 5605 C C . ALA B 1 145 ? 20.953 17.203 17.453 1 95 145 ALA B C 1
ATOM 5607 O O . ALA B 1 145 ? 20.359 17.312 16.375 1 95 145 ALA B O 1
ATOM 5608 N N . ASN B 1 146 ? 20.453 17.578 18.625 1 96.12 146 ASN B N 1
ATOM 5609 C CA . ASN B 1 146 ? 19.266 18.438 18.703 1 96.12 146 ASN B CA 1
ATOM 5610 C C . ASN B 1 146 ? 19.625 19.906 18.547 1 96.12 146 ASN B C 1
ATOM 5612 O O . ASN B 1 146 ? 20.062 20.547 19.5 1 96.12 146 ASN B O 1
ATOM 5616 N N . ILE B 1 147 ? 19.312 20.391 17.375 1 96.5 147 ILE B N 1
ATOM 5617 C CA . ILE B 1 147 ? 19.672 21.75 17.031 1 96.5 147 ILE B CA 1
ATOM 5618 C C . ILE B 1 147 ? 18.469 22.672 17.281 1 96.5 147 ILE B C 1
ATOM 5620 O O . ILE B 1 147 ? 17.328 22.297 17.016 1 96.5 147 ILE B O 1
ATOM 5624 N N . GLN B 1 148 ? 18.766 23.875 17.797 1 95.62 148 GLN B N 1
ATOM 5625 C CA . GLN B 1 148 ? 17.703 24.844 18.016 1 95.62 148 GLN B CA 1
ATOM 5626 C C . GLN B 1 148 ? 18.156 26.25 17.594 1 95.62 148 GLN B C 1
ATOM 5628 O O . GLN B 1 148 ? 19.328 26.609 17.781 1 95.62 148 GLN B O 1
ATOM 5633 N N . PHE B 1 149 ? 17.328 26.969 17 1 95.94 149 PHE B N 1
ATOM 5634 C CA . PHE B 1 149 ? 17.516 28.375 16.719 1 95.94 149 PHE B CA 1
ATOM 5635 C C . PHE B 1 149 ? 16.703 29.234 17.688 1 95.94 149 PHE B C 1
ATOM 5637 O O . PHE B 1 149 ? 15.633 28.844 18.141 1 95.94 149 PHE B O 1
ATOM 5644 N N . THR B 1 150 ? 17.297 30.328 18.031 1 92.19 150 THR B N 1
ATOM 5645 C CA . THR B 1 150 ? 16.625 31.234 18.938 1 92.19 150 THR B CA 1
ATOM 5646 C C . THR B 1 150 ? 17.016 32.688 18.656 1 92.19 150 THR B C 1
ATOM 5648 O O . THR B 1 150 ? 18.172 32.969 18.344 1 92.19 150 THR B O 1
ATOM 5651 N N . TYR B 1 151 ? 16.031 33.562 18.688 1 93.12 151 TYR B N 1
ATOM 5652 C CA . TYR B 1 151 ? 16.328 34.969 18.625 1 93.12 151 TYR B CA 1
ATOM 5653 C C . TYR B 1 151 ? 16.672 35.531 20 1 93.12 151 TYR B C 1
ATOM 5655 O O . TYR B 1 151 ? 15.945 35.281 20.969 1 93.12 151 TYR B O 1
ATOM 5663 N N . CYS B 1 152 ? 17.766 36.188 20.031 1 90 152 CYS B N 1
ATOM 5664 C CA . CYS B 1 152 ? 18.172 36.938 21.203 1 90 152 CYS B CA 1
ATOM 5665 C C . CYS B 1 152 ? 18.703 38.312 20.812 1 90 152 CYS B C 1
ATOM 5667 O O . CYS B 1 152 ? 19.625 38.406 20.016 1 90 152 CYS B O 1
ATOM 5669 N N . ALA B 1 153 ? 18.125 39.25 21.516 1 85.88 153 ALA B N 1
ATOM 5670 C CA . ALA B 1 153 ? 18.547 40.625 21.203 1 85.88 153 ALA B CA 1
ATOM 5671 C C . ALA B 1 153 ? 20 40.844 21.594 1 85.88 153 ALA B C 1
ATOM 5673 O O . ALA B 1 153 ? 20.719 41.594 20.938 1 85.88 153 ALA B O 1
ATOM 5674 N N . THR B 1 154 ? 20.422 40.281 22.641 1 86.31 154 THR B N 1
ATOM 5675 C CA . THR B 1 154 ? 21.797 40.406 23.109 1 86.31 154 THR B CA 1
ATOM 5676 C C . THR B 1 154 ? 22.531 39.062 23.031 1 86.31 154 THR B C 1
ATOM 5678 O O . THR B 1 154 ? 22.031 38.062 23.5 1 86.31 154 THR B O 1
ATOM 5681 N N . THR B 1 155 ? 23.672 39.094 22.422 1 86.06 155 THR B N 1
ATOM 5682 C CA . THR B 1 155 ? 24.453 37.875 22.281 1 86.06 155 THR B CA 1
ATOM 5683 C C . THR B 1 155 ? 25.125 37.5 23.609 1 86.06 155 THR B C 1
ATOM 5685 O O . THR B 1 155 ? 25.938 38.281 24.141 1 86.06 155 THR B O 1
ATOM 5688 N N . PRO B 1 156 ? 24.812 36.344 24.016 1 85.38 156 PRO B N 1
ATOM 5689 C CA . PRO B 1 156 ? 25.5 35.938 25.234 1 85.38 156 PRO B CA 1
ATOM 5690 C C . PRO B 1 156 ? 26.969 35.594 25 1 85.38 156 PRO B C 1
ATOM 5692 O O . PRO B 1 156 ? 27.344 35.188 23.891 1 85.38 156 PRO B O 1
ATOM 5695 N N . LYS B 1 157 ? 27.75 35.812 25.984 1 83.56 157 LYS B N 1
ATOM 5696 C CA . LYS B 1 157 ? 29.156 35.438 25.891 1 83.56 157 LYS B CA 1
ATOM 5697 C C . LYS B 1 157 ? 29.344 33.938 26.016 1 83.56 157 LYS B C 1
ATOM 5699 O O . LYS B 1 157 ? 28.844 33.312 26.953 1 83.56 157 LYS B O 1
ATOM 5704 N N . VAL B 1 158 ? 29.875 33.344 24.953 1 81.62 158 VAL B N 1
ATOM 5705 C CA . VAL B 1 158 ? 30.172 31.922 25 1 81.62 158 VAL B CA 1
ATOM 5706 C C . VAL B 1 158 ? 31.672 31.703 24.812 1 81.62 158 VAL B C 1
ATOM 5708 O O . VAL B 1 158 ? 32.312 32.375 24.016 1 81.62 158 VAL B O 1
ATOM 5711 N N . ALA B 1 159 ? 32.219 30.734 25.562 1 75.06 159 ALA B N 1
ATOM 5712 C CA . ALA B 1 159 ? 33.656 30.469 25.547 1 75.06 159 ALA B CA 1
ATOM 5713 C C . ALA B 1 159 ? 34.031 29.641 24.312 1 75.06 159 ALA B C 1
ATOM 5715 O O . ALA B 1 159 ? 35.062 29.891 23.703 1 75.06 159 ALA B O 1
ATOM 5716 N N . GLU B 1 160 ? 33.125 28.703 23.938 1 85.5 160 GLU B N 1
ATOM 5717 C CA . GLU B 1 160 ? 33.5 27.766 22.875 1 85.5 160 GLU B CA 1
ATOM 5718 C C . GLU B 1 160 ? 32.344 27.609 21.875 1 85.5 160 GLU B C 1
ATOM 5720 O O . GLU B 1 160 ? 31.188 27.625 22.25 1 85.5 160 GLU B O 1
ATOM 5725 N N . GLY B 1 161 ? 32.812 27.391 20.641 1 91.44 161 GLY B N 1
ATOM 5726 C CA . GLY B 1 161 ? 31.859 27.203 19.547 1 91.44 161 GLY B CA 1
ATOM 5727 C C . GLY B 1 161 ? 31.281 25.797 19.5 1 91.44 161 GLY B C 1
ATOM 5728 O O . GLY B 1 161 ? 31.703 24.922 20.25 1 91.44 161 GLY B O 1
ATOM 5729 N N . LEU B 1 162 ? 30.359 25.547 18.641 1 95.12 162 LEU B N 1
ATOM 5730 C CA . LEU B 1 162 ? 29.594 24.312 18.547 1 95.12 162 LEU B CA 1
ATOM 5731 C C . LEU B 1 162 ? 30.5 23.141 18.172 1 95.12 162 LEU B C 1
ATOM 5733 O O . LEU B 1 162 ? 30.219 22 18.531 1 95.12 162 LEU B O 1
ATOM 5737 N N . CYS B 1 163 ? 31.578 23.422 17.484 1 93.88 163 CYS B N 1
ATOM 5738 C CA . CYS B 1 163 ? 32.438 22.359 16.984 1 93.88 163 CYS B CA 1
ATOM 5739 C C . CYS B 1 163 ? 33.594 22.078 17.938 1 93.88 163 CYS B C 1
ATOM 5741 O O . CYS B 1 163 ? 34.5 21.328 17.594 1 93.88 163 CYS B O 1
ATOM 5743 N N . SER B 1 164 ? 33.562 22.641 19.062 1 93.31 164 SER B N 1
ATOM 5744 C CA . SER B 1 164 ? 34.562 22.391 20.094 1 93.31 164 SER B CA 1
ATOM 5745 C C . SER B 1 164 ? 34.125 21.25 21.031 1 93.31 164 SER B C 1
ATOM 5747 O O . SER B 1 164 ? 32.938 21.172 21.391 1 93.31 164 SER B O 1
ATOM 5749 N N . SER B 1 165 ? 35.094 20.469 21.453 1 94.06 165 SER B N 1
ATOM 5750 C CA . SER B 1 165 ? 34.781 19.422 22.422 1 94.06 165 SER B CA 1
ATOM 5751 C C . SER B 1 165 ? 34.406 20.016 23.766 1 94.06 165 SER B C 1
ATOM 5753 O O . SER B 1 165 ? 33.812 19.328 24.609 1 94.06 165 SER B O 1
ATOM 5755 N N . GLN B 1 166 ? 34.688 21.312 23.969 1 94.69 166 GLN B N 1
ATOM 5756 C CA . GLN B 1 166 ? 34.406 21.984 25.234 1 94.69 166 GLN B CA 1
ATOM 5757 C C . GLN B 1 166 ? 33.094 22.766 25.156 1 94.69 166 GLN B C 1
ATOM 5759 O O . GLN B 1 166 ? 32.75 23.516 26.078 1 94.69 166 GLN B O 1
ATOM 5764 N N . TYR B 1 167 ? 32.438 22.594 24 1 96.12 167 TYR B N 1
ATOM 5765 C CA . TYR B 1 167 ? 31.141 23.266 23.859 1 96.12 167 TYR B CA 1
ATOM 5766 C C . TYR B 1 167 ? 30.188 22.859 24.984 1 96.12 167 TYR B C 1
ATOM 5768 O O . TYR B 1 167 ? 30 21.672 25.266 1 96.12 167 TYR B O 1
ATOM 5776 N N . GLU B 1 168 ? 29.656 23.875 25.734 1 95.5 168 GLU B N 1
ATOM 5777 C CA . GLU B 1 168 ? 28.625 23.609 26.734 1 95.5 168 GLU B CA 1
ATOM 5778 C C . GLU B 1 168 ? 27.266 23.406 26.094 1 95.5 168 GLU B C 1
ATOM 5780 O O . GLU B 1 168 ? 26.75 24.328 25.438 1 95.5 168 GLU B O 1
ATOM 5785 N N . PRO B 1 169 ? 26.688 22.344 26.312 1 96.12 169 PRO B N 1
ATOM 5786 C CA . PRO B 1 169 ? 25.391 22.047 25.688 1 96.12 169 PRO B CA 1
ATOM 5787 C C . PRO B 1 169 ? 24.375 23.172 25.891 1 96.12 169 PRO B C 1
ATOM 5789 O O . PRO B 1 169 ? 24.219 23.688 27 1 96.12 169 PRO B O 1
ATOM 5792 N N . ARG B 1 170 ? 23.797 23.656 24.75 1 95.62 170 ARG B N 1
ATOM 5793 C CA . ARG B 1 170 ? 22.688 24.594 24.672 1 95.62 170 ARG B CA 1
ATOM 5794 C C . ARG B 1 170 ? 23.172 26.031 24.828 1 95.62 170 ARG B C 1
ATOM 5796 O O . ARG B 1 170 ? 22.375 26.953 24.938 1 95.62 170 ARG B O 1
ATOM 5803 N N . SER B 1 171 ? 24.484 26.141 24.844 1 95.62 171 SER B N 1
ATOM 5804 C CA . SER B 1 171 ? 25.016 27.5 24.75 1 95.62 171 SER B CA 1
ATOM 5805 C C . SER B 1 171 ? 24.703 28.125 23.391 1 95.62 171 SER B C 1
ATOM 5807 O O . SER B 1 171 ? 24.781 27.453 22.359 1 95.62 171 SER B O 1
ATOM 5809 N N . LEU B 1 172 ? 24.344 29.422 23.438 1 96.06 172 LEU B N 1
ATOM 5810 C CA . LEU B 1 172 ? 23.922 30.109 22.234 1 96.06 172 LEU B CA 1
ATOM 5811 C C . LEU B 1 172 ? 25.125 30.688 21.484 1 96.06 172 LEU B C 1
ATOM 5813 O O . LEU B 1 172 ? 25.984 31.328 22.094 1 96.06 172 LEU B O 1
ATOM 5817 N N . VAL B 1 173 ? 25.172 30.406 20.219 1 96 173 VAL B N 1
ATOM 5818 C CA . VAL B 1 173 ? 26.188 30.938 19.328 1 96 173 VAL B CA 1
ATOM 5819 C C . VAL B 1 173 ? 25.516 31.672 18.172 1 96 173 VAL B C 1
ATOM 5821 O O . VAL B 1 173 ? 24.547 31.172 17.594 1 96 173 VAL B O 1
ATOM 5824 N N . PRO B 1 174 ? 26 32.906 17.875 1 96.44 174 PRO B N 1
ATOM 5825 C CA . PRO B 1 174 ? 25.422 33.562 16.703 1 96.44 174 PRO B CA 1
ATOM 5826 C C . PRO B 1 174 ? 25.438 32.656 15.461 1 96.44 174 PRO B C 1
ATOM 5828 O O . PRO B 1 174 ? 26.469 32.094 15.125 1 96.44 174 PRO B O 1
ATOM 5831 N N . VAL B 1 175 ? 24.281 32.562 14.805 1 97.44 175 VAL B N 1
ATOM 5832 C CA . VAL B 1 175 ? 24.141 31.625 13.703 1 97.44 175 VAL B CA 1
ATOM 5833 C C . VAL B 1 175 ? 25.141 31.984 12.594 1 97.44 175 VAL B C 1
ATOM 5835 O O . VAL B 1 175 ? 25.688 31.094 11.945 1 97.44 175 VAL B O 1
ATOM 5838 N N . THR B 1 176 ? 25.391 33.25 12.344 1 96.5 176 THR B N 1
ATOM 5839 C CA . THR B 1 176 ? 26.297 33.688 11.289 1 96.5 176 THR B CA 1
ATOM 5840 C C . THR B 1 176 ? 27.719 33.25 11.586 1 96.5 176 THR B C 1
ATOM 5842 O O . THR B 1 176 ? 28.453 32.844 10.672 1 96.5 176 THR B O 1
ATOM 5845 N N . GLU B 1 177 ? 28.094 33.344 12.859 1 95.06 177 GLU B N 1
ATOM 5846 C CA . GLU B 1 177 ? 29.438 32.906 13.242 1 95.06 177 GLU B CA 1
ATOM 5847 C C . GLU B 1 177 ? 29.625 31.422 12.969 1 95.06 177 GLU B C 1
ATOM 5849 O O . GLU B 1 177 ? 30.656 31.016 12.422 1 95.06 177 GLU B O 1
ATOM 5854 N N . PHE B 1 178 ? 28.688 30.688 13.352 1 96.25 178 PHE B N 1
ATOM 5855 C CA . PHE B 1 178 ? 28.781 29.25 13.133 1 96.25 178 PHE B CA 1
ATOM 5856 C C . PHE B 1 178 ? 28.766 28.922 11.641 1 96.25 178 PHE B C 1
ATOM 5858 O O . PHE B 1 178 ? 29.578 28.156 11.156 1 96.25 178 PHE B O 1
ATOM 5865 N N . ALA B 1 179 ? 27.828 29.516 10.906 1 96.94 179 ALA B N 1
ATOM 5866 C CA . ALA B 1 179 ? 27.688 29.266 9.469 1 96.94 179 ALA B CA 1
ATOM 5867 C C . ALA B 1 179 ? 28.969 29.625 8.727 1 96.94 179 ALA B C 1
ATOM 5869 O O . ALA B 1 179 ? 29.375 28.906 7.816 1 96.94 179 ALA B O 1
ATOM 5870 N N . ASP B 1 180 ? 29.641 30.641 9.148 1 95.19 180 ASP B N 1
ATOM 5871 C CA . ASP B 1 180 ? 30.812 31.156 8.445 1 95.19 180 ASP B CA 1
ATOM 5872 C C . ASP B 1 180 ? 32.062 30.359 8.82 1 95.19 180 ASP B C 1
ATOM 5874 O O . ASP B 1 180 ? 33.094 30.469 8.148 1 95.19 180 ASP B O 1
ATOM 5878 N N . SER B 1 181 ? 31.969 29.547 9.836 1 93.06 181 SER B N 1
ATOM 5879 C CA . SER B 1 181 ? 33.125 28.766 10.258 1 93.06 181 SER B CA 1
ATOM 5880 C C . SER B 1 181 ? 32.812 27.266 10.203 1 93.06 181 SER B C 1
ATOM 5882 O O . SER B 1 181 ? 33.5 26.469 10.852 1 93.06 181 SER B O 1
ATOM 5884 N N . PHE B 1 182 ? 31.75 26.906 9.523 1 94.31 182 PHE B N 1
ATOM 5885 C CA . PHE B 1 182 ? 31.344 25.5 9.438 1 94.31 182 PHE B CA 1
ATOM 5886 C C . PHE B 1 182 ? 32.469 24.656 8.867 1 94.31 182 PHE B C 1
ATOM 5888 O O . PHE B 1 182 ? 32.969 24.922 7.777 1 94.31 182 PHE B O 1
ATOM 5895 N N . PRO B 1 183 ? 32.844 23.609 9.539 1 87.75 183 PRO B N 1
ATOM 5896 C CA . PRO B 1 183 ? 34.062 22.875 9.133 1 87.75 183 PRO B CA 1
ATOM 5897 C C . PRO B 1 183 ? 33.844 22.031 7.879 1 87.75 183 PRO B C 1
ATOM 5899 O O . PRO B 1 183 ? 32.812 21.391 7.738 1 87.75 183 PRO B O 1
ATOM 5902 N N . ALA B 1 184 ? 34.781 21.906 7.055 1 81.75 184 ALA B N 1
ATOM 5903 C CA . ALA B 1 184 ? 34.719 21.219 5.77 1 81.75 184 ALA B CA 1
ATOM 5904 C C . ALA B 1 184 ? 34.719 19.703 5.961 1 81.75 184 ALA B C 1
ATOM 5906 O O . ALA B 1 184 ? 34.188 18.969 5.129 1 81.75 184 ALA B O 1
ATOM 5907 N N . ASP B 1 185 ? 35.219 19.172 7 1 81.94 185 ASP B N 1
ATOM 5908 C CA . ASP B 1 185 ? 35.469 17.75 7.148 1 81.94 185 ASP B CA 1
ATOM 5909 C C . ASP B 1 185 ? 34.25 17.047 7.793 1 81.94 185 ASP B C 1
ATOM 5911 O O . ASP B 1 185 ? 34.25 15.828 7.953 1 81.94 185 ASP B O 1
ATOM 5915 N N . LEU B 1 186 ? 33.281 17.812 8.078 1 83.81 186 LEU B N 1
ATOM 5916 C CA . LEU B 1 186 ? 32.156 17.203 8.805 1 83.81 186 LEU B CA 1
ATOM 5917 C C . LEU B 1 186 ? 31.094 16.703 7.836 1 83.81 186 LEU B C 1
ATOM 5919 O O . LEU B 1 186 ? 30.172 15.984 8.242 1 83.81 186 LEU B O 1
ATOM 5923 N N . LEU B 1 187 ? 31 16.984 6.637 1 79.62 187 LEU B N 1
ATOM 5924 C CA . LEU B 1 187 ? 30.031 16.469 5.672 1 79.62 187 LEU B CA 1
ATOM 5925 C C . LEU B 1 187 ? 30.672 15.445 4.75 1 79.62 187 LEU B C 1
ATOM 5927 O O . LEU B 1 187 ? 31.859 15.555 4.43 1 79.62 187 LEU B O 1
ATOM 5931 N N . PRO B 1 188 ? 29.891 14.312 4.594 1 62.38 188 PRO B N 1
ATOM 5932 C CA . PRO B 1 188 ? 30.484 13.32 3.701 1 62.38 188 PRO B CA 1
ATOM 5933 C C . PRO B 1 188 ? 31.078 13.93 2.434 1 62.38 188 PRO B C 1
ATOM 5935 O O . PRO B 1 188 ? 30.688 15.039 2.041 1 62.38 188 PRO B O 1
ATOM 5938 N N . SER B 1 189 ? 32.062 13.219 1.647 1 54.31 189 SER B N 1
ATOM 5939 C CA . SER B 1 189 ? 33.219 13.414 0.78 1 54.31 189 SER B CA 1
ATOM 5940 C C . SER B 1 189 ? 32.844 14.188 -0.481 1 54.31 189 SER B C 1
ATOM 5942 O O . SER B 1 189 ? 32.469 13.586 -1.495 1 54.31 189 SER B O 1
ATOM 5944 N N . GLU B 1 190 ? 31.906 15.062 -0.59 1 55.03 190 GLU B N 1
ATOM 5945 C CA . GLU B 1 190 ? 32.188 15.672 -1.888 1 55.03 190 GLU B CA 1
ATOM 5946 C C . GLU B 1 190 ? 33.531 16.406 -1.885 1 55.03 190 GLU B C 1
ATOM 5948 O O . GLU B 1 190 ? 34 16.812 -0.83 1 55.03 190 GLU B O 1
ATOM 5953 N N . PRO B 1 191 ? 34.188 16.375 -2.957 1 52.31 191 PRO B N 1
ATOM 5954 C CA . PRO B 1 191 ? 35.438 17.125 -3.004 1 52.31 191 PRO B CA 1
ATOM 5955 C C . PRO B 1 191 ? 35.312 18.531 -2.402 1 52.31 191 PRO B C 1
ATOM 5957 O O . PRO B 1 191 ? 34.406 19.281 -2.777 1 52.31 191 PRO B O 1
ATOM 5960 N N . LEU B 1 192 ? 35.812 18.812 -1.29 1 53.47 192 LEU B N 1
ATOM 5961 C CA . LEU B 1 192 ? 35.844 20 -0.437 1 53.47 192 LEU B CA 1
ATOM 5962 C C . LEU B 1 192 ? 35.969 21.266 -1.272 1 53.47 192 LEU B C 1
ATOM 5964 O O . LEU B 1 192 ? 35.562 22.344 -0.835 1 53.47 192 LEU B O 1
ATOM 5968 N N . GLY B 1 193 ? 36.562 21.219 -2.434 1 57.56 193 GLY B N 1
ATOM 5969 C CA . GLY B 1 193 ? 37.188 22.406 -3.023 1 57.56 193 GLY B CA 1
ATOM 5970 C C . GLY B 1 193 ? 36.188 23.406 -3.547 1 57.56 193 GLY B C 1
ATOM 5971 O O . GLY B 1 193 ? 36.531 24.562 -3.795 1 57.56 193 GLY B O 1
ATOM 5972 N N . LYS B 1 194 ? 34.781 23 -3.674 1 70.69 194 LYS B N 1
ATOM 5973 C CA . LYS B 1 194 ? 34.062 23.984 -4.465 1 70.69 194 LYS B CA 1
ATOM 5974 C C . LYS B 1 194 ? 33.031 24.703 -3.627 1 70.69 194 LYS B C 1
ATOM 5976 O O . LYS B 1 194 ? 32.438 25.703 -4.074 1 70.69 194 LYS B O 1
ATOM 5981 N N . LYS B 1 195 ? 32.688 24.5 -2.178 1 88.06 195 LYS B N 1
ATOM 5982 C CA . LYS B 1 195 ? 31.609 25.188 -1.46 1 88.06 195 LYS B CA 1
ATOM 5983 C C . LYS B 1 195 ? 32.156 26 -0.293 1 88.06 195 LYS B C 1
ATOM 5985 O O . LYS B 1 195 ? 33.125 25.578 0.378 1 88.06 195 LYS B O 1
ATOM 5990 N N . THR B 1 196 ? 31.641 27.234 -0.111 1 92.88 196 THR B N 1
ATOM 5991 C CA . THR B 1 196 ? 31.969 28.062 1.044 1 92.88 196 THR B CA 1
ATOM 5992 C C . THR B 1 196 ? 31.453 27.422 2.33 1 92.88 196 THR B C 1
ATOM 5994 O O . THR B 1 196 ? 30.594 26.547 2.289 1 92.88 196 THR B O 1
ATOM 5997 N N . PRO B 1 197 ? 32 27.828 3.486 1 93.62 197 PRO B N 1
ATOM 5998 C CA . PRO B 1 197 ? 31.484 27.328 4.758 1 93.62 197 PRO B CA 1
ATOM 5999 C C . PRO B 1 197 ? 29.984 27.547 4.914 1 93.62 197 PRO B C 1
ATOM 6001 O O . PRO B 1 197 ? 29.266 26.641 5.352 1 93.62 197 PRO B O 1
ATOM 6004 N N . ARG B 1 198 ? 29.531 28.641 4.578 1 94.75 198 ARG B N 1
ATOM 6005 C CA . ARG B 1 198 ? 28.109 28.953 4.68 1 94.75 198 ARG B CA 1
ATOM 6006 C C . ARG B 1 198 ? 27.281 28.016 3.795 1 94.75 198 ARG B C 1
ATOM 6008 O O . ARG B 1 198 ? 26.188 27.594 4.18 1 94.75 198 ARG B O 1
ATOM 6015 N N . GLU B 1 199 ? 27.766 27.75 2.635 1 94.38 199 GLU B N 1
ATOM 6016 C CA . GLU B 1 199 ? 27.062 26.844 1.732 1 94.38 199 GLU B CA 1
ATOM 6017 C C . GLU B 1 199 ? 27 25.438 2.316 1 94.38 199 GLU B C 1
ATOM 6019 O O . GLU B 1 199 ? 25.984 24.75 2.193 1 94.38 199 GLU B O 1
ATOM 6024 N N . ARG B 1 200 ? 28.062 25.031 2.949 1 94 200 ARG B N 1
ATOM 6025 C CA . ARG B 1 200 ? 28.094 23.719 3.588 1 94 200 ARG B CA 1
ATOM 6026 C C . ARG B 1 200 ? 27.141 23.656 4.777 1 94 200 ARG B C 1
ATOM 6028 O O . ARG B 1 200 ? 26.469 22.656 4.988 1 94 200 ARG B O 1
ATOM 6035 N N . PHE B 1 201 ? 27.172 24.766 5.512 1 95.62 201 PHE B N 1
ATOM 6036 C CA . PHE B 1 201 ? 26.234 24.875 6.625 1 95.62 201 PHE B CA 1
ATOM 6037 C C . PHE B 1 201 ? 24.797 24.719 6.141 1 95.62 201 PHE B C 1
ATOM 6039 O O . PHE B 1 201 ? 24.016 23.953 6.707 1 95.62 201 PHE B O 1
ATOM 6046 N N . LEU B 1 202 ? 24.484 25.406 5.055 1 96.06 202 LEU B N 1
ATOM 6047 C CA . LEU B 1 202 ? 23.125 25.391 4.512 1 96.06 202 LEU B CA 1
ATOM 6048 C C . LEU B 1 202 ? 22.766 24 3.988 1 96.06 202 LEU B C 1
ATOM 6050 O O . LEU B 1 202 ? 21.641 23.531 4.176 1 96.06 202 LEU B O 1
ATOM 6054 N N . GLU B 1 203 ? 23.672 23.391 3.348 1 93.88 203 GLU B N 1
ATOM 6055 C CA . GLU B 1 203 ? 23.438 22.031 2.875 1 93.88 203 GLU B CA 1
ATOM 6056 C C . GLU B 1 203 ? 23.125 21.094 4.035 1 93.88 203 GLU B C 1
ATOM 6058 O O . GLU B 1 203 ? 22.188 20.297 3.957 1 93.88 203 GLU B O 1
ATOM 6063 N N . TRP B 1 204 ? 23.859 21.25 5.07 1 95.38 204 TRP B N 1
ATOM 6064 C CA . TRP B 1 204 ? 23.688 20.406 6.25 1 95.38 204 TRP B CA 1
ATOM 6065 C C . TRP B 1 204 ? 22.328 20.656 6.902 1 95.38 204 TRP B C 1
ATOM 6067 O O . TRP B 1 204 ? 21.562 19.703 7.125 1 95.38 204 TRP B O 1
ATOM 6077 N N . ILE B 1 205 ? 22.062 21.906 7.168 1 96.5 205 ILE B N 1
ATOM 6078 C CA . ILE B 1 205 ? 20.891 22.219 7.977 1 96.5 205 ILE B CA 1
ATOM 6079 C C . ILE B 1 205 ? 19.625 21.938 7.172 1 96.5 205 ILE B C 1
ATOM 6081 O O . ILE B 1 205 ? 18.594 21.516 7.73 1 96.5 205 ILE B O 1
ATOM 6085 N N . ILE B 1 206 ? 19.672 22.109 5.891 1 95.56 206 ILE B N 1
ATOM 6086 C CA . ILE B 1 206 ? 18.516 21.812 5.039 1 95.56 206 ILE B CA 1
ATOM 6087 C C . ILE B 1 206 ? 18.281 20.297 4.992 1 95.56 206 ILE B C 1
ATOM 6089 O O . ILE B 1 206 ? 17.141 19.844 5.086 1 95.56 206 ILE B O 1
ATOM 6093 N N . ALA B 1 207 ? 19.344 19.547 4.887 1 94.69 207 ALA B N 1
ATOM 6094 C CA . ALA B 1 207 ? 19.219 18.094 4.914 1 94.69 207 ALA B CA 1
ATOM 6095 C C . ALA B 1 207 ? 18.641 17.625 6.254 1 94.69 207 ALA B C 1
ATOM 6097 O O . ALA B 1 207 ? 17.891 16.641 6.305 1 94.69 207 ALA B O 1
ATOM 6098 N N . ARG B 1 208 ? 18.969 18.359 7.293 1 95.5 208 ARG B N 1
ATOM 6099 C CA . ARG B 1 208 ? 18.484 18.016 8.633 1 95.5 208 ARG B CA 1
ATOM 6100 C C . ARG B 1 208 ? 17.016 18.344 8.789 1 95.5 208 ARG B C 1
ATOM 6102 O O . ARG B 1 208 ? 16.312 17.734 9.609 1 95.5 208 ARG B O 1
ATOM 6109 N N . THR B 1 209 ? 16.547 19.281 7.93 1 96.44 209 THR B N 1
ATOM 6110 C CA . THR B 1 209 ? 15.219 19.812 8.172 1 96.44 209 THR B CA 1
ATOM 6111 C C . THR B 1 209 ? 14.281 19.469 7.016 1 96.44 209 THR B C 1
ATOM 6113 O O . THR B 1 209 ? 13.266 20.141 6.812 1 96.44 209 THR B O 1
ATOM 6116 N N . THR B 1 210 ? 14.578 18.516 6.18 1 96 210 THR B N 1
ATOM 6117 C CA . THR B 1 210 ? 13.742 17.938 5.145 1 96 210 THR B CA 1
ATOM 6118 C C . THR B 1 210 ? 13.875 16.406 5.133 1 96 210 THR B C 1
ATOM 6120 O O . THR B 1 210 ? 14.82 15.867 5.715 1 96 210 THR B O 1
ATOM 6123 N N . ILE B 1 211 ? 12.953 15.75 4.613 1 96.44 211 ILE B N 1
ATOM 6124 C CA . ILE B 1 211 ? 13.148 14.344 4.281 1 96.44 211 ILE B CA 1
ATOM 6125 C C . ILE B 1 211 ? 13.891 14.227 2.951 1 96.44 211 ILE B C 1
ATOM 6127 O O . ILE B 1 211 ? 13.352 14.586 1.901 1 96.44 211 ILE B O 1
ATOM 6131 N N . THR B 1 212 ? 15.125 13.758 2.992 1 94.56 212 THR B N 1
ATOM 6132 C CA . THR B 1 212 ? 15.961 13.711 1.798 1 94.56 212 THR B CA 1
ATOM 6133 C C . THR B 1 212 ? 15.469 12.625 0.839 1 94.56 212 THR B C 1
ATOM 6135 O O . THR B 1 212 ? 14.68 11.758 1.224 1 94.56 212 THR B O 1
ATOM 6138 N N . ALA B 1 213 ? 15.898 12.703 -0.353 1 92.62 213 ALA B N 1
ATOM 6139 C CA . ALA B 1 213 ? 15.539 11.711 -1.356 1 92.62 213 ALA B CA 1
ATOM 6140 C C . ALA B 1 213 ? 15.945 10.305 -0.909 1 92.62 213 ALA B C 1
ATOM 6142 O O . ALA B 1 213 ? 15.18 9.352 -1.07 1 92.62 213 ALA B O 1
ATOM 6143 N N . GLU B 1 214 ? 17.078 10.18 -0.332 1 92.56 214 GLU B N 1
ATOM 6144 C CA . GLU B 1 214 ? 17.562 8.891 0.141 1 92.56 214 GLU B CA 1
ATOM 6145 C C . GLU B 1 214 ? 16.688 8.344 1.262 1 92.56 214 GLU B C 1
ATOM 6147 O O . GLU B 1 214 ? 16.312 7.164 1.257 1 92.56 214 GLU B O 1
ATOM 6152 N N . GLU B 1 215 ? 16.359 9.188 2.176 1 93.94 215 GLU B N 1
ATOM 6153 C CA . GLU B 1 215 ? 15.523 8.789 3.309 1 93.94 215 GLU B CA 1
ATOM 6154 C C . GLU B 1 215 ? 14.125 8.375 2.854 1 93.94 215 GLU B C 1
ATOM 6156 O O . GLU B 1 215 ? 13.531 7.457 3.42 1 93.94 215 GLU B O 1
ATOM 6161 N N . SER B 1 216 ? 13.648 9.07 1.833 1 94.62 216 SER B N 1
ATOM 6162 C CA . SER B 1 216 ? 12.281 8.836 1.365 1 94.62 216 SER B CA 1
ATOM 6163 C C . SER B 1 216 ? 12.148 7.465 0.715 1 94.62 216 SER B C 1
ATOM 6165 O O . SER B 1 216 ? 11.047 6.926 0.609 1 94.62 216 SER B O 1
ATOM 6167 N N . LEU B 1 217 ? 13.281 6.832 0.319 1 92.69 217 LEU B N 1
ATOM 6168 C CA . LEU B 1 217 ? 13.25 5.555 -0.387 1 92.69 217 LEU B CA 1
ATOM 6169 C C . LEU B 1 217 ? 13.375 4.391 0.59 1 92.69 217 LEU B C 1
ATOM 6171 O O . LEU B 1 217 ? 13.117 3.24 0.228 1 92.69 217 LEU B O 1
ATOM 6175 N N . ARG B 1 218 ? 13.688 4.621 1.893 1 92.69 218 ARG B N 1
ATOM 6176 C CA . ARG B 1 218 ? 14 3.561 2.844 1 92.69 218 ARG B CA 1
ATOM 6177 C C . ARG B 1 218 ? 12.758 3.139 3.621 1 92.69 218 ARG B C 1
ATOM 6179 O O . ARG B 1 218 ? 12.773 3.107 4.852 1 92.69 218 ARG B O 1
ATOM 6186 N N . HIS B 1 219 ? 11.758 2.656 2.908 1 91 219 HIS B N 1
ATOM 6187 C CA . HIS B 1 219 ? 10.484 2.271 3.502 1 91 219 HIS B CA 1
ATOM 6188 C C . HIS B 1 219 ? 10.664 1.13 4.496 1 91 219 HIS B C 1
ATOM 6190 O O . HIS B 1 219 ? 9.898 1.012 5.457 1 91 219 HIS B O 1
ATOM 6196 N N . HIS B 1 220 ? 11.695 0.348 4.324 1 91.25 220 HIS B N 1
ATOM 6197 C CA . HIS B 1 220 ? 11.922 -0.811 5.18 1 91.25 220 HIS B CA 1
ATOM 6198 C C . HIS B 1 220 ? 12.305 -0.385 6.594 1 91.25 220 HIS B C 1
ATOM 6200 O O . HIS B 1 220 ? 12.266 -1.195 7.523 1 91.25 220 HIS B O 1
ATOM 6206 N N . GLU B 1 221 ? 12.656 0.883 6.766 1 93.12 221 GLU B N 1
ATOM 6207 C CA . GLU B 1 221 ? 13.062 1.365 8.078 1 93.12 221 GLU B CA 1
ATOM 6208 C C . GLU B 1 221 ? 11.852 1.666 8.953 1 93.12 221 GLU B C 1
ATOM 6210 O O . GLU B 1 221 ? 11.992 1.896 10.156 1 93.12 221 GLU B O 1
ATOM 6215 N N . GLY B 1 222 ? 10.641 1.689 8.406 1 93.12 222 GLY B N 1
ATOM 6216 C CA . GLY B 1 222 ? 9.414 1.748 9.188 1 93.12 222 GLY B CA 1
ATOM 6217 C C . GLY B 1 222 ? 8.914 3.164 9.406 1 93.12 222 GLY B C 1
ATOM 6218 O O . GLY B 1 222 ? 9.664 4.125 9.227 1 93.12 222 GLY B O 1
ATOM 6219 N N . ILE B 1 223 ? 7.723 3.316 9.867 1 96.06 223 ILE B N 1
ATOM 6220 C CA . ILE B 1 223 ? 7 4.578 10.016 1 96.06 223 ILE B CA 1
ATOM 6221 C C . ILE B 1 223 ? 7.559 5.348 11.211 1 96.06 223 ILE B C 1
ATOM 6223 O O . ILE B 1 223 ? 7.738 6.566 11.141 1 96.06 223 ILE B O 1
ATOM 6227 N N . ASN B 1 224 ? 7.922 4.672 12.266 1 95.38 224 ASN B N 1
ATOM 6228 C CA . ASN B 1 224 ? 8.367 5.348 13.484 1 95.38 224 ASN B CA 1
ATOM 6229 C C . ASN B 1 224 ? 9.664 6.113 13.258 1 95.38 224 ASN B C 1
ATOM 6231 O O . ASN B 1 224 ? 9.836 7.219 13.773 1 95.38 224 ASN B O 1
ATOM 6235 N N . MET B 1 225 ? 10.5 5.586 12.422 1 94.75 225 MET B N 1
ATOM 6236 C CA . MET B 1 225 ? 11.805 6.215 12.195 1 94.75 225 MET B CA 1
ATOM 6237 C C . MET B 1 225 ? 11.648 7.516 11.422 1 94.75 225 MET B C 1
ATOM 6239 O O . MET B 1 225 ? 12.273 8.523 11.758 1 94.75 225 MET B O 1
ATOM 6243 N N . ILE B 1 226 ? 10.859 7.512 10.391 1 96.75 226 ILE B N 1
ATOM 6244 C CA . ILE B 1 226 ? 10.703 8.719 9.586 1 96.75 226 ILE B CA 1
ATOM 6245 C C . ILE B 1 226 ? 9.93 9.773 10.367 1 96.75 226 ILE B C 1
ATOM 6247 O O . ILE B 1 226 ? 10.18 10.969 10.227 1 96.75 226 ILE B O 1
ATOM 6251 N N . TRP B 1 227 ? 8.984 9.32 11.188 1 97.31 227 TRP B N 1
ATOM 6252 C CA . TRP B 1 227 ? 8.227 10.258 12.016 1 97.31 227 TRP B CA 1
ATOM 6253 C C . TRP B 1 227 ? 9.125 10.914 13.047 1 97.31 227 TRP B C 1
ATOM 6255 O O . TRP B 1 227 ? 8.953 12.094 13.367 1 97.31 227 TRP B O 1
ATOM 6265 N N . ALA B 1 228 ? 10.07 10.141 13.586 1 95.06 228 ALA B N 1
ATOM 6266 C CA . ALA B 1 228 ? 11.016 10.734 14.531 1 95.06 228 ALA B CA 1
ATOM 6267 C C . ALA B 1 228 ? 11.789 11.875 13.891 1 95.06 228 ALA B C 1
ATOM 6269 O O . ALA B 1 228 ? 11.93 12.953 14.477 1 95.06 228 ALA B O 1
ATOM 6270 N N . LYS B 1 229 ? 12.289 11.617 12.75 1 95.38 229 LYS B N 1
ATOM 6271 C CA . LYS B 1 229 ? 12.977 12.68 12.023 1 95.38 229 LYS B CA 1
ATOM 6272 C C . LYS B 1 229 ? 12.031 13.844 11.734 1 95.38 229 LYS B C 1
ATOM 6274 O O . LYS B 1 229 ? 12.383 15 11.977 1 95.38 229 LYS B O 1
ATOM 6279 N N . PHE B 1 230 ? 10.898 13.547 11.211 1 97.44 230 PHE B N 1
ATOM 6280 C CA . PHE B 1 230 ? 9.883 14.531 10.852 1 97.44 230 PHE B CA 1
ATOM 6281 C C . PHE B 1 230 ? 9.586 15.453 12.031 1 97.44 230 PHE B C 1
ATOM 6283 O O . PHE B 1 230 ? 9.609 16.672 11.898 1 97.44 230 PHE B O 1
ATOM 6290 N N . GLN B 1 231 ? 9.336 14.867 13.195 1 95.56 231 GLN B N 1
ATOM 6291 C CA . GLN B 1 231 ? 8.969 15.633 14.383 1 95.56 231 GLN B CA 1
ATOM 6292 C C . GLN B 1 231 ? 10.133 16.5 14.867 1 95.56 231 GLN B C 1
ATOM 6294 O O . GLN B 1 231 ? 9.922 17.594 15.375 1 95.56 231 GLN B O 1
ATOM 6299 N N . SER B 1 232 ? 11.32 16.016 14.672 1 94.75 232 SER B N 1
ATOM 6300 C CA . SER B 1 232 ? 12.492 16.75 15.141 1 94.75 232 SER B CA 1
ATOM 6301 C C . SER B 1 232 ? 12.688 18.047 14.367 1 94.75 232 SER B C 1
ATOM 6303 O O . SER B 1 232 ? 13.289 19 14.867 1 94.75 232 SER B O 1
ATOM 6305 N N . ILE B 1 233 ? 12.156 18.062 13.172 1 96.12 233 ILE B N 1
ATOM 6306 C CA . ILE B 1 233 ? 12.359 19.203 12.281 1 96.12 233 ILE B CA 1
ATOM 6307 C C . ILE B 1 233 ? 11.633 20.422 12.836 1 96.12 233 ILE B C 1
ATOM 6309 O O . ILE B 1 233 ? 12.141 21.547 12.75 1 96.12 233 ILE B O 1
ATOM 6313 N N . PHE B 1 234 ? 10.508 20.234 13.453 1 94.56 234 PHE B N 1
ATOM 6314 C CA . PHE B 1 234 ? 9.68 21.328 13.945 1 94.56 234 PHE B CA 1
ATOM 6315 C C . PHE B 1 234 ? 10.391 22.094 15.055 1 94.56 234 PHE B C 1
ATOM 6317 O O . PHE B 1 234 ? 10.211 23.297 15.203 1 94.56 234 PHE B O 1
ATOM 6324 N N . LEU B 1 235 ? 11.266 21.406 15.781 1 90.81 235 LEU B N 1
ATOM 6325 C CA . LEU B 1 235 ? 12.008 22.062 16.859 1 90.81 235 LEU B CA 1
ATOM 6326 C C . LEU B 1 235 ? 12.977 23.094 16.297 1 90.81 235 LEU B C 1
ATOM 6328 O O . LEU B 1 235 ? 13.219 24.125 16.938 1 90.81 235 LEU B O 1
ATOM 6332 N N . VAL B 1 236 ? 13.469 22.797 15.141 1 94.94 236 VAL B N 1
ATOM 6333 C CA . VAL B 1 236 ? 14.414 23.703 14.5 1 94.94 236 VAL B CA 1
ATOM 6334 C C . VAL B 1 236 ? 13.656 24.859 13.875 1 94.94 236 VAL B C 1
ATOM 6336 O O . VAL B 1 236 ? 13.992 26.031 14.117 1 94.94 236 VAL B O 1
ATOM 6339 N N . VAL B 1 237 ? 12.625 24.609 13.164 1 94.44 237 VAL B N 1
ATOM 6340 C CA . VAL B 1 237 ? 11.898 25.578 12.359 1 94.44 237 VAL B CA 1
ATOM 6341 C C . VAL B 1 237 ? 11.195 26.594 13.266 1 94.44 237 VAL B C 1
ATOM 6343 O O . VAL B 1 237 ? 11.195 27.781 12.984 1 94.44 237 VAL B O 1
ATOM 6346 N N . GLN B 1 238 ? 10.672 26.094 14.328 1 92.69 238 GLN B N 1
ATOM 6347 C CA . GLN B 1 238 ? 9.898 26.953 15.227 1 92.69 238 GLN B CA 1
ATOM 6348 C C . GLN B 1 238 ? 10.781 28.031 15.859 1 92.69 238 GLN B C 1
ATOM 6350 O O . GLN B 1 238 ? 10.32 29.141 16.109 1 92.69 238 GLN B O 1
ATOM 6355 N N . GLY B 1 239 ? 12.055 27.734 16.047 1 93.06 239 GLY B N 1
ATOM 6356 C CA . GLY B 1 239 ? 12.984 28.688 16.625 1 93.06 239 GLY B CA 1
ATOM 6357 C C . GLY B 1 239 ? 13.227 29.891 15.742 1 93.06 239 GLY B C 1
ATOM 6358 O O . GLY B 1 239 ? 13.648 30.953 16.219 1 93.06 239 GLY B O 1
ATOM 6359 N N . ILE B 1 240 ? 12.883 29.703 14.484 1 95.31 240 ILE B N 1
ATOM 6360 C CA . ILE B 1 240 ? 13.117 30.781 13.531 1 95.31 240 ILE B CA 1
ATOM 6361 C C . ILE B 1 240 ? 11.797 31.484 13.227 1 95.31 240 ILE B C 1
ATOM 6363 O O . ILE B 1 240 ? 11.703 32.719 13.328 1 95.31 240 ILE B O 1
ATOM 6367 N N . ILE B 1 241 ? 10.734 30.812 12.992 1 93.75 241 ILE B N 1
ATOM 6368 C CA . ILE B 1 241 ? 9.492 31.406 12.508 1 93.75 241 ILE B CA 1
ATOM 6369 C C . ILE B 1 241 ? 8.781 32.125 13.648 1 93.75 241 ILE B C 1
ATOM 6371 O O . ILE B 1 241 ? 7.965 33.031 13.414 1 93.75 241 ILE B O 1
ATOM 6375 N N . ASN B 1 242 ? 9.141 31.781 14.945 1 92.5 242 ASN B N 1
ATOM 6376 C CA . ASN B 1 242 ? 8.406 32.344 16.062 1 92.5 242 ASN B CA 1
ATOM 6377 C C . ASN B 1 242 ? 9 33.688 16.516 1 92.5 242 ASN B C 1
ATOM 6379 O O . ASN B 1 242 ? 8.969 34 17.703 1 92.5 242 ASN B O 1
ATOM 6383 N N . TYR B 1 243 ? 9.672 34.312 15.664 1 94.75 243 TYR B N 1
ATOM 6384 C CA . TYR B 1 243 ? 10.047 35.719 15.766 1 94.75 243 TYR B CA 1
ATOM 6385 C C . TYR B 1 243 ? 9.188 36.562 14.844 1 94.75 243 TYR B C 1
ATOM 6387 O O . TYR B 1 243 ? 9.172 36.375 13.633 1 94.75 243 TYR B O 1
ATOM 6395 N N . GLU B 1 244 ? 8.438 37.562 15.438 1 95.19 244 GLU B N 1
ATOM 6396 C CA . GLU B 1 244 ? 7.324 38.219 14.781 1 95.19 244 GLU B CA 1
ATOM 6397 C C . GLU B 1 244 ? 7.723 38.75 13.398 1 95.19 244 GLU B C 1
ATOM 6399 O O . GLU B 1 244 ? 7.004 38.531 12.422 1 95.19 244 GLU B O 1
ATOM 6404 N N . PRO B 1 245 ? 8.906 39.438 13.219 1 95.56 245 PRO B N 1
ATOM 6405 C CA . PRO B 1 245 ? 9.25 39.938 11.891 1 95.56 245 PRO B CA 1
ATOM 6406 C C . PRO B 1 245 ? 9.398 38.812 10.859 1 95.56 245 PRO B C 1
ATOM 6408 O O . PRO B 1 245 ? 8.984 38.969 9.711 1 95.56 245 PRO B O 1
ATOM 6411 N N . VAL B 1 246 ? 9.961 37.719 11.297 1 95.69 246 VAL B N 1
ATOM 6412 C CA . VAL B 1 246 ? 10.117 36.594 10.398 1 95.69 246 VAL B CA 1
ATOM 6413 C C . VAL B 1 246 ? 8.758 35.938 10.148 1 95.69 246 VAL B C 1
ATOM 6415 O O . VAL B 1 246 ? 8.445 35.531 9.023 1 95.69 246 VAL B O 1
ATOM 6418 N N . TYR B 1 247 ? 7.953 35.875 11.203 1 95.06 247 TYR B N 1
ATOM 6419 C CA . TYR B 1 247 ? 6.637 35.219 11.117 1 95.06 247 TYR B CA 1
ATOM 6420 C C . TYR B 1 247 ? 5.758 35.938 10.094 1 95.06 247 TYR B C 1
ATOM 6422 O O . TYR B 1 247 ? 5.082 35.312 9.297 1 95.06 247 TYR B O 1
ATOM 6430 N N . ARG B 1 248 ? 5.734 37.281 10.141 1 96.19 248 ARG B N 1
ATOM 6431 C CA . ARG B 1 248 ? 4.91 38.062 9.234 1 96.19 248 ARG B CA 1
ATOM 6432 C C . ARG B 1 248 ? 5.293 37.812 7.785 1 96.19 248 ARG B C 1
ATOM 6434 O O . ARG B 1 248 ? 4.422 37.625 6.93 1 96.19 248 ARG B O 1
ATOM 6441 N N . GLN B 1 249 ? 6.609 37.75 7.543 1 95.81 249 GLN B N 1
ATOM 6442 C CA . GLN B 1 249 ? 7.078 37.5 6.184 1 95.81 249 GLN B CA 1
ATOM 6443 C C . GLN B 1 249 ? 6.762 36.062 5.75 1 95.81 249 GLN B C 1
ATOM 6445 O O . GLN B 1 249 ? 6.324 35.844 4.621 1 95.81 249 GLN B O 1
ATOM 6450 N N . PHE B 1 250 ? 7.07 35.219 6.656 1 94.31 250 PHE B N 1
ATOM 6451 C CA . PHE B 1 250 ? 6.824 33.812 6.449 1 94.31 250 PHE B CA 1
ATOM 6452 C C . PHE B 1 250 ? 5.367 33.562 6.078 1 94.31 250 PHE B C 1
ATOM 6454 O O . PHE B 1 250 ? 5.082 32.906 5.066 1 94.31 250 PHE B O 1
ATOM 6461 N N . PHE B 1 251 ? 4.449 34.031 6.789 1 95.31 251 PHE B N 1
ATOM 6462 C CA . PHE B 1 251 ? 3.014 33.844 6.602 1 95.31 251 PHE B CA 1
ATOM 6463 C C . PHE B 1 251 ? 2.553 34.5 5.297 1 95.31 251 PHE B C 1
ATOM 6465 O O . PHE B 1 251 ? 1.779 33.906 4.547 1 95.31 251 PHE B O 1
ATOM 6472 N N . TRP B 1 252 ? 3.045 35.688 5.027 1 96.25 252 TRP B N 1
ATOM 6473 C CA . TRP B 1 252 ? 2.736 36.344 3.771 1 96.25 252 TRP B CA 1
ATOM 6474 C C . TRP B 1 252 ? 3.162 35.5 2.576 1 96.25 252 TRP B C 1
ATOM 6476 O O . TRP B 1 252 ? 2.404 35.344 1.616 1 96.25 252 TRP B O 1
ATOM 6486 N N . ASN B 1 253 ? 4.371 35 2.635 1 94.81 253 ASN B N 1
ATOM 6487 C CA . ASN B 1 253 ? 4.898 34.188 1.546 1 94.81 253 ASN B CA 1
ATOM 6488 C C . ASN B 1 253 ? 4.035 32.938 1.298 1 94.81 253 ASN B C 1
ATOM 6490 O O . ASN B 1 253 ? 3.828 32.562 0.15 1 94.81 253 ASN B O 1
ATOM 6494 N N . ILE B 1 254 ? 3.549 32.344 2.361 1 95.25 254 ILE B N 1
ATOM 6495 C CA . ILE B 1 254 ? 2.695 31.172 2.24 1 95.25 254 ILE B CA 1
ATOM 6496 C C . ILE B 1 254 ? 1.424 31.531 1.478 1 95.25 254 ILE B C 1
ATOM 6498 O O . ILE B 1 254 ? 1.057 30.859 0.515 1 95.25 254 ILE B O 1
ATOM 6502 N N . LEU B 1 255 ? 0.745 32.625 1.855 1 96.75 255 LEU B N 1
ATOM 6503 C CA . LEU B 1 255 ? -0.49 33.031 1.198 1 96.75 255 LEU B CA 1
ATOM 6504 C C . LEU B 1 255 ? -0.24 33.375 -0.269 1 96.75 255 LEU B C 1
ATOM 6506 O O . LEU B 1 255 ? -1.021 33 -1.141 1 96.75 255 LEU B O 1
ATOM 6510 N N . HIS B 1 256 ? 0.873 34 -0.481 1 95.56 256 HIS B N 1
ATOM 6511 C CA . HIS B 1 256 ? 1.225 34.406 -1.839 1 95.56 256 HIS B CA 1
ATOM 6512 C C . HIS B 1 256 ? 1.46 33.188 -2.73 1 95.56 256 HIS B C 1
ATOM 6514 O O . HIS B 1 256 ? 0.925 33.125 -3.84 1 95.56 256 HIS B O 1
ATOM 6520 N N . HIS B 1 257 ? 2.256 32.281 -2.279 1 94.69 257 HIS B N 1
ATOM 6521 C CA . HIS B 1 257 ? 2.586 31.094 -3.066 1 94.69 257 HIS B CA 1
ATOM 6522 C C . HIS B 1 257 ? 1.357 30.219 -3.293 1 94.69 257 HIS B C 1
ATOM 6524 O O . HIS B 1 257 ? 1.193 29.641 -4.367 1 94.69 257 HIS B O 1
ATOM 6530 N N . LEU B 1 258 ? 0.504 30.062 -2.297 1 96.44 258 LEU B N 1
ATOM 6531 C CA . LEU B 1 258 ? -0.73 29.312 -2.455 1 96.44 258 LEU B CA 1
ATOM 6532 C C . LEU B 1 258 ? -1.634 29.953 -3.504 1 96.44 258 LEU B C 1
ATOM 6534 O O . LEU B 1 258 ? -2.195 29.25 -4.355 1 96.44 258 LEU B O 1
ATOM 6538 N N . HIS B 1 259 ? -1.733 31.266 -3.371 1 96.69 259 HIS B N 1
ATOM 6539 C CA . HIS B 1 259 ? -2.557 32 -4.324 1 96.69 259 HIS B CA 1
ATOM 6540 C C . HIS B 1 259 ? -2.047 31.812 -5.75 1 96.69 259 HIS B C 1
ATOM 6542 O O . HIS B 1 259 ? -2.834 31.578 -6.668 1 96.69 259 HIS B O 1
ATOM 6548 N N . GLN B 1 260 ? -0.761 31.844 -5.906 1 94.56 260 GLN B N 1
ATOM 6549 C CA . GLN B 1 260 ? -0.151 31.656 -7.219 1 94.56 260 GLN B CA 1
ATOM 6550 C C . GLN B 1 260 ? -0.362 30.234 -7.734 1 94.56 260 GLN B C 1
ATOM 6552 O O . GLN B 1 260 ? -0.354 30 -8.945 1 94.56 260 GLN B O 1
ATOM 6557 N N . ASP B 1 261 ? -0.622 29.344 -6.828 1 95.81 261 ASP B N 1
ATOM 6558 C CA . ASP B 1 261 ? -0.778 27.953 -7.199 1 95.81 261 ASP B CA 1
ATOM 6559 C C . ASP B 1 261 ? -2.25 27.594 -7.398 1 95.81 261 ASP B C 1
ATOM 6561 O O . ASP B 1 261 ? -2.611 26.406 -7.434 1 95.81 261 ASP B O 1
ATOM 6565 N N . GLY B 1 262 ? -3.107 28.531 -7.422 1 96.19 262 GLY B N 1
ATOM 6566 C CA . GLY B 1 262 ? -4.504 28.312 -7.762 1 96.19 262 GLY B CA 1
ATOM 6567 C C . GLY B 1 262 ? -5.387 28.094 -6.551 1 96.19 262 GLY B C 1
ATOM 6568 O O . GLY B 1 262 ? -6.535 27.656 -6.684 1 96.19 262 GLY B O 1
ATOM 6569 N N . ILE B 1 263 ? -4.867 28.328 -5.375 1 97.88 263 ILE B N 1
ATOM 6570 C CA . ILE B 1 263 ? -5.641 28.234 -4.141 1 97.88 263 ILE B CA 1
ATOM 6571 C C . ILE B 1 263 ? -6.262 29.594 -3.811 1 97.88 263 ILE B C 1
ATOM 6573 O O . ILE B 1 263 ? -5.578 30.609 -3.818 1 97.88 263 ILE B O 1
ATOM 6577 N N . LEU B 1 264 ? -7.551 29.562 -3.471 1 98.12 264 LEU B N 1
ATOM 6578 C CA . LEU B 1 264 ? -8.281 30.797 -3.24 1 98.12 264 LEU B CA 1
ATOM 6579 C C . LEU B 1 264 ? -8.594 30.984 -1.759 1 98.12 264 LEU B C 1
ATOM 6581 O O . LEU B 1 264 ? -8.922 32.094 -1.319 1 98.12 264 LEU B O 1
ATOM 6585 N N . TRP B 1 265 ? -8.516 29.938 -1.044 1 98.19 265 TRP B N 1
ATOM 6586 C CA . TRP B 1 265 ? -8.797 29.891 0.386 1 98.19 265 TRP B CA 1
ATOM 6587 C C . TRP B 1 265 ? -7.984 28.797 1.074 1 98.19 265 TRP B C 1
ATOM 6589 O O . TRP B 1 265 ? -7.766 27.734 0.505 1 98.19 265 TRP B O 1
ATOM 6599 N N . VAL B 1 266 ? -7.582 29.094 2.336 1 98.12 266 VAL B N 1
ATOM 6600 C CA . VAL B 1 266 ? -6.824 28.047 3.02 1 98.12 266 VAL B CA 1
ATOM 6601 C C . VAL B 1 266 ? -7.258 27.969 4.48 1 98.12 266 VAL B C 1
ATOM 6603 O O . VAL B 1 266 ? -7.461 28.984 5.133 1 98.12 266 VAL B O 1
ATOM 6606 N N . ASP B 1 267 ? -7.586 26.75 4.992 1 98.19 267 ASP B N 1
ATOM 6607 C CA . ASP B 1 267 ? -7.703 26.422 6.41 1 98.19 267 ASP B CA 1
ATOM 6608 C C . ASP B 1 267 ? -6.383 25.906 6.965 1 98.19 267 ASP B C 1
ATOM 6610 O O . ASP B 1 267 ? -6.02 24.75 6.727 1 98.19 267 ASP B O 1
ATOM 6614 N N . LEU B 1 268 ? -5.699 26.719 7.766 1 97.31 268 LEU B N 1
ATOM 6615 C CA . LEU B 1 268 ? -4.352 26.375 8.211 1 97.31 268 LEU B CA 1
ATOM 6616 C C . LEU B 1 268 ? -4.375 25.797 9.625 1 97.31 268 LEU B C 1
ATOM 6618 O O . LEU B 1 268 ? -5.055 26.328 10.5 1 97.31 268 LEU B O 1
ATOM 6622 N N . ARG B 1 269 ? -3.709 24.703 9.789 1 97.69 269 ARG B N 1
ATOM 6623 C CA . ARG B 1 269 ? -3.484 24.188 11.141 1 97.69 269 ARG B CA 1
ATOM 6624 C C . ARG B 1 269 ? -2.252 24.828 11.773 1 97.69 269 ARG B C 1
ATOM 6626 O O . ARG B 1 269 ? -1.184 24.875 11.156 1 97.69 269 ARG B O 1
ATOM 6633 N N . VAL B 1 270 ? -2.424 25.312 12.961 1 95 270 VAL B N 1
ATOM 6634 C CA . VAL B 1 270 ? -1.34 25.953 13.688 1 95 270 VAL B CA 1
ATOM 6635 C C . VAL B 1 270 ? -1.254 25.391 15.102 1 95 270 VAL B C 1
ATOM 6637 O O . VAL B 1 270 ? -2.242 25.406 15.844 1 95 270 VAL B O 1
ATOM 6640 N N . ALA B 1 271 ? -0.106 24.859 15.359 1 89.25 271 ALA B N 1
ATOM 6641 C CA . ALA B 1 271 ? 0.164 24.406 16.719 1 89.25 271 ALA B CA 1
ATOM 6642 C C . ALA B 1 271 ? 0.843 25.516 17.531 1 89.25 271 ALA B C 1
ATOM 6644 O O . ALA B 1 271 ? 2.072 25.578 17.609 1 89.25 271 ALA B O 1
ATOM 6645 N N . TYR B 1 272 ? 0.131 26.5 18.062 1 72.62 272 TYR B N 1
ATOM 6646 C CA . TYR B 1 272 ? 0.69 27.688 18.688 1 72.62 272 TYR B CA 1
ATOM 6647 C C . TYR B 1 272 ? 1.542 27.328 19.906 1 72.62 272 TYR B C 1
ATOM 6649 O O . TYR B 1 272 ? 1.079 26.625 20.812 1 72.62 272 TYR B O 1
ATOM 6657 N N . PRO B 1 273 ? 2.881 27.578 19.406 1 63.12 273 PRO B N 1
ATOM 6658 C CA . PRO B 1 273 ? 3.857 27.312 20.453 1 63.12 273 PRO B CA 1
ATOM 6659 C C . PRO B 1 273 ? 3.766 28.297 21.609 1 63.12 273 PRO B C 1
ATOM 6661 O O . PRO B 1 273 ? 3.217 29.391 21.453 1 63.12 273 PRO B O 1
ATOM 6664 N N . ILE B 1 274 ? 4.461 27.984 22.609 1 63.06 274 ILE B N 1
ATOM 6665 C CA . ILE B 1 274 ? 4.609 28.766 23.828 1 63.06 274 ILE B CA 1
ATOM 6666 C C . ILE B 1 274 ? 5.727 29.797 23.641 1 63.06 274 ILE B C 1
ATOM 6668 O O . ILE B 1 274 ? 5.938 30.656 24.516 1 63.06 274 ILE B O 1
ATOM 6672 N N . THR B 1 275 ? 6.203 30.094 22.359 1 76.44 275 THR B N 1
ATOM 6673 C CA . THR B 1 275 ? 7.426 30.891 22.375 1 76.44 275 THR B CA 1
ATOM 6674 C C . THR B 1 275 ? 7.387 31.969 21.297 1 76.44 275 THR B C 1
ATOM 6676 O O . THR B 1 275 ? 8.414 32.281 20.703 1 76.44 275 THR B O 1
ATOM 6679 N N . PHE B 1 276 ? 6.324 32.594 21 1 87.38 276 PHE B N 1
ATOM 6680 C CA . PHE B 1 276 ? 6.234 33.656 20.016 1 87.38 276 PHE B CA 1
ATOM 6681 C C . PHE B 1 276 ? 6.844 34.938 20.562 1 87.38 276 PHE B C 1
ATOM 6683 O O . PHE B 1 276 ? 6.438 35.406 21.625 1 87.38 276 PHE B O 1
ATOM 6690 N N . ARG B 1 277 ? 7.855 35.5 19.797 1 90.06 277 ARG B N 1
ATOM 6691 C CA . ARG B 1 277 ? 8.625 36.625 20.328 1 90.06 277 ARG B CA 1
ATOM 6692 C C . ARG B 1 277 ? 8.305 37.906 19.578 1 90.06 277 ARG B C 1
ATOM 6694 O O . ARG B 1 277 ? 8.148 37.906 18.359 1 90.06 277 ARG B O 1
ATOM 6701 N N . ALA B 1 278 ? 8.344 39 20.359 1 89.44 278 ALA B N 1
ATOM 6702 C CA . ALA B 1 278 ? 8.008 40.312 19.859 1 89.44 278 ALA B CA 1
ATOM 6703 C C . ALA B 1 278 ? 9.148 40.906 19.016 1 89.44 278 ALA B C 1
ATOM 6705 O O . ALA B 1 278 ? 10.32 40.625 19.297 1 89.44 278 ALA B O 1
ATOM 6706 N N . ALA B 1 279 ? 8.867 41.719 18.062 1 83.19 279 ALA B N 1
ATOM 6707 C CA . ALA B 1 279 ? 9.812 42.312 17.125 1 83.19 279 ALA B CA 1
ATOM 6708 C C . ALA B 1 279 ? 10.852 43.156 17.859 1 83.19 279 ALA B C 1
ATOM 6710 O O . ALA B 1 279 ? 12.055 43 17.641 1 83.19 279 ALA B O 1
ATOM 6711 N N . GLU B 1 280 ? 10.43 44 18.688 1 79.69 280 GLU B N 1
ATOM 6712 C CA . GLU B 1 280 ? 11.312 45 19.234 1 79.69 280 GLU B CA 1
ATOM 6713 C C . GLU B 1 280 ? 12.039 44.5 20.484 1 79.69 280 GLU B C 1
ATOM 6715 O O . GLU B 1 280 ? 13.25 44.688 20.609 1 79.69 280 GLU B O 1
ATOM 6720 N N . THR B 1 281 ? 11.352 43.781 21.312 1 78.5 281 THR B N 1
ATOM 6721 C CA . THR B 1 281 ? 11.906 43.469 22.625 1 78.5 281 THR B CA 1
ATOM 6722 C C . THR B 1 281 ? 12.375 42.031 22.688 1 78.5 281 THR B C 1
ATOM 6724 O O . THR B 1 281 ? 13.188 41.656 23.531 1 78.5 281 THR B O 1
ATOM 6727 N N . GLY B 1 282 ? 11.781 41.281 21.828 1 82.06 282 GLY B N 1
ATOM 6728 C CA . GLY B 1 282 ? 12.055 39.844 21.906 1 82.06 282 GLY B CA 1
ATOM 6729 C C . GLY B 1 282 ? 11.305 39.156 23.031 1 82.06 282 GLY B C 1
ATOM 6730 O O . GLY B 1 282 ? 11.523 37.969 23.297 1 82.06 282 GLY B O 1
ATOM 6731 N N . ALA B 1 283 ? 10.398 39.844 23.625 1 87.19 283 ALA B N 1
ATOM 6732 C CA . ALA B 1 283 ? 9.617 39.281 24.719 1 87.19 283 ALA B CA 1
ATOM 6733 C C . ALA B 1 283 ? 8.656 38.219 24.203 1 87.19 283 ALA B C 1
ATOM 6735 O O . ALA B 1 283 ? 8.141 38.312 23.094 1 87.19 283 ALA B O 1
ATOM 6736 N N . ILE B 1 284 ? 8.43 37.25 25.031 1 89.25 284 ILE B N 1
ATOM 6737 C CA . ILE B 1 284 ? 7.5 36.188 24.672 1 89.25 284 ILE B CA 1
ATOM 6738 C C . ILE B 1 284 ? 6.07 36.75 24.688 1 89.25 284 ILE B C 1
ATOM 6740 O O . ILE B 1 284 ? 5.648 37.344 25.672 1 89.25 284 ILE B O 1
ATOM 6744 N N . LEU B 1 285 ? 5.402 36.562 23.609 1 88.69 285 LEU B N 1
ATOM 6745 C CA . LEU B 1 285 ? 4.02 37.031 23.469 1 88.69 285 LEU B CA 1
ATOM 6746 C C . LEU B 1 285 ? 3.053 35.844 23.672 1 88.69 285 LEU B C 1
ATOM 6748 O O . LEU B 1 285 ? 3.469 34.688 23.719 1 88.69 285 LEU B O 1
ATOM 6752 N N . THR B 1 286 ? 1.788 36.188 23.828 1 87.38 286 THR B N 1
ATOM 6753 C CA . THR B 1 286 ? 0.765 35.156 24.031 1 87.38 286 THR B CA 1
ATOM 6754 C C . THR B 1 286 ? 0.318 34.562 22.703 1 87.38 286 THR B C 1
ATOM 6756 O O . THR B 1 286 ? 0.621 35.094 21.641 1 87.38 286 THR B O 1
ATOM 6759 N N . SER B 1 287 ? -0.381 33.438 22.828 1 89.31 287 SER B N 1
ATOM 6760 C CA . SER B 1 287 ? -0.966 32.844 21.641 1 89.31 287 SER B CA 1
ATOM 6761 C C . SER B 1 287 ? -1.956 33.781 20.969 1 89.31 287 SER B C 1
ATOM 6763 O O . SER B 1 287 ? -2.068 33.812 19.75 1 89.31 287 SER B O 1
ATOM 6765 N N . ALA B 1 288 ? -2.672 34.531 21.75 1 88.94 288 ALA B N 1
ATOM 6766 C CA . ALA B 1 288 ? -3.621 35.531 21.234 1 88.94 288 ALA B CA 1
ATOM 6767 C C . ALA B 1 288 ? -2.91 36.594 20.391 1 88.94 288 ALA B C 1
ATOM 6769 O O . ALA B 1 288 ? -3.441 37.031 19.375 1 88.94 288 ALA B O 1
ATOM 6770 N N . ASP B 1 289 ? -1.741 36.969 20.844 1 90.25 289 ASP B N 1
ATOM 6771 C CA . ASP B 1 289 ? -0.942 37.906 20.078 1 90.25 289 ASP B CA 1
ATOM 6772 C C . ASP B 1 289 ? -0.544 37.344 18.719 1 90.25 289 ASP B C 1
ATOM 6774 O O . ASP B 1 289 ? -0.554 38.031 17.703 1 90.25 289 ASP B O 1
ATOM 6778 N N . ALA B 1 290 ? -0.16 36.125 18.797 1 92.19 290 ALA B N 1
ATOM 6779 C CA . ALA B 1 290 ? 0.212 35.469 17.547 1 92.19 290 ALA B CA 1
ATOM 6780 C C . ALA B 1 290 ? -0.973 35.406 16.578 1 92.19 290 ALA B C 1
ATOM 6782 O O . ALA B 1 290 ? -0.812 35.562 15.375 1 92.19 290 ALA B O 1
ATOM 6783 N N . VAL B 1 291 ? -2.197 35.125 17.078 1 95.12 291 VAL B N 1
ATOM 6784 C CA . VAL B 1 291 ? -3.41 35.094 16.266 1 95.12 291 VAL B CA 1
ATOM 6785 C C . VAL B 1 291 ? -3.688 36.469 15.68 1 95.12 291 VAL B C 1
ATOM 6787 O O . VAL B 1 291 ? -4.074 36.594 14.516 1 95.12 291 VAL B O 1
ATOM 6790 N N . LYS B 1 292 ? -3.486 37.438 16.516 1 94.88 292 LYS B N 1
ATOM 6791 C CA . LYS B 1 292 ? -3.656 38.812 16.047 1 94.88 292 LYS B CA 1
ATOM 6792 C C . LYS B 1 292 ? -2.73 39.125 14.867 1 94.88 292 LYS B C 1
ATOM 6794 O O . LYS B 1 292 ? -3.16 39.688 13.859 1 94.88 292 LYS B O 1
ATOM 6799 N N . VAL B 1 293 ? -1.474 38.719 15.016 1 94.94 293 VAL B N 1
ATOM 6800 C CA . VAL B 1 293 ? -0.497 38.938 13.961 1 94.94 293 VAL B CA 1
ATOM 6801 C C . VAL B 1 293 ? -0.931 38.219 12.695 1 94.94 293 VAL B C 1
ATOM 6803 O O . VAL B 1 293 ? -0.859 38.781 11.594 1 94.94 293 VAL B O 1
ATOM 6806 N N . SER B 1 294 ? -1.394 36.969 12.812 1 95.56 294 SER B N 1
ATOM 6807 C CA . SER B 1 294 ? -1.891 36.219 11.68 1 95.56 294 SER B CA 1
ATOM 6808 C C . SER B 1 294 ? -3.055 36.906 11 1 95.56 294 SER B C 1
ATOM 6810 O O . SER B 1 294 ? -3.111 37 9.766 1 95.56 294 SER B O 1
ATOM 6812 N N . SER B 1 295 ? -3.963 37.375 11.812 1 96.75 295 SER B N 1
ATOM 6813 C CA . SER B 1 295 ? -5.117 38.125 11.297 1 96.75 295 SER B CA 1
ATOM 6814 C C . SER B 1 295 ? -4.691 39.344 10.484 1 96.75 295 SER B C 1
ATOM 6816 O O . SER B 1 295 ? -5.234 39.594 9.414 1 96.75 295 SER B O 1
ATOM 6818 N N . GLU B 1 296 ? -3.738 40.031 11.031 1 97.69 296 GLU B N 1
ATOM 6819 C CA . GLU B 1 296 ? -3.246 41.25 10.367 1 97.69 296 GLU B CA 1
ATOM 6820 C C . GLU B 1 296 ? -2.604 40.906 9.023 1 97.69 296 GLU B C 1
ATOM 6822 O O . GLU B 1 296 ? -2.801 41.625 8.039 1 97.69 296 GLU B O 1
ATOM 6827 N N . VAL B 1 297 ? -1.834 39.844 8.969 1 97.62 297 VAL B N 1
ATOM 6828 C CA . VAL B 1 297 ? -1.156 39.438 7.738 1 97.62 297 VAL B CA 1
ATOM 6829 C C . VAL B 1 297 ? -2.184 39 6.707 1 97.62 297 VAL B C 1
ATOM 6831 O O . VAL B 1 297 ? -2.07 39.312 5.523 1 97.62 297 VAL B O 1
ATOM 6834 N N . ILE B 1 298 ? -3.215 38.219 7.102 1 97.75 298 ILE B N 1
ATOM 6835 C CA . ILE B 1 298 ? -4.262 37.75 6.203 1 97.75 298 ILE B CA 1
ATOM 6836 C C . ILE B 1 298 ? -4.988 38.938 5.582 1 97.75 298 ILE B C 1
ATOM 6838 O O . ILE B 1 298 ? -5.172 39 4.363 1 97.75 298 ILE B O 1
ATOM 6842 N N . GLU B 1 299 ? -5.359 39.906 6.422 1 97.75 299 GLU B N 1
ATOM 6843 C CA . GLU B 1 299 ? -6.082 41.094 5.938 1 97.75 299 GLU B CA 1
ATOM 6844 C C . GLU B 1 299 ? -5.215 41.938 5.012 1 97.75 299 GLU B C 1
ATOM 6846 O O . GLU B 1 299 ? -5.699 42.438 4.008 1 97.75 299 GLU B O 1
ATOM 6851 N N . ALA B 1 300 ? -3.979 42.031 5.434 1 98.31 300 ALA B N 1
ATOM 6852 C CA . ALA B 1 300 ? -3.055 42.812 4.605 1 98.31 300 ALA B CA 1
ATOM 6853 C C . ALA B 1 300 ? -2.9 42.156 3.225 1 98.31 300 ALA B C 1
ATOM 6855 O O . ALA B 1 300 ? -2.854 42.875 2.213 1 98.31 300 ALA B O 1
ATOM 6856 N N . TYR B 1 301 ? -2.762 40.875 3.154 1 98.06 301 TYR B N 1
ATOM 6857 C CA . TYR B 1 301 ? -2.609 40.188 1.874 1 98.06 301 TYR B CA 1
ATOM 6858 C C . TYR B 1 301 ? -3.857 40.344 1.016 1 98.06 301 TYR B C 1
ATOM 6860 O O . TYR B 1 301 ? -3.764 40.688 -0.17 1 98.06 301 TYR B O 1
ATOM 6868 N N . LYS B 1 302 ? -5.047 40.156 1.592 1 97.56 302 LYS B N 1
ATOM 6869 C CA . LYS B 1 302 ? -6.309 40.281 0.871 1 97.56 302 LYS B CA 1
ATOM 6870 C C . LYS B 1 302 ? -6.465 41.656 0.274 1 97.56 302 LYS B C 1
ATOM 6872 O O . LYS B 1 302 ? -7.039 41.812 -0.805 1 97.56 302 LYS B O 1
ATOM 6877 N N . SER B 1 303 ? -5.93 42.594 0.985 1 97.69 303 SER B N 1
ATOM 6878 C CA . SER B 1 303 ? -6.113 44 0.584 1 97.69 303 SER B CA 1
ATOM 6879 C C . SER B 1 303 ? -5.02 44.438 -0.385 1 97.69 303 SER B C 1
ATOM 6881 O O . SER B 1 303 ? -5.121 45.5 -0.997 1 97.69 303 SER B O 1
ATOM 6883 N N . SER B 1 304 ? -4.02 43.656 -0.495 1 98 304 SER B N 1
ATOM 6884 C CA . SER B 1 304 ? -2.902 44 -1.37 1 98 304 SER B CA 1
ATOM 6885 C C . SER B 1 304 ? -3.254 43.75 -2.834 1 98 304 SER B C 1
ATOM 6887 O O . SER B 1 304 ? -4.254 43.094 -3.139 1 98 304 SER B O 1
ATOM 6889 N N . LEU B 1 305 ? -2.428 44.25 -3.736 1 97.31 305 LEU B N 1
ATOM 6890 C CA . LEU B 1 305 ? -2.584 44.031 -5.168 1 97.31 305 LEU B CA 1
ATOM 6891 C C . LEU B 1 305 ? -2.352 42.562 -5.512 1 97.31 305 LEU B C 1
ATOM 6893 O O . LEU B 1 305 ? -3.076 42 -6.328 1 97.31 305 LEU B O 1
ATOM 6897 N N . GLU B 1 306 ? -1.397 42 -4.852 1 95.62 306 GLU B N 1
ATOM 6898 C CA . GLU B 1 306 ? -1.063 40.594 -5.086 1 95.62 306 GLU B CA 1
ATOM 6899 C C . GLU B 1 306 ? -2.182 39.688 -4.605 1 95.62 306 GLU B C 1
ATOM 6901 O O . GLU B 1 306 ? -2.352 38.562 -5.129 1 95.62 306 GLU B O 1
ATOM 6906 N N . GLY B 1 307 ? -2.922 40.125 -3.652 1 97.5 307 GLY B N 1
ATOM 6907 C CA . GLY B 1 307 ? -3.945 39.312 -3.02 1 97.5 307 GLY B CA 1
ATOM 6908 C C . GLY B 1 307 ? -5.301 39.438 -3.688 1 97.5 307 GLY B C 1
ATOM 6909 O O . GLY B 1 307 ? -6.277 38.844 -3.234 1 97.5 307 GLY B O 1
ATOM 6910 N N . LYS B 1 308 ? -5.359 40.219 -4.789 1 97.25 308 LYS B N 1
ATOM 6911 C CA . LYS B 1 308 ? -6.637 40.375 -5.477 1 97.25 308 LYS B CA 1
ATOM 6912 C C . LYS B 1 308 ? -7.207 39.031 -5.902 1 97.25 308 LYS B C 1
ATOM 6914 O O . LYS B 1 308 ? -6.52 38.219 -6.551 1 97.25 308 LYS B O 1
ATOM 6919 N N . GLY B 1 309 ? -8.406 38.75 -5.492 1 95.75 309 GLY B N 1
ATOM 6920 C CA . GLY B 1 309 ? -9.078 37.5 -5.863 1 95.75 309 GLY B CA 1
ATOM 6921 C C . GLY B 1 309 ? -8.938 36.406 -4.82 1 95.75 309 GLY B C 1
ATOM 6922 O O . GLY B 1 309 ? -9.633 35.406 -4.883 1 95.75 309 GLY B O 1
ATOM 6923 N N . PHE B 1 310 ? -8 36.594 -3.883 1 97.94 310 PHE B N 1
ATOM 6924 C CA . PHE B 1 310 ? -7.844 35.656 -2.785 1 97.94 310 PHE B CA 1
ATOM 6925 C C . PHE B 1 310 ? -9 35.75 -1.801 1 97.94 310 PHE B C 1
ATOM 6927 O O . PHE B 1 310 ? -9.406 36.875 -1.437 1 97.94 310 PHE B O 1
ATOM 6934 N N . TRP B 1 311 ? -9.625 34.594 -1.454 1 97.38 311 TRP B N 1
ATOM 6935 C CA . TRP B 1 311 ? -10.828 34.594 -0.634 1 97.38 311 TRP B CA 1
ATOM 6936 C C . TRP B 1 311 ? -10.484 34.781 0.841 1 97.38 311 TRP B C 1
ATOM 6938 O O . TRP B 1 311 ? -11.297 35.281 1.618 1 97.38 311 TRP B O 1
ATOM 6948 N N . GLY B 1 312 ? -9.297 34.312 1.279 1 97.25 312 GLY B N 1
ATOM 6949 C CA . GLY B 1 312 ? -8.906 34.469 2.67 1 97.25 312 GLY B CA 1
ATOM 6950 C C . GLY B 1 312 ? -8.328 33.219 3.283 1 97.25 312 GLY B C 1
ATOM 6951 O O . GLY B 1 312 ? -7.992 32.281 2.566 1 97.25 312 GLY B O 1
ATOM 6952 N N . ALA B 1 313 ? -8.156 33.219 4.57 1 97.69 313 ALA B N 1
ATOM 6953 C CA . ALA B 1 313 ? -7.598 32.125 5.34 1 97.69 313 ALA B CA 1
ATOM 6954 C C . ALA B 1 313 ? -8.164 32.094 6.758 1 97.69 313 ALA B C 1
ATOM 6956 O O . ALA B 1 313 ? -8.578 33.125 7.285 1 97.69 313 ALA B O 1
ATOM 6957 N N . ARG B 1 314 ? -8.258 30.969 7.297 1 97.31 314 ARG B N 1
ATOM 6958 C CA . ARG B 1 314 ? -8.57 30.797 8.711 1 97.31 314 ARG B CA 1
ATOM 6959 C C . ARG B 1 314 ? -7.66 29.734 9.336 1 97.31 314 ARG B C 1
ATOM 6961 O O . ARG B 1 314 ? -6.926 29.047 8.633 1 97.31 314 ARG B O 1
ATOM 6968 N N . ILE B 1 315 ? -7.738 29.734 10.672 1 97.19 315 ILE B N 1
ATOM 6969 C CA . ILE B 1 315 ? -6.816 28.891 11.414 1 97.19 315 ILE B CA 1
ATOM 6970 C C . ILE B 1 315 ? -7.594 27.812 12.164 1 97.19 315 ILE B C 1
ATOM 6972 O O . ILE B 1 315 ? -8.594 28.094 12.828 1 97.19 315 ILE B O 1
ATOM 6976 N N . ILE B 1 316 ? -7.23 26.578 11.961 1 97.94 316 ILE B N 1
ATOM 6977 C CA . ILE B 1 316 ? -7.652 25.484 12.82 1 97.94 316 ILE B CA 1
ATOM 6978 C C . ILE B 1 316 ? -6.668 25.328 13.977 1 97.94 316 ILE B C 1
ATOM 6980 O O . ILE B 1 316 ? -5.523 24.906 13.773 1 97.94 316 ILE B O 1
ATOM 6984 N N . TRP B 1 317 ? -7.152 25.703 15.172 1 97.56 317 TRP B N 1
ATOM 6985 C CA . TRP B 1 317 ? -6.32 25.562 16.359 1 97.56 317 TRP B CA 1
ATOM 6986 C C . TRP B 1 317 ? -5.98 24.109 16.625 1 97.56 317 TRP B C 1
ATOM 6988 O O . TRP B 1 317 ? -6.871 23.25 16.688 1 97.56 317 TRP B O 1
ATOM 6998 N N . THR B 1 318 ? -4.668 23.812 16.766 1 97 318 THR B N 1
ATOM 6999 C CA . THR B 1 318 ? -4.312 22.406 16.891 1 97 318 THR B CA 1
ATOM 7000 C C . THR B 1 318 ? -3.459 22.172 18.141 1 97 318 THR B C 1
ATOM 7002 O O . THR B 1 318 ? -2.668 23.031 18.531 1 97 318 THR B O 1
ATOM 7005 N N . SER B 1 319 ? -3.682 21.109 18.828 1 96.06 319 SER B N 1
ATOM 7006 C CA . SER B 1 319 ? -2.854 20.625 19.922 1 96.06 319 SER B CA 1
ATOM 7007 C C . SER B 1 319 ? -2.16 19.312 19.562 1 96.06 319 SER B C 1
ATOM 7009 O O . SER B 1 319 ? -2.625 18.578 18.688 1 96.06 319 SER B O 1
ATOM 7011 N N . ILE B 1 320 ? -1.017 1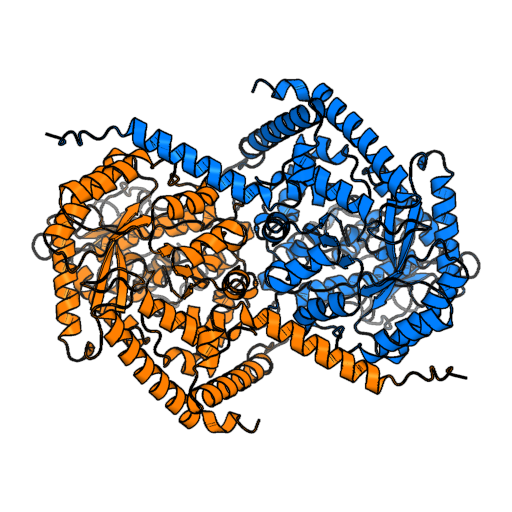9.094 20.203 1 95.94 320 ILE B N 1
ATOM 7012 C CA . ILE B 1 320 ? -0.263 17.875 19.953 1 95.94 320 ILE B CA 1
ATOM 7013 C C . ILE B 1 320 ? -0.832 16.734 20.797 1 95.94 320 ILE B C 1
ATOM 7015 O O . ILE B 1 320 ? -0.888 16.828 22.016 1 95.94 320 ILE B O 1
ATOM 7019 N N . ARG B 1 321 ? -1.194 15.688 20.172 1 96.94 321 ARG B N 1
ATOM 7020 C CA . ARG B 1 321 ? -1.965 14.625 20.812 1 96.94 321 ARG B CA 1
ATOM 7021 C C . ARG B 1 321 ? -1.146 13.93 21.891 1 96.94 321 ARG B C 1
ATOM 7023 O O . ARG B 1 321 ? -1.706 13.312 22.797 1 96.94 321 ARG B O 1
ATOM 7030 N N . ARG B 1 322 ? 0.161 14.047 21.844 1 95.69 322 ARG B N 1
ATOM 7031 C CA . ARG B 1 322 ? 1.012 13.344 22.797 1 95.69 322 ARG B CA 1
ATOM 7032 C C . ARG B 1 322 ? 1.026 14.062 24.141 1 95.69 322 ARG B C 1
ATOM 7034 O O . ARG B 1 322 ? 1.454 13.5 25.156 1 95.69 322 ARG B O 1
ATOM 7041 N N . PHE B 1 323 ? 0.582 15.312 24.203 1 95.62 323 PHE B N 1
ATOM 7042 C CA . PHE B 1 323 ? 0.623 16.094 25.438 1 95.62 323 PHE B CA 1
ATOM 7043 C C . PHE B 1 323 ? -0.311 15.5 26.484 1 95.62 323 PHE B C 1
ATOM 7045 O O . PHE B 1 323 ? -1.234 14.75 26.156 1 95.62 323 PHE B O 1
ATOM 7052 N N . ASP B 1 324 ? -0.012 15.797 27.703 1 95.5 324 ASP B N 1
ATOM 7053 C CA . ASP B 1 324 ? -0.837 15.258 28.781 1 95.5 324 ASP B CA 1
ATOM 7054 C C . ASP B 1 324 ? -2.154 16.016 28.906 1 95.5 324 ASP B C 1
ATOM 7056 O O . ASP B 1 324 ? -2.377 17 28.188 1 95.5 324 ASP B O 1
ATOM 7060 N N . GLN B 1 325 ? -3.004 15.617 29.719 1 96.25 325 GLN B N 1
ATOM 7061 C CA . GLN B 1 325 ? -4.359 16.141 29.859 1 96.25 325 GLN B CA 1
ATOM 7062 C C . GLN B 1 325 ? -4.344 17.625 30.219 1 96.25 325 GLN B C 1
ATOM 7064 O O . GLN B 1 325 ? -5.105 18.406 29.656 1 96.25 325 GLN B O 1
ATOM 7069 N N . GLU B 1 326 ? -3.512 18 31.141 1 95.81 326 GLU B N 1
ATOM 7070 C CA . GLU B 1 326 ? -3.453 19.391 31.609 1 95.81 326 GLU B CA 1
ATOM 7071 C C . GLU B 1 326 ? -3.062 20.328 30.484 1 95.81 326 GLU B C 1
ATOM 7073 O O . GLU B 1 326 ? -3.67 21.391 30.312 1 95.81 326 GLU B O 1
ATOM 7078 N N . ALA B 1 327 ? -2.098 19.938 29.734 1 94.56 327 ALA B N 1
ATOM 7079 C CA . ALA B 1 327 ? -1.626 20.75 28.625 1 94.56 327 ALA B CA 1
ATOM 7080 C C . ALA B 1 327 ? -2.697 20.875 27.547 1 94.56 327 ALA B C 1
ATOM 7082 O O . ALA B 1 327 ? -2.869 21.953 26.969 1 94.56 327 ALA B O 1
ATOM 7083 N N . ILE B 1 328 ? -3.41 19.844 27.234 1 96.25 328 ILE B N 1
ATOM 7084 C CA . ILE B 1 328 ? -4.445 19.844 26.203 1 96.25 328 ILE B CA 1
ATOM 7085 C C . ILE B 1 328 ? -5.598 20.75 26.656 1 96.25 328 ILE B C 1
ATOM 7087 O O . ILE B 1 328 ? -6.094 21.562 25.859 1 96.25 328 ILE B O 1
ATOM 7091 N N . ILE B 1 329 ? -5.992 20.672 27.906 1 96.25 329 ILE B N 1
ATOM 7092 C CA . ILE B 1 329 ? -7.082 21.484 28.422 1 96.25 329 ILE B CA 1
ATOM 7093 C C . ILE B 1 329 ? -6.676 22.969 28.391 1 96.25 329 ILE B C 1
ATOM 7095 O O . ILE B 1 329 ? -7.477 23.828 28.031 1 96.25 329 ILE B O 1
ATOM 7099 N N . ALA B 1 330 ? -5.422 23.219 28.812 1 94.81 330 ALA B N 1
ATOM 7100 C CA . ALA B 1 330 ? -4.93 24.594 28.75 1 94.81 330 ALA B CA 1
ATOM 7101 C C . ALA B 1 330 ? -5 25.141 27.328 1 94.81 330 ALA B C 1
ATOM 7103 O O . ALA B 1 330 ? -5.402 26.281 27.109 1 94.81 330 ALA B O 1
ATOM 7104 N N . SER B 1 331 ? -4.582 24.344 26.406 1 95.44 331 SER B N 1
ATOM 7105 C CA . SER B 1 331 ? -4.629 24.734 25 1 95.44 331 SER B CA 1
ATOM 7106 C C . SER B 1 331 ? -6.066 24.984 24.547 1 95.44 331 SER B C 1
ATOM 7108 O O . SER B 1 331 ? -6.336 25.922 23.797 1 95.44 331 SER B O 1
ATOM 7110 N N . MET B 1 332 ? -6.977 24.172 24.953 1 97.12 332 MET B N 1
ATOM 7111 C CA . MET B 1 332 ? -8.391 24.312 24.609 1 97.12 332 MET B CA 1
ATOM 7112 C C . MET B 1 332 ? -8.961 25.609 25.156 1 97.12 332 MET B C 1
ATOM 7114 O O . MET B 1 332 ? -9.727 26.281 24.469 1 97.12 332 MET B O 1
ATOM 7118 N N . LYS B 1 333 ? -8.594 25.938 26.344 1 96.31 333 LYS B N 1
ATOM 7119 C CA . LYS B 1 333 ? -9.031 27.203 26.922 1 96.31 333 LYS B CA 1
ATOM 7120 C C . LYS B 1 333 ? -8.492 28.391 26.125 1 96.31 333 LYS B C 1
ATOM 7122 O O . LYS B 1 333 ? -9.211 29.359 25.875 1 96.31 333 LYS B O 1
ATOM 7127 N N . GLU B 1 334 ? -7.238 28.312 25.719 1 95.06 334 GLU B N 1
ATOM 7128 C CA . GLU B 1 334 ? -6.645 29.359 24.891 1 95.06 334 GLU B CA 1
ATOM 7129 C C . GLU B 1 334 ? -7.359 29.469 23.547 1 95.06 334 GLU B C 1
ATOM 7131 O O . GLU B 1 334 ? -7.551 30.578 23.031 1 95.06 334 GLU B O 1
ATOM 7136 N N . CYS B 1 335 ? -7.707 28.344 23 1 96.56 335 CYS B N 1
ATOM 7137 C CA . CYS B 1 335 ? -8.43 28.312 21.734 1 96.56 335 CYS B CA 1
ATOM 7138 C C . CYS B 1 335 ? -9.75 29.078 21.844 1 96.56 335 CYS B C 1
ATOM 7140 O O . CYS B 1 335 ? -10.07 29.891 20.984 1 96.56 335 CYS B O 1
ATOM 7142 N N . VAL B 1 336 ? -10.508 28.812 22.906 1 96.94 336 VAL B N 1
ATOM 7143 C CA . VAL B 1 336 ? -11.797 29.469 23.125 1 96.94 336 VAL B CA 1
ATOM 7144 C C . VAL B 1 336 ? -11.602 30.969 23.281 1 96.94 336 VAL B C 1
ATOM 7146 O O . VAL B 1 336 ? -12.352 31.766 22.719 1 96.94 336 VAL B O 1
ATOM 7149 N N . GLU B 1 337 ? -10.578 31.328 24.047 1 95.81 337 GLU B N 1
ATOM 7150 C CA . GLU B 1 337 ? -10.273 32.75 24.219 1 95.81 337 GLU B CA 1
ATOM 7151 C C . GLU B 1 337 ? -9.93 33.406 22.891 1 95.81 337 GLU B C 1
ATOM 7153 O O . GLU B 1 337 ? -10.383 34.531 22.609 1 95.81 337 GLU B O 1
ATOM 7158 N N . ALA B 1 338 ? -9.094 32.75 22.109 1 94.94 338 ALA B N 1
ATOM 7159 C CA . ALA B 1 338 ? -8.719 33.281 20.797 1 94.94 338 ALA B CA 1
ATOM 7160 C C . ALA B 1 338 ? -9.938 33.406 19.891 1 94.94 338 ALA B C 1
ATOM 7162 O O . ALA B 1 338 ? -10.055 34.375 19.141 1 94.94 338 ALA B O 1
ATOM 7163 N N . LYS B 1 339 ? -10.82 32.438 19.969 1 96 339 LYS B N 1
ATOM 7164 C CA . LYS B 1 339 ? -12.039 32.469 19.156 1 96 339 LYS B CA 1
ATOM 7165 C C . LYS B 1 339 ? -12.922 33.656 19.547 1 96 339 LYS B C 1
ATOM 7167 O O . LYS B 1 339 ? -13.516 34.281 18.672 1 96 339 LYS B O 1
ATOM 7172 N N . LYS B 1 340 ? -13.023 33.969 20.797 1 96.25 340 LYS B N 1
ATOM 7173 C CA . LYS B 1 340 ? -13.812 35.094 21.266 1 96.25 340 LYS B CA 1
ATOM 7174 C C . LYS B 1 340 ? -13.211 36.406 20.781 1 96.25 340 LYS B C 1
ATOM 7176 O O . LYS B 1 340 ? -13.93 37.312 20.359 1 96.25 340 LYS B O 1
ATOM 7181 N N . LEU B 1 341 ? -11.914 36.5 20.828 1 95.25 341 LEU B N 1
ATOM 7182 C CA . LEU B 1 341 ? -11.211 37.719 20.469 1 95.25 341 LEU B CA 1
ATOM 7183 C C . LEU B 1 341 ? -11.172 37.906 18.969 1 95.25 341 LEU B C 1
ATOM 7185 O O . LEU B 1 341 ? -11.25 39.062 18.469 1 95.25 341 LEU B O 1
ATOM 7189 N N . TYR B 1 342 ? -11 36.781 18.234 1 93.75 342 TYR B N 1
ATOM 7190 C CA . TYR B 1 342 ? -10.867 36.812 16.797 1 93.75 342 TYR B CA 1
ATOM 7191 C C . TYR B 1 342 ? -11.773 35.781 16.141 1 93.75 342 TYR B C 1
ATOM 7193 O O . TYR B 1 342 ? -11.297 34.844 15.508 1 93.75 342 TYR B O 1
ATOM 7201 N N . PRO B 1 343 ? -13.055 35.969 16.188 1 92.56 343 PRO B N 1
ATOM 7202 C CA . PRO B 1 343 ? -14.023 34.938 15.758 1 92.56 343 PRO B CA 1
ATOM 7203 C C . PRO B 1 343 ? -13.891 34.594 14.273 1 92.56 343 PRO B C 1
ATOM 7205 O O . PRO B 1 343 ? -14.203 33.469 13.875 1 92.56 343 PRO B O 1
ATOM 7208 N N . ASP B 1 344 ? -13.344 35.469 13.5 1 91.94 344 ASP B N 1
ATOM 7209 C CA . ASP B 1 344 ? -13.258 35.25 12.062 1 91.94 344 ASP B CA 1
ATOM 7210 C C . ASP B 1 344 ? -11.945 34.562 11.688 1 91.94 344 ASP B C 1
ATOM 7212 O O . ASP B 1 344 ? -11.758 34.156 10.539 1 91.94 344 ASP B O 1
ATOM 7216 N N . VAL B 1 345 ? -11.062 34.375 12.656 1 95.12 345 VAL B N 1
ATOM 7217 C CA . VAL B 1 345 ? -9.75 33.812 12.359 1 95.12 345 VAL B CA 1
ATOM 7218 C C . VAL B 1 345 ? -9.703 32.344 12.75 1 95.12 345 VAL B C 1
ATOM 7220 O O . VAL B 1 345 ? -9.172 31.5 12.008 1 95.12 345 VAL B O 1
ATOM 7223 N N . ILE B 1 346 ? -10.328 32.031 13.859 1 96.44 346 ILE B N 1
ATOM 7224 C CA . ILE B 1 346 ? -10.281 30.656 14.375 1 96.44 346 ILE B CA 1
ATOM 7225 C C . ILE B 1 346 ? -11.461 29.859 13.828 1 96.44 346 ILE B C 1
ATOM 7227 O O . ILE B 1 346 ? -12.617 30.203 14.078 1 96.44 346 ILE B O 1
ATOM 7231 N N . ALA B 1 347 ? -11.133 28.766 13.156 1 96.5 347 ALA B N 1
ATOM 7232 C CA . ALA B 1 347 ? -12.156 28.016 12.43 1 96.5 347 ALA B CA 1
ATOM 7233 C C . ALA B 1 347 ? -12.586 26.766 13.195 1 96.5 347 ALA B C 1
ATOM 7235 O O . ALA B 1 347 ? -13.703 26.281 13.023 1 96.5 347 ALA B O 1
ATOM 7236 N N . GLY B 1 348 ? -11.758 26.25 13.969 1 97.56 348 GLY B N 1
ATOM 7237 C CA . GLY B 1 348 ? -12.055 25 14.648 1 97.56 348 GLY B CA 1
ATOM 7238 C C . GLY B 1 348 ? -10.867 24.438 15.406 1 97.56 348 GLY B C 1
ATOM 7239 O O . GLY B 1 348 ? -9.93 25.172 15.742 1 97.56 348 GLY B O 1
ATOM 7240 N N . PHE B 1 349 ? -11 23.125 15.766 1 98.19 349 PHE B N 1
ATOM 7241 C CA . PHE B 1 349 ? -10.016 22.5 16.641 1 98.19 349 PHE B CA 1
ATOM 7242 C C . PHE B 1 349 ? -9.586 21.141 16.094 1 98.19 349 PHE B C 1
ATOM 7244 O O . PHE B 1 349 ? -10.398 20.422 15.523 1 98.19 349 PHE B O 1
ATOM 7251 N N . ASP B 1 350 ? -8.312 20.844 16.281 1 98.44 350 ASP B N 1
ATOM 7252 C CA . ASP B 1 350 ? -7.777 19.562 15.836 1 98.44 350 ASP B CA 1
ATOM 7253 C C . ASP B 1 350 ? -6.707 19.047 16.797 1 98.44 350 ASP B C 1
ATOM 7255 O O . ASP B 1 350 ? -6.207 19.797 17.641 1 98.44 350 ASP B O 1
ATOM 7259 N N . LEU B 1 351 ? -6.465 17.734 16.797 1 97.94 351 LEU B N 1
ATOM 7260 C CA . LEU B 1 351 ? -5.355 17.047 17.453 1 97.94 351 LEU B CA 1
ATOM 7261 C C . LEU B 1 351 ? -4.398 16.453 16.422 1 97.94 351 LEU B C 1
ATOM 7263 O O . LEU B 1 351 ? -4.812 15.672 15.57 1 97.94 351 LEU B O 1
ATOM 7267 N N . VAL B 1 352 ? -3.119 16.812 16.578 1 97.38 352 VAL B N 1
ATOM 7268 C CA . VAL B 1 352 ? -2.197 16.422 15.516 1 97.38 352 VAL B CA 1
ATOM 7269 C C . VAL B 1 352 ? -1 15.68 16.109 1 97.38 352 VAL B C 1
ATOM 7271 O O . VAL B 1 352 ? -0.947 15.453 17.312 1 97.38 352 VAL B O 1
ATOM 7274 N N . GLY B 1 353 ? -0.074 15.281 15.273 1 96.81 353 GLY B N 1
ATOM 7275 C CA . GLY B 1 353 ? 1.056 14.438 15.641 1 96.81 353 GLY B CA 1
ATOM 7276 C C . GLY B 1 353 ? 0.923 13.008 15.141 1 96.81 353 GLY B C 1
ATOM 7277 O O . GLY B 1 353 ? -0.085 12.648 14.531 1 96.81 353 GLY B O 1
ATOM 7278 N N . GLN B 1 354 ? 1.959 12.219 15.469 1 97.69 354 GLN B N 1
ATOM 7279 C CA . GLN B 1 354 ? 1.907 10.82 15.047 1 97.69 354 GLN B CA 1
ATOM 7280 C C . GLN B 1 354 ? 0.752 10.086 15.719 1 97.69 354 GLN B C 1
ATOM 7282 O O . GLN B 1 354 ? 0.694 10.008 16.953 1 97.69 354 GLN B O 1
ATOM 7287 N N . GLU B 1 355 ? -0.155 9.555 15.008 1 97.62 355 GLU B N 1
ATOM 7288 C CA . GLU B 1 355 ? -1.318 8.883 15.578 1 97.62 355 GLU B CA 1
ATOM 7289 C C . GLU B 1 355 ? -0.918 7.598 16.297 1 97.62 355 GLU B C 1
ATOM 7291 O O . GLU B 1 355 ? -1.392 7.32 17.406 1 97.62 355 GLU B O 1
ATOM 7296 N N . ASP B 1 356 ? -0.026 6.777 15.758 1 96 356 ASP B N 1
ATOM 7297 C CA . ASP B 1 356 ? 0.305 5.445 16.25 1 96 356 ASP B CA 1
ATOM 7298 C C . ASP B 1 356 ? 0.968 5.512 17.625 1 96 356 ASP B C 1
ATOM 7300 O O . ASP B 1 356 ? 0.774 4.625 18.453 1 96 356 ASP B O 1
ATOM 7304 N N . LEU B 1 357 ? 1.783 6.52 17.875 1 95.06 357 LEU B N 1
ATOM 7305 C CA . LEU B 1 357 ? 2.502 6.594 19.141 1 95.06 357 LEU B CA 1
ATOM 7306 C C . LEU B 1 357 ? 1.886 7.652 20.047 1 95.06 357 LEU B C 1
ATOM 7308 O O . LEU B 1 357 ? 2.324 7.828 21.188 1 95.06 357 LEU B O 1
ATOM 7312 N N . GLY B 1 358 ? 0.889 8.352 19.531 1 96.75 358 GLY B N 1
ATOM 7313 C CA . GLY B 1 358 ? 0.214 9.367 20.312 1 96.75 358 GLY B CA 1
ATOM 7314 C C . GLY B 1 358 ? -1.02 8.844 21.031 1 96.75 358 GLY B C 1
ATOM 7315 O O . GLY B 1 358 ? -1.441 7.711 20.797 1 96.75 358 GLY B O 1
ATOM 7316 N N . ARG B 1 359 ? -1.583 9.664 21.859 1 97.88 359 ARG B N 1
ATOM 7317 C CA . ARG B 1 359 ? -2.828 9.32 22.531 1 97.88 359 ARG B CA 1
ATOM 7318 C C . ARG B 1 359 ? -3.982 9.227 21.531 1 97.88 359 ARG B C 1
ATOM 7320 O O . ARG B 1 359 ? -4.086 10.039 20.625 1 97.88 359 ARG B O 1
ATOM 7327 N N . THR B 1 360 ? -4.805 8.25 21.703 1 98.44 360 THR B N 1
ATOM 7328 C CA . THR B 1 360 ? -5.969 8.07 20.859 1 98.44 360 THR B CA 1
ATOM 7329 C C . THR B 1 360 ? -7.098 9.016 21.266 1 98.44 360 THR B C 1
ATOM 7331 O O . THR B 1 360 ? -7.055 9.602 22.344 1 98.44 360 THR B O 1
ATOM 7334 N N . HIS B 1 361 ? -8.086 9.219 20.375 1 98.62 361 HIS B N 1
ATOM 7335 C CA . HIS B 1 361 ? -9.273 9.992 20.719 1 98.62 361 HIS B CA 1
ATOM 7336 C C . HIS B 1 361 ? -9.992 9.375 21.922 1 98.62 361 HIS B C 1
ATOM 7338 O O . HIS B 1 361 ? -10.508 10.102 22.781 1 98.62 361 HIS B O 1
ATOM 7344 N N . LEU B 1 362 ? -9.984 8.055 21.984 1 98.25 362 LEU B N 1
ATOM 7345 C CA . LEU B 1 362 ? -10.641 7.371 23.094 1 98.25 362 LEU B CA 1
ATOM 7346 C C . LEU B 1 362 ? -9.945 7.703 24.406 1 98.25 362 LEU B C 1
ATOM 7348 O O . LEU B 1 362 ? -10.609 7.957 25.422 1 98.25 362 LEU B O 1
ATOM 7352 N N . GLU B 1 363 ? -8.648 7.664 24.391 1 97.81 363 GLU B N 1
ATOM 7353 C CA . GLU B 1 363 ? -7.887 8.008 25.594 1 97.81 363 GLU B CA 1
ATOM 7354 C C . GLU B 1 363 ? -8.133 9.453 26.016 1 97.81 363 GLU B C 1
ATOM 7356 O O . GLU B 1 363 ? -8.109 9.781 27.203 1 97.81 363 GLU B O 1
ATOM 7361 N N . MET B 1 364 ? -8.398 10.344 25.047 1 98.06 364 MET B N 1
ATOM 7362 C CA . MET B 1 364 ? -8.578 11.766 25.312 1 98.06 364 MET B CA 1
ATOM 7363 C C . MET B 1 364 ? -10.062 12.117 25.422 1 98.06 364 MET B C 1
ATOM 7365 O O . MET B 1 364 ? -10.43 13.297 25.406 1 98.06 364 MET B O 1
ATOM 7369 N N . LEU B 1 365 ? -10.922 11.109 25.516 1 97.56 365 LEU B N 1
ATOM 7370 C CA . LEU B 1 365 ? -12.367 11.32 25.484 1 97.56 365 LEU B CA 1
ATOM 7371 C C . LEU B 1 365 ? -12.805 12.266 26.594 1 97.56 365 LEU B C 1
ATOM 7373 O O . LEU B 1 365 ? -13.625 13.156 26.375 1 97.56 365 LEU B O 1
ATOM 7377 N N . PRO B 1 366 ? -12.258 12.156 27.859 1 96.06 366 PRO B N 1
ATOM 7378 C CA . PRO B 1 366 ? -12.672 13.109 28.891 1 96.06 366 PRO B CA 1
ATOM 7379 C C . PRO B 1 366 ? -12.383 14.555 28.516 1 96.06 366 PRO B C 1
ATOM 7381 O O . PRO B 1 366 ? -13.227 15.438 28.719 1 96.06 366 PRO B O 1
ATOM 7384 N N . GLU B 1 367 ? -11.211 14.836 27.969 1 96.62 367 GLU B N 1
ATOM 7385 C CA . GLU B 1 367 ? -10.836 16.172 27.531 1 96.62 367 GLU B CA 1
ATOM 7386 C C . GLU B 1 367 ? -11.75 16.672 26.406 1 96.62 367 GLU B C 1
ATOM 7388 O O . GLU B 1 367 ? -12.164 17.828 26.406 1 96.62 367 GLU B O 1
ATOM 7393 N N . LEU B 1 368 ? -12.062 15.789 25.5 1 97.94 368 LEU B N 1
ATOM 7394 C CA . LEU B 1 368 ? -12.828 16.156 24.312 1 97.94 368 LEU B CA 1
ATOM 7395 C C . LEU B 1 368 ? -14.281 16.469 24.672 1 97.94 368 LEU B C 1
ATOM 7397 O O . LEU B 1 368 ? -14.867 17.422 24.156 1 97.94 368 LEU B O 1
ATOM 7401 N N . LEU B 1 369 ? -14.852 15.664 25.531 1 96.44 369 LEU B N 1
ATOM 7402 C CA . LEU B 1 369 ? -16.219 15.914 25.984 1 96.44 369 LEU B CA 1
ATOM 7403 C C . LEU B 1 369 ? -16.281 17.188 26.828 1 96.44 369 LEU B C 1
ATOM 7405 O O . LEU B 1 369 ? -17.219 17.969 26.719 1 96.44 369 LEU B O 1
ATOM 7409 N N . TRP B 1 370 ? -15.289 17.328 27.688 1 95.94 370 TRP B N 1
ATOM 7410 C CA . TRP B 1 370 ? -15.188 18.578 28.453 1 95.94 370 TRP B CA 1
ATOM 7411 C C . TRP B 1 370 ? -15.148 19.781 27.531 1 95.94 370 TRP B C 1
ATOM 7413 O O . TRP B 1 370 ? -15.828 20.781 27.766 1 95.94 370 TRP B O 1
ATOM 7423 N N . PHE B 1 371 ? -14.352 19.766 26.547 1 97.38 371 PHE B N 1
ATOM 7424 C CA . PHE B 1 371 ? -14.172 20.859 25.594 1 97.38 371 PHE B CA 1
ATOM 7425 C C . PHE B 1 371 ? -15.5 21.234 24.938 1 97.38 371 PHE B C 1
ATOM 7427 O O . PHE B 1 371 ? -15.82 22.406 24.781 1 97.38 371 PHE B O 1
ATOM 7434 N N . LYS B 1 372 ? -16.219 20.219 24.484 1 96.25 372 LYS B N 1
ATOM 7435 C CA . LYS B 1 372 ? -17.531 20.469 23.859 1 96.25 372 LYS B CA 1
ATOM 7436 C C . LYS B 1 372 ? -18.453 21.234 24.812 1 96.25 372 LYS B C 1
ATOM 7438 O O . LYS B 1 372 ? -19.109 22.188 24.406 1 96.25 372 LYS B O 1
ATOM 7443 N N . GLU B 1 373 ? -18.469 20.797 26.031 1 94.94 373 GLU B N 1
ATOM 7444 C CA . GLU B 1 373 ? -19.312 21.469 27.016 1 94.94 373 GLU B CA 1
ATOM 7445 C C . GLU B 1 373 ? -18.797 22.875 27.328 1 94.94 373 GLU B C 1
ATOM 7447 O O . GLU B 1 373 ? -19.594 23.797 27.5 1 94.94 373 GLU B O 1
ATOM 7452 N N . TYR B 1 374 ? -17.531 22.953 27.453 1 96.5 374 TYR B N 1
ATOM 7453 C CA . TYR B 1 374 ? -16.922 24.266 27.703 1 96.5 374 TYR B CA 1
ATOM 7454 C C . TYR B 1 374 ? -17.25 25.25 26.578 1 96.5 374 TYR B C 1
ATOM 7456 O O . TYR B 1 374 ? -17.609 26.391 26.844 1 96.5 374 TYR B O 1
ATOM 7464 N N . CYS B 1 375 ? -17.172 24.844 25.375 1 97.12 375 CYS B N 1
ATOM 7465 C CA . CYS B 1 375 ? -17.516 25.672 24.219 1 97.12 375 CYS B CA 1
ATOM 7466 C C . CYS B 1 375 ? -18.969 26.109 24.297 1 97.12 375 CYS B C 1
ATOM 7468 O O . CYS B 1 375 ? -19.281 27.281 24.031 1 97.12 375 CYS B O 1
ATOM 7470 N N . LYS B 1 376 ? -19.797 25.203 24.672 1 95.12 376 LYS B N 1
ATOM 7471 C CA . LYS B 1 376 ? -21.219 25.531 24.812 1 95.12 376 LYS B CA 1
ATOM 7472 C C . LYS B 1 376 ? -21.422 26.609 25.875 1 95.12 376 LYS B C 1
ATOM 7474 O O . LYS B 1 376 ? -22.172 27.562 25.656 1 95.12 376 LYS B O 1
ATOM 7479 N N . GLN B 1 377 ? -20.797 26.391 26.922 1 95.25 377 GLN B N 1
ATOM 7480 C CA . GLN B 1 377 ? -20.922 27.344 28.031 1 95.25 377 GLN B CA 1
ATOM 7481 C C . GLN B 1 377 ? -20.391 28.719 27.641 1 95.25 377 GLN B C 1
ATOM 7483 O O . GLN B 1 377 ? -20.906 29.75 28.078 1 95.25 377 GLN B O 1
ATOM 7488 N N . GLN B 1 378 ? -19.391 28.719 26.875 1 96.5 378 GLN B N 1
ATOM 7489 C CA . GLN B 1 378 ? -18.766 29.969 26.469 1 96.5 378 GLN B CA 1
ATOM 7490 C C . GLN B 1 378 ? -19.422 30.531 25.219 1 96.5 378 GLN B C 1
ATOM 7492 O O . GLN B 1 378 ? -19.016 31.578 24.719 1 96.5 378 GLN B O 1
ATOM 7497 N N . HIS B 1 379 ? -20.359 29.844 24.625 1 95.62 379 HIS B N 1
ATOM 7498 C CA . HIS B 1 379 ? -21.156 30.25 23.469 1 95.62 379 HIS B CA 1
ATOM 7499 C C . HIS B 1 379 ? -20.281 30.469 22.234 1 95.62 379 HIS B C 1
ATOM 7501 O O . HIS B 1 379 ? -20.391 31.484 21.547 1 95.62 379 HIS B O 1
ATOM 7507 N N . VAL B 1 380 ? -19.344 29.562 22.062 1 95.12 380 VAL B N 1
ATOM 7508 C CA . VAL B 1 380 ? -18.516 29.562 20.859 1 95.12 380 VAL B CA 1
ATOM 7509 C C . VAL B 1 380 ? -18.703 28.25 20.094 1 95.12 380 VAL B C 1
ATOM 7511 O O . VAL B 1 380 ? -19 27.219 20.703 1 95.12 380 VAL B O 1
ATOM 7514 N N . ASP B 1 381 ? -18.656 28.344 18.812 1 93.69 381 ASP B N 1
ATOM 7515 C CA . ASP B 1 381 ? -18.734 27.172 17.953 1 93.69 381 ASP B CA 1
ATOM 7516 C C . ASP B 1 381 ? -17.359 26.797 17.391 1 93.69 381 ASP B C 1
ATOM 7518 O O . ASP B 1 381 ? -16.797 27.516 16.562 1 93.69 381 ASP B O 1
ATOM 7522 N N . LEU B 1 382 ? -16.844 25.75 17.844 1 96.5 382 LEU B N 1
ATOM 7523 C CA . LEU B 1 382 ? -15.555 25.25 17.391 1 96.5 382 LEU B CA 1
ATOM 7524 C C . LEU B 1 382 ? -15.672 23.812 16.891 1 96.5 382 LEU B C 1
ATOM 7526 O O . LEU B 1 382 ? -15.461 22.875 17.656 1 96.5 382 LEU B O 1
ATOM 7530 N N . PRO B 1 383 ? -15.984 23.688 15.617 1 97.06 383 PRO B N 1
ATOM 7531 C CA . PRO B 1 383 ? -16.078 22.328 15.07 1 97.06 383 PRO B CA 1
ATOM 7532 C C . PRO B 1 383 ? -14.75 21.578 15.117 1 97.06 383 PRO B C 1
ATOM 7534 O O . PRO B 1 383 ? -13.688 22.203 15.133 1 97.06 383 PRO B O 1
ATOM 7537 N N . PHE B 1 384 ? -14.891 20.219 15.141 1 98.25 384 PHE B N 1
ATOM 7538 C CA . PHE B 1 384 ? -13.703 19.375 15.109 1 98.25 384 PHE B CA 1
ATOM 7539 C C . PHE B 1 384 ? -13.305 19.047 13.672 1 98.25 384 PHE B C 1
ATOM 7541 O O . PHE B 1 384 ? -14.164 18.828 12.82 1 98.25 384 PHE B O 1
ATOM 7548 N N . PHE B 1 385 ? -12.047 19.078 13.359 1 98.62 385 PHE B N 1
ATOM 7549 C CA . PHE B 1 385 ? -11.406 18.625 12.133 1 98.62 385 PHE B CA 1
ATOM 7550 C C . PHE B 1 385 ? -10.32 17.594 12.43 1 98.62 385 PHE B C 1
ATOM 7552 O O . PHE B 1 385 ? -9.18 17.734 11.984 1 98.62 385 PHE B O 1
ATOM 7559 N N . PHE B 1 386 ? -10.656 16.484 13 1 98.75 386 PHE B N 1
ATOM 7560 C CA . PHE B 1 386 ? -9.711 15.586 13.648 1 98.75 386 PHE B CA 1
ATOM 7561 C C . PHE B 1 386 ? -8.883 14.836 12.609 1 98.75 386 PHE B C 1
ATOM 7563 O O . PHE B 1 386 ? -9.422 14.344 11.609 1 98.75 386 PHE B O 1
ATOM 7570 N N . HIS B 1 387 ? -7.609 14.75 12.906 1 98.81 387 HIS B N 1
ATOM 7571 C CA . HIS B 1 387 ? -6.832 13.656 12.32 1 98.81 387 HIS B CA 1
ATOM 7572 C C . HIS B 1 387 ? -7.348 12.305 12.789 1 98.81 387 HIS B C 1
ATOM 7574 O O . HIS B 1 387 ? -7.551 12.094 13.984 1 98.81 387 HIS B O 1
ATOM 7580 N N . ALA B 1 388 ? -7.512 11.398 11.875 1 98.81 388 ALA B N 1
ATOM 7581 C CA . ALA B 1 388 ? -7.891 10.023 12.195 1 98.81 388 ALA B CA 1
ATOM 7582 C C . ALA B 1 388 ? -7.57 9.086 11.031 1 98.81 388 ALA B C 1
ATOM 7584 O O . ALA B 1 388 ? -7.758 9.445 9.867 1 98.81 388 ALA B O 1
ATOM 7585 N N . GLY B 1 389 ? -7.07 7.93 11.336 1 98.62 389 GLY B N 1
ATOM 7586 C CA . GLY B 1 389 ? -6.848 6.895 10.336 1 98.62 389 GLY B CA 1
ATOM 7587 C C . GLY B 1 389 ? -5.535 7.059 9.594 1 98.62 389 GLY B C 1
ATOM 7588 O O . GLY B 1 389 ? -5.324 6.43 8.555 1 98.62 389 GLY B O 1
ATOM 7589 N N . GLU B 1 390 ? -4.652 7.965 10.008 1 98.62 390 GLU B N 1
ATOM 7590 C CA . GLU B 1 390 ? -3.314 8.031 9.43 1 98.62 390 GLU B CA 1
ATOM 7591 C C . GLU B 1 390 ? -2.436 6.895 9.93 1 98.62 390 GLU B C 1
ATOM 7593 O O . GLU B 1 390 ? -1.443 7.125 10.625 1 98.62 390 GLU B O 1
ATOM 7598 N N . THR B 1 391 ? -2.83 5.68 9.633 1 98.25 391 THR B N 1
ATOM 7599 C CA . THR B 1 391 ? -2.229 4.461 10.164 1 98.25 391 THR B CA 1
ATOM 7600 C C . THR B 1 391 ? -2.428 3.293 9.203 1 98.25 391 THR B C 1
ATOM 7602 O O . T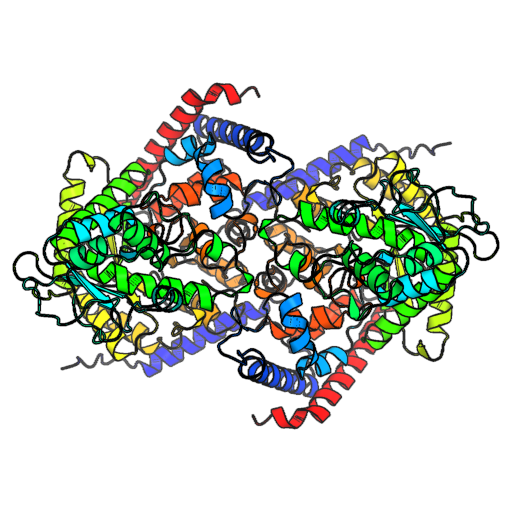HR B 1 391 ? -3.232 3.381 8.273 1 98.25 391 THR B O 1
ATOM 7605 N N . LEU B 1 392 ? -1.597 2.293 9.414 1 97.38 392 LEU B N 1
ATOM 7606 C CA . LEU B 1 392 ? -1.747 1.056 8.648 1 97.38 392 LEU B CA 1
ATOM 7607 C C . LEU B 1 392 ? -2.586 0.042 9.422 1 97.38 392 LEU B C 1
ATOM 7609 O O . LEU B 1 392 ? -2.783 -1.085 8.961 1 97.38 392 LEU B O 1
ATOM 7613 N N . GLY B 1 393 ? -3.094 0.419 10.594 1 96.62 393 GLY B N 1
ATOM 7614 C CA . GLY B 1 393 ? -3.887 -0.479 11.422 1 96.62 393 GLY B CA 1
ATOM 7615 C C . GLY B 1 393 ? -5.227 -0.829 10.805 1 96.62 393 GLY B C 1
ATOM 7616 O O . GLY B 1 393 ? -5.68 -0.161 9.867 1 96.62 393 GLY B O 1
ATOM 7617 N N . ASP B 1 394 ? -5.836 -1.874 11.312 1 96 394 ASP B N 1
ATOM 7618 C CA . ASP B 1 394 ? -7.133 -2.33 10.82 1 96 394 ASP B CA 1
ATOM 7619 C C . ASP B 1 394 ? -8.07 -2.672 11.977 1 96 394 ASP B C 1
ATOM 7621 O O . ASP B 1 394 ? -9.023 -3.439 11.812 1 96 394 ASP B O 1
ATOM 7625 N N . GLY B 1 395 ? -7.691 -2.211 13.133 1 95 395 GLY B N 1
ATOM 7626 C CA . GLY B 1 395 ? -8.508 -2.51 14.297 1 95 395 GLY B CA 1
ATOM 7627 C C . GLY B 1 395 ? -7.828 -2.164 15.609 1 95 395 GLY B C 1
ATOM 7628 O O . GLY B 1 395 ? -8.422 -2.301 16.672 1 95 395 GLY B O 1
ATOM 7629 N N . ASN B 1 396 ? -6.617 -1.733 15.57 1 94.75 396 ASN B N 1
ATOM 7630 C CA . ASN B 1 396 ? -5.922 -1.322 16.781 1 94.75 396 ASN B CA 1
ATOM 7631 C C . ASN B 1 396 ? -6.426 0.025 17.297 1 94.75 396 ASN B C 1
ATOM 7633 O O . ASN B 1 396 ? -7.316 0.627 16.688 1 94.75 396 ASN B O 1
ATOM 7637 N N . GLY B 1 397 ? -5.887 0.473 18.422 1 96.31 397 GLY B N 1
ATOM 7638 C CA . GLY B 1 397 ? -6.34 1.699 19.047 1 96.31 397 GLY B CA 1
ATOM 7639 C C . GLY B 1 397 ? -6.258 2.91 18.141 1 96.31 397 GLY B C 1
ATOM 7640 O O . GLY B 1 397 ? -7.168 3.74 18.125 1 96.31 397 GLY B O 1
ATOM 7641 N N . THR B 1 398 ? -5.184 3.014 17.406 1 97.75 398 THR B N 1
ATOM 7642 C CA . THR B 1 398 ? -4.984 4.152 16.516 1 97.75 398 THR B CA 1
ATOM 7643 C C . THR B 1 398 ? -6.023 4.152 15.398 1 97.75 398 THR B C 1
ATOM 7645 O O . THR B 1 398 ? -6.609 5.195 15.086 1 97.75 398 THR B O 1
ATOM 7648 N N . ASP B 1 399 ? -6.219 2.98 14.797 1 98.25 399 ASP B N 1
ATOM 7649 C CA . ASP B 1 399 ? -7.25 2.842 13.773 1 98.25 399 ASP B CA 1
ATOM 7650 C C . ASP B 1 399 ? -8.625 3.211 14.328 1 98.25 399 ASP B C 1
ATOM 7652 O O . ASP B 1 399 ? -9.469 3.748 13.602 1 98.25 399 ASP B O 1
ATOM 7656 N N . GLY B 1 400 ? -8.836 3.01 15.586 1 98.38 400 GLY B N 1
ATOM 7657 C CA . GLY B 1 400 ? -10.086 3.318 16.266 1 98.38 400 GLY B CA 1
ATOM 7658 C C . GLY B 1 400 ? -10.383 4.805 16.312 1 98.38 400 GLY B C 1
ATOM 7659 O O . GLY B 1 400 ? -11.531 5.203 16.547 1 98.38 400 GLY B O 1
ATOM 7660 N N . ASN B 1 401 ? -9.383 5.633 16.062 1 98.81 401 ASN B N 1
ATOM 7661 C CA . ASN B 1 401 ? -9.602 7.074 15.992 1 98.81 401 ASN B CA 1
ATOM 7662 C C . ASN B 1 401 ? -10.672 7.43 14.961 1 98.81 401 ASN B C 1
ATOM 7664 O O . ASN B 1 401 ? -11.375 8.43 15.117 1 98.81 401 ASN B O 1
ATOM 7668 N N . LEU B 1 402 ? -10.805 6.609 13.93 1 98.88 402 LEU B N 1
ATOM 7669 C CA . LEU B 1 402 ? -11.82 6.848 12.906 1 98.88 402 LEU B CA 1
ATOM 7670 C C . LEU B 1 402 ? -13.219 6.75 13.508 1 98.88 402 LEU B C 1
ATOM 7672 O O . LEU B 1 402 ? -14.078 7.594 13.227 1 98.88 402 LEU B O 1
ATOM 7676 N N . PHE B 1 403 ? -13.461 5.758 14.336 1 98.81 403 PHE B N 1
ATOM 7677 C CA . PHE B 1 403 ? -14.75 5.586 15 1 98.81 403 PHE B CA 1
ATOM 7678 C C . PHE B 1 403 ? -15.07 6.789 15.875 1 98.81 403 PHE B C 1
ATOM 7680 O O . PHE B 1 403 ? -16.188 7.324 15.82 1 98.81 403 PHE B O 1
ATOM 7687 N N . ASP B 1 404 ? -14.133 7.164 16.594 1 98.88 404 ASP B N 1
ATOM 7688 C CA . ASP B 1 404 ? -14.32 8.25 17.562 1 98.88 404 ASP B CA 1
ATOM 7689 C C . ASP B 1 404 ? -14.5 9.586 16.844 1 98.88 404 ASP B C 1
ATOM 7691 O O . ASP B 1 404 ? -15.297 10.422 17.266 1 98.88 404 ASP B O 1
ATOM 7695 N N . ALA B 1 405 ? -13.695 9.836 15.766 1 98.81 405 ALA B N 1
ATOM 7696 C CA . ALA B 1 405 ? -13.867 11.07 15 1 98.81 405 ALA B CA 1
ATOM 7697 C C . ALA B 1 405 ? -15.305 11.219 14.523 1 98.81 405 ALA B C 1
ATOM 7699 O O . ALA B 1 405 ? -15.891 12.297 14.641 1 98.81 405 ALA B O 1
ATOM 7700 N N . ILE B 1 406 ? -15.875 10.148 14.008 1 98.81 406 ILE B N 1
ATOM 7701 C CA . ILE B 1 406 ? -17.234 10.18 13.484 1 98.81 406 ILE B CA 1
ATOM 7702 C C . ILE B 1 406 ? -18.219 10.391 14.633 1 98.81 406 ILE B C 1
ATOM 7704 O O . ILE B 1 406 ? -19.109 11.242 14.547 1 98.81 406 ILE B O 1
ATOM 7708 N N . LEU B 1 407 ? -18.047 9.695 15.773 1 98.56 407 LEU B N 1
ATOM 7709 C CA . LEU B 1 407 ? -18.969 9.758 16.906 1 98.56 407 LEU B CA 1
ATOM 7710 C C . LEU B 1 407 ? -18.922 11.141 17.562 1 98.56 407 LEU B C 1
ATOM 7712 O O . LEU B 1 407 ? -19.938 11.609 18.094 1 98.56 407 LEU B O 1
ATOM 7716 N N . LEU B 1 408 ? -17.766 11.805 17.469 1 98.31 408 LEU B N 1
ATOM 7717 C CA . LEU B 1 408 ? -17.594 13.102 18.109 1 98.31 408 LEU B CA 1
ATOM 7718 C C . LEU B 1 408 ? -18.062 14.227 17.188 1 98.31 408 LEU B C 1
ATOM 7720 O O . LEU B 1 408 ? -18 15.398 17.562 1 98.31 408 LEU B O 1
ATOM 7724 N N . GLY B 1 409 ? -18.484 13.898 15.977 1 97.38 409 GLY B N 1
ATOM 7725 C CA . GLY B 1 409 ? -19.109 14.867 15.102 1 97.38 409 GLY B CA 1
ATOM 7726 C C . GLY B 1 409 ? -18.109 15.688 14.305 1 97.38 409 GLY B C 1
ATOM 7727 O O . GLY B 1 409 ? -18.375 16.844 13.977 1 97.38 409 GLY B O 1
ATOM 7728 N N . THR B 1 410 ? -17 15.125 14.031 1 98.19 410 THR B N 1
ATOM 7729 C CA . THR B 1 410 ? -16 15.828 13.227 1 98.19 410 THR B CA 1
ATOM 7730 C C . THR B 1 410 ? -16.594 16.219 11.867 1 98.19 410 THR B C 1
ATOM 7732 O O . THR B 1 410 ? -17.375 15.461 11.289 1 98.19 410 THR B O 1
ATOM 7735 N N . LYS B 1 411 ? -16.188 17.359 11.336 1 97.69 411 LYS B N 1
ATOM 7736 C CA . LYS B 1 411 ? -16.719 17.844 10.062 1 97.69 411 LYS B CA 1
ATOM 7737 C C . LYS B 1 411 ? -15.867 17.328 8.898 1 97.69 411 LYS B C 1
ATOM 7739 O O . LYS B 1 411 ? -16.375 17.141 7.793 1 97.69 411 LYS B O 1
ATOM 7744 N N . ARG B 1 412 ? -14.656 17.234 9.133 1 98.69 412 ARG B N 1
ATOM 7745 C CA . ARG B 1 412 ? -13.695 16.688 8.188 1 98.69 412 ARG B CA 1
ATOM 7746 C C . ARG B 1 412 ? -12.742 15.719 8.883 1 98.69 412 ARG B C 1
ATOM 7748 O O . ARG B 1 412 ? -12.445 15.883 10.07 1 98.69 412 ARG B O 1
ATOM 7755 N N . ILE B 1 413 ? -12.312 14.711 8.211 1 98.88 413 ILE B N 1
ATOM 7756 C CA . ILE B 1 413 ? -11.312 13.789 8.734 1 98.88 413 ILE B CA 1
ATOM 7757 C C . ILE B 1 413 ? -9.984 14.008 8.023 1 98.88 413 ILE B C 1
ATOM 7759 O O . ILE B 1 413 ? -9.891 13.867 6.801 1 98.88 413 ILE B O 1
ATOM 7763 N N . GLY B 1 414 ? -9 14.43 8.812 1 98.81 414 GLY B N 1
ATOM 7764 C CA . GLY B 1 414 ? -7.66 14.562 8.266 1 98.81 414 GLY B CA 1
ATOM 7765 C C . GLY B 1 414 ? -7.02 13.234 7.922 1 98.81 414 GLY B C 1
ATOM 7766 O O . GLY B 1 414 ? -6.973 12.328 8.758 1 98.81 414 GLY B O 1
ATOM 7767 N N . HIS B 1 415 ? -6.523 13.062 6.645 1 98.62 415 HIS B N 1
ATOM 7768 C CA . HIS B 1 415 ? -5.836 11.914 6.066 1 98.62 415 HIS B CA 1
ATOM 7769 C C . HIS B 1 415 ? -6.809 10.773 5.789 1 98.62 415 HIS B C 1
ATOM 7771 O O . HIS B 1 415 ? -7.062 10.438 4.629 1 98.62 415 HIS B O 1
ATOM 7777 N N . GLY B 1 416 ? -7.328 10.172 6.871 1 98.69 416 GLY B N 1
ATOM 7778 C CA . GLY B 1 416 ? -8.289 9.094 6.688 1 98.69 416 GLY B CA 1
ATOM 7779 C C . GLY B 1 416 ? -7.723 7.91 5.926 1 98.69 416 GLY B C 1
ATOM 7780 O O . GLY B 1 416 ? -8.453 7.227 5.199 1 98.69 416 GLY B O 1
ATOM 7781 N N . PHE B 1 417 ? -6.461 7.613 6.023 1 98.69 417 PHE B N 1
ATOM 7782 C CA . PHE B 1 417 ? -5.758 6.664 5.168 1 98.69 417 PHE B CA 1
ATOM 7783 C C . PHE B 1 417 ? -6.336 5.266 5.324 1 98.69 417 PHE B C 1
ATOM 7785 O O . PHE B 1 417 ? -6.48 4.531 4.344 1 98.69 417 PHE B O 1
ATOM 7792 N N . SER B 1 418 ? -6.684 4.805 6.543 1 98.62 418 SER B N 1
ATOM 7793 C CA . SER B 1 418 ? -7.141 3.441 6.789 1 98.62 418 SER B CA 1
ATOM 7794 C C . SER B 1 418 ? -8.656 3.328 6.641 1 98.62 418 SER B C 1
ATOM 7796 O O . SER B 1 418 ? -9.219 2.248 6.816 1 98.62 418 SER B O 1
ATOM 7798 N N . LEU B 1 419 ? -9.32 4.391 6.281 1 98.81 419 LEU B N 1
ATOM 7799 C CA . LEU B 1 419 ? -10.781 4.422 6.219 1 98.81 419 LEU B CA 1
ATOM 7800 C C . LEU B 1 419 ? -11.305 3.383 5.234 1 98.81 419 LEU B C 1
ATOM 7802 O O . LEU B 1 419 ? -12.359 2.787 5.453 1 98.81 419 LEU B O 1
ATOM 7806 N N . HIS B 1 420 ? -10.562 3.127 4.133 1 98.25 420 HIS B N 1
ATOM 7807 C CA . HIS B 1 420 ? -11 2.221 3.074 1 98.25 420 HIS B CA 1
ATOM 7808 C C . HIS B 1 420 ? -11.172 0.8 3.604 1 98.25 420 HIS B C 1
ATOM 7810 O O . HIS B 1 420 ? -11.812 -0.033 2.959 1 98.25 420 HIS B O 1
ATOM 7816 N N . ARG B 1 421 ? -10.695 0.495 4.797 1 98.19 421 ARG B N 1
ATOM 7817 C CA . ARG B 1 421 ? -10.789 -0.831 5.398 1 98.19 421 ARG B CA 1
ATOM 7818 C C . ARG B 1 421 ? -12.086 -0.98 6.191 1 98.19 421 ARG B C 1
ATOM 7820 O O . ARG B 1 421 ? -12.328 -2.027 6.797 1 98.19 421 ARG B O 1
ATOM 7827 N N . HIS B 1 422 ? -12.938 0.057 6.219 1 98.5 422 HIS B N 1
ATOM 7828 C CA . HIS B 1 422 ? -14.117 0.073 7.074 1 98.5 422 HIS B CA 1
ATOM 7829 C C . HIS B 1 422 ? -15.367 0.437 6.281 1 98.5 422 HIS B C 1
ATOM 7831 O O . HIS B 1 422 ? -15.773 1.602 6.25 1 98.5 422 HIS B O 1
ATOM 7837 N N . PRO B 1 423 ? -16.031 -0.582 5.754 1 98.12 423 PRO B N 1
ATOM 7838 C CA . PRO B 1 423 ? -17.172 -0.31 4.867 1 98.12 423 PRO B CA 1
ATOM 7839 C C . PRO B 1 423 ? -18.297 0.426 5.57 1 98.12 423 PRO B C 1
ATOM 7841 O O . PRO B 1 423 ? -18.906 1.329 4.988 1 98.12 423 PRO B O 1
ATOM 7844 N N . HIS B 1 424 ? -18.625 0.093 6.809 1 98.5 424 HIS B N 1
ATOM 7845 C CA . HIS B 1 424 ? -19.703 0.786 7.504 1 98.5 424 HIS B CA 1
ATOM 7846 C C . HIS B 1 424 ? -19.312 2.227 7.82 1 98.5 424 HIS B C 1
ATOM 7848 O O . HIS B 1 424 ? -20.141 3.131 7.73 1 98.5 424 HIS B O 1
ATOM 7854 N N . LEU B 1 425 ? -18.078 2.471 8.242 1 98.75 425 LEU B N 1
ATOM 7855 C CA . LEU B 1 425 ? -17.641 3.838 8.492 1 98.75 425 LEU B CA 1
ATOM 7856 C C . LEU B 1 425 ? -17.719 4.672 7.215 1 98.75 425 LEU B C 1
ATOM 7858 O O . LEU B 1 425 ? -18.031 5.863 7.266 1 98.75 425 LEU B O 1
ATOM 7862 N N . ILE B 1 426 ? -17.344 4.102 6.059 1 98.62 426 ILE B N 1
ATOM 7863 C CA . ILE B 1 426 ? -17.453 4.812 4.793 1 98.62 426 ILE B CA 1
ATOM 7864 C C . ILE B 1 426 ? -18.906 5.254 4.582 1 98.62 426 ILE B C 1
ATOM 7866 O O . ILE B 1 426 ? -19.156 6.395 4.195 1 98.62 426 ILE B O 1
ATOM 7870 N N . SER B 1 427 ? -19.844 4.371 4.852 1 98.25 427 SER B N 1
ATOM 7871 C CA . SER B 1 427 ? -21.266 4.711 4.723 1 98.25 427 SER B CA 1
ATOM 7872 C C . SER B 1 427 ? -21.641 5.875 5.637 1 98.25 427 SER B C 1
ATOM 7874 O O . SER B 1 427 ? -22.375 6.773 5.234 1 98.25 427 SER B O 1
ATOM 7876 N N . LEU B 1 428 ? -21.109 5.859 6.82 1 98.69 428 LEU B N 1
ATOM 7877 C CA . LEU B 1 428 ? -21.422 6.91 7.785 1 98.69 428 LEU B CA 1
ATOM 7878 C C . LEU B 1 428 ? -20.781 8.234 7.375 1 98.69 428 LEU B C 1
ATOM 7880 O O . LEU B 1 428 ? -21.375 9.297 7.566 1 98.69 428 LEU B O 1
ATOM 7884 N N . VAL B 1 429 ? -19.594 8.133 6.871 1 98.62 429 VAL B N 1
ATOM 7885 C CA . VAL B 1 429 ? -18.891 9.32 6.395 1 98.62 429 VAL B CA 1
ATOM 7886 C C . VAL B 1 429 ? -19.719 9.992 5.297 1 98.62 429 VAL B C 1
ATOM 7888 O O . VAL B 1 429 ? -19.875 11.219 5.293 1 98.62 429 VAL B O 1
ATOM 7891 N N . LYS B 1 430 ? -20.266 9.242 4.395 1 97.88 430 LYS B N 1
ATOM 7892 C CA . LYS B 1 430 ? -21.109 9.773 3.32 1 97.88 430 LYS B CA 1
ATOM 7893 C C . LYS B 1 430 ? -22.422 10.305 3.861 1 97.88 430 LYS B C 1
ATOM 7895 O O . LYS B 1 430 ? -22.844 11.422 3.523 1 97.88 430 LYS B O 1
ATOM 7900 N N . GLN B 1 431 ? -23.047 9.562 4.758 1 97.75 431 GLN B N 1
ATOM 7901 C CA . GLN B 1 431 ? -24.344 9.93 5.312 1 97.75 431 GLN B CA 1
ATOM 7902 C C . GLN B 1 431 ? -24.25 11.211 6.137 1 97.75 431 GLN B C 1
ATOM 7904 O O . GLN B 1 431 ? -25.156 12.031 6.125 1 97.75 431 GLN B O 1
ATOM 7909 N N . ASN B 1 432 ? -23.141 11.32 6.848 1 97.69 432 ASN B N 1
ATOM 7910 C CA . ASN B 1 432 ? -22.969 12.469 7.738 1 97.69 432 ASN B CA 1
ATOM 7911 C C . ASN B 1 432 ? -22.266 13.633 7.031 1 97.69 432 ASN B C 1
ATOM 7913 O O . ASN B 1 432 ? -21.938 14.633 7.66 1 97.69 432 ASN B O 1
ATOM 7917 N N . ASN B 1 433 ? -22.047 13.539 5.766 1 96.69 433 ASN B N 1
ATOM 7918 C CA . ASN B 1 433 ? -21.438 14.594 4.969 1 96.69 433 ASN B CA 1
ATOM 7919 C C . ASN B 1 433 ? -20.094 15.031 5.555 1 96.69 433 ASN B C 1
ATOM 7921 O O . ASN B 1 433 ? -19.875 16.219 5.805 1 96.69 433 ASN B O 1
ATOM 7925 N N . ILE B 1 434 ? -19.25 14.055 5.801 1 98.44 434 ILE B N 1
ATOM 7926 C CA . ILE B 1 434 ? -17.906 14.281 6.305 1 98.44 434 ILE B CA 1
ATOM 7927 C C . ILE B 1 434 ? -16.906 14.211 5.148 1 98.44 434 ILE B C 1
ATOM 7929 O O . ILE B 1 434 ? -16.875 13.234 4.402 1 98.44 434 ILE B O 1
ATOM 7933 N N . CYS B 1 435 ? -16.109 15.25 4.965 1 98.56 435 CYS B N 1
ATOM 7934 C CA . CYS B 1 435 ? -15.078 15.289 3.934 1 98.56 435 CYS B CA 1
ATOM 7935 C C . CYS B 1 435 ? -13.773 14.695 4.445 1 98.56 435 CYS B C 1
ATOM 7937 O O . CYS B 1 435 ? -13.398 14.906 5.602 1 98.56 435 CYS B O 1
ATOM 7939 N N . VAL B 1 436 ? -13.094 13.898 3.621 1 98.88 436 VAL B N 1
ATOM 7940 C CA . VAL B 1 436 ? -11.789 13.359 3.979 1 98.88 436 VAL B CA 1
ATOM 7941 C C . VAL B 1 436 ? -10.68 14.18 3.32 1 98.88 436 VAL B C 1
ATOM 7943 O O . VAL B 1 436 ? -10.711 14.406 2.107 1 98.88 436 VAL B O 1
ATOM 7946 N N . GLU B 1 437 ? -9.742 14.68 4.129 1 98.94 437 GLU B N 1
ATOM 7947 C CA . GLU B 1 437 ? -8.609 15.469 3.652 1 98.94 437 GLU B CA 1
ATOM 7948 C C . GLU B 1 437 ? -7.426 14.578 3.303 1 98.94 437 GLU B C 1
ATOM 7950 O O . GLU B 1 437 ? -6.605 14.266 4.168 1 98.94 437 GLU B O 1
ATOM 7955 N N . VAL B 1 438 ? -7.289 14.258 2.041 1 98.81 438 VAL B N 1
ATOM 7956 C CA . VAL B 1 438 ? -6.266 13.305 1.634 1 98.81 438 VAL B CA 1
ATOM 7957 C C . VAL B 1 438 ? -4.988 14.047 1.249 1 98.81 438 VAL B C 1
ATOM 7959 O O . VAL B 1 438 ? -5.043 15.062 0.555 1 98.81 438 VAL B O 1
ATOM 7962 N N . CYS B 1 439 ? -3.846 13.57 1.692 1 98.5 439 CYS B N 1
ATOM 7963 C CA . CYS B 1 439 ? -2.529 14.133 1.413 1 98.5 439 CYS B CA 1
ATOM 7964 C C . CYS B 1 439 ? -1.608 13.078 0.798 1 98.5 439 CYS B C 1
ATOM 7966 O O . CYS B 1 439 ? -0.765 12.508 1.489 1 98.5 439 CYS B O 1
ATOM 7968 N N . PRO B 1 440 ? -1.648 12.875 -0.525 1 98.06 440 PRO B N 1
ATOM 7969 C CA . PRO B 1 440 ? -0.999 11.734 -1.17 1 98.06 440 PRO B CA 1
ATOM 7970 C C . PRO B 1 440 ? 0.51 11.703 -0.94 1 98.06 440 PRO B C 1
ATOM 7972 O O . PRO B 1 440 ? 1.062 10.664 -0.559 1 98.06 440 PRO B O 1
ATOM 7975 N N . ILE B 1 441 ? 1.171 12.789 -1.141 1 97.56 441 ILE B N 1
ATOM 7976 C CA . ILE B 1 441 ? 2.627 12.812 -1.039 1 97.56 441 ILE B CA 1
ATOM 7977 C C . ILE B 1 441 ? 3.045 12.648 0.42 1 97.56 441 ILE B C 1
ATOM 7979 O O . ILE B 1 441 ? 4.004 11.93 0.719 1 97.56 441 ILE B O 1
ATOM 7983 N N . SER B 1 442 ? 2.342 13.297 1.356 1 98 442 SER B N 1
ATOM 7984 C CA . SER B 1 442 ? 2.617 13.125 2.779 1 98 442 SER B CA 1
ATOM 7985 C C . SER B 1 442 ? 2.516 11.664 3.188 1 98 442 SER B C 1
ATOM 7987 O O . SER B 1 442 ? 3.391 11.141 3.885 1 98 442 SER B O 1
ATOM 7989 N N . ASN B 1 443 ? 1.438 10.984 2.713 1 98.31 443 ASN B N 1
ATOM 7990 C CA . ASN B 1 443 ? 1.237 9.57 3.037 1 98.31 443 ASN B CA 1
ATOM 7991 C C . ASN B 1 443 ? 2.375 8.703 2.502 1 98.31 443 ASN B C 1
ATOM 7993 O O . ASN B 1 443 ? 2.771 7.73 3.143 1 98.31 443 ASN B O 1
ATOM 7997 N N . GLU B 1 444 ? 2.889 9.07 1.337 1 97.56 444 GLU B N 1
ATOM 7998 C CA . GLU B 1 444 ? 3.996 8.32 0.753 1 97.56 444 GLU B CA 1
ATOM 7999 C C . GLU B 1 444 ? 5.293 8.555 1.525 1 97.56 444 GLU B C 1
ATOM 8001 O O . GLU B 1 444 ? 5.945 7.602 1.957 1 97.56 444 GLU B O 1
ATOM 8006 N N . ILE B 1 445 ? 5.645 9.828 1.736 1 97.5 445 ILE B N 1
ATOM 8007 C CA . ILE B 1 445 ? 6.934 10.195 2.314 1 97.5 445 ILE B CA 1
ATOM 8008 C C . ILE B 1 445 ? 6.996 9.734 3.768 1 97.5 445 ILE B C 1
ATOM 8010 O O . ILE B 1 445 ? 8.055 9.328 4.25 1 97.5 445 ILE B O 1
ATOM 8014 N N . LEU B 1 446 ? 5.832 9.742 4.402 1 97.88 446 LEU B N 1
ATOM 8015 C CA . LEU B 1 446 ? 5.797 9.297 5.789 1 97.88 446 LEU B CA 1
ATOM 8016 C C . LEU B 1 446 ? 5.449 7.812 5.871 1 97.88 446 LEU B C 1
ATOM 8018 O O . LEU B 1 446 ? 5.059 7.32 6.93 1 97.88 446 LEU B O 1
ATOM 8022 N N . ARG B 1 447 ? 5.5 7.098 4.824 1 96.81 447 ARG B N 1
ATOM 8023 C CA . ARG B 1 447 ? 5.688 5.664 4.645 1 96.81 447 ARG B CA 1
ATOM 8024 C C . ARG B 1 447 ? 4.402 4.902 4.949 1 96.81 447 ARG B C 1
ATOM 8026 O O . ARG B 1 447 ? 4.445 3.777 5.457 1 96.81 447 ARG B O 1
ATOM 8033 N N . LEU B 1 448 ? 3.262 5.527 4.684 1 97.69 448 LEU B N 1
ATOM 8034 C CA . LEU B 1 448 ? 2.008 4.785 4.73 1 97.69 448 LEU B CA 1
ATOM 8035 C C . LEU B 1 448 ? 1.773 4.027 3.428 1 97.69 448 LEU B C 1
ATOM 8037 O O . LEU B 1 448 ? 1.023 3.051 3.398 1 97.69 448 LEU B O 1
ATOM 8041 N N . THR B 1 449 ? 2.336 4.484 2.344 1 96.81 449 THR B N 1
ATOM 8042 C CA . THR B 1 449 ? 2.318 3.822 1.044 1 96.81 449 THR B CA 1
ATOM 8043 C C . THR B 1 449 ? 3.654 3.998 0.328 1 96.81 449 THR B C 1
ATOM 8045 O O . THR B 1 449 ? 4.375 4.969 0.576 1 96.81 449 THR B O 1
ATOM 8048 N N . SER B 1 450 ? 3.982 3.111 -0.562 1 94.75 450 SER B N 1
ATOM 8049 C CA . SER B 1 450 ? 5.285 3.16 -1.218 1 94.75 450 SER B CA 1
ATOM 8050 C C . SER B 1 450 ? 5.289 4.16 -2.369 1 94.75 450 SER B C 1
ATOM 8052 O O . SER B 1 450 ? 6.332 4.719 -2.709 1 94.75 450 SER B O 1
ATOM 8054 N N . SER B 1 451 ? 4.188 4.297 -3.008 1 96.06 451 SER B N 1
ATOM 8055 C CA . SER B 1 451 ? 3.98 5.25 -4.09 1 96.06 451 SER B CA 1
ATOM 8056 C C . SER B 1 451 ? 2.508 5.629 -4.219 1 96.06 451 SER B C 1
ATOM 8058 O O . SER B 1 451 ? 1.659 5.094 -3.504 1 96.06 451 SER B O 1
ATOM 8060 N N . ILE B 1 452 ? 2.223 6.543 -5.113 1 97.69 452 ILE B N 1
ATOM 8061 C CA . ILE B 1 452 ? 0.848 6.977 -5.332 1 97.69 452 ILE B CA 1
ATOM 8062 C C . ILE B 1 452 ? 0.022 5.812 -5.883 1 97.69 452 ILE B C 1
ATOM 8064 O O . ILE B 1 452 ? -1.181 5.723 -5.625 1 97.69 452 ILE B O 1
ATOM 8068 N N . LEU B 1 453 ? 0.613 4.871 -6.535 1 96.69 453 LEU B N 1
ATOM 8069 C CA . LEU B 1 453 ? -0.099 3.764 -7.164 1 96.69 453 LEU B CA 1
ATOM 8070 C C . LEU B 1 453 ? -0.703 2.84 -6.109 1 96.69 453 LEU B C 1
ATOM 8072 O O . LEU B 1 453 ? -1.753 2.236 -6.336 1 96.69 453 LEU B O 1
ATOM 8076 N N . SER B 1 454 ? -0.068 2.721 -5.004 1 96.5 454 SER B N 1
ATOM 8077 C CA . SER B 1 454 ? -0.511 1.824 -3.941 1 96.5 454 SER B CA 1
ATOM 8078 C C . SER B 1 454 ? -1.37 2.561 -2.918 1 96.5 454 SER B C 1
ATOM 8080 O O . SER B 1 454 ? -1.725 1.999 -1.879 1 96.5 454 SER B O 1
ATOM 8082 N N . HIS B 1 455 ? -1.652 3.787 -3.166 1 98 455 HIS B N 1
ATOM 8083 C CA . HIS B 1 455 ? -2.42 4.605 -2.232 1 98 455 HIS B CA 1
ATOM 8084 C C . HIS B 1 455 ? -3.859 4.117 -2.127 1 98 455 HIS B C 1
ATOM 8086 O O . HIS B 1 455 ? -4.422 3.611 -3.102 1 98 455 HIS B O 1
ATOM 8092 N N . SER B 1 456 ? -4.527 4.34 -1.019 1 97.31 456 SER B N 1
ATOM 8093 C CA . SER B 1 456 ? -5.883 3.869 -0.745 1 97.31 456 SER B CA 1
ATOM 8094 C C . SER B 1 456 ? -6.922 4.773 -1.394 1 97.31 456 SER B C 1
ATOM 8096 O O . SER B 1 456 ? -8.109 4.441 -1.427 1 97.31 456 SER B O 1
ATOM 8098 N N . LEU B 1 457 ? -6.547 5.898 -1.97 1 98.5 457 LEU B N 1
ATOM 8099 C CA . LEU B 1 457 ? -7.418 6.945 -2.492 1 98.5 457 LEU B CA 1
ATOM 8100 C C . LEU B 1 457 ? -8.406 6.375 -3.508 1 98.5 457 LEU B C 1
ATOM 8102 O O . LEU B 1 457 ? -9.594 6.676 -3.459 1 98.5 457 LEU B O 1
ATOM 8106 N N . PRO B 1 458 ? -7.973 5.465 -4.477 1 98.12 458 PRO B N 1
ATOM 8107 C CA . PRO B 1 458 ? -8.93 4.961 -5.465 1 98.12 458 PRO B CA 1
ATOM 8108 C C . PRO B 1 458 ? -10.102 4.223 -4.828 1 98.12 458 PRO B C 1
ATOM 8110 O O . PRO B 1 458 ? -11.234 4.32 -5.309 1 98.12 458 PRO B O 1
ATOM 8113 N N . ALA B 1 459 ? -9.82 3.514 -3.754 1 98.25 459 ALA B N 1
ATOM 8114 C CA . ALA B 1 459 ? -10.891 2.791 -3.074 1 98.25 459 ALA B CA 1
ATOM 8115 C C . ALA B 1 459 ? -11.914 3.756 -2.48 1 98.25 459 ALA B C 1
ATOM 8117 O O . ALA B 1 459 ? -13.125 3.537 -2.59 1 98.25 459 ALA B O 1
ATOM 8118 N N . MET B 1 460 ? -11.469 4.836 -1.877 1 98.31 460 MET B N 1
ATOM 8119 C CA . MET B 1 460 ? -12.359 5.832 -1.291 1 98.31 460 MET B CA 1
ATOM 8120 C C . MET B 1 460 ? -13.18 6.527 -2.371 1 98.31 460 MET B C 1
ATOM 8122 O O . MET B 1 460 ? -14.391 6.703 -2.221 1 98.31 460 MET B O 1
ATOM 8126 N N . LEU B 1 461 ? -12.516 6.875 -3.443 1 98.5 461 LEU B N 1
ATOM 8127 C CA . LEU B 1 461 ? -13.188 7.551 -4.543 1 98.5 461 LEU B CA 1
ATOM 8128 C C . LEU B 1 461 ? -14.266 6.656 -5.156 1 98.5 461 LEU B C 1
ATOM 8130 O O . LEU B 1 461 ? -15.359 7.125 -5.48 1 98.5 461 LEU B O 1
ATOM 8134 N N . ALA B 1 462 ? -13.93 5.383 -5.316 1 98.25 462 ALA B N 1
ATOM 8135 C CA . ALA B 1 462 ? -14.844 4.422 -5.922 1 98.25 462 ALA B CA 1
ATOM 8136 C C . ALA B 1 462 ? -16.094 4.234 -5.059 1 98.25 462 ALA B C 1
ATOM 8138 O O . ALA B 1 462 ? -17.172 3.932 -5.574 1 98.25 462 ALA B O 1
ATOM 8139 N N . HIS B 1 463 ? -15.953 4.465 -3.742 1 97.88 463 HIS B N 1
ATOM 8140 C CA . HIS B 1 463 ? -17.062 4.305 -2.812 1 97.88 463 HIS B CA 1
ATOM 8141 C C . HIS B 1 463 ? -17.844 5.602 -2.658 1 97.88 463 HIS B C 1
ATOM 8143 O O . HIS B 1 463 ? -18.766 5.688 -1.834 1 97.88 463 HIS B O 1
ATOM 8149 N N . GLY B 1 464 ? -17.438 6.637 -3.344 1 98.31 464 GLY B N 1
ATOM 8150 C CA . GLY B 1 464 ? -18.203 7.875 -3.365 1 98.31 464 GLY B CA 1
ATOM 8151 C C . GLY B 1 464 ? -17.875 8.797 -2.207 1 98.31 464 GLY B C 1
ATOM 8152 O O . GLY B 1 464 ? -18.656 9.703 -1.889 1 98.31 464 GLY B O 1
ATOM 8153 N N . VAL B 1 465 ? -16.781 8.594 -1.539 1 98.56 465 VAL B N 1
ATOM 8154 C CA . VAL B 1 465 ? -16.375 9.43 -0.418 1 98.56 465 VAL B CA 1
ATOM 8155 C C . VAL B 1 465 ? -15.977 10.82 -0.925 1 98.56 465 VAL B C 1
ATOM 8157 O O . VAL B 1 465 ? -15.273 10.945 -1.932 1 98.56 465 VAL B O 1
ATOM 8160 N N . GLY B 1 466 ? -16.516 11.922 -0.28 1 98.38 466 GLY B N 1
ATOM 8161 C CA . GLY B 1 466 ? -16.031 13.258 -0.577 1 98.38 466 GLY B CA 1
ATOM 8162 C C . GLY B 1 466 ? -14.609 13.492 -0.13 1 98.38 466 GLY B C 1
ATOM 8163 O O . GLY B 1 466 ? -14.289 13.359 1.054 1 98.38 466 GLY B O 1
ATOM 8164 N N . VAL B 1 467 ? -13.766 13.828 -1.096 1 98.75 467 VAL B N 1
ATOM 8165 C CA . VAL B 1 467 ? -12.336 13.953 -0.815 1 98.75 467 VAL B CA 1
ATOM 8166 C C . VAL B 1 467 ? -11.836 15.32 -1.273 1 98.75 467 VAL B C 1
ATOM 8168 O O . VAL B 1 467 ? -12.219 15.805 -2.34 1 98.75 467 VAL B O 1
ATOM 8171 N N . SER B 1 468 ? -11.078 15.969 -0.434 1 98.75 468 SER B N 1
ATOM 8172 C CA . SER B 1 468 ? -10.25 17.094 -0.845 1 98.75 468 SER B CA 1
ATOM 8173 C C . SER B 1 468 ? -8.773 16.719 -0.893 1 98.75 468 SER B C 1
ATOM 8175 O O . SER B 1 468 ? -8.297 15.953 -0.049 1 98.75 468 SER B O 1
ATOM 8177 N N . LEU B 1 469 ? -8.039 17.172 -1.883 1 98.62 469 LEU B N 1
ATOM 8178 C CA . LEU B 1 469 ? -6.605 16.938 -2 1 98.62 469 LEU B CA 1
ATOM 8179 C C . LEU B 1 469 ? -5.809 18.047 -1.34 1 98.62 469 LEU B C 1
ATOM 8181 O O . LEU B 1 469 ? -6.164 19.219 -1.46 1 98.62 469 LEU B O 1
ATOM 8185 N N . ASN B 1 470 ? -4.777 17.672 -0.623 1 98.56 470 ASN B N 1
ATOM 8186 C CA . ASN B 1 470 ? -4.023 18.625 0.173 1 98.56 470 ASN B CA 1
ATOM 8187 C C . ASN B 1 470 ? -2.533 18.297 0.198 1 98.56 470 ASN B C 1
ATOM 8189 O O . ASN B 1 470 ? -2.135 17.188 -0.191 1 98.56 470 ASN B O 1
ATOM 8193 N N . ASN B 1 471 ? -1.703 19.234 0.682 1 97.31 471 ASN B N 1
ATOM 8194 C CA . ASN B 1 471 ? -0.258 19.062 0.586 1 97.31 471 ASN B CA 1
ATOM 8195 C C . ASN B 1 471 ? 0.367 18.797 1.954 1 97.31 471 ASN B C 1
ATOM 8197 O O . ASN B 1 471 ? 1.524 18.391 2.045 1 97.31 471 ASN B O 1
ATOM 8201 N N . ASP B 1 472 ? -0.355 19.031 3.035 1 97.31 472 ASP B N 1
ATOM 8202 C CA . ASP B 1 472 ? 0.021 18.703 4.406 1 97.31 472 ASP B CA 1
ATOM 8203 C C . ASP B 1 472 ? 1.261 19.484 4.84 1 97.31 472 ASP B C 1
ATOM 8205 O O . ASP B 1 472 ? 1.153 20.594 5.344 1 97.31 472 ASP B O 1
ATOM 8209 N N . ASP B 1 473 ? 2.537 19.031 4.516 1 96.5 473 ASP B N 1
ATOM 8210 C CA . ASP B 1 473 ? 3.799 19.594 4.996 1 96.5 473 ASP B CA 1
ATOM 8211 C C . ASP B 1 473 ? 4.812 19.719 3.863 1 96.5 473 ASP B C 1
ATOM 8213 O O . ASP B 1 473 ? 5.926 19.188 3.955 1 96.5 473 ASP B O 1
ATOM 8217 N N . PRO B 1 474 ? 4.527 20.531 2.85 1 96 474 PRO B N 1
ATOM 8218 C CA . PRO B 1 474 ? 5.332 20.5 1.627 1 96 474 PRO B CA 1
ATOM 8219 C C . PRO B 1 474 ? 6.758 21 1.848 1 96 474 PRO B C 1
ATOM 8221 O O . PRO B 1 474 ? 7.676 20.594 1.121 1 96 474 PRO B O 1
ATOM 8224 N N . GLY B 1 475 ? 7.008 21.812 2.832 1 94.81 475 GLY B N 1
ATOM 8225 C CA . GLY B 1 475 ? 8.344 22.328 3.084 1 94.81 475 GLY B CA 1
ATOM 8226 C C . GLY B 1 475 ? 9.305 21.25 3.574 1 94.81 475 GLY B C 1
ATOM 8227 O O . GLY B 1 475 ? 10.523 21.422 3.48 1 94.81 475 GLY B O 1
ATOM 8228 N N . ILE B 1 476 ? 8.75 20.203 4.066 1 96.06 476 ILE B N 1
ATOM 8229 C CA . ILE B 1 476 ? 9.555 19.156 4.68 1 96.06 476 ILE B CA 1
ATOM 8230 C C . ILE B 1 476 ? 9.609 17.938 3.758 1 96.06 476 ILE B C 1
ATOM 8232 O O . ILE B 1 476 ? 10.594 17.188 3.756 1 96.06 476 ILE B O 1
ATOM 8236 N N . LEU B 1 477 ? 8.617 17.781 2.859 1 96.06 477 LEU B N 1
ATOM 8237 C CA . LEU B 1 477 ? 8.352 16.484 2.24 1 96.06 477 LEU B CA 1
ATOM 8238 C C . LEU B 1 477 ? 8.969 16.406 0.846 1 96.06 477 LEU B C 1
ATOM 8240 O O . LEU B 1 477 ? 8.82 15.406 0.149 1 96.06 477 LEU B O 1
ATOM 8244 N N . GLY B 1 478 ? 9.664 17.453 0.358 1 89 478 GLY B N 1
ATOM 8245 C CA . GLY B 1 478 ? 10.445 17.344 -0.863 1 89 478 GLY B CA 1
ATOM 8246 C C . GLY B 1 478 ? 9.883 18.156 -2.008 1 89 478 GLY B C 1
ATOM 8247 O O . GLY B 1 478 ? 10.484 18.234 -3.082 1 89 478 GLY B O 1
ATOM 8248 N N . GLN B 1 479 ? 8.758 18.859 -1.893 1 88.38 479 GLN B N 1
ATOM 8249 C CA . GLN B 1 479 ? 8.18 19.672 -2.963 1 88.38 479 GLN B CA 1
ATOM 8250 C C . GLN B 1 479 ? 9.062 20.875 -3.289 1 88.38 479 GLN B C 1
ATOM 8252 O O . GLN B 1 479 ? 9.047 21.375 -4.414 1 88.38 479 GLN B O 1
ATOM 8257 N N . LYS B 1 480 ? 10.055 21.281 -2.486 1 73.06 480 LYS B N 1
ATOM 8258 C CA . LYS B 1 480 ? 11.016 22.375 -2.586 1 73.06 480 LYS B CA 1
ATOM 8259 C C . LYS B 1 480 ? 10.312 23.703 -2.775 1 73.06 480 LYS B C 1
ATOM 8261 O O . LYS B 1 480 ? 10.672 24.703 -2.143 1 73.06 480 LYS B O 1
ATOM 8266 N N . THR B 1 481 ? 9.469 23.812 -3.951 1 64.44 481 THR B N 1
ATOM 8267 C CA . THR B 1 481 ? 8.727 25.062 -4.062 1 64.44 481 THR B CA 1
ATOM 8268 C C . THR B 1 481 ? 7.59 25.109 -3.045 1 64.44 481 THR B C 1
ATOM 8270 O O . THR B 1 481 ? 6.812 24.172 -2.93 1 64.44 481 THR B O 1
ATOM 8273 N N . THR B 1 482 ? 7.762 26.172 -2.217 1 62.25 482 THR B N 1
ATOM 8274 C CA . THR B 1 482 ? 6.922 26.312 -1.031 1 62.25 482 THR B CA 1
ATOM 8275 C C . THR B 1 482 ? 5.445 26.25 -1.404 1 62.25 482 THR B C 1
ATOM 8277 O O . THR B 1 482 ? 5.004 26.938 -2.33 1 62.25 482 THR B O 1
ATOM 8280 N N . ALA B 1 483 ? 4.762 25.344 -0.811 1 66.31 483 ALA B N 1
ATOM 8281 C CA . ALA B 1 483 ? 3.312 25.281 -0.629 1 66.31 483 ALA B CA 1
ATOM 8282 C C . ALA B 1 483 ? 2.625 24.719 -1.873 1 66.31 483 ALA B C 1
ATOM 8284 O O . ALA B 1 483 ? 1.47 25.047 -2.15 1 66.31 483 ALA B O 1
ATOM 8285 N N . SER B 1 484 ? 3.479 23.984 -2.609 1 85.62 484 SER B N 1
ATOM 8286 C CA . SER B 1 484 ? 2.842 23.547 -3.85 1 85.62 484 SER B CA 1
ATOM 8287 C C . SER B 1 484 ? 1.828 22.438 -3.596 1 85.62 484 SER B C 1
ATOM 8289 O O . SER B 1 484 ? 2.186 21.359 -3.111 1 85.62 484 SER B O 1
ATOM 8291 N N . VAL B 1 485 ? 0.583 22.75 -3.926 1 95.56 485 VAL B N 1
ATOM 8292 C CA . VAL B 1 485 ? -0.527 21.812 -3.936 1 95.56 485 VAL B CA 1
ATOM 8293 C C . VAL B 1 485 ? -0.586 21.094 -5.285 1 95.56 485 VAL B C 1
ATOM 8295 O O . VAL B 1 485 ? -1.175 20.016 -5.395 1 95.56 485 VAL B O 1
ATOM 8298 N N . THR B 1 486 ? 0.103 21.625 -6.285 1 97.5 486 THR B N 1
ATOM 8299 C CA . THR B 1 486 ? 0.088 21.109 -7.648 1 97.5 486 THR B CA 1
ATOM 8300 C C . THR B 1 486 ? 0.685 19.703 -7.699 1 97.5 486 THR B C 1
ATOM 8302 O O . THR B 1 486 ? 0.201 18.844 -8.438 1 97.5 486 THR B O 1
ATOM 8305 N N . HIS B 1 487 ? 1.699 19.453 -6.902 1 97.19 487 HIS B N 1
ATOM 8306 C CA . HIS B 1 487 ? 2.348 18.156 -6.902 1 97.19 487 HIS B CA 1
ATOM 8307 C C . HIS B 1 487 ? 1.358 17.047 -6.562 1 97.19 487 HIS B C 1
ATOM 8309 O O . HIS B 1 487 ? 1.32 16 -7.234 1 97.19 487 HIS B O 1
ATOM 8315 N N . ASP B 1 488 ? 0.55 17.266 -5.547 1 98.06 488 ASP B N 1
ATOM 8316 C CA . ASP B 1 488 ? -0.415 16.266 -5.113 1 98.06 488 ASP B CA 1
ATOM 8317 C C . ASP B 1 488 ? -1.504 16.047 -6.164 1 98.06 488 ASP B C 1
ATOM 8319 O O . ASP B 1 488 ? -1.869 14.922 -6.473 1 98.06 488 ASP B O 1
ATOM 8323 N N . TYR B 1 489 ? -2.02 17.172 -6.73 1 98.5 489 TYR B N 1
ATOM 8324 C CA . TYR B 1 489 ? -3.031 17.094 -7.777 1 98.5 489 TYR B CA 1
ATOM 8325 C C . TYR B 1 489 ? -2.494 16.344 -8.992 1 98.5 489 TYR B C 1
ATOM 8327 O O . TYR B 1 489 ? -3.184 15.492 -9.562 1 98.5 489 TYR B O 1
ATOM 8335 N N . TRP B 1 490 ? -1.267 16.688 -9.359 1 97.75 490 TRP B N 1
ATOM 8336 C CA . TRP B 1 490 ? -0.648 16.062 -10.523 1 97.75 490 TRP B CA 1
ATOM 8337 C C . TRP B 1 490 ? -0.482 14.562 -10.312 1 97.75 490 TRP B C 1
ATOM 8339 O O . TRP B 1 490 ? -0.801 13.766 -11.203 1 97.75 490 TRP B O 1
ATOM 8349 N N . GLN B 1 491 ? -0.037 14.156 -9.125 1 97.44 491 GLN B N 1
ATOM 8350 C CA . GLN B 1 491 ? 0.158 12.742 -8.82 1 97.44 491 GLN B CA 1
ATOM 8351 C C . GLN B 1 491 ? -1.135 11.961 -9.008 1 97.44 491 GLN B C 1
ATOM 8353 O O . GLN B 1 491 ? -1.128 10.875 -9.602 1 97.44 491 GLN B O 1
ATOM 8358 N N . VAL B 1 492 ? -2.174 12.516 -8.555 1 98.25 492 VAL B N 1
ATOM 8359 C CA . VAL B 1 492 ? -3.461 11.828 -8.602 1 98.25 492 VAL B CA 1
ATOM 8360 C C . VAL B 1 492 ? -3.939 11.734 -10.055 1 98.25 492 VAL B C 1
ATOM 8362 O O . VAL B 1 492 ? -4.41 10.68 -10.484 1 98.25 492 VAL B O 1
ATOM 8365 N N . LEU B 1 493 ? -3.805 12.797 -10.812 1 98.19 493 LEU B N 1
ATOM 8366 C CA . LEU B 1 493 ? -4.219 12.812 -12.211 1 98.19 493 LEU B CA 1
ATOM 8367 C C . LEU B 1 493 ? -3.424 11.805 -13.031 1 98.19 493 LEU B C 1
ATOM 8369 O O . LEU B 1 493 ? -3.994 11.047 -13.82 1 98.19 493 LEU B O 1
ATOM 8373 N N . GLN B 1 494 ? -2.152 11.82 -12.836 1 96.88 494 GLN B N 1
ATOM 8374 C CA . GLN B 1 494 ? -1.268 10.992 -13.648 1 96.88 494 GLN B CA 1
ATOM 8375 C C . GLN B 1 494 ? -1.412 9.516 -13.281 1 96.88 494 GLN B C 1
ATOM 8377 O O . GLN B 1 494 ? -1.355 8.648 -14.156 1 96.88 494 GLN B O 1
ATOM 8382 N N . ALA B 1 495 ? -1.652 9.195 -12.055 1 96.62 495 ALA B N 1
ATOM 8383 C CA . ALA B 1 495 ? -1.531 7.828 -11.562 1 96.62 495 ALA B CA 1
ATOM 8384 C C . ALA B 1 495 ? -2.797 7.023 -11.852 1 96.62 495 ALA B C 1
ATOM 8386 O O . ALA B 1 495 ? -2.732 5.812 -12.078 1 96.62 495 ALA B O 1
ATOM 8387 N N . PHE B 1 496 ? -3.951 7.641 -11.758 1 96.94 496 PHE B N 1
ATOM 8388 C CA . PHE B 1 496 ? -5.184 6.867 -11.688 1 96.94 496 PHE B CA 1
ATOM 8389 C C . PHE B 1 496 ? -6.023 7.062 -12.945 1 96.94 496 PHE B C 1
ATOM 8391 O O . PHE B 1 496 ? -6.469 8.172 -13.227 1 96.94 496 PHE B O 1
ATOM 8398 N N . ASP B 1 497 ? -6.34 6 -13.539 1 95.5 497 ASP B N 1
ATOM 8399 C CA . ASP B 1 497 ? -7.035 6 -14.82 1 95.5 497 ASP B CA 1
ATOM 8400 C C . ASP B 1 497 ? -8.484 6.473 -14.664 1 95.5 497 ASP B C 1
ATOM 8402 O O . ASP B 1 497 ? -9.039 7.094 -15.57 1 95.5 497 ASP B O 1
ATOM 8406 N N . ASN B 1 498 ? -9.016 6.297 -13.516 1 96.56 498 ASN B N 1
ATOM 8407 C CA . ASN B 1 498 ? -10.438 6.559 -13.344 1 96.56 498 ASN B CA 1
ATOM 8408 C C . ASN B 1 498 ? -10.695 7.977 -12.844 1 96.56 498 ASN B C 1
ATOM 8410 O O . ASN B 1 498 ? -11.844 8.383 -12.68 1 96.56 498 ASN B O 1
ATOM 8414 N N . VAL B 1 499 ? -9.688 8.75 -12.609 1 97.75 499 VAL B N 1
ATOM 8415 C CA . VAL B 1 499 ? -9.891 10.078 -12.039 1 97.75 499 VAL B CA 1
ATOM 8416 C C . VAL B 1 499 ? -10.094 11.094 -13.156 1 97.75 499 VAL B C 1
ATOM 8418 O O . VAL B 1 499 ? -11.195 11.641 -13.312 1 97.75 499 VAL B O 1
ATOM 8421 N N . GLY B 1 500 ? -9.078 11.258 -14.062 1 97.5 500 GLY B N 1
ATOM 8422 C CA . GLY B 1 500 ? -9.148 12.25 -15.117 1 97.5 500 GLY B CA 1
ATOM 8423 C C . GLY B 1 500 ? -9.305 13.672 -14.594 1 97.5 500 GLY B C 1
ATOM 8424 O O . GLY B 1 500 ? -9.258 13.898 -13.383 1 97.5 500 GLY B O 1
ATOM 8425 N N . LEU B 1 501 ? -9.391 14.586 -15.578 1 98.62 501 LEU B N 1
ATOM 8426 C CA . LEU B 1 501 ? -9.586 15.984 -15.211 1 98.62 501 LEU B CA 1
ATOM 8427 C C . LEU B 1 501 ? -10.898 16.172 -14.453 1 98.62 501 LEU B C 1
ATOM 8429 O O . LEU B 1 501 ? -10.984 17 -13.547 1 98.62 501 LEU B O 1
ATOM 8433 N N . GLU B 1 502 ? -11.898 15.344 -14.789 1 98.5 502 GLU B N 1
ATOM 8434 C CA . GLU B 1 502 ? -13.211 15.406 -14.156 1 98.5 502 GLU B CA 1
ATOM 8435 C C . GLU B 1 502 ? -13.133 15.078 -12.672 1 98.5 502 GLU B C 1
ATOM 8437 O O . GLU B 1 502 ? -13.664 15.812 -11.836 1 98.5 502 GLU B O 1
ATOM 8442 N N . GLY B 1 503 ? -12.469 13.945 -12.391 1 98.56 503 GLY B N 1
ATOM 8443 C CA . GLY B 1 503 ? -12.305 13.57 -11 1 98.56 503 GLY B CA 1
ATOM 8444 C C . GLY B 1 503 ? -11.547 14.594 -10.188 1 98.56 503 GLY B C 1
ATOM 8445 O O . GLY B 1 503 ? -11.875 14.852 -9.031 1 98.56 503 GLY B O 1
ATOM 8446 N N . LEU B 1 504 ? -10.539 15.211 -10.797 1 98.56 504 LEU B N 1
ATOM 8447 C CA . LEU B 1 504 ? -9.766 16.25 -10.125 1 98.56 504 LEU B CA 1
ATOM 8448 C C . LEU B 1 504 ? -10.641 17.469 -9.836 1 98.56 504 LEU B C 1
ATOM 8450 O O . LEU B 1 504 ? -10.531 18.078 -8.773 1 98.56 504 LEU B O 1
ATOM 8454 N N . GLY B 1 505 ? -11.406 17.859 -10.875 1 98.81 505 GLY B N 1
ATOM 8455 C CA . GLY B 1 505 ? -12.336 18.969 -10.68 1 98.81 505 GLY B CA 1
ATOM 8456 C C . GLY B 1 505 ? -13.312 18.719 -9.547 1 98.81 505 GLY B C 1
ATOM 8457 O O . GLY B 1 505 ? -13.586 19.625 -8.75 1 98.81 505 GLY B O 1
ATOM 8458 N N . ASP B 1 506 ? -13.82 17.516 -9.477 1 98.75 506 ASP B N 1
ATOM 8459 C CA . ASP B 1 506 ? -14.758 17.156 -8.414 1 98.75 506 ASP B CA 1
ATOM 8460 C C . ASP B 1 506 ? -14.102 17.281 -7.043 1 98.75 506 ASP B C 1
ATOM 8462 O O . ASP B 1 506 ? -14.727 17.75 -6.09 1 98.75 506 ASP B O 1
ATOM 8466 N N . MET B 1 507 ? -12.875 16.875 -6.906 1 98.81 507 MET B N 1
ATOM 8467 C CA . MET B 1 507 ? -12.172 16.969 -5.629 1 98.81 507 MET B CA 1
ATOM 8468 C C . MET B 1 507 ? -11.883 18.422 -5.262 1 98.81 507 MET B C 1
ATOM 8470 O O . MET B 1 507 ? -11.93 18.781 -4.086 1 98.81 507 MET B O 1
ATOM 8474 N N . ALA B 1 508 ? -11.547 19.234 -6.262 1 98.81 508 ALA B N 1
ATOM 8475 C CA . ALA B 1 508 ? -11.375 20.656 -6.012 1 98.81 508 ALA B CA 1
ATOM 8476 C C . ALA B 1 508 ? -12.672 21.297 -5.539 1 98.81 508 ALA B C 1
ATOM 8478 O O . ALA B 1 508 ? -12.68 22.062 -4.574 1 98.81 508 ALA B O 1
ATOM 8479 N N . LEU B 1 509 ? -13.742 21 -6.207 1 98.69 509 LEU B N 1
ATOM 8480 C CA . LEU B 1 509 ? -15.039 21.531 -5.812 1 98.69 509 LEU B CA 1
ATOM 8481 C C . LEU B 1 509 ? -15.414 21.062 -4.41 1 98.69 509 LEU B C 1
ATOM 8483 O O . LEU B 1 509 ? -16 21.828 -3.637 1 98.69 509 LEU B O 1
ATOM 8487 N N . THR B 1 510 ? -15.094 19.812 -4.121 1 98.56 510 THR B N 1
ATOM 8488 C CA . THR B 1 510 ? -15.336 19.297 -2.777 1 98.56 510 THR B CA 1
ATOM 8489 C C . THR B 1 510 ? -14.602 20.141 -1.734 1 98.56 510 THR B C 1
ATOM 8491 O O . THR B 1 510 ? -15.156 20.438 -0.674 1 98.56 510 THR B O 1
ATOM 8494 N N . GLY B 1 511 ? -13.367 20.531 -2.061 1 98.62 511 GLY B N 1
ATOM 8495 C CA . GLY B 1 511 ? -12.641 21.422 -1.172 1 98.62 511 GLY B CA 1
ATOM 8496 C C . GLY B 1 511 ? -13.383 22.719 -0.905 1 98.62 511 GLY B C 1
ATOM 8497 O O . GLY B 1 511 ? -13.438 23.188 0.234 1 98.62 511 GLY B O 1
ATOM 8498 N N . VAL B 1 512 ? -13.992 23.297 -1.895 1 98.5 512 VAL B N 1
ATOM 8499 C CA . VAL B 1 512 ? -14.727 24.547 -1.752 1 98.5 512 VAL B CA 1
ATOM 8500 C C . VAL B 1 512 ? -15.969 24.312 -0.885 1 98.5 512 VAL B C 1
ATOM 8502 O O . VAL B 1 512 ? -16.281 25.125 -0.009 1 98.5 512 VAL B O 1
ATOM 8505 N N . LYS B 1 513 ? -16.578 23.203 -1.077 1 97.94 513 LYS B N 1
ATOM 8506 C CA . LYS B 1 513 ? -17.828 22.891 -0.378 1 97.94 513 LYS B CA 1
ATOM 8507 C C . LYS B 1 513 ? -17.578 22.656 1.108 1 97.94 513 LYS B C 1
ATOM 8509 O O . LYS B 1 513 ? -18.469 22.859 1.934 1 97.94 513 LYS B O 1
ATOM 8514 N N . PHE B 1 514 ? -16.344 22.328 1.463 1 98.25 514 PHE B N 1
ATOM 8515 C CA . PHE B 1 514 ? -16.141 21.906 2.844 1 98.25 514 PHE B CA 1
ATOM 8516 C C . PHE B 1 514 ? -15.148 22.828 3.541 1 98.25 514 PHE B C 1
ATOM 8518 O O . PHE B 1 514 ? -14.719 22.562 4.664 1 98.25 514 PHE B O 1
ATOM 8525 N N . ALA B 1 515 ? -14.75 23.922 2.871 1 98.25 515 ALA B N 1
ATOM 8526 C CA . ALA B 1 515 ? -13.891 24.922 3.512 1 98.25 515 ALA B CA 1
ATOM 8527 C C . ALA B 1 515 ? -14.602 25.562 4.699 1 98.25 515 ALA B C 1
ATOM 8529 O O . ALA B 1 515 ? -15.828 25.703 4.703 1 98.25 515 ALA B O 1
ATOM 8530 N N . ALA B 1 516 ? -13.852 25.969 5.684 1 97.25 516 ALA B N 1
ATOM 8531 C CA . ALA B 1 516 ? -14.422 26.562 6.887 1 97.25 516 ALA B CA 1
ATOM 8532 C C . ALA B 1 516 ? -14.594 28.078 6.719 1 97.25 516 ALA B C 1
ATOM 8534 O O . ALA B 1 516 ? -14.039 28.859 7.492 1 97.25 516 ALA B O 1
ATOM 8535 N N . PHE B 1 517 ? -15.438 28.469 5.754 1 95.94 517 PHE B N 1
ATOM 8536 C CA . PHE B 1 517 ? -15.734 29.875 5.527 1 95.94 517 PHE B CA 1
ATOM 8537 C C . PHE B 1 517 ? -16.406 30.5 6.75 1 95.94 517 PHE B C 1
ATOM 8539 O O . PHE B 1 517 ? -17 29.781 7.559 1 95.94 517 PHE B O 1
ATOM 8546 N N . GLU B 1 518 ? -16.344 31.828 6.797 1 88.56 518 GLU B N 1
ATOM 8547 C CA . GLU B 1 518 ? -17.016 32.562 7.871 1 88.56 518 GLU B CA 1
ATOM 8548 C C . GLU B 1 518 ? -18.531 32.5 7.703 1 88.56 518 GLU B C 1
ATOM 8550 O O . GLU B 1 518 ? -19.031 32.594 6.582 1 88.56 518 GLU B O 1
ATOM 8555 N N . GLY B 1 519 ? -19.156 32.438 8.789 1 79.19 519 GLY B N 1
ATOM 8556 C CA . GLY B 1 519 ? -20.594 32.656 8.812 1 79.19 519 GLY B CA 1
ATOM 8557 C C . GLY B 1 519 ? -21.391 31.453 8.352 1 79.19 519 GLY B C 1
ATOM 8558 O O . GLY B 1 519 ? -22.594 31.547 8.125 1 79.19 519 GLY B O 1
ATOM 8559 N N . GLY B 1 520 ? -20.75 30.328 8.211 1 80.62 520 GLY B N 1
ATOM 8560 C CA . GLY B 1 520 ? -21.516 29.172 7.785 1 80.62 520 GLY B CA 1
ATOM 8561 C C . GLY B 1 520 ? -21 27.859 8.359 1 80.62 520 GLY B C 1
ATOM 8562 O O . GLY B 1 520 ? -19.844 27.781 8.797 1 80.62 520 GLY B O 1
ATOM 8563 N N . GLU B 1 521 ? -22 26.844 8.305 1 88.94 521 GLU B N 1
ATOM 8564 C CA . GLU B 1 521 ? -21.609 25.5 8.75 1 88.94 521 GLU B CA 1
ATOM 8565 C C . GLU B 1 521 ? -20.875 24.75 7.648 1 88.94 521 GLU B C 1
ATOM 8567 O O . GLU B 1 521 ? -21.266 24.797 6.48 1 88.94 521 GLU B O 1
ATOM 8572 N N . VAL B 1 522 ? -19.844 24.125 7.996 1 94.38 522 VAL B N 1
ATOM 8573 C CA . VAL B 1 522 ? -19.031 23.375 7.051 1 94.38 522 VAL B CA 1
ATOM 8574 C C . VAL B 1 522 ? -19.891 22.328 6.34 1 94.38 522 VAL B C 1
ATOM 8576 O O . VAL B 1 522 ? -20.625 21.562 6.984 1 94.38 522 VAL B O 1
ATOM 8579 N N . GLY B 1 523 ? -19.891 22.312 5 1 92.88 523 GLY B N 1
ATOM 8580 C CA . GLY B 1 523 ? -20.578 21.297 4.211 1 92.88 523 GLY B CA 1
ATOM 8581 C C . GLY B 1 523 ? -22.016 21.672 3.895 1 92.88 523 GLY B C 1
ATOM 8582 O O . GLY B 1 523 ? -22.688 20.953 3.152 1 92.88 523 GLY B O 1
ATOM 8583 N N . VAL B 1 524 ? -22.484 22.781 4.43 1 94.62 524 VAL B N 1
ATOM 8584 C CA . VAL B 1 524 ? -23.844 23.219 4.172 1 94.62 524 VAL B CA 1
ATOM 8585 C C . VAL B 1 524 ? -23.844 24.406 3.203 1 94.62 524 VAL B C 1
ATOM 8587 O O . VAL B 1 524 ? -23.109 25.375 3.406 1 94.62 524 VAL B O 1
ATOM 8590 N N . MET B 1 525 ? -24.656 24.281 2.168 1 93.88 525 MET B N 1
ATOM 8591 C CA . MET B 1 525 ? -24.703 25.297 1.117 1 93.88 525 MET B CA 1
ATOM 8592 C C . MET B 1 525 ? -25.469 26.531 1.587 1 93.88 525 MET B C 1
ATOM 8594 O O . MET B 1 525 ? -26.625 26.75 1.188 1 93.88 525 MET B O 1
ATOM 8598 N N . GLU B 1 526 ? -24.781 27.344 2.32 1 92.12 526 GLU B N 1
ATOM 8599 C CA . GLU B 1 526 ? -25.344 28.594 2.834 1 92.12 526 GLU B CA 1
ATOM 8600 C C . GLU B 1 526 ? -24.266 29.688 2.93 1 92.12 526 GLU B C 1
ATOM 8602 O O . GLU B 1 526 ? -23.078 29.391 2.793 1 92.12 526 GLU B O 1
ATOM 8607 N N . GLY B 1 527 ? -24.719 30.875 3.004 1 88.62 527 GLY B N 1
ATOM 8608 C CA . GLY B 1 527 ? -23.797 31.984 3.219 1 88.62 527 GLY B CA 1
ATOM 8609 C C . GLY B 1 527 ? -22.812 32.156 2.084 1 88.62 527 GLY B C 1
ATOM 8610 O O . GLY B 1 527 ? -23.188 32.156 0.912 1 88.62 527 GLY B O 1
ATOM 8611 N N . PRO B 1 528 ? -21.625 32.5 2.488 1 91.19 528 PRO B N 1
ATOM 8612 C CA . PRO B 1 528 ? -20.594 32.781 1.479 1 91.19 528 PRO B CA 1
ATOM 8613 C C . PRO B 1 528 ? -20.281 31.562 0.604 1 91.19 528 PRO B C 1
ATOM 8615 O O . PRO B 1 528 ? -19.781 31.719 -0.512 1 91.19 528 PRO B O 1
ATOM 8618 N N . ARG B 1 529 ? -20.578 30.375 1.076 1 95.81 529 ARG B N 1
ATOM 8619 C CA . ARG B 1 529 ? -20.234 29.156 0.356 1 95.81 529 ARG B CA 1
ATOM 8620 C C . ARG B 1 529 ? -20.953 29.094 -0.991 1 95.81 529 ARG B C 1
ATOM 8622 O O . ARG B 1 529 ? -20.375 28.641 -1.984 1 95.81 529 ARG B O 1
ATOM 8629 N N . VAL B 1 530 ? -22.203 29.5 -1.035 1 96.31 530 VAL B N 1
ATOM 8630 C CA . VAL B 1 530 ? -22.969 29.484 -2.271 1 96.31 530 VAL B CA 1
ATOM 8631 C C . VAL B 1 530 ? -22.281 30.344 -3.324 1 96.31 530 VAL B C 1
ATOM 8633 O O . VAL B 1 530 ? -22.094 29.906 -4.465 1 96.31 530 VAL B O 1
ATOM 8636 N N . GLN B 1 531 ? -21.875 31.5 -2.891 1 95.81 531 GLN B N 1
ATOM 8637 C CA . GLN B 1 531 ? -21.203 32.406 -3.801 1 95.81 531 GLN B CA 1
ATOM 8638 C C . GLN B 1 531 ? -19.844 31.875 -4.23 1 95.81 531 GLN B C 1
ATOM 8640 O O . GLN B 1 531 ? -19.453 32 -5.391 1 95.81 531 GLN B O 1
ATOM 8645 N N . ARG B 1 532 ? -19.125 31.312 -3.309 1 97.44 532 ARG B N 1
ATOM 8646 C CA . ARG B 1 532 ? -17.781 30.797 -3.602 1 97.44 532 ARG B CA 1
ATOM 8647 C C . ARG B 1 532 ? -17.844 29.625 -4.57 1 97.44 532 ARG B C 1
ATOM 8649 O O . ARG B 1 532 ? -16.984 29.484 -5.438 1 97.44 532 ARG B O 1
ATOM 8656 N N . VAL B 1 533 ? -18.828 28.766 -4.398 1 97.88 533 VAL B N 1
ATOM 8657 C CA . VAL B 1 533 ? -19.016 27.641 -5.309 1 97.88 533 VAL B CA 1
ATOM 8658 C C . VAL B 1 533 ? -19.297 28.156 -6.719 1 97.88 533 VAL B C 1
ATOM 8660 O O . VAL B 1 533 ? -18.734 27.656 -7.695 1 97.88 533 VAL B O 1
ATOM 8663 N N . GLU B 1 534 ? -20.125 29.172 -6.852 1 97.81 534 GLU B N 1
ATOM 8664 C CA . GLU B 1 534 ? -20.438 29.766 -8.148 1 97.81 534 GLU B CA 1
ATOM 8665 C C . GLU B 1 534 ? -19.203 30.406 -8.773 1 97.81 534 GLU B C 1
ATOM 8667 O O . GLU B 1 534 ? -18.969 30.281 -9.977 1 97.81 534 GLU B O 1
ATOM 8672 N N . GLU B 1 535 ? -18.5 31.125 -7.965 1 98 535 GLU B N 1
ATOM 8673 C CA . GLU B 1 535 ? -17.281 31.75 -8.453 1 98 535 GLU B CA 1
ATOM 8674 C C . GLU B 1 535 ? -16.281 30.703 -8.938 1 98 535 GLU B C 1
ATOM 8676 O O . GLU B 1 535 ? -15.625 30.891 -9.969 1 98 535 GLU B O 1
ATOM 8681 N N . TRP B 1 536 ? -16.109 29.656 -8.148 1 98.62 536 TRP B N 1
ATOM 8682 C CA . TRP B 1 536 ? -15.195 28.594 -8.555 1 98.62 536 TRP B CA 1
ATOM 8683 C C . TRP B 1 536 ? -15.633 27.984 -9.875 1 98.62 536 TRP B C 1
ATOM 8685 O O . TRP B 1 536 ? -14.797 27.688 -10.734 1 98.62 536 TRP B O 1
ATOM 8695 N N . ARG B 1 537 ? -16.906 27.75 -10.062 1 98.31 537 ARG B N 1
ATOM 8696 C CA . ARG B 1 537 ? -17.422 27.156 -11.289 1 98.31 537 ARG B CA 1
ATOM 8697 C C . ARG B 1 537 ? -17.094 28.031 -12.492 1 98.31 537 ARG B C 1
ATOM 8699 O O . ARG B 1 537 ? -16.781 27.531 -13.57 1 98.31 537 ARG B O 1
ATOM 8706 N N . LYS B 1 538 ? -17.203 29.344 -12.305 1 98.38 538 LYS B N 1
ATOM 8707 C CA . LYS B 1 538 ? -16.828 30.266 -13.367 1 98.38 538 LYS B CA 1
ATOM 8708 C C . LYS B 1 538 ? -15.344 30.141 -13.703 1 98.38 538 LYS B C 1
ATOM 8710 O O . LYS B 1 538 ? -14.969 30.125 -14.883 1 98.38 538 LYS B O 1
ATOM 8715 N N . ARG B 1 539 ? -14.57 30.062 -12.688 1 98.44 539 ARG B N 1
ATOM 8716 C CA . ARG B 1 539 ? -13.133 29.922 -12.891 1 98.44 539 ARG B CA 1
ATOM 8717 C C . ARG B 1 539 ? -12.812 28.594 -13.578 1 98.44 539 ARG B C 1
ATOM 8719 O O . ARG B 1 539 ? -11.898 28.516 -14.406 1 98.44 539 ARG B O 1
ATOM 8726 N N . TRP B 1 540 ? -13.508 27.516 -13.195 1 98.75 540 TRP B N 1
ATOM 8727 C CA . TRP B 1 540 ? -13.344 26.203 -13.797 1 98.75 540 TRP B CA 1
ATOM 8728 C C . TRP B 1 540 ? -13.656 26.25 -15.289 1 98.75 540 TRP B C 1
ATOM 8730 O O . TRP B 1 540 ? -12.914 25.672 -16.094 1 98.75 540 TRP B O 1
ATOM 8740 N N . GLU B 1 541 ? -14.703 26.938 -15.648 1 98.75 541 GLU B N 1
ATOM 8741 C CA . GLU B 1 541 ? -15.07 27.047 -17.062 1 98.75 541 GLU B CA 1
ATOM 8742 C C . GLU B 1 541 ? -14.016 27.812 -17.844 1 98.75 541 GLU B C 1
ATOM 8744 O O . GLU B 1 541 ? -13.672 27.422 -18.969 1 98.75 541 GLU B O 1
ATOM 8749 N N . VAL B 1 542 ? -13.539 28.891 -17.266 1 98.75 542 VAL B N 1
ATOM 8750 C CA . VAL B 1 542 ? -12.5 29.688 -17.906 1 98.75 542 VAL B CA 1
ATOM 8751 C C . VAL B 1 542 ? -11.242 28.828 -18.094 1 98.75 542 VAL B C 1
ATOM 8753 O O . VAL B 1 542 ? -10.586 28.891 -19.141 1 98.75 542 VAL B O 1
ATOM 8756 N N . PHE B 1 543 ? -10.883 28.094 -17.156 1 98.69 543 PHE B N 1
ATOM 8757 C CA . PHE B 1 543 ? -9.742 27.188 -17.203 1 98.69 543 PHE B CA 1
ATOM 8758 C C . PHE B 1 543 ? -9.922 26.156 -18.312 1 98.69 543 PHE B C 1
ATOM 8760 O O . PHE B 1 543 ? -8.992 25.906 -19.078 1 98.69 543 PHE B O 1
ATOM 8767 N N . CYS B 1 544 ? -11.117 25.484 -18.375 1 98.88 544 CYS B N 1
ATOM 8768 C CA . CYS B 1 544 ? -11.391 24.5 -19.406 1 98.88 544 CYS B CA 1
ATOM 8769 C C . CYS B 1 544 ? -11.289 25.125 -20.797 1 98.88 544 CYS B C 1
ATOM 8771 O O . CYS B 1 544 ? -10.789 24.5 -21.734 1 98.88 544 CYS B O 1
ATOM 8773 N N . GLU B 1 545 ? -11.766 26.391 -20.891 1 98.75 545 GLU B N 1
ATOM 8774 C CA . GLU B 1 545 ? -11.609 27.125 -22.156 1 98.75 545 GLU B CA 1
ATOM 8775 C C . GLU B 1 545 ? -10.141 27.297 -22.516 1 98.75 545 GLU B C 1
ATOM 8777 O O . GLU B 1 545 ? -9.758 27.156 -23.672 1 98.75 545 GLU B O 1
ATOM 8782 N N . TRP B 1 546 ? -9.406 27.609 -21.531 1 98.81 546 TRP B N 1
ATOM 8783 C CA . TRP B 1 546 ? -7.973 27.781 -21.75 1 98.81 546 TRP B CA 1
ATOM 8784 C C . TRP B 1 546 ? -7.324 26.469 -22.203 1 98.81 546 TRP B C 1
ATOM 8786 O O . TRP B 1 546 ? -6.477 26.469 -23.094 1 98.81 546 TRP B O 1
ATOM 8796 N N . VAL B 1 547 ? -7.672 25.328 -21.594 1 98.81 547 VAL B N 1
ATOM 8797 C CA . VAL B 1 547 ? -7.125 24.031 -21.984 1 98.81 547 VAL B CA 1
ATOM 8798 C C . VAL B 1 547 ? -7.434 23.75 -23.453 1 98.81 547 VAL B C 1
ATOM 8800 O O . VAL B 1 547 ? -6.551 23.328 -24.203 1 98.81 547 VAL B O 1
ATOM 8803 N N . VAL B 1 548 ? -8.68 24.031 -23.797 1 98.56 548 VAL B N 1
ATOM 8804 C CA . VAL B 1 548 ? -9.102 23.766 -25.172 1 98.56 548 VAL B CA 1
ATOM 8805 C C . VAL B 1 548 ? -8.352 24.672 -26.141 1 98.56 548 VAL B C 1
ATOM 8807 O O . VAL B 1 548 ? -7.914 24.25 -27.203 1 98.56 548 VAL B O 1
ATOM 8810 N N . ALA B 1 549 ? -8.188 25.891 -25.75 1 98.5 549 ALA B N 1
ATOM 8811 C CA . ALA B 1 549 ? -7.508 26.875 -26.609 1 98.5 549 ALA B CA 1
ATOM 8812 C C . ALA B 1 549 ? -6.023 26.547 -26.734 1 98.5 549 ALA B C 1
ATOM 8814 O O . ALA B 1 549 ? -5.465 26.594 -27.844 1 98.5 549 ALA B O 1
ATOM 8815 N N . GLU B 1 550 ? -5.422 26.234 -25.656 1 98.31 550 GLU B N 1
ATOM 8816 C CA . GLU B 1 550 ? -3.971 26.078 -25.609 1 98.31 550 GLU B CA 1
ATOM 8817 C C . GLU B 1 550 ? -3.557 24.688 -26.109 1 98.31 550 GLU B C 1
ATOM 8819 O O . GLU B 1 550 ? -2.498 24.531 -26.734 1 98.31 550 GLU B O 1
ATOM 8824 N N . PHE B 1 551 ? -4.402 23.672 -25.906 1 98.12 551 PHE B N 1
ATOM 8825 C CA . PHE B 1 551 ? -4.004 22.297 -26.188 1 98.12 551 PHE B CA 1
ATOM 8826 C C . PHE B 1 551 ? -4.969 21.641 -27.172 1 98.12 551 PHE B C 1
ATOM 8828 O O . PHE B 1 551 ? -5.031 20.422 -27.266 1 98.12 551 PHE B O 1
ATOM 8835 N N . GLY B 1 552 ? -5.73 22.391 -27.859 1 96.25 552 GLY B N 1
ATOM 8836 C CA . GLY B 1 552 ? -6.727 21.891 -28.797 1 96.25 552 GLY B CA 1
ATOM 8837 C C . GLY B 1 552 ? -6.145 20.984 -29.875 1 96.25 552 GLY B C 1
ATOM 8838 O O . GLY B 1 552 ? -6.867 20.188 -30.469 1 96.25 552 GLY B O 1
ATOM 8839 N N . HIS B 1 553 ? -4.84 21.078 -30.141 1 94.62 553 HIS B N 1
ATOM 8840 C CA . HIS B 1 553 ? -4.188 20.266 -31.156 1 94.62 553 HIS B CA 1
ATOM 8841 C C . HIS B 1 553 ? -4.203 18.797 -30.766 1 94.62 553 HIS B C 1
ATOM 8843 O O . HIS B 1 553 ? -3.986 17.922 -31.625 1 94.62 553 HIS B O 1
ATOM 8849 N N . TRP B 1 554 ? -4.621 18.422 -29.516 1 92.94 554 TRP B N 1
ATOM 8850 C CA . TRP B 1 554 ? -4.703 17.047 -29.047 1 92.94 554 TRP B CA 1
ATOM 8851 C C . TRP B 1 554 ? -6.055 16.438 -29.406 1 92.94 554 TRP B C 1
ATOM 8853 O O . TRP B 1 554 ? -6.234 15.219 -29.328 1 92.94 554 TRP B O 1
ATOM 8863 N N . GLU B 1 555 ? -7.133 17.094 -29.734 1 89.25 555 GLU B N 1
ATOM 8864 C CA . GLU B 1 555 ? -8.461 16.562 -30.016 1 89.25 555 GLU B CA 1
ATOM 8865 C C . GLU B 1 555 ? -8.43 15.609 -31.203 1 89.25 555 GLU B C 1
ATOM 8867 O O . GLU B 1 555 ? -9.188 14.633 -31.234 1 89.25 555 GLU B O 1
ATOM 8872 N N . GLY B 1 556 ? -7.477 15.672 -32.156 1 75.19 556 GLY B N 1
ATOM 8873 C CA . GLY B 1 556 ? -7.422 14.82 -33.344 1 75.19 556 GLY B CA 1
ATOM 8874 C C . GLY B 1 556 ? -6.367 13.734 -33.25 1 75.19 556 GLY B C 1
ATOM 8875 O O . GLY B 1 556 ? -6.184 12.961 -34.188 1 75.19 556 GLY B O 1
ATOM 8876 N N . LYS B 1 557 ? -5.895 13.562 -32.156 1 73 557 LYS B N 1
ATOM 8877 C CA . LYS B 1 557 ? -4.84 12.562 -31.984 1 73 557 LYS B CA 1
ATOM 8878 C C . LYS B 1 557 ? -5.363 11.328 -31.266 1 73 557 LYS B C 1
ATOM 8880 O O . LYS B 1 557 ? -6.262 11.422 -30.422 1 73 557 LYS B O 1
#

Foldseek 3Di:
DVPPPVDPVVVVVVVVVVVVVVVVVVLLCQFQLNVLVVPDDPLLVLLLVLLLLQLVVCQVPLQADPDPPDPDHGGFFAACLVCVVSLCPGPLLVLLQLAQLEEFEFAALLLLFQLVVQVVLLLPDPFKWKFWQAALQALVCLQPIQMAIAGDPDQDDDDDDSNDNPGDGGHTDRPNVCQQPQDQPRDPDDDSPPDGSNRVVSVSLLVQQACDPVNLQPLVVDLVVLLVSNVSNSRHSCNRCLELVNVLVSLLVQLLLCVSRNYQEYAYEYADDQARAYHPHRDRDDSLVVLVSNVVSFVVLCPDPSNPRRPTYAYAYEHEQQDDLVVLLVSLVVLLVSCVVPVQHYQAYEYDGDLVPGDACVNNVVSLVVSVVVCVVSVHDHAYAYEAQLDPDLDDRRNCSLVVCLVSLHQEYEQNQNVLSPVVSLVSQVVSNYEYEHAQLCSSSSNVDVTSLRGCVVSSSSNNHQYAYHNHRCSHRNVSSRRNSSSRLSSVQSRDSSQTPSNSLSNSLSSLQQHSHPPDDGNDCDDCSVVSSVVSVVSNSVSSNVSCVVSVVSSVD/DVPPPVDPVVVVVVVVVVVVVVVVVVLLCQFQLNVLVVPDDPLLVLLLVLLLLQLVVCQVPLQADPDPPDPDHGGAFAACQVCVVSLCPGPLLVLLQLAQLEEFEFAALLLLFQLVVLVVLLLPDPFKWKFWQAALQALVCLQPIQMAIAGDPDQDDDDDDSNDNPGDGGHTDRPNVCQQPQDQPHDPDDPSPPDGSNRVVSVSLLVQQACDPVNLQPLVVDLVVLLVSNVSNSRHSCNRCLELVNVLVSLLVQLLLCVSRNYQEYAYEYADDQARAYNPHRDRDDSLVVLVSNVVSFVVLCPDPSNPRRPTYAYAYEHEQQDDLVVLLVSLVVLLVSCVVPVQHYQAYEYDGDLVPGDACVNCVVSLVVSVVVCVVSVHDHAYAYEAQLDPDLDDRRNCSLVNCLVSLHQEYEQNQNVLSPVVSLVSQVVSNYEYEHAQLCSSSSNVDVTSLRGCVVSSSSNNHQYAYHNHRCSHRNVSSRRNSSSRLSSVQSRDSSQTPSNSLSNSLSSLQQHSHPPDDGNDCDDCSVVSSVVSVVSNSVSSNVSCVVSVVSSVD

Organism: NCBI:txid59557

pLDDT: mean 93.87, std 8.5, range [30.3, 98.94]

Sequence (1114 aa):
MANSIDIDIDKQISEYLKKREALVAKEKELRHDYKFRKSLSPTAKRAAAIVARIRQHEAETVWTKETEEEEGDVYPGMMFTLAKDRMEKTELWRIVKKMPKGCLLHAHLEAMVDMDWLFDAALNTPGFHISSDIPLTTPKALGKANIQFTYCATTPKVAEGLCSSQYEPRSLVPVTEFADSFPADLLPSEPLGKKTPRERFLEWIIARTTITAEESLRHHEGINMIWAKFQSIFLVVQGIINYEPVYRQFFWNILHHLHQDGILWVDLRVAYPITFRAAETGAILTSADAVKVSSEVIEAYKSSLEGKGFWGARIIWTSIRRFDQEAIIASMKECVEAKKLYPDVIAGFDLVGQEDLGRTHLEMLPELLWFKEYCKQQHVDLPFFFHAGETLGDGNGTDGNLFDAILLGTKRIGHGFSLHRHPHLISLVKQNNICVEVCPISNEILRLTSSILSHSLPAMLAHGVGVSLNNDDPGILGQKTTASVTHDYWQVLQAFDNVGLEGLGDMALTGVKFAAFEGGEVGVMEGPRVQRVEEWRKRWEVFCEWVVAEFGHWEGKMANSIDIDIDKQISEYLKKREALVAKEKELRHDYKFRKSLSPTAKRAAAIVARIRQHEAETVWTKETEEEEGDVYPGMMFTLAKDRMEKTELWRIVKKMPKGCLLHAHLEAMVDMDWLFDAALNTPGFHISSDIPLTTPKALGKANIQFTYCATTPKVAEGLCSSQYEPRSLVPVTEFADSFPADLLPSEPLGKKTPRERFLEWIIARTTITAEESLRHHEGINMIWAKFQSIFLVVQGIINYEPVYRQFFWNILHHLHQDGILWVDLRVAYPITFRAAETGAILTSADAVKVSSEVIEAYKSSLEGKGFWGARIIWTSIRRFDQEAIIASMKECVEAKKLYPDVIAGFDLVGQEDLGRTHLEMLPELLWFKEYCKQQHVDLPFFFHAGETLGDGNGTDGNLFDAILLGTKRIGHGFSLHRHPHLISLVKQNNICVEVCPISNEILRLTSSILSHSLPAMLAHGVGVSLNNDDPGILGQKTTASVTHDYWQVLQAFDNVGLEGLGDMALTGVKFAAFEGGEVGVMEGPRVQRVEEWRKRWEVFCEWVVAEFGHWEGK

Solvent-accessible surface area (backbone atoms only — not comparable to full-atom values): 57960 Å² total; per-residue (Å²): 126,83,74,73,71,88,58,66,59,66,58,54,47,53,56,47,51,52,54,50,51,51,51,52,51,58,44,48,63,43,23,52,33,37,67,53,59,72,65,52,50,73,58,43,50,50,23,32,53,29,50,50,48,51,51,55,50,40,52,71,61,67,32,47,73,90,50,89,77,54,81,56,54,54,49,76,39,51,39,60,79,80,38,46,74,63,48,72,70,38,69,65,39,58,51,46,42,64,34,70,42,35,26,38,70,39,34,35,56,85,32,32,40,34,58,69,60,51,54,48,49,46,63,70,37,91,40,31,22,33,28,29,64,48,45,46,71,41,48,69,36,65,72,66,48,58,53,36,35,39,74,35,88,66,80,65,92,63,96,53,54,60,61,30,92,75,26,58,62,58,48,58,37,51,39,54,61,49,28,63,62,36,67,73,84,46,57,86,79,72,77,67,85,81,65,55,31,44,54,49,36,49,53,50,53,46,55,64,47,33,55,43,65,71,63,50,67,48,60,78,25,43,46,68,54,50,47,51,53,56,60,54,26,51,55,33,50,50,28,51,47,33,30,43,67,48,29,53,51,52,52,47,49,47,56,50,38,26,42,69,48,24,30,32,33,37,38,31,32,41,65,77,60,88,60,33,19,39,71,88,77,53,46,73,45,53,60,58,53,52,50,49,51,51,50,52,44,51,53,50,40,48,70,32,82,88,21,61,83,45,74,51,63,29,30,27,43,33,46,59,36,69,55,54,69,68,59,49,52,54,51,49,53,50,48,54,52,37,29,70,76,37,57,76,39,46,50,23,37,31,48,42,74,64,47,80,86,26,56,34,52,73,78,41,38,72,61,53,56,48,47,55,53,50,30,56,76,67,70,49,84,63,52,37,44,30,55,23,14,67,46,67,45,70,59,40,70,43,34,42,19,42,59,45,39,59,75,72,57,32,50,30,32,34,41,33,52,33,44,64,42,32,62,58,57,49,52,47,32,54,75,65,58,31,36,30,36,32,28,62,59,50,39,27,58,55,49,67,25,79,24,67,48,60,42,56,60,60,30,36,34,31,66,32,40,50,40,25,67,22,40,39,36,22,29,29,66,63,62,67,54,43,43,49,48,43,62,40,55,42,50,49,44,69,48,34,66,69,39,41,57,54,33,51,50,35,24,19,50,40,17,46,51,50,40,72,55,72,87,44,60,65,57,47,88,39,64,58,46,50,55,50,52,53,52,48,51,52,48,45,50,53,44,22,47,46,44,38,69,74,46,46,81,42,72,84,106,128,83,72,72,68,88,58,65,57,66,60,52,48,54,56,48,51,52,52,49,52,52,51,54,50,57,43,47,64,43,23,53,32,38,67,53,58,72,65,51,50,74,58,44,50,50,24,31,52,28,50,52,50,49,52,53,51,41,52,71,62,66,32,47,73,89,50,89,77,55,81,55,55,52,50,77,37,51,40,61,79,78,38,47,72,62,48,73,70,36,70,64,38,57,51,47,42,65,34,68,42,35,26,37,69,39,33,34,56,84,33,31,43,34,57,70,60,50,54,49,49,48,60,70,37,90,39,33,21,33,28,30,63,50,46,46,70,41,49,68,35,65,72,65,48,58,53,36,36,38,74,35,89,66,81,64,91,64,94,52,53,60,58,30,91,76,27,58,63,60,48,58,36,51,39,55,62,50,27,63,62,34,65,76,85,48,53,83,85,57,82,67,88,80,64,55,32,45,55,51,36,47,54,50,53,47,54,64,47,31,55,43,66,70,64,52,67,46,60,79,23,41,47,68,54,50,47,52,51,56,59,55,27,52,55,32,50,49,29,52,47,32,30,43,66,49,30,54,52,51,53,46,51,47,56,50,39,26,43,71,48,25,30,32,31,37,38,32,33,42,69,78,59,88,59,32,18,39,71,88,76,51,47,73,44,52,62,57,53,52,50,50,52,50,49,52,45,52,53,50,40,47,71,32,82,87,21,63,84,47,73,50,61,30,30,28,43,34,45,59,36,68,54,54,69,68,59,50,52,53,49,50,52,50,48,53,52,38,29,71,76,36,58,78,38,45,49,24,35,33,48,41,74,64,46,80,86,26,56,34,53,73,78,40,37,69,60,52,54,48,48,55,52,50,30,58,74,68,72,51,83,63,52,37,45,31,55,22,15,68,47,68,46,69,57,40,68,44,34,43,19,43,60,44,38,59,75,72,57,34,49,32,32,33,42,32,53,32,45,64,42,33,61,57,59,50,53,46,32,52,74,66,58,32,36,31,37,32,29,63,57,50,38,25,58,54,51,68,23,77,23,68,46,59,42,57,60,59,31,35,33,32,66,32,43,51,40,23,67,24,39,39,35,23,28,29,64,61,62,66,54,41,44,48,49,43,63,41,55,44,49,49,44,70,46,34,67,69,37,40,57,54,32,50,50,37,24,21,51,41,19,46,51,52,41,71,55,71,87,46,61,66,58,47,90,38,64,59,45,48,54,51,51,53,51,48,52,52,48,46,52,53,45,23,48,47,44,38,71,76,45,45,82,43,72,84,105

Secondary structure (DSSP, 8-state):
--------HHHHHHHHHHHHHHHHHHHHHTSTTHHHHHT--HHHHHHHHHHHHHHHHHHHHTSS-SSTT--S---TT--HHHHHHHHTTSHHHHHHHHS--EEEEEEEGGGG--HHHHHHHHHHSTTEEEEESS---SHHHHHH--EEEEE-SS----SS-TTSTTPPTT--EEHHHHHHT--GGGS-SS-GGG--HHHHHHHHHHHHTS--HHHHH-GGG-HHHHHHHHHHHHHHHHHHHTBHHHHHHHHHHHHHHHHHTTEEEEEEEE---S--B-TTT-PBPPHHHHHHHHHHHHHHHHHSSTTTT--EEEEEEEEETTS-HHHHHHHHHHHHHHHHH-TTTEEEEEEES-TTTSPPTTTTHHHHHHHHHHHHHHT----B--EE--SS-SSSTTTTHHHHHHHTT-SEEEE-GGGGG-HHHHHHHHHTTPEEEE-HHHHHHTTS-SSGGG-SHHHHHHTT--EEE--BSHHHHT--STT--HHHHHHHHHH-TTTHHHHHHHHHHHHHHHS--TTS-TTS--THHHHHHHHHHHHHHHHHHHHHHHHGGGTT-/--------HHHHHHHHHHHHHHHHHHHHTTSTTHHHHHH--HHHHHHHHHHHHHHHHHHHHTSS-SSTTSSS---TT--HHHHHHHHTTSHHHHHHHHS--EEEEEEEGGGG--HHHHHHHHHHSTTEEEEESS---SHHHHHH--EEEEE-SSPPP-SS-TTSTTPPTT--EEHHHHHHT--GGGS--S-GGG--HHHHHHHHHHHHTS--HHHHH-GGG-HHHHHHHHHHHHHHHHHHHTBHHHHHHHHHHHHHHHHHTTEEEEEEEE---S--B-TTT-PBPPHHHHHHHHHHHHHHHHHSSTTTT--EEEEEEEEETTS-HHHHHHHHHHHHHHHHH-TTTEEEEEEES-TTTSPPTTTTHHHHHHHHHHHHHHT----B--EE--SS-SSSTTTTHHHHHHHTT-SEEEE-GGGGG-HHHHHHHHHTTPEEEE-HHHHHHTTS-SSGGG-SHHHHHHTT--EEE--BSHHHHT--STT-SHHHHHHHHHH-TTTHHHHHHHHHHHHHHHS--TTS-TTS--THHHHHHHHHHHHHHHHHHHHHHHHGGGTT-